Protein 5ZI9 (pdb70)

Secondary structure (DSSP, 8-state):
-GGGSHHHHHHHHHHHHHHHHHHHTTPPSEEEEE--S---TTSHHHHHHHHHHHHHHHTT-EEEE-S-STHHHHHHHHHHHTT--EEEEEE--SS-----TT-SEEEEES-HHHHHHHHHHS-S-EEE-S--HHHHHHHHHHHHHHHTTSS-S--EEEE-HHHHHHHHHHIIIIIITTTSS-TGGGGGSEEES-HHHHHHHHHHHS---/---SEEEETTEEEEGGGS-SS-HHHHHHH-----GGGGSHHHHHHHHHHHHHHHHHHTTT--SEEEEE--S---TTSHHHHHHHHHHHHHHHTT-EEEE-S-STHHHHHHHHHHHTT--EEEEEE--SS--PPPTT-SEEEEES-HHHHHHHHHHTEEEEEE-S--HHHHHHHHHHHHHHHTTSS-S--EEEE-HHHHHHHHHHIIIIIITTTSS-GGGGGGSEEES-HHHHHHHHHHH-/-GGGSHHHHHHHHHHHHHHHHHHHTTPPSEEEEE--TT--TTSHHHHHHHHHHHHHHHTT-EEEE-S-STHHHHHHHHHHHTT--EEEEEE--SS-----TT-SEEEEES-HHHHHHHHHHS-S-EEE-S--HHHHHHHHHHHHHHHTTSS-S--EEEE-HHHHHHHHHHIIIIIITTTSS-TTGGGGSEEES-HHHHHHHHHHHS---/---SEEEETTEEEEGGGS-SS-HHHHHHH-----GGGGSHHHHHHHHHHHHHHHHHHTTTPPSEEEEE--S---TTSHHHHHHHHHHHHHHHTT-EEEE---STHHHHHHHHHHHTT--EEEEEE--SS--PPPTT-SEEEEES-HHHHHHHHHHTEEEEEE-S--HHHHHHHHHHHHHHHTTSS-S--EEEE-HHHHHHHHHHIIIIIITTTSS-GGGGGGSEEES-HHHHHHHHHHH-

Radius of gyration: 35.07 Å; Cα contacts (8 Å, |Δi|>4): 1822; chains: 4; bounding box: 99×86×86 Å

Structure (mmCIF, N/CA/C/O backbone):
data_5ZI9
#
_entry.id   5ZI9
#
_cell.length_a   206.768
_cell.length_b   206.768
_cell.length_c   206.768
_cell.angle_alpha   90.000
_cell.angle_beta   90.000
_cell.angle_gamma   90.000
#
_symmetry.space_group_name_H-M   'I 2 3'
#
loop_
_entity.id
_entity.type
_entity.pdbx_description
1 polymer "Cytokinin riboside 5'-monophosphate phosphoribohydrolase"
2 non-polymer 1,2-ETHANEDIOL
3 non-polymer 'CITRATE ANION'
4 non-polymer GLYCEROL
5 water water
#
loop_
_atom_site.group_PDB
_atom_site.id
_atom_site.type_symbol
_atom_site.label_atom_id
_atom_site.label_alt_id
_atom_site.label_comp_id
_atom_site.label_asym_id
_atom_site.label_entity_id
_atom_site.label_seq_id
_atom_site.pdbx_PDB_ins_code
_atom_site.Cartn_x
_atom_site.Cartn_y
_atom_site.Cartn_z
_atom_site.occupancy
_atom_site.B_iso_or_equiv
_atom_site.auth_seq_id
_atom_site.auth_comp_id
_atom_site.auth_asym_id
_atom_site.auth_atom_id
_atom_site.pdbx_PDB_model_num
ATOM 1 N N . ASP A 1 45 ? -30.496 19.193 28.339 1.00 55.54 45 ASP A N 1
ATOM 2 C CA . ASP A 1 45 ? -29.413 20.067 27.807 1.00 54.90 45 ASP A CA 1
ATOM 3 C C . ASP A 1 45 ? -29.503 21.357 28.580 1.00 55.03 45 ASP A C 1
ATOM 4 O O . ASP A 1 45 ? -28.933 21.436 29.649 1.00 61.90 45 ASP A O 1
ATOM 9 N N . TRP A 1 46 ? -30.294 22.323 28.096 1.00 53.67 46 TRP A N 1
ATOM 10 C CA . TRP A 1 46 ? -30.580 23.583 28.823 1.00 48.42 46 TRP A CA 1
ATOM 11 C C . TRP A 1 46 ? -31.229 23.361 30.200 1.00 42.24 46 TRP A C 1
ATOM 12 O O . TRP A 1 46 ? -31.036 24.177 31.073 1.00 37.64 46 TRP A O 1
ATOM 23 N N . VAL A 1 47 ? -31.952 22.253 30.402 1.00 41.17 47 VAL A N 1
ATOM 24 C CA . VAL A 1 47 ? -32.701 22.047 31.657 1.00 42.71 47 VAL A CA 1
ATOM 25 C C . VA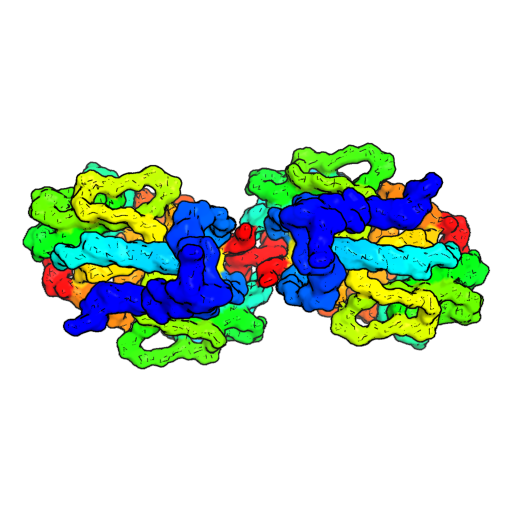L A 1 47 ? -31.790 21.684 32.835 1.00 41.87 47 VAL A C 1
ATOM 26 O O . VAL A 1 47 ? -32.235 21.730 33.977 1.00 41.94 47 VAL A O 1
ATOM 30 N N . HIS A 1 48 ? -30.544 21.289 32.550 1.00 44.39 48 HIS A N 1
ATOM 31 C CA . HIS A 1 48 ? -29.545 20.984 33.599 1.00 44.91 48 HIS A CA 1
ATOM 32 C C . HIS A 1 48 ? -28.496 22.092 33.745 1.00 41.34 48 HIS A C 1
ATOM 33 O O . HIS A 1 48 ? -27.338 21.836 34.002 1.00 47.74 48 HIS A O 1
ATOM 40 N N . THR A 1 49 ? -28.921 23.329 33.606 1.00 35.44 49 THR A N 1
ATOM 41 C CA . THR A 1 49 ? -28.036 24.440 33.718 1.00 32.72 49 THR A CA 1
ATOM 42 C C . THR A 1 49 ? -28.565 25.347 34.803 1.00 29.51 49 THR A C 1
ATOM 43 O O . THR A 1 49 ? -29.750 25.334 35.124 1.00 27.36 49 THR A O 1
ATOM 47 N N . ASP A 1 50 ? -27.665 26.128 35.369 1.00 28.99 50 ASP A N 1
ATOM 48 C CA . ASP A 1 50 ? -28.016 27.025 36.474 1.00 28.80 50 ASP A CA 1
ATOM 49 C C . ASP A 1 50 ? -29.007 28.161 36.078 1.00 26.85 50 ASP A C 1
ATOM 50 O O . ASP A 1 50 ? -29.801 28.590 36.903 1.00 27.57 50 ASP A O 1
ATOM 55 N N . PRO A 1 51 ? -28.995 28.609 34.819 1.00 23.93 51 PRO A N 1
ATOM 56 C CA . PRO A 1 51 ? -29.995 29.619 34.527 1.00 24.56 51 PRO A CA 1
ATOM 57 C C . PRO A 1 51 ? -31.399 29.040 34.592 1.00 23.68 51 PRO A C 1
ATOM 58 O O . PRO A 1 51 ? -32.291 29.716 35.058 1.00 22.47 51 PRO A O 1
ATOM 62 N N . TRP A 1 52 ? -31.595 27.803 34.148 1.00 23.13 52 TRP A N 1
ATOM 63 C CA . TRP A 1 52 ? -32.922 27.224 34.196 1.00 22.86 52 TRP A CA 1
ATOM 64 C C . TRP A 1 52 ? -33.296 26.841 35.624 1.00 24.02 52 TRP A C 1
ATOM 65 O O . TRP A 1 52 ? -34.455 26.940 36.033 1.00 22.14 52 TRP A O 1
ATOM 76 N N . ARG A 1 53 ? -32.285 26.430 36.373 1.00 26.08 53 ARG A N 1
ATOM 77 C CA . ARG A 1 53 ? -32.435 26.025 37.779 1.00 28.07 53 ARG A CA 1
ATOM 78 C C . ARG A 1 53 ? -33.006 27.176 38.614 1.00 26.91 53 ARG A C 1
ATOM 79 O O . ARG A 1 53 ? -33.923 26.975 39.406 1.00 27.88 53 ARG A O 1
ATOM 87 N N . VAL A 1 54 ? -32.461 28.371 38.419 1.00 25.93 54 VAL A N 1
ATOM 88 C CA . VAL A 1 54 ? -32.852 29.560 39.168 1.00 26.14 54 VAL A CA 1
ATOM 89 C C . VAL A 1 54 ? -34.324 29.872 38.888 1.00 29.43 54 VAL A C 1
ATOM 90 O O . VAL A 1 54 ? -35.078 30.249 39.794 1.00 31.33 54 VAL A O 1
ATOM 94 N N . LEU A 1 55 ? -34.719 29.743 37.618 1.00 27.55 55 LEU A N 1
ATOM 95 C CA . LEU A 1 55 ? -36.063 30.019 37.227 1.00 26.41 55 LEU A CA 1
ATOM 96 C C . LEU A 1 55 ? -37.022 29.009 37.823 1.00 27.33 55 LEU A C 1
ATOM 97 O O . LEU A 1 55 ? -38.135 29.381 38.152 1.00 29.38 55 LEU A O 1
ATOM 102 N N . ARG A 1 56 ? -36.626 27.736 37.935 1.00 28.50 56 ARG A N 1
ATOM 103 C CA . ARG A 1 56 ? -37.540 26.716 38.487 1.00 29.31 56 ARG A CA 1
ATOM 104 C C . ARG A 1 56 ? -37.630 26.876 39.960 1.00 27.02 56 ARG A C 1
ATOM 105 O O . ARG A 1 56 ? -38.725 26.792 40.528 1.00 26.26 56 ARG A O 1
ATOM 113 N N . ILE A 1 57 ? -36.489 27.144 40.578 1.00 25.19 57 ILE A N 1
ATOM 114 C CA . ILE A 1 57 ? -36.464 27.320 42.031 1.00 24.32 57 ILE A CA 1
ATOM 115 C C . ILE A 1 57 ? -37.332 28.484 42.450 1.00 24.20 57 ILE A C 1
ATOM 116 O O . ILE A 1 57 ? -38.105 28.385 43.384 1.00 25.60 57 ILE A O 1
ATOM 121 N N . GLN A 1 58 ? -37.184 29.582 41.747 1.00 25.18 58 GLN A N 1
ATOM 122 C CA . GLN A 1 58 ? -37.845 30.793 42.093 1.00 27.44 58 GLN A CA 1
ATOM 123 C C . GLN A 1 58 ? -39.347 30.635 41.906 1.00 26.53 58 GLN A C 1
ATOM 124 O O . GLN A 1 58 ? -40.134 31.159 42.700 1.00 26.21 58 GLN A O 1
ATOM 130 N N . SER A 1 59 ? -39.746 29.890 40.887 1.00 24.42 59 SER A N 1
ATOM 131 C CA . SER A 1 59 ? -41.140 29.684 40.650 1.00 24.83 59 SER A CA 1
ATOM 132 C C . SER A 1 59 ? -41.785 28.847 41.755 1.00 25.91 59 SER A C 1
ATOM 133 O O . SER A 1 59 ? -42.992 28.977 41.988 1.00 30.93 59 SER A O 1
ATOM 136 N N . GLU A 1 60 ? -41.012 28.004 42.431 1.00 23.37 60 GLU A N 1
ATOM 137 C CA . GLU A 1 60 ? -41.532 27.251 43.549 1.00 23.06 60 GLU A CA 1
ATOM 138 C C . GLU A 1 60 ? -41.711 28.104 44.740 1.00 21.35 60 GLU A C 1
ATOM 139 O O . GLU A 1 60 ? -42.551 27.850 45.509 1.00 23.02 60 GLU A O 1
ATOM 145 N N . PHE A 1 61 ? -40.867 29.083 44.931 1.00 20.70 61 PHE A N 1
ATOM 146 C CA . PHE A 1 61 ? -41.066 30.001 46.026 1.00 20.82 61 PHE A CA 1
ATOM 147 C C . PHE A 1 61 ? -42.331 30.847 45.797 1.00 20.52 61 PHE A C 1
ATOM 148 O O . PHE A 1 61 ? -43.043 31.175 46.717 1.00 21.52 61 PHE A O 1
ATOM 156 N N . ILE A 1 62 ? -42.592 31.190 44.556 1.00 19.96 62 ILE A N 1
ATOM 157 C CA . ILE A 1 62 ? -43.709 32.041 44.201 1.00 21.71 62 ILE A CA 1
ATOM 158 C C . ILE A 1 62 ? -45.014 31.275 44.402 1.00 21.99 62 ILE A C 1
ATOM 159 O O . ILE A 1 62 ? -46.033 31.785 44.855 1.00 20.91 62 ILE A O 1
ATOM 164 N N . GLU A 1 63 ? -44.934 30.012 44.088 1.00 23.77 63 GLU A N 1
ATOM 165 C CA . GLU A 1 63 ? -46.040 29.119 44.243 1.00 24.96 63 GLU A CA 1
ATOM 166 C C . GLU A 1 63 ? -46.334 28.919 45.764 1.00 24.53 63 GLU A C 1
ATOM 167 O O . GLU A 1 63 ? -47.506 28.949 46.200 1.00 23.99 63 GLU A O 1
ATOM 173 N N . GLY A 1 64 ? -45.274 28.801 46.565 1.00 24.29 64 GLY A N 1
ATOM 174 C CA . GLY A 1 64 ? -45.404 28.644 48.023 1.00 23.56 64 GLY A CA 1
ATOM 175 C C . GLY A 1 64 ? -45.858 29.919 48.724 1.00 22.71 64 GLY A C 1
ATOM 176 O O . GLY A 1 64 ? -46.745 29.915 49.556 1.00 19.73 64 GLY A O 1
ATOM 177 N N . PHE A 1 65 ? -45.234 31.031 48.385 1.00 24.22 65 PHE A N 1
ATOM 178 C CA . PHE A 1 65 ? -45.608 32.298 49.019 1.00 24.00 65 PHE A CA 1
ATOM 179 C C . PHE A 1 65 ? -47.060 32.638 48.666 1.00 23.64 65 PHE A C 1
ATOM 180 O O . PHE A 1 65 ? -47.848 33.039 49.558 1.00 21.29 65 PHE A O 1
ATOM 188 N N . GLY A 1 66 ? -47.393 32.451 47.386 1.00 21.33 66 GLY A N 1
ATOM 189 C CA . GLY A 1 66 ? -48.715 32.760 46.897 1.00 20.96 66 GLY A CA 1
ATOM 190 C C . GLY A 1 66 ? -49.812 31.945 47.548 1.00 20.48 66 GLY A C 1
ATOM 191 O O . GLY A 1 66 ? -50.785 32.492 48.001 1.00 20.68 66 GLY A O 1
ATOM 192 N N . THR A 1 67 ? -49.637 30.635 47.573 1.00 19.76 67 THR A N 1
ATOM 193 C CA . THR A 1 67 ? -50.581 29.734 48.126 1.00 18.89 67 THR A CA 1
ATOM 194 C C . THR A 1 67 ? -50.677 29.874 49.630 1.00 20.01 67 THR A C 1
ATOM 195 O O . THR A 1 67 ? -51.756 29.744 50.188 1.00 19.59 67 THR A O 1
ATOM 199 N N . LEU A 1 68 ? -49.577 30.157 50.319 1.00 21.76 68 LEU A N 1
ATOM 200 C CA . LEU A 1 68 ? -49.630 30.166 51.793 1.00 20.93 68 LEU A CA 1
ATOM 201 C C . LEU A 1 68 ? -49.721 31.533 52.425 1.00 19.30 68 LEU A C 1
ATOM 202 O O . LEU A 1 68 ? -49.806 31.608 53.641 1.00 19.19 68 LEU A O 1
ATOM 207 N N . ALA A 1 69 ? -49.721 32.609 51.643 1.00 19.48 69 ALA A N 1
ATOM 208 C CA . ALA A 1 69 ? -49.650 33.972 52.223 1.00 19.99 69 ALA A CA 1
ATOM 209 C C . ALA A 1 69 ? -50.708 34.233 53.274 1.00 20.86 69 ALA A C 1
ATOM 210 O O . ALA A 1 69 ? -50.388 34.724 54.341 1.00 21.48 69 ALA A O 1
ATOM 212 N N . GLU A 1 70 ? -51.943 33.829 52.997 1.00 22.08 70 GLU A N 1
ATOM 213 C CA . GLU A 1 70 ? -53.070 34.139 53.857 1.00 23.07 70 GLU A CA 1
ATOM 214 C C . GLU A 1 70 ? -53.473 33.031 54.798 1.00 24.62 70 GLU A C 1
ATOM 215 O O . GLU A 1 70 ? -54.609 32.950 55.234 1.00 25.41 70 GLU A O 1
ATOM 221 N N . LEU A 1 71 ? -52.516 32.194 55.170 1.00 25.92 71 LEU A N 1
ATOM 222 C CA . LEU A 1 71 ? -52.784 31.097 56.081 1.00 24.48 71 LEU A CA 1
ATOM 223 C C . LEU A 1 71 ? -52.952 31.692 57.454 1.00 25.61 71 LEU A C 1
ATOM 224 O O . LEU A 1 71 ? -52.240 32.668 57.801 1.00 26.56 71 LEU A O 1
ATOM 229 N N . PRO A 1 72 ? -53.840 31.090 58.270 1.00 24.53 72 PRO A N 1
ATOM 230 C CA . PRO A 1 72 ? -53.874 31.495 59.658 1.00 23.53 72 PRO A CA 1
ATOM 231 C C . PRO A 1 72 ? -52.667 30.961 60.398 1.00 24.29 72 PRO A C 1
ATOM 232 O O . PRO A 1 72 ? -51.892 30.187 59.835 1.00 27.41 72 PRO A O 1
ATOM 236 N N . PRO A 1 73 ? -52.504 31.365 61.652 1.00 22.91 73 PRO A N 1
ATOM 237 C CA . PRO A 1 73 ? -51.480 30.837 62.508 1.00 22.07 73 PRO A CA 1
ATOM 238 C C . PRO A 1 73 ? -51.487 29.330 62.429 1.00 20.29 73 PRO A C 1
ATOM 239 O O . PRO A 1 73 ? -52.563 28.744 62.449 1.00 22.03 73 PRO A O 1
ATOM 243 N N . ALA A 1 74 ? -50.303 28.742 62.308 1.00 18.86 74 ALA A N 1
ATOM 244 C CA . ALA A 1 74 ? -50.146 27.326 62.114 1.00 18.04 74 ALA A CA 1
ATOM 245 C C . ALA A 1 74 ? -49.013 26.729 62.948 1.00 18.92 74 ALA A C 1
ATOM 246 O O . ALA A 1 74 ? -48.165 27.440 63.551 1.00 19.20 74 ALA A O 1
ATOM 248 N N . ILE A 1 75 ? -49.071 25.406 62.984 1.00 18.21 75 ILE A N 1
ATOM 249 C CA . ILE A 1 75 ? -48.126 24.563 63.620 1.00 18.31 75 ILE A CA 1
ATOM 250 C C . ILE A 1 75 ? -47.912 23.428 62.642 1.00 19.02 75 ILE A C 1
ATOM 251 O O . ILE A 1 75 ? -48.866 22.909 62.030 1.00 16.45 75 ILE A O 1
ATOM 256 N N . SER A 1 76 ? -46.640 23.063 62.483 1.00 20.14 76 SER A N 1
ATOM 257 C CA . SER A 1 76 ? -46.235 22.036 61.557 1.00 19.87 76 SER A CA 1
ATOM 258 C C . SER A 1 76 ? -46.114 20.782 62.400 1.00 21.02 76 SER A C 1
ATOM 259 O O . SER A 1 76 ? -45.653 20.856 63.547 1.00 22.63 76 SER A O 1
ATOM 262 N N . VAL A 1 77 ? -46.600 19.667 61.859 1.00 19.86 77 VAL A N 1
ATOM 263 C CA . VAL A 1 77 ? -46.618 18.396 62.554 1.00 20.26 77 VAL A CA 1
ATOM 264 C C . VAL A 1 77 ? -45.833 17.390 61.745 1.00 20.38 77 VAL A C 1
ATOM 265 O O . VAL A 1 77 ? -45.946 17.318 60.526 1.00 22.69 77 VAL A O 1
ATOM 269 N N . PHE A 1 78 ? -45.025 16.623 62.441 1.00 21.45 78 PHE A N 1
ATOM 270 C CA . PHE A 1 78 ? -44.123 15.647 61.827 1.00 23.04 78 PHE A CA 1
ATOM 271 C C . PHE A 1 78 ? -44.232 14.309 62.542 1.00 23.23 78 PHE A C 1
ATOM 272 O O . PHE A 1 78 ? -44.671 14.221 63.718 1.00 21.63 78 PHE A O 1
ATOM 280 N N . GLY A 1 79 ? -43.839 13.266 61.825 1.00 22.47 79 GLY A N 1
ATOM 281 C CA . GLY A 1 79 ? -43.946 11.930 62.380 1.00 22.93 79 GLY A CA 1
ATOM 282 C C . GLY A 1 79 ? -43.825 10.887 61.296 1.00 23.93 79 GLY A C 1
ATOM 283 O O . GLY A 1 79 ? -43.630 11.188 60.123 1.00 23.68 79 GLY A O 1
ATOM 284 N N . SER A 1 80 ? -43.915 9.648 61.726 1.00 24.41 80 SER A N 1
ATOM 285 C CA . SER A 1 80 ? -43.677 8.518 60.896 1.00 24.70 80 SER A CA 1
ATOM 286 C C . SER A 1 80 ? -44.685 8.435 59.807 1.00 27.04 80 SER A C 1
ATOM 287 O O . SER A 1 80 ? -45.894 8.513 60.057 1.00 31.57 80 SER A O 1
ATOM 290 N N . ALA A 1 81 ? -44.199 8.223 58.588 1.00 27.62 81 ALA A N 1
ATOM 291 C CA . ALA A 1 81 ? -45.078 7.949 57.457 1.00 27.88 81 ALA A CA 1
ATOM 292 C C . ALA A 1 81 ? -45.666 6.549 57.514 1.00 29.65 81 ALA A C 1
ATOM 293 O O . ALA A 1 81 ? -46.582 6.251 56.766 1.00 30.15 81 ALA A O 1
ATOM 295 N N . ARG A 1 82 ? -45.108 5.693 58.376 1.00 32.33 82 ARG A N 1
ATOM 296 C CA . ARG A 1 82 ? -45.406 4.268 58.420 1.00 31.47 82 ARG A CA 1
ATOM 297 C C . ARG A 1 82 ? -46.425 3.895 59.483 1.00 29.96 82 ARG A C 1
ATOM 298 O O . ARG A 1 82 ? -46.921 2.762 59.480 1.00 29.34 82 ARG A O 1
ATOM 306 N N . THR A 1 83 ? -46.717 4.821 60.392 1.00 28.94 83 THR A N 1
ATOM 307 C CA . THR A 1 83 ? -47.656 4.581 61.480 1.00 30.74 83 THR A CA 1
ATOM 308 C C . THR A 1 83 ? -48.972 3.996 60.928 1.00 30.73 83 THR A C 1
ATOM 309 O O . THR A 1 83 ? -49.554 4.548 60.035 1.00 29.67 83 THR A O 1
ATOM 313 N N . PRO A 1 84 ? -49.410 2.832 61.437 1.00 34.30 84 PRO A N 1
ATOM 314 C CA . PRO A 1 84 ? -50.687 2.255 60.963 1.00 32.84 84 PRO A CA 1
ATOM 315 C C . PRO A 1 84 ? -51.877 2.907 61.634 1.00 31.93 84 PRO A C 1
ATOM 316 O O . PRO A 1 84 ? -51.766 3.326 62.783 1.00 30.46 84 PRO A O 1
ATOM 320 N N . ALA A 1 85 ? -53.000 2.948 60.919 1.00 32.55 85 ALA A N 1
ATOM 321 C CA . ALA A 1 85 ? -54.253 3.566 61.403 1.00 33.72 85 ALA A CA 1
ATOM 322 C C . ALA A 1 85 ? -54.867 2.939 62.651 1.00 36.22 85 ALA A C 1
ATOM 323 O O . ALA A 1 85 ? -55.489 3.649 63.444 1.00 36.74 85 ALA A O 1
ATOM 325 N N . ASP A 1 86 ? -54.690 1.626 62.833 1.00 43.19 86 ASP A N 1
ATOM 326 C CA . ASP A 1 86 ? -55.077 0.923 64.092 1.00 45.00 86 ASP A CA 1
ATOM 327 C C . ASP A 1 86 ? -54.336 1.429 65.352 1.00 41.32 86 ASP A C 1
ATOM 328 O O . ASP A 1 86 ? -54.847 1.292 66.446 1.00 42.10 86 ASP A O 1
ATOM 333 N N . SER A 1 87 ? -53.153 2.022 65.181 1.00 40.60 87 SER A N 1
ATOM 334 C CA . SER A 1 87 ? -52.258 2.386 66.281 1.00 39.47 87 SER A CA 1
ATOM 335 C C . SER A 1 87 ? -52.743 3.469 67.262 1.00 37.71 87 SER A C 1
ATOM 336 O O . SER A 1 87 ? -53.456 4.380 66.876 1.00 40.84 87 SER A O 1
ATOM 339 N N . PRO A 1 88 ? -52.353 3.366 68.548 1.00 37.94 88 PRO A N 1
ATOM 340 C CA . PRO A 1 88 ? -52.375 4.468 69.560 1.00 38.45 88 PRO A CA 1
ATOM 341 C C . PRO A 1 88 ? -51.640 5.781 69.146 1.00 34.94 88 PRO A C 1
ATOM 342 O O . PRO A 1 88 ? -52.105 6.880 69.445 1.00 31.46 88 PRO A O 1
ATOM 346 N N . GLU A 1 89 ? -50.472 5.625 68.534 1.00 34.39 89 GLU A N 1
ATOM 347 C CA . GLU A 1 89 ? -49.717 6.727 67.926 1.00 33.42 89 GLU A CA 1
ATOM 348 C C . GLU A 1 89 ? -50.532 7.483 66.861 1.00 30.23 89 GLU A C 1
ATOM 349 O O . GLU A 1 89 ? -50.457 8.709 66.736 1.00 27.01 89 GLU A O 1
ATOM 355 N N . TYR A 1 90 ? -51.285 6.730 66.086 1.00 27.20 90 TYR A N 1
ATOM 356 C CA . TYR A 1 90 ? -52.149 7.309 65.077 1.00 25.82 90 TYR A CA 1
ATOM 357 C C . TYR A 1 90 ? -53.294 8.087 65.743 1.00 27.05 90 TYR A C 1
ATOM 358 O O . TYR A 1 90 ? -53.625 9.224 65.365 1.00 29.58 90 TYR A O 1
ATOM 367 N N . ASP A 1 91 ? -53.891 7.476 66.748 1.00 28.14 91 ASP A N 1
ATOM 368 C CA . ASP A 1 91 ? -54.944 8.117 67.491 1.00 28.67 91 ASP A CA 1
ATOM 369 C C . ASP A 1 91 ? -54.460 9.448 68.135 1.00 27.46 91 ASP A C 1
ATOM 370 O O . ASP A 1 91 ? -55.146 10.449 68.095 1.00 25.22 91 ASP A O 1
ATOM 375 N N . ALA A 1 92 ? -53.251 9.434 68.692 1.00 29.40 92 ALA A N 1
ATOM 376 C CA . ALA A 1 92 ? -52.588 10.613 69.259 1.00 27.11 92 ALA A CA 1
ATOM 377 C C . ALA A 1 92 ? -52.459 11.721 68.242 1.00 27.12 92 ALA A C 1
ATOM 378 O O . ALA A 1 92 ? -52.696 12.866 68.557 1.00 27.50 92 ALA A O 1
ATOM 380 N N . GLY A 1 93 ? -52.104 11.389 67.013 1.00 28.69 93 GLY A N 1
ATOM 381 C CA . GLY A 1 93 ? -52.015 12.397 65.947 1.00 28.69 93 GLY A CA 1
ATOM 382 C C . GLY A 1 93 ? -53.380 12.947 65.580 1.00 27.53 93 GLY A C 1
ATOM 383 O O . GLY A 1 93 ? -53.526 14.139 65.361 1.00 27.26 93 GLY A O 1
ATOM 384 N N . VAL A 1 94 ? -54.389 12.084 65.527 1.00 26.24 94 VAL A N 1
ATOM 385 C CA . VAL A 1 94 ? -55.746 12.584 65.318 1.00 25.46 94 VAL A CA 1
ATOM 386 C C . VAL A 1 94 ? -56.148 13.522 66.464 1.00 25.75 94 VAL A C 1
ATOM 387 O O . VAL A 1 94 ? -56.728 14.590 66.245 1.00 23.53 94 VAL A O 1
ATOM 391 N N . ARG A 1 95 ? -55.824 13.130 67.681 1.00 26.48 95 ARG A N 1
ATOM 392 C CA . ARG A 1 95 ? -56.141 13.913 68.849 1.00 26.59 95 ARG A CA 1
ATOM 393 C C . ARG A 1 95 ? -55.371 15.190 68.865 1.00 27.54 95 ARG A C 1
ATOM 394 O O . ARG A 1 95 ? -55.881 16.198 69.229 1.00 25.33 95 ARG A O 1
ATOM 402 N N . LEU A 1 96 ? -54.117 15.119 68.484 1.00 28.44 96 LEU A N 1
ATOM 403 C CA . LEU A 1 96 ? -53.263 16.300 68.376 1.00 26.21 96 LEU A CA 1
ATOM 404 C C . LEU A 1 96 ? -53.782 17.300 67.339 1.00 26.48 96 LEU A C 1
ATOM 405 O O . LEU A 1 96 ? -53.830 18.492 67.612 1.00 26.01 96 LEU A O 1
ATOM 410 N N . GLY A 1 97 ? -54.139 16.834 66.151 1.00 25.46 97 GLY A N 1
ATOM 411 C CA . GLY A 1 97 ? -54.674 17.732 65.145 1.00 27.74 97 GLY A CA 1
ATOM 412 C C . GLY A 1 97 ? -55.926 18.478 65.571 1.00 28.94 97 GLY A C 1
ATOM 413 O O . GLY A 1 97 ? -56.074 19.671 65.299 1.00 29.73 97 GLY A O 1
ATOM 414 N N . ARG A 1 98 ? -56.811 17.752 66.233 1.00 30.06 98 ARG A N 1
ATOM 415 C CA . ARG A 1 98 ? -58.065 18.253 66.734 1.00 30.75 98 ARG A CA 1
ATOM 416 C C . ARG A 1 98 ? -57.770 19.326 67.760 1.00 28.73 98 ARG A C 1
ATOM 417 O O . ARG A 1 98 ? -58.298 20.398 67.677 1.00 32.51 98 ARG A O 1
ATOM 425 N N . GLY A 1 99 ? -56.881 19.065 68.707 1.00 27.03 99 GLY A N 1
ATOM 426 C CA . GLY A 1 99 ? -56.549 20.038 69.743 1.00 25.27 99 GLY A CA 1
ATOM 427 C C . GLY A 1 99 ? -55.802 21.314 69.326 1.00 26.31 99 GLY A C 1
ATOM 428 O O . GLY A 1 99 ? -55.911 22.367 69.983 1.00 24.14 99 GLY A O 1
ATOM 429 N N . LEU A 1 100 ? -55.024 21.217 68.250 1.00 26.71 100 LEU A N 1
ATOM 430 C CA . LEU A 1 100 ? -54.347 22.377 67.640 1.00 25.67 100 LEU A CA 1
ATOM 431 C C . LEU A 1 100 ? -55.350 23.300 66.956 1.00 25.40 100 LEU A C 1
ATOM 432 O O . LEU A 1 100 ? -55.203 24.528 66.975 1.00 24.82 100 LEU A O 1
ATOM 437 N N . VAL A 1 101 ? -56.380 22.710 66.370 1.00 24.67 101 VAL A N 1
ATOM 438 C CA . VAL A 1 101 ? -57.405 23.507 65.726 1.00 25.05 101 VAL A CA 1
ATOM 439 C C . VAL A 1 101 ? -58.228 24.225 66.759 1.00 26.73 101 VAL A C 1
ATOM 440 O O . VAL A 1 101 ? -58.578 25.387 66.591 1.00 26.14 101 VAL A O 1
ATOM 444 N N . GLU A 1 102 ? -58.519 23.525 67.845 1.00 28.75 102 GLU A N 1
ATOM 445 C CA . GLU A 1 102 ? -59.201 24.131 68.964 1.00 27.18 102 GLU A CA 1
ATOM 446 C C . GLU A 1 102 ? -58.392 25.231 69.565 1.00 24.97 102 GLU A C 1
ATOM 447 O O . GLU A 1 102 ? -58.961 26.122 70.117 1.00 24.69 102 GLU A O 1
ATOM 453 N N . ALA A 1 103 ? -57.066 25.178 69.448 1.00 26.13 103 ALA A N 1
ATOM 454 C CA . ALA A 1 103 ? -56.183 26.232 69.993 1.00 25.79 103 ALA A CA 1
ATOM 455 C C . ALA A 1 103 ? -55.948 27.382 69.030 1.00 24.18 103 ALA A C 1
ATOM 456 O O . ALA A 1 103 ? -55.118 28.240 69.283 1.00 25.06 103 ALA A O 1
ATOM 458 N N . GLY A 1 104 ? -56.682 27.384 67.928 1.00 24.75 104 GLY A N 1
ATOM 459 C CA . GLY A 1 104 ? -56.621 28.429 66.923 1.00 25.43 104 GLY A CA 1
ATOM 460 C C . GLY A 1 104 ? -55.729 28.210 65.734 1.00 25.62 104 GLY A C 1
ATOM 461 O O . GLY A 1 104 ? -55.573 29.134 64.938 1.00 31.00 104 GLY A O 1
ATOM 462 N N . PHE A 1 105 ? -55.117 27.034 65.603 1.00 23.29 105 PHE A N 1
ATOM 463 C CA . PHE A 1 105 ? -54.073 26.883 64.608 1.00 22.05 105 PHE A CA 1
ATOM 464 C C . PHE A 1 105 ? -54.535 26.098 63.435 1.00 21.79 105 PHE A C 1
ATOM 465 O O . PHE A 1 105 ? -55.355 25.190 63.562 1.00 21.87 105 PHE A O 1
ATOM 473 N N . ALA A 1 106 ? -53.915 26.386 62.303 1.00 19.96 106 ALA A N 1
ATOM 474 C CA . ALA A 1 106 ? -53.981 25.497 61.182 1.00 18.90 106 ALA A CA 1
ATOM 475 C C . ALA A 1 106 ? -52.912 24.432 61.409 1.00 18.88 106 ALA A C 1
ATOM 476 O O . ALA A 1 106 ? -51.965 24.636 62.163 1.00 19.78 106 ALA A O 1
ATOM 478 N N . VAL A 1 107 ? -53.091 23.283 60.792 1.00 18.07 107 VAL A N 1
ATOM 479 C CA . VAL A 1 107 ? -52.175 22.224 60.941 1.00 18.54 107 VAL A CA 1
ATOM 480 C C . VAL A 1 107 ? -51.546 21.916 59.573 1.00 19.08 107 VAL A C 1
ATOM 481 O O . VAL A 1 107 ? -52.248 21.685 58.595 1.00 20.82 107 VAL A O 1
ATOM 485 N N . ILE A 1 108 ? -50.220 21.888 59.536 1.00 19.03 108 ILE A N 1
ATOM 486 C CA . ILE A 1 108 ? -49.453 21.641 58.329 1.00 19.84 108 ILE A CA 1
ATOM 487 C C . ILE A 1 108 ? -48.674 20.347 58.458 1.00 20.50 108 ILE A C 1
ATOM 488 O O . ILE A 1 108 ? -47.917 20.180 59.429 1.00 20.00 108 ILE A O 1
ATOM 493 N N . THR A 1 109 ? -48.809 19.469 57.456 1.00 20.06 109 THR A N 1
ATOM 494 C CA . THR A 1 109 ? -47.992 18.279 57.382 1.00 20.06 109 THR A CA 1
ATOM 495 C C . THR A 1 109 ? -47.278 18.161 56.038 1.00 20.46 109 THR A C 1
ATOM 496 O O . THR A 1 109 ? -47.381 19.040 55.146 1.00 20.37 109 THR A O 1
ATOM 500 N N . GLY A 1 110 ? -46.535 17.068 55.923 1.00 20.29 110 GLY A N 1
ATOM 501 C CA . GLY A 1 110 ? -45.941 16.650 54.661 1.00 21.37 110 GLY A CA 1
ATOM 502 C C . GLY A 1 110 ? -46.900 15.980 53.675 1.00 21.31 110 GLY A C 1
ATOM 503 O O . GLY A 1 110 ? -46.506 15.642 52.572 1.00 21.26 110 GLY A O 1
ATOM 504 N N . GLY A 1 111 ? -48.141 15.734 54.083 1.00 21.47 111 GLY A N 1
ATOM 505 C CA . GLY A 1 111 ? -49.152 15.276 53.168 1.00 21.48 111 GLY A CA 1
ATOM 506 C C . GLY A 1 111 ? -49.136 13.778 52.969 1.00 22.99 111 GLY A C 1
ATOM 507 O O . GLY A 1 111 ? -49.992 13.246 52.245 1.00 25.30 111 GLY A O 1
ATOM 508 N N . GLY A 1 112 ? -48.223 13.084 53.639 1.00 22.08 112 GLY A N 1
ATOM 509 C CA . GLY A 1 112 ? -48.100 11.658 53.507 1.00 22.40 112 GLY A CA 1
ATOM 510 C C . GLY A 1 112 ? -49.019 10.897 54.437 1.00 23.45 112 GLY A C 1
ATOM 511 O O . GLY A 1 112 ? -49.916 11.471 55.078 1.00 22.99 112 GLY A O 1
ATOM 512 N N . PRO A 1 113 ? -48.820 9.583 54.511 1.00 23.60 113 PRO A N 1
ATOM 513 C CA . PRO A 1 113 ? -49.611 8.689 55.355 1.00 25.18 113 PRO A CA 1
ATOM 514 C C . PRO A 1 113 ? -49.076 8.610 56.777 1.00 25.50 113 PRO A C 1
ATOM 515 O O . PRO A 1 113 ? -48.139 9.328 57.122 1.00 27.88 113 PRO A O 1
ATOM 519 N N . GLY A 1 114 ? -49.696 7.775 57.596 1.00 25.13 114 GLY A N 1
ATOM 520 C CA . GLY A 1 114 ? -49.275 7.599 58.979 1.00 26.35 114 GLY A CA 1
ATOM 521 C C . GLY A 1 114 ? -49.609 8.780 59.883 1.00 26.72 114 GLY A C 1
ATOM 522 O O . GLY A 1 114 ? -50.690 9.347 59.801 1.00 27.28 114 GLY A O 1
ATOM 523 N N . ALA A 1 115 ? -48.659 9.161 60.732 1.00 26.67 115 ALA A N 1
ATOM 524 C CA . ALA A 1 115 ? -48.793 10.342 61.578 1.00 25.71 115 ALA A CA 1
ATOM 525 C C . ALA A 1 115 ? -49.174 11.645 60.848 1.00 25.11 115 ALA A C 1
ATOM 526 O O . ALA A 1 115 ? -49.907 12.437 61.414 1.00 24.62 115 ALA A O 1
ATOM 528 N N . MET A 1 116 ? -48.689 11.864 59.623 1.00 23.54 116 MET A N 1
ATOM 529 C CA . MET A 1 116 ? -49.086 13.034 58.832 1.00 24.42 116 MET A CA 1
ATOM 530 C C . MET A 1 116 ? -50.598 13.041 58.588 1.00 25.43 116 MET A C 1
ATOM 531 O O . MET A 1 116 ? -51.311 13.993 58.950 1.00 24.17 116 MET A O 1
ATOM 536 N N . GLU A 1 117 ? -51.070 11.955 57.986 1.00 25.64 117 GLU A N 1
ATOM 537 C CA . GLU A 1 117 ? -52.481 11.754 57.755 1.00 25.43 117 GLU A CA 1
ATOM 538 C C . GLU A 1 117 ? -53.292 11.879 59.044 1.00 24.64 117 GLU A C 1
ATOM 539 O O . GLU A 1 117 ? -54.329 12.539 59.062 1.00 23.85 117 GLU A O 1
ATOM 545 N N . ALA A 1 118 ? -52.810 11.281 60.125 1.00 22.52 118 ALA A N 1
ATOM 546 C CA . ALA A 1 118 ? -53.536 11.356 61.371 1.00 23.55 118 ALA A CA 1
ATOM 547 C C . ALA A 1 118 ? -53.815 12.807 61.810 1.00 24.47 118 ALA A C 1
ATOM 548 O O . ALA A 1 118 ? -54.914 13.134 62.229 1.00 25.14 118 ALA A O 1
ATOM 550 N N . ALA A 1 119 ? -52.786 13.646 61.737 1.00 24.20 119 ALA A N 1
ATOM 551 C CA . ALA A 1 119 ? -52.860 15.026 62.170 1.00 22.22 119 ALA A CA 1
ATOM 552 C C . ALA A 1 119 ? -53.757 15.868 61.247 1.00 21.60 119 ALA A C 1
ATOM 553 O O . ALA A 1 119 ? -54.572 16.662 61.717 1.00 19.99 119 ALA A O 1
ATOM 555 N N . ASN A 1 120 ? -53.620 15.657 59.941 1.00 20.80 120 ASN A N 1
ATOM 556 C CA . ASN A 1 120 ? -54.499 16.274 58.975 1.00 21.21 120 ASN A CA 1
ATOM 557 C C . ASN A 1 120 ? -55.943 15.858 59.212 1.00 22.48 120 ASN A C 1
ATOM 558 O O . ASN A 1 120 ? -56.880 16.645 59.067 1.00 22.27 120 ASN A O 1
ATOM 563 N N . LYS A 1 121 ? -56.123 14.592 59.533 1.00 26.77 121 LYS A N 1
ATOM 564 C CA . LYS A 1 121 ? -57.449 14.053 59.747 1.00 28.46 121 LYS A CA 1
ATOM 565 C C . LYS A 1 121 ? -58.084 14.671 60.976 1.00 28.26 121 LYS A C 1
ATOM 566 O O . LYS A 1 121 ? -59.253 15.021 60.956 1.00 29.01 121 LYS A O 1
ATOM 572 N N . GLY A 1 122 ? -57.325 14.780 62.048 1.00 27.07 122 GLY A N 1
ATOM 573 C CA . GLY A 1 122 ? -57.808 15.461 63.243 1.00 29.06 122 GLY A CA 1
ATOM 574 C C . GLY A 1 122 ? -58.167 16.930 63.033 1.00 29.66 122 GLY A C 1
ATOM 575 O O . GLY A 1 122 ? -59.145 17.434 63.576 1.00 31.15 122 GLY A O 1
ATOM 576 N N . ALA A 1 123 ? -57.373 17.626 62.236 1.00 30.02 123 ALA A N 1
ATOM 577 C CA . ALA A 1 123 ? -57.663 19.018 61.925 1.00 27.88 123 ALA A CA 1
ATOM 578 C C . ALA A 1 123 ? -58.992 19.159 61.165 1.00 27.80 123 ALA A C 1
ATOM 579 O O . ALA A 1 123 ? -59.741 20.130 61.365 1.00 29.18 123 ALA A O 1
ATOM 581 N N . LEU A 1 124 ? -59.277 18.210 60.284 1.00 27.06 124 LEU A N 1
ATOM 582 C CA . LEU A 1 124 ? -60.559 18.178 59.588 1.00 27.44 124 LEU A CA 1
ATOM 583 C C . LEU A 1 124 ? -61.744 17.895 60.522 1.00 27.20 124 LEU A C 1
ATOM 584 O O . LEU A 1 124 ? -62.752 18.579 60.482 1.00 26.76 124 LEU A O 1
ATOM 589 N N . GLU A 1 125 ? -61.603 16.895 61.372 1.00 28.73 125 GLU A N 1
ATOM 590 C CA . GLU A 1 125 ? -62.642 16.518 62.310 1.00 30.23 125 GLU A CA 1
ATOM 591 C C . GLU A 1 125 ? -63.073 17.668 63.142 1.00 27.79 125 GLU A C 1
ATOM 592 O O . GLU A 1 125 ? -64.256 17.831 63.390 1.00 28.83 125 GLU A O 1
ATOM 598 N N . ALA A 1 126 ? -62.096 18.455 63.558 1.00 26.42 126 ALA A N 1
ATOM 599 C CA . ALA A 1 126 ? -62.281 19.713 64.317 1.00 24.40 126 ALA A CA 1
ATOM 600 C C . ALA A 1 126 ? -62.756 20.911 63.485 1.00 22.56 126 ALA A C 1
ATOM 601 O O . ALA A 1 126 ? -62.875 21.983 64.008 1.00 21.01 126 ALA A O 1
ATOM 603 N N . LYS A 1 127 ? -62.936 20.736 62.185 1.00 24.94 127 LYS A N 1
ATOM 604 C CA . LYS A 1 127 ? -63.244 21.805 61.225 1.00 26.84 127 LYS A CA 1
ATOM 605 C C . LYS A 1 127 ? -62.210 22.887 61.035 1.00 23.80 127 LYS A C 1
ATOM 606 O O . LYS A 1 127 ? -62.579 24.020 60.837 1.00 20.71 127 LYS A O 1
ATOM 612 N N . GLY A 1 128 ? -60.926 22.527 61.074 1.00 23.21 128 GLY A N 1
ATOM 613 C CA . GLY A 1 128 ? -59.826 23.482 60.940 1.00 21.86 128 GLY A CA 1
ATOM 614 C C . GLY A 1 128 ? -59.233 23.511 59.554 1.00 22.15 128 GLY A C 1
ATOM 615 O O . GLY A 1 128 ? -59.708 22.834 58.648 1.00 23.74 128 GLY A O 1
ATOM 616 N N . THR A 1 129 ? -58.154 24.262 59.366 1.00 22.50 129 THR A N 1
ATOM 617 C CA . THR A 1 129 ? -57.603 24.304 58.034 1.00 22.95 129 THR A CA 1
ATOM 618 C C . THR A 1 129 ? -56.427 23.335 58.015 1.00 25.14 129 THR A C 1
ATOM 619 O O . THR A 1 129 ? -55.526 23.428 58.848 1.00 26.42 129 THR A O 1
ATOM 623 N N . SER A 1 130 ? -56.505 22.374 57.085 1.00 26.97 130 SER A N 1
ATOM 624 C CA . SER A 1 130 ? -55.636 21.212 57.013 1.00 25.78 130 SER A CA 1
ATOM 625 C C . SER A 1 130 ? -54.752 21.343 55.772 1.00 24.78 130 SER A C 1
ATOM 626 O O . SER A 1 130 ? -55.248 21.366 54.653 1.00 22.84 130 SER A O 1
ATOM 629 N N . VAL A 1 131 ? -53.441 21.446 55.994 1.00 23.71 131 VAL A N 1
ATOM 630 C CA . VAL A 1 131 ? -52.478 21.781 54.950 1.00 22.61 131 VAL A CA 1
ATOM 631 C C . VAL A 1 131 ? -51.548 20.604 54.775 1.00 23.57 131 VAL A C 1
ATOM 632 O O . VAL A 1 131 ? -51.206 19.944 55.758 1.00 25.99 131 VAL A O 1
ATOM 636 N N . GLY A 1 132 ? -51.125 20.360 53.537 1.00 22.21 132 GLY A N 1
ATOM 637 C CA . GLY A 1 132 ? -50.159 19.342 53.271 1.00 21.91 132 GLY A CA 1
ATOM 638 C C . GLY A 1 132 ? -49.198 19.833 52.223 1.00 22.07 132 GLY A C 1
ATOM 639 O O . GLY A 1 132 ? -49.634 20.308 51.176 1.00 20.19 132 GLY A O 1
ATOM 640 N N . LEU A 1 133 ? -47.894 19.710 52.521 1.00 22.35 133 LEU A N 1
ATOM 641 C CA . LEU A 1 133 ? -46.801 20.148 51.646 1.00 21.26 133 LEU A CA 1
ATOM 642 C C . LEU A 1 133 ? -45.926 18.945 51.318 1.00 22.57 133 LEU A C 1
ATOM 643 O O . LEU A 1 133 ? -45.146 18.455 52.146 1.00 20.60 133 LEU A O 1
ATOM 648 N N . GLY A 1 134 ? -46.069 18.460 50.089 1.00 26.35 134 GLY A N 1
ATOM 649 C CA . GLY A 1 134 ? -45.391 17.244 49.636 1.00 27.41 134 GLY A CA 1
ATOM 650 C C . GLY A 1 134 ? -44.092 17.524 48.912 1.00 29.44 134 GLY A C 1
ATOM 651 O O . GLY A 1 134 ? -43.814 18.629 48.414 1.00 28.13 134 GLY A O 1
ATOM 652 N N . ILE A 1 135 ? -43.283 16.496 48.859 1.00 32.27 135 ILE A N 1
ATOM 653 C CA . ILE A 1 135 ? -42.055 16.554 48.088 1.00 36.28 135 ILE A CA 1
ATOM 654 C C . ILE A 1 135 ? -42.204 15.508 46.995 1.00 36.36 135 ILE A C 1
ATOM 655 O O . ILE A 1 135 ? -42.648 14.401 47.280 1.00 36.63 135 ILE A O 1
ATOM 660 N N . GLU A 1 136 ? -41.910 15.868 45.749 1.00 36.53 136 GLU A N 1
ATOM 661 C CA . GLU A 1 136 ? -42.077 14.931 44.645 1.00 41.43 136 GLU A CA 1
ATOM 662 C C . GLU A 1 136 ? -40.916 13.932 44.767 1.00 42.27 136 GLU A C 1
ATOM 663 O O . GLU A 1 136 ? -39.762 14.312 44.976 1.00 40.82 136 GLU A O 1
ATOM 669 N N . LEU A 1 137 ? -41.258 12.648 44.727 1.00 43.84 137 LEU A N 1
ATOM 670 C CA . LEU A 1 137 ? -40.298 11.553 44.810 1.00 43.76 137 LEU A CA 1
ATOM 671 C C . LEU A 1 137 ? -40.366 10.591 43.607 1.00 46.12 137 LEU A C 1
ATOM 672 O O . LEU A 1 137 ? -41.338 10.572 42.843 1.00 46.60 137 LEU A O 1
ATOM 677 N N . PRO A 1 138 ? -39.291 9.830 43.399 1.00 50.63 138 PRO A N 1
ATOM 678 C CA . PRO A 1 138 ? -39.228 8.874 42.318 1.00 55.73 138 PRO A CA 1
ATOM 679 C C . PRO A 1 138 ? -40.430 7.928 42.236 1.00 59.16 138 PRO A C 1
ATOM 680 O O . PRO A 1 138 ? -40.849 7.583 41.130 1.00 61.72 138 PRO A O 1
ATOM 684 N N . PHE A 1 139 ? -40.993 7.550 43.382 1.00 60.97 139 PHE A N 1
ATOM 685 C CA . PHE A 1 139 ? -42.177 6.667 43.416 1.00 66.59 139 PHE A CA 1
ATOM 686 C C . PHE A 1 139 ? -43.438 7.421 42.999 1.00 69.37 139 PHE A C 1
ATOM 687 O O . PHE A 1 139 ? -43.439 8.647 42.869 1.00 69.98 139 PHE A O 1
ATOM 695 N N . GLU A 1 140 ? -44.522 6.690 42.793 1.00 74.54 140 GLU A N 1
ATOM 696 C CA . GLU A 1 140 ? -45.816 7.345 42.642 1.00 80.03 140 GLU A CA 1
ATOM 697 C C . GLU A 1 140 ? -46.359 7.680 44.049 1.00 78.15 140 GLU A C 1
ATOM 698 O O . GLU A 1 140 ? -46.173 6.913 45.003 1.00 73.49 140 GLU A O 1
ATOM 704 N N . GLN A 1 141 ? -46.985 8.845 44.187 1.00 69.90 141 GLN A N 1
ATOM 705 C CA . GLN A 1 141 ? -47.484 9.277 45.484 1.00 64.13 141 GLN A CA 1
ATOM 706 C C . GLN A 1 141 ? -48.710 10.182 45.311 1.00 56.80 141 GLN A C 1
ATOM 707 O O . GLN A 1 141 ? -49.271 10.282 44.225 1.00 63.14 141 GLN A O 1
ATOM 713 N N . GLY A 1 142 ? -49.152 10.800 46.388 1.00 47.49 142 GLY A N 1
ATOM 714 C CA . GLY A 1 142 ? -50.342 11.628 46.358 1.00 41.68 142 GLY A CA 1
ATOM 715 C C . GLY A 1 142 ? -50.566 12.157 47.755 1.00 37.83 142 GLY A C 1
ATOM 716 O O . GLY A 1 142 ? -50.187 11.526 48.729 1.00 36.58 142 GLY A O 1
ATOM 717 N N . LEU A 1 143 ? -51.154 13.331 47.856 1.00 32.09 143 LEU A N 1
ATOM 718 C CA . LEU A 1 143 ? -51.408 13.908 49.148 1.00 30.43 143 LEU A CA 1
ATOM 719 C C . LEU A 1 143 ? -52.553 13.154 49.792 1.00 29.90 143 LEU A C 1
ATOM 720 O O . LEU A 1 143 ? -53.540 12.819 49.139 1.00 27.23 143 LEU A O 1
ATOM 725 N N . ASN A 1 144 ? -52.421 12.934 51.098 1.00 28.96 144 ASN A N 1
ATOM 726 C CA . ASN A 1 144 ? -53.411 12.191 51.855 1.00 27.63 144 ASN A CA 1
ATOM 727 C C . ASN A 1 144 ? -54.842 12.801 51.738 1.00 28.95 144 ASN A C 1
ATOM 728 O O . ASN A 1 144 ? -55.034 13.992 51.473 1.00 27.62 144 ASN A O 1
ATOM 733 N N . PRO A 1 145 ? -55.854 11.957 51.896 1.00 28.59 145 PRO A N 1
ATOM 734 C CA . PRO A 1 145 ? -57.229 12.383 51.643 1.00 26.90 145 PRO A CA 1
ATOM 735 C C . PRO A 1 145 ? -57.728 13.463 52.573 1.00 27.24 145 PRO A C 1
ATOM 736 O O . PRO A 1 145 ? -58.703 14.073 52.232 1.00 27.73 145 PRO A O 1
ATOM 740 N N . TYR A 1 146 ? -57.067 13.713 53.714 1.00 26.78 146 TYR A N 1
ATOM 741 C CA . TYR A 1 146 ? -57.524 14.718 54.678 1.00 25.05 146 TYR A CA 1
ATOM 742 C C . TYR A 1 146 ? -56.855 16.093 54.554 1.00 25.39 146 TYR A C 1
ATOM 743 O O . TYR A 1 146 ? -57.029 16.969 55.427 1.00 24.83 146 TYR A O 1
ATOM 752 N N . VAL A 1 147 ? -56.107 16.280 53.469 1.00 23.86 147 VAL A N 1
ATOM 753 C CA . VAL A 1 147 ? -55.445 17.520 53.183 1.00 23.48 147 VAL A CA 1
ATOM 754 C C . VAL A 1 147 ? -56.398 18.372 52.368 1.00 25.22 147 VAL A C 1
ATOM 755 O O . VAL A 1 147 ? -56.933 17.907 51.372 1.00 27.71 147 VAL A O 1
ATOM 759 N N . ASP A 1 148 ? -56.609 19.612 52.800 1.00 24.94 148 ASP A N 1
ATOM 760 C CA . ASP A 1 148 ? -57.544 20.524 52.140 1.00 24.95 148 ASP A CA 1
ATOM 761 C C . ASP A 1 148 ? -56.863 21.465 51.201 1.00 23.31 148 ASP A C 1
ATOM 762 O O . ASP A 1 148 ? -57.420 21.848 50.191 1.00 22.15 148 ASP A O 1
ATOM 767 N N . ILE A 1 149 ? -55.666 21.887 51.569 1.00 24.61 149 ILE A N 1
ATOM 768 C CA . ILE A 1 149 ? -54.893 22.793 50.751 1.00 24.85 149 ILE A CA 1
ATOM 769 C C . ILE A 1 149 ? -53.494 22.215 50.703 1.00 23.99 149 ILE A C 1
ATOM 770 O O . ILE A 1 149 ? -52.876 21.993 51.740 1.00 24.11 149 ILE A O 1
ATOM 775 N N . GLY A 1 150 ? -53.042 21.897 49.494 1.00 23.96 150 GLY A N 1
ATOM 776 C CA . GLY A 1 150 ? -51.763 21.250 49.289 1.00 25.13 150 GLY A CA 1
ATOM 777 C C . GLY A 1 150 ? -50.928 21.829 48.175 1.00 27.24 150 GLY A C 1
ATOM 778 O O . GLY A 1 150 ? -51.456 22.433 47.232 1.00 27.00 150 GLY A O 1
ATOM 779 N N . LEU A 1 151 ? -49.613 21.674 48.310 1.00 28.78 151 LEU A N 1
ATOM 780 C CA . LEU A 1 151 ? -48.668 21.847 47.216 1.00 29.87 151 LEU A CA 1
ATOM 781 C C . LEU A 1 151 ? -47.652 20.713 47.160 1.00 29.51 151 LEU A C 1
ATOM 782 O O . LEU A 1 151 ? -47.280 20.147 48.186 1.00 28.46 151 LEU A O 1
ATOM 787 N N . ASN A 1 152 ? -47.100 20.502 45.973 1.00 31.68 152 ASN A N 1
ATOM 788 C CA . ASN A 1 152 ? -45.929 19.632 45.774 1.00 34.91 152 ASN A CA 1
ATOM 789 C C . ASN A 1 152 ? -44.731 20.408 45.335 1.00 31.10 152 ASN A C 1
ATOM 790 O O . ASN A 1 152 ? -44.829 21.239 44.430 1.00 30.46 152 ASN A O 1
ATOM 795 N N . PHE A 1 153 ? -43.615 20.167 46.003 1.00 28.07 153 PHE A N 1
ATOM 796 C CA . PHE A 1 153 ? -42.380 20.836 45.676 1.00 27.21 153 PHE A CA 1
ATOM 797 C C . PHE A 1 153 ? -41.452 19.795 45.100 1.00 27.96 153 PHE A C 1
ATOM 798 O O . PHE A 1 153 ? -41.422 18.648 45.563 1.00 27.45 153 PHE A O 1
ATOM 806 N N . ARG A 1 154 ? -40.687 20.205 44.103 1.00 28.04 154 ARG A N 1
ATOM 807 C CA . ARG A 1 154 ? -39.587 19.410 43.587 1.00 29.39 154 ARG A CA 1
ATOM 808 C C . ARG A 1 154 ? -38.289 19.632 44.382 1.00 26.78 154 ARG A C 1
ATOM 809 O O . ARG A 1 154 ? -37.497 18.712 44.528 1.00 25.72 154 ARG A O 1
ATOM 817 N N . TYR A 1 155 ? -38.101 20.833 44.919 1.00 24.77 155 TYR A N 1
ATOM 818 C CA . TYR A 1 155 ? -36.902 21.183 45.661 1.00 24.30 155 TYR A CA 1
ATOM 819 C C . TYR A 1 155 ? -37.057 21.037 47.171 1.00 23.92 155 TYR A C 1
ATOM 820 O O . TYR A 1 155 ? -37.883 21.684 47.748 1.00 24.54 155 TYR A O 1
ATOM 829 N N A PHE A 1 156 ? -36.227 20.184 47.775 0.50 24.43 156 PHE A N 1
ATOM 830 N N B PHE A 1 156 ? -36.244 20.177 47.788 0.50 26.55 156 PHE A N 1
ATOM 831 C CA A PHE A 1 156 ? -36.300 19.822 49.199 0.50 23.58 156 PHE A CA 1
ATOM 832 C CA B PHE A 1 156 ? -36.347 19.830 49.221 0.50 27.07 156 PHE A CA 1
ATOM 833 C C A PHE A 1 156 ? -36.188 21.022 50.134 0.50 25.43 156 PHE A C 1
ATOM 834 C C B PHE A 1 156 ? -36.228 21.050 50.127 0.50 27.41 156 PHE A C 1
ATOM 835 O O A PHE A 1 156 ? -36.872 21.092 51.158 0.50 26.96 156 PHE A O 1
ATOM 836 O O B PHE A 1 156 ? -36.932 21.153 51.134 0.50 28.59 156 PHE A O 1
ATOM 851 N N . PHE A 1 157 ? -35.352 21.970 49.749 1.00 27.06 157 PHE A N 1
ATOM 852 C CA . PHE A 1 157 ? -34.979 23.089 50.599 1.00 28.98 157 PHE A CA 1
ATOM 853 C C . PHE A 1 157 ? -36.011 24.203 50.563 1.00 27.61 157 PHE A C 1
ATOM 854 O O . PHE A 1 157 ? -36.111 24.975 51.522 1.00 28.34 157 PHE A O 1
ATOM 862 N N . VAL A 1 158 ? -36.780 24.286 49.469 1.00 26.55 158 VAL A N 1
ATOM 863 C CA . VAL A 1 158 ? -37.896 25.247 49.364 1.00 25.38 158 VAL A CA 1
ATOM 864 C C . VAL A 1 158 ? -39.024 24.781 50.264 1.00 24.58 158 VAL A C 1
ATOM 865 O O . VAL A 1 158 ? -39.576 25.549 51.024 1.00 26.67 158 VAL A O 1
ATOM 869 N N . ARG A 1 159 ? -39.355 23.509 50.193 1.00 24.75 159 ARG A N 1
ATOM 870 C CA . ARG A 1 159 ? -40.401 22.966 51.037 1.00 24.49 159 ARG A CA 1
ATOM 871 C C . ARG A 1 159 ? -40.039 23.106 52.512 1.00 23.77 159 ARG A C 1
ATOM 872 O O . ARG A 1 159 ? -40.851 23.504 53.318 1.00 23.16 159 ARG A O 1
ATOM 880 N N . LYS A 1 160 ? -38.813 22.800 52.855 1.00 26.08 160 LYS A N 1
ATOM 881 C CA . LYS A 1 160 ? -38.367 22.867 54.261 1.00 28.49 160 LYS A CA 1
ATOM 882 C C . LYS A 1 160 ? -38.633 24.206 54.854 1.00 28.08 160 LYS A C 1
ATOM 883 O O . LYS A 1 160 ? -39.038 24.342 56.016 1.00 26.98 160 LYS A O 1
ATOM 889 N N . MET A 1 161 ? -38.358 25.203 54.029 1.00 28.92 161 MET A N 1
ATOM 890 C CA . MET A 1 161 ? -38.446 26.585 54.433 1.00 28.83 161 MET A CA 1
ATOM 891 C C . MET A 1 161 ? -39.875 27.037 54.670 1.00 25.98 161 MET A C 1
ATOM 892 O O . MET A 1 161 ? -40.124 27.787 55.608 1.00 21.71 161 MET A O 1
ATOM 897 N N . MET A 1 162 ? -40.784 26.529 53.827 1.00 23.46 162 MET A N 1
ATOM 898 C CA . MET A 1 162 ? -42.213 26.767 53.960 1.00 23.43 162 MET A CA 1
ATOM 899 C C . MET A 1 162 ? -42.709 26.290 55.328 1.00 23.22 162 MET A C 1
ATOM 900 O O . MET A 1 162 ? -43.420 27.014 55.987 1.00 22.28 162 MET A O 1
ATOM 905 N N . PHE A 1 163 ? -42.290 25.107 55.775 1.00 23.86 163 PHE A N 1
ATOM 906 C CA . PHE A 1 163 ? -42.725 24.560 57.067 1.00 24.24 163 PHE A CA 1
ATOM 907 C C . PHE A 1 163 ? -42.461 25.497 58.224 1.00 23.33 163 PHE A C 1
ATOM 908 O O . PHE A 1 163 ? -43.210 25.468 59.176 1.00 23.29 163 PHE A O 1
ATOM 916 N N . VAL A 1 164 ? -41.370 26.249 58.155 1.00 22.29 164 VAL A N 1
ATOM 917 C CA . VAL A 1 164 ? -40.967 27.121 59.229 1.00 22.55 164 VAL A CA 1
ATOM 918 C C . VAL A 1 164 ? -41.541 28.528 59.076 1.00 22.16 164 VAL A C 1
ATOM 919 O O . VAL A 1 164 ? -41.860 29.200 60.071 1.00 21.47 164 VAL A O 1
ATOM 923 N N . LYS A 1 165 ? -41.652 29.003 57.842 1.00 21.09 165 LYS A N 1
ATOM 924 C CA . LYS A 1 165 ? -42.102 30.364 57.638 1.00 19.42 165 LYS A CA 1
ATOM 925 C C . LYS A 1 165 ? -43.564 30.500 57.952 1.00 18.80 165 LYS A C 1
ATOM 926 O O . LYS A 1 165 ? -43.950 31.390 58.657 1.00 19.36 165 LYS A O 1
ATOM 932 N N . TYR A 1 166 ? -44.355 29.572 57.450 1.00 18.48 166 TYR A N 1
ATOM 933 C CA . TYR A 1 166 ? -45.780 29.575 57.650 1.00 18.77 166 TYR A CA 1
ATOM 934 C C . TYR A 1 166 ? -46.282 28.870 58.892 1.00 19.40 166 TYR A C 1
ATOM 935 O O . TYR A 1 166 ? -47.484 28.774 59.078 1.00 22.21 166 TYR A O 1
ATOM 944 N N . ALA A 1 167 ? -45.392 28.446 59.773 1.00 19.56 167 ALA A N 1
ATOM 945 C CA . ALA A 1 167 ? -45.782 27.985 61.101 1.00 20.24 167 ALA A CA 1
ATOM 946 C C . ALA A 1 167 ? -45.066 28.807 62.145 1.00 20.31 167 ALA A C 1
ATOM 947 O O . ALA A 1 167 ? -44.126 29.575 61.830 1.00 19.22 167 ALA A O 1
ATOM 949 N N . GLN A 1 168 ? -45.554 28.647 63.375 1.00 20.42 168 GLN A N 1
ATOM 950 C CA . GLN A 1 168 ? -44.987 29.297 64.541 1.00 22.09 168 GLN A CA 1
ATOM 951 C C . GLN A 1 168 ? -44.506 28.297 65.617 1.00 22.51 168 GLN A C 1
ATOM 952 O O . GLN A 1 168 ? -44.094 28.717 66.700 1.00 22.41 168 GLN A O 1
ATOM 958 N N . GLY A 1 169 ? -44.460 27.007 65.275 1.00 20.75 169 GLY A N 1
ATOM 959 C CA . GLY A 1 169 ? -44.011 25.970 66.191 1.00 19.86 169 GLY A CA 1
ATOM 960 C C . GLY A 1 169 ? -44.074 24.620 65.538 1.00 19.55 169 GLY A C 1
ATOM 961 O O . GLY A 1 169 ? -44.634 24.483 64.461 1.00 20.78 169 GLY A O 1
ATOM 962 N N . PHE A 1 170 ? -43.438 23.637 66.149 1.00 19.74 170 PHE A N 1
ATOM 963 C CA . PHE A 1 170 ? -43.344 22.291 65.595 1.00 19.91 170 PHE A CA 1
ATOM 964 C C . PHE A 1 170 ? -43.822 21.320 66.656 1.00 20.33 170 PHE A C 1
ATOM 965 O O . PHE A 1 170 ? -43.448 21.420 67.831 1.00 18.08 170 PHE A O 1
ATOM 973 N N . VAL A 1 171 ? -44.604 20.343 66.248 1.00 22.21 171 VAL A N 1
ATOM 974 C CA . VAL A 1 171 ? -44.847 19.190 67.118 1.00 23.64 171 VAL A CA 1
ATOM 975 C C . VAL A 1 171 ? -44.305 17.969 66.388 1.00 23.81 171 VAL A C 1
ATOM 976 O O . VAL A 1 171 ? -44.484 17.826 65.174 1.00 21.41 171 VAL A O 1
ATOM 980 N N . VAL A 1 172 ? -43.621 17.116 67.147 1.00 23.79 172 VAL A N 1
ATOM 981 C CA . VAL A 1 172 ? -42.926 15.955 66.601 1.00 24.68 172 VAL A CA 1
ATOM 982 C C . VAL A 1 172 ? -43.421 14.631 67.237 1.00 24.44 172 VAL A C 1
ATOM 983 O O . VAL A 1 172 ? -43.048 14.283 68.375 1.00 21.98 172 VAL A O 1
ATOM 987 N N . LEU A 1 173 ? -44.240 13.906 66.476 1.00 26.10 173 LEU A N 1
ATOM 988 C CA . LEU A 1 173 ? -44.696 12.555 66.842 1.00 27.09 173 LEU A CA 1
ATOM 989 C C . LEU A 1 173 ? -43.605 11.564 66.523 1.00 27.34 173 LEU A C 1
ATOM 990 O O . LEU A 1 173 ? -42.785 11.826 65.634 1.00 26.94 173 LEU A O 1
ATOM 995 N N . PRO A 1 174 ? -43.594 10.415 67.231 1.00 28.89 174 PRO A N 1
ATOM 996 C CA . PRO A 1 174 ? -42.574 9.391 66.979 1.00 27.91 174 PRO A CA 1
ATOM 997 C C . PRO A 1 174 ? -42.428 9.159 65.499 1.00 26.50 174 PRO A C 1
ATOM 998 O O . PRO A 1 174 ? -43.444 8.994 64.813 1.00 25.66 174 PRO A O 1
ATOM 1002 N N . GLY A 1 175 ? -41.185 9.251 65.013 1.00 26.74 175 GLY A N 1
ATOM 1003 C CA . GLY A 1 175 ? -40.922 9.192 63.586 1.00 27.92 175 GLY A CA 1
ATOM 1004 C C . GLY A 1 175 ? -39.540 8.758 63.220 1.00 27.89 175 GLY A C 1
ATOM 1005 O O . GLY A 1 175 ? -38.697 8.459 64.078 1.00 28.43 175 GLY A O 1
ATOM 1006 N N . GLY A 1 176 ? -39.334 8.745 61.915 1.00 27.71 176 GLY A N 1
ATOM 1007 C CA . GLY A 1 176 ? -38.098 8.266 61.325 1.00 28.48 176 GLY A CA 1
ATOM 1008 C C . GLY A 1 176 ? -37.042 9.298 61.000 1.00 27.24 176 GLY A C 1
ATOM 1009 O O . GLY A 1 176 ? -36.933 10.323 61.653 1.00 26.21 176 GLY A O 1
ATOM 1010 N N . LEU A 1 177 ? -36.281 9.008 59.948 1.00 27.47 177 LEU A N 1
ATOM 1011 C CA . LEU A 1 177 ? -35.160 9.841 59.543 1.00 26.95 177 LEU A CA 1
ATOM 1012 C C . LEU A 1 177 ? -35.622 11.244 59.152 1.00 27.94 177 LEU A C 1
ATOM 1013 O O . LEU A 1 177 ? -34.999 12.219 59.555 1.00 27.22 177 LEU A O 1
ATOM 1018 N N . GLY A 1 178 ? -36.704 11.333 58.368 1.00 26.31 178 GLY A N 1
ATOM 1019 C CA . GLY A 1 178 ? -37.268 12.607 57.912 1.00 24.49 178 GLY A CA 1
ATOM 1020 C C . GLY A 1 178 ? -37.831 13.443 59.022 1.00 24.60 178 GLY A C 1
ATOM 1021 O O . GLY A 1 178 ? -37.858 14.664 58.922 1.00 26.03 178 GLY A O 1
ATOM 1022 N N . THR A 1 179 ? -38.296 12.777 60.071 1.00 23.72 179 THR A N 1
ATOM 1023 C CA . THR A 1 179 ? -38.784 13.428 61.250 1.00 22.62 179 THR A CA 1
ATOM 1024 C C . THR A 1 179 ? -37.614 13.995 62.034 1.00 22.20 179 THR A C 1
ATOM 1025 O O . THR A 1 179 ? -37.652 15.135 62.465 1.00 22.47 179 THR A O 1
ATOM 1029 N N . LEU A 1 180 ? -36.554 13.228 62.182 1.00 23.06 180 LEU A N 1
ATOM 1030 C CA . LEU A 1 180 ? -35.329 13.738 62.848 1.00 24.49 180 LEU A CA 1
ATOM 1031 C C . LEU A 1 180 ? -34.689 14.930 62.143 1.00 24.59 180 LEU A C 1
ATOM 1032 O O . LEU A 1 180 ? -34.191 15.859 62.780 1.00 25.63 180 LEU A O 1
ATOM 1037 N N . ASP A 1 181 ? -34.733 14.890 60.824 1.00 24.23 181 ASP A N 1
ATOM 1038 C CA . ASP A 1 181 ? -34.310 15.968 59.979 1.00 25.44 181 ASP A CA 1
ATOM 1039 C C . ASP A 1 181 ? -34.951 17.326 60.352 1.00 26.36 181 ASP A C 1
ATOM 1040 O O . ASP A 1 181 ? -34.250 18.295 60.659 1.00 25.60 181 ASP A O 1
ATOM 1045 N N . GLU A 1 182 ? -36.272 17.372 60.351 1.00 26.45 182 GLU A N 1
ATOM 1046 C CA . GLU A 1 182 ? -36.998 18.595 60.663 1.00 25.66 182 GLU A CA 1
ATOM 1047 C C . GLU A 1 182 ? -36.844 18.976 62.106 1.00 23.36 182 GLU A C 1
ATOM 1048 O O . GLU A 1 182 ? -36.690 20.135 62.416 1.00 21.43 182 GLU A O 1
ATOM 1054 N N . LEU A 1 183 ? -36.881 17.999 62.996 1.00 23.68 183 LEU A N 1
ATOM 1055 C CA . LEU A 1 183 ? -36.586 18.241 64.412 1.00 24.83 183 LEU A CA 1
ATOM 1056 C C . LEU A 1 183 ? -35.259 19.005 64.645 1.00 24.73 183 LEU A C 1
ATOM 1057 O O . LEU A 1 183 ? -35.233 20.028 65.330 1.00 23.01 183 LEU A O 1
ATOM 1062 N N . PHE A 1 184 ? -34.165 18.505 64.083 1.00 24.51 184 PHE A N 1
ATOM 1063 C CA . PHE A 1 184 ? -32.876 19.152 64.314 1.00 24.89 184 PHE A CA 1
ATOM 1064 C C . PHE A 1 184 ? -32.674 20.466 63.574 1.00 24.07 184 PHE A C 1
ATOM 1065 O O . PHE A 1 184 ? -31.893 21.268 64.018 1.00 22.47 184 PHE A O 1
ATOM 1073 N N . GLU A 1 185 ? -33.377 20.657 62.465 1.00 24.36 185 GLU A N 1
ATOM 1074 C CA . GLU A 1 185 ? -33.344 21.884 61.698 1.00 25.94 185 GLU A CA 1
ATOM 1075 C C . GLU A 1 185 ? -33.968 22.972 62.536 1.00 26.07 185 GLU A C 1
ATOM 1076 O O . GLU A 1 185 ? -33.401 24.016 62.689 1.00 28.62 185 GLU A O 1
ATOM 1082 N N . ALA A 1 186 ? -35.130 22.705 63.105 1.00 25.03 186 ALA A N 1
ATOM 1083 C CA . ALA A 1 186 ? -35.811 23.635 63.989 1.00 25.73 186 ALA A CA 1
ATOM 1084 C C . ALA A 1 186 ? -34.978 23.983 65.199 1.00 25.69 186 ALA A C 1
ATOM 1085 O O . ALA A 1 186 ? -34.985 25.095 65.681 1.00 26.70 186 ALA A O 1
ATOM 1087 N N . LEU A 1 187 ? -34.301 22.995 65.733 1.00 26.50 187 LEU A N 1
ATOM 1088 C CA . LEU A 1 187 ? -33.500 23.232 66.898 1.00 25.73 187 LEU A CA 1
ATOM 1089 C C . LEU A 1 187 ? -32.338 24.153 66.544 1.00 22.91 187 LEU A C 1
ATOM 1090 O O . LEU A 1 187 ? -32.008 24.971 67.362 1.00 23.39 187 LEU A O 1
ATOM 1095 N N . THR A 1 188 ? -31.745 24.063 65.358 1.00 21.13 188 THR A N 1
ATOM 1096 C CA . THR A 1 188 ? -30.582 24.923 65.094 1.00 22.89 188 THR A CA 1
ATOM 1097 C C . THR A 1 188 ? -31.059 26.291 64.673 1.00 22.67 188 THR A C 1
ATOM 1098 O O . THR A 1 188 ? -30.336 27.265 64.871 1.00 24.86 188 THR A O 1
ATOM 1102 N N . LEU A 1 189 ? -32.281 26.365 64.156 1.00 22.35 189 LEU A N 1
ATOM 1103 C CA . LEU A 1 189 ? -32.877 27.640 63.804 1.00 23.22 189 LEU A CA 1
ATOM 1104 C C . LEU A 1 189 ? -33.136 28.470 65.048 1.00 22.00 189 LEU A C 1
ATOM 1105 O O . LEU A 1 189 ? -32.890 29.661 65.058 1.00 20.91 189 LEU A O 1
ATOM 1110 N N . VAL A 1 190 ? -33.607 27.816 66.090 1.00 21.74 190 VAL A N 1
ATOM 1111 C CA . VAL A 1 190 ? -33.922 28.473 67.337 1.00 22.90 190 VAL A CA 1
ATOM 1112 C C . VAL A 1 190 ? -32.637 28.814 68.070 1.00 23.95 190 VAL A C 1
ATOM 1113 O O . VAL A 1 190 ? -32.452 29.942 68.519 1.00 24.93 190 VAL A O 1
ATOM 1117 N N . GLN A 1 191 ? -31.740 27.855 68.181 1.00 24.48 191 GLN A N 1
ATOM 1118 C CA . GLN A 1 191 ? -30.433 28.116 68.774 1.00 26.90 191 GLN A CA 1
ATOM 1119 C C . GLN A 1 191 ? -29.649 29.274 68.098 1.00 26.01 191 GLN A C 1
ATOM 1120 O O . GLN A 1 191 ? -28.953 29.994 68.772 1.00 24.24 191 GLN A O 1
ATOM 1126 N N . THR A 1 192 ? -29.722 29.410 66.774 1.00 25.63 192 THR A N 1
ATOM 1127 C CA . THR A 1 192 ? -29.034 30.496 66.074 1.00 25.80 192 THR A CA 1
ATOM 1128 C C . THR A 1 192 ? -29.903 31.768 65.829 1.00 25.17 192 THR A C 1
ATOM 1129 O O . THR A 1 192 ? -29.553 32.610 65.011 1.00 23.39 192 THR A O 1
ATOM 1133 N N . GLN A 1 193 ? -31.034 31.877 66.524 1.00 27.55 193 GLN A N 1
ATOM 1134 C CA . GLN A 1 193 ? -31.956 33.016 66.416 1.00 30.24 193 GLN A CA 1
ATOM 1135 C C . GLN A 1 193 ? -32.429 33.347 64.994 1.00 30.26 193 GLN A C 1
ATOM 1136 O O . GLN A 1 193 ? -32.438 34.497 64.586 1.00 32.35 193 GLN A O 1
ATOM 1142 N N . LYS A 1 194 ? -32.817 32.341 64.234 1.00 29.51 194 LYS A N 1
ATOM 1143 C CA . LYS A 1 194 ? -33.425 32.549 62.924 1.00 29.70 194 LYS A CA 1
ATOM 1144 C C . LYS A 1 194 ? -34.971 32.395 62.967 1.00 28.80 194 LYS A C 1
ATOM 1145 O O . LYS A 1 194 ? -35.633 32.599 61.956 1.00 24.73 194 LYS A O 1
ATOM 1151 N N . VAL A 1 195 ? -35.510 31.951 64.110 1.00 28.15 195 VAL A N 1
ATOM 1152 C CA . VAL A 1 195 ? -36.939 31.992 64.421 1.00 26.55 195 VAL A CA 1
ATOM 1153 C C . VAL A 1 195 ? -37.003 32.293 65.884 1.00 26.19 195 VAL A C 1
ATOM 1154 O O . VAL A 1 195 ? -36.064 32.011 66.601 1.00 30.60 195 VAL A O 1
ATOM 1158 N N . THR A 1 196 ? -38.098 32.873 66.325 1.00 24.97 196 THR A N 1
ATOM 1159 C CA . THR A 1 196 ? -38.299 33.205 67.732 1.00 23.79 196 THR A CA 1
ATOM 1160 C C . THR A 1 196 ? -39.713 32.814 68.106 1.00 22.03 196 THR A C 1
ATOM 1161 O O . THR A 1 196 ? -40.575 32.664 67.270 1.00 22.50 196 THR A O 1
ATOM 1165 N N . ARG A 1 197 ? -39.924 32.655 69.387 1.00 22.06 197 ARG A N 1
ATOM 1166 C CA . ARG A 1 197 ? -41.177 32.172 69.938 1.00 22.72 197 ARG A CA 1
ATOM 1167 C C . ARG A 1 197 ? -41.671 30.947 69.164 1.00 20.87 197 ARG A C 1
ATOM 1168 O O . ARG A 1 197 ? -42.806 30.893 68.662 1.00 20.32 197 ARG A O 1
ATOM 1176 N N . PHE A 1 198 ? -40.779 29.964 69.097 1.00 19.46 198 PHE A N 1
ATOM 1177 C CA . PHE A 1 198 ? -40.965 28.759 68.302 1.00 19.53 198 PHE A CA 1
ATOM 1178 C C . PHE A 1 198 ? -40.875 27.503 69.165 1.00 18.45 198 PHE A C 1
ATOM 1179 O O . PHE A 1 198 ? -39.821 26.905 69.329 1.00 19.90 198 PHE A O 1
ATOM 1187 N N . PRO A 1 199 ? -41.982 27.109 69.754 1.00 19.02 199 PRO A N 1
ATOM 1188 C CA . PRO A 1 199 ? -41.970 25.892 70.590 1.00 21.01 199 PRO A CA 1
ATOM 1189 C C . PRO A 1 199 ? -41.675 24.623 69.809 1.00 21.27 199 PRO A C 1
ATOM 1190 O O . PRO A 1 199 ? -42.019 24.528 68.644 1.00 23.19 199 PRO A O 1
ATOM 1194 N N . ILE A 1 200 ? -40.983 23.677 70.420 1.00 21.63 200 ILE A N 1
ATOM 1195 C CA . ILE A 1 200 ? -40.720 22.406 69.756 1.00 21.27 200 ILE A CA 1
ATOM 1196 C C . ILE A 1 200 ? -41.109 21.325 70.750 1.00 22.14 200 ILE A C 1
ATOM 1197 O O . ILE A 1 200 ? -40.445 21.146 71.795 1.00 21.81 200 ILE A O 1
ATOM 1202 N N . VAL A 1 201 ? -42.197 20.626 70.457 1.00 21.19 201 VAL A N 1
ATOM 1203 C CA . VAL A 1 201 ? -42.680 19.626 71.368 1.00 22.41 201 VAL A CA 1
ATOM 1204 C C . VAL A 1 201 ? -42.503 18.217 70.804 1.00 24.04 201 VAL A C 1
ATOM 1205 O O . VAL A 1 201 ? -43.013 17.881 69.742 1.00 24.96 201 VAL A O 1
ATOM 1209 N N . LEU A 1 202 ? -41.769 17.387 71.533 1.00 26.78 202 LEU A N 1
ATOM 1210 C CA . LEU A 1 202 ? -41.639 15.963 71.212 1.00 27.28 202 LEU A CA 1
ATOM 1211 C C . LEU A 1 202 ? -42.717 15.170 71.929 1.00 28.08 202 LEU A C 1
ATOM 1212 O O . LEU A 1 202 ? -42.854 15.282 73.160 1.00 27.12 202 LEU A O 1
ATOM 1217 N N . PHE A 1 203 ? -43.456 14.356 71.172 1.00 28.28 203 PHE A N 1
ATOM 1218 C CA . PHE A 1 203 ? -44.462 13.485 71.772 1.00 30.75 203 PHE A CA 1
ATOM 1219 C C . PHE A 1 203 ? -44.013 12.020 71.917 1.00 30.37 203 PHE A C 1
ATOM 1220 O O . PHE A 1 203 ? -43.668 11.375 70.920 1.00 27.80 203 PHE A O 1
ATOM 1228 N N . GLY A 1 204 ? -44.052 11.525 73.165 1.00 30.31 204 GLY A N 1
ATOM 1229 C CA . GLY A 1 204 ? -43.686 10.153 73.520 1.00 29.56 204 GLY A CA 1
ATOM 1230 C C . GLY A 1 204 ? -42.373 10.093 74.272 1.00 30.45 204 GLY A C 1
ATOM 1231 O O . GLY A 1 204 ? -41.303 10.030 73.661 1.00 29.01 204 GLY A O 1
ATOM 1232 N N . SER A 1 205 ? -42.430 10.086 75.598 1.00 32.14 205 SER A N 1
ATOM 1233 C CA . SER A 1 205 ? -41.201 10.192 76.404 1.00 32.21 205 SER A CA 1
ATOM 1234 C C . SER A 1 205 ? -40.343 8.926 76.372 1.00 31.91 205 SER A C 1
ATOM 1235 O O . SER A 1 205 ? -39.144 9.028 76.536 1.00 31.72 205 SER A O 1
ATOM 1238 N N . GLU A 1 206 ? -40.946 7.748 76.180 1.00 34.31 206 GLU A N 1
ATOM 1239 C CA . GLU A 1 206 ? -40.163 6.503 76.019 1.00 35.05 206 GLU A CA 1
ATOM 1240 C C . GLU A 1 206 ? -39.504 6.410 74.633 1.00 32.68 206 GLU A C 1
ATOM 1241 O O . GLU A 1 206 ? -38.364 5.941 74.487 1.00 30.98 206 GLU A O 1
ATOM 1247 N N . TYR A 1 207 ? -40.222 6.858 73.615 1.00 30.54 207 TYR A N 1
ATOM 1248 C CA . TYR A 1 207 ? -39.680 6.898 72.272 1.00 29.21 207 TYR A CA 1
ATOM 1249 C C . TYR A 1 207 ? -38.446 7.795 72.158 1.00 29.04 207 TYR A C 1
ATOM 1250 O O . TYR A 1 207 ? -37.383 7.349 71.662 1.00 29.02 207 TYR A O 1
ATOM 1259 N N . TRP A 1 208 ? -38.617 9.048 72.604 1.00 27.26 208 TRP A N 1
ATOM 1260 C CA . TRP A 1 208 ? -37.598 10.108 72.479 1.00 26.16 208 TRP A CA 1
ATOM 1261 C C . TRP A 1 208 ? -36.554 10.102 73.605 1.00 25.82 208 TRP A C 1
ATOM 1262 O O . TRP A 1 208 ? -35.489 10.747 73.459 1.00 23.54 208 TRP A O 1
ATOM 1273 N N . GLY A 1 209 ? -36.843 9.407 74.714 1.00 25.32 209 GLY A N 1
ATOM 1274 C CA . GLY A 1 209 ? -35.938 9.434 75.858 1.00 26.90 209 GLY A CA 1
ATOM 1275 C C . GLY A 1 209 ? -34.498 9.012 75.532 1.00 28.98 209 GLY A C 1
ATOM 1276 O O . GLY A 1 209 ? -33.532 9.606 76.026 1.00 30.26 209 GLY A O 1
ATOM 1277 N N . GLY A 1 210 ? -34.346 7.990 74.694 1.00 27.87 210 GLY A N 1
ATOM 1278 C CA . GLY A 1 210 ? -33.039 7.526 74.357 1.00 29.27 210 GLY A CA 1
ATOM 1279 C C . GLY A 1 210 ? -32.210 8.575 73.674 1.00 31.48 210 GLY A C 1
ATOM 1280 O O . GLY A 1 210 ? -31.055 8.774 74.023 1.00 32.39 210 GLY A O 1
ATOM 1281 N N . LEU A 1 211 ? -32.814 9.257 72.704 1.00 32.92 211 LEU A N 1
ATOM 1282 C CA . LEU A 1 211 ? -32.154 10.367 72.027 1.00 32.22 211 LEU A CA 1
ATOM 1283 C C . LEU A 1 211 ? -31.796 11.472 73.020 1.00 30.03 211 LEU A C 1
ATOM 1284 O O . LEU A 1 211 ? -30.667 11.951 73.037 1.00 27.61 211 LEU A O 1
ATOM 1289 N N . VAL A 1 212 ? -32.748 11.824 73.880 1.00 29.49 212 VAL A N 1
ATOM 1290 C CA . VAL A 1 212 ? -32.531 12.852 74.912 1.00 29.09 212 VAL A CA 1
ATOM 1291 C C . VAL A 1 212 ? -31.357 12.544 75.860 1.00 30.66 212 VAL A C 1
ATOM 1292 O O . VAL A 1 212 ? -30.515 13.431 76.119 1.00 31.41 212 VAL A O 1
ATOM 1296 N N . ASP A 1 213 ? -31.283 11.301 76.348 1.00 31.10 213 ASP A N 1
ATOM 1297 C CA . ASP A 1 213 ? -30.107 10.848 77.105 1.00 30.01 213 ASP A CA 1
ATOM 1298 C C . ASP A 1 213 ? -28.826 10.970 76.318 1.00 30.33 213 ASP A C 1
ATOM 1299 O O . ASP A 1 213 ? -27.810 11.347 76.894 1.00 33.66 213 ASP A O 1
ATOM 1304 N N . TRP A 1 214 ? -28.825 10.649 75.026 1.00 29.56 214 TRP A N 1
ATOM 1305 C CA . TRP A 1 214 ? -27.596 10.818 74.257 1.00 32.33 214 TRP A CA 1
ATOM 1306 C C . TRP A 1 214 ? -27.214 12.285 74.008 1.00 34.38 214 TRP A C 1
ATOM 1307 O O . TRP A 1 214 ? -26.038 12.608 73.893 1.00 33.81 214 TRP A O 1
ATOM 1318 N N . LEU A 1 215 ? -28.211 13.154 73.887 1.00 34.84 215 LEU A N 1
ATOM 1319 C CA . LEU A 1 215 ? -27.955 14.592 73.722 1.00 36.55 215 LEU A CA 1
ATOM 1320 C C . LEU A 1 215 ? -27.310 15.173 74.985 1.00 35.28 215 LEU A C 1
ATOM 1321 O O . LEU A 1 215 ? -26.345 15.944 74.918 1.00 31.68 215 LEU A O 1
ATOM 1326 N N . ARG A 1 216 ? -27.851 14.785 76.130 1.00 35.97 216 ARG A N 1
ATOM 1327 C CA . ARG A 1 216 ? -27.288 15.185 77.407 1.00 37.84 216 ARG A CA 1
ATOM 1328 C C . ARG A 1 216 ? -25.957 14.473 77.699 1.00 35.61 216 ARG A C 1
ATOM 1329 O O . ARG A 1 216 ? -24.923 15.104 77.920 1.00 33.19 216 ARG A O 1
ATOM 1337 N N . GLY A 1 217 ? -26.024 13.149 77.674 1.00 37.11 217 GLY A N 1
ATOM 1338 C CA . GLY A 1 217 ? -24.928 12.269 78.044 1.00 36.49 217 GLY A CA 1
ATOM 1339 C C . GLY A 1 217 ? -23.665 12.408 77.236 1.00 34.62 217 GLY A C 1
ATOM 1340 O O . GLY A 1 217 ? -22.592 12.230 77.769 1.00 34.64 217 GLY A O 1
ATOM 1341 N N . THR A 1 218 ? -23.786 12.721 75.959 1.00 33.08 218 THR A N 1
ATOM 1342 C CA . THR A 1 218 ? -22.628 12.760 75.066 1.00 34.74 218 THR A CA 1
ATOM 1343 C C . THR A 1 218 ? -22.358 14.174 74.559 1.00 37.24 218 THR A C 1
ATOM 1344 O O . THR A 1 218 ? -21.272 14.687 74.757 1.00 36.27 218 THR A O 1
ATOM 1348 N N . LEU A 1 219 ? -23.351 14.776 73.889 1.00 41.14 219 LEU A N 1
ATOM 1349 C CA . LEU A 1 219 ? -23.246 16.134 73.321 1.00 38.52 219 LEU A CA 1
ATOM 1350 C C . LEU A 1 219 ? -22.990 17.209 74.366 1.00 36.88 219 LEU A C 1
ATOM 1351 O O . LEU A 1 219 ? -22.031 17.969 74.258 1.00 35.90 219 LEU A O 1
ATOM 1356 N N . VAL A 1 220 ? -23.879 17.317 75.336 1.00 36.93 220 VAL A N 1
ATOM 1357 C CA . VAL A 1 220 ? -23.771 18.398 76.328 1.00 39.26 220 VAL A CA 1
ATOM 1358 C C . VAL A 1 220 ? -22.512 18.178 77.157 1.00 40.85 220 VAL A C 1
ATOM 1359 O O . VAL A 1 220 ? -21.718 19.110 77.371 1.00 41.72 220 VAL A O 1
ATOM 1363 N N . ALA A 1 221 ? -22.317 16.927 77.566 1.00 38.86 221 ALA A N 1
ATOM 1364 C CA . ALA A 1 221 ? -21.184 16.558 78.391 1.00 38.71 221 ALA A CA 1
ATOM 1365 C C . ALA A 1 221 ? -19.821 16.790 77.731 1.00 37.00 221 ALA A C 1
ATOM 1366 O O . ALA A 1 221 ? -18.863 17.018 78.413 1.00 39.73 221 ALA A O 1
ATOM 1368 N N . GLN A 1 222 ? -19.749 16.730 76.412 1.00 37.47 222 GLN A N 1
ATOM 1369 C CA . GLN A 1 222 ? -18.537 17.048 75.659 1.00 35.36 222 GLN A CA 1
ATOM 1370 C C . GLN A 1 222 ? -18.502 18.473 75.108 1.00 36.74 222 GLN A C 1
ATOM 1371 O O . GLN A 1 222 ? -17.625 18.801 74.286 1.00 39.07 222 GLN A O 1
ATOM 1377 N N . GLY A 1 223 ? -19.440 19.317 75.559 1.00 35.17 223 GLY A N 1
ATOM 1378 C CA . GLY A 1 223 ? -19.512 20.693 75.139 1.00 33.99 223 GLY A CA 1
ATOM 1379 C C . GLY A 1 223 ? -19.829 20.961 73.688 1.00 34.77 223 GLY A C 1
ATOM 1380 O O . GLY A 1 223 ? -19.565 22.057 73.210 1.00 35.68 223 GLY A O 1
ATOM 1381 N N . LYS A 1 224 ? -20.397 19.982 72.985 1.00 38.71 224 LYS A N 1
ATOM 1382 C CA . LYS A 1 224 ? -20.948 20.192 71.636 1.00 38.73 224 LYS A CA 1
ATOM 1383 C C . LYS A 1 224 ? -22.247 21.006 71.669 1.00 37.33 224 LYS A C 1
ATOM 1384 O O . LYS A 1 224 ? -22.650 21.602 70.674 1.00 36.40 224 LYS A O 1
ATOM 1390 N N . ALA A 1 225 ? -22.894 21.017 72.821 1.00 37.11 225 ALA A N 1
ATOM 1391 C CA . ALA A 1 225 ? -24.058 21.825 73.041 1.00 39.31 225 ALA A CA 1
ATOM 1392 C C . ALA A 1 225 ? -24.052 22.219 74.481 1.00 38.88 225 ALA A C 1
ATOM 1393 O O . ALA A 1 225 ? -23.379 21.589 75.268 1.00 39.82 225 ALA A O 1
ATOM 1395 N N . ALA A 1 226 ? -24.816 23.251 74.823 1.00 41.30 226 ALA A N 1
ATOM 1396 C CA . ALA A 1 226 ? -24.962 23.706 76.213 1.00 39.66 226 ALA A CA 1
ATOM 1397 C C . ALA A 1 226 ? -26.202 23.117 76.836 1.00 38.15 226 ALA A C 1
ATOM 1398 O O . ALA A 1 226 ? -27.064 22.607 76.145 1.00 40.98 226 ALA A O 1
ATOM 1400 N N . GLU A 1 227 ? -26.306 23.180 78.152 1.00 41.16 227 GLU A N 1
ATOM 1401 C CA . GLU A 1 227 ? -27.489 22.631 78.836 1.00 45.85 227 GLU A CA 1
ATOM 1402 C C . GLU A 1 227 ? -28.742 23.485 78.568 1.00 44.64 227 GLU A C 1
ATOM 1403 O O . GLU A 1 227 ? -29.868 22.966 78.618 1.00 42.05 227 GLU A O 1
ATOM 1409 N N . LYS A 1 228 ? -28.560 24.772 78.265 1.00 44.71 228 LYS A N 1
ATOM 1410 C CA . LYS A 1 228 ? -29.699 25.627 77.888 1.00 46.77 228 LYS A CA 1
ATOM 1411 C C . LYS A 1 228 ? -30.317 25.195 76.522 1.00 43.00 228 LYS A C 1
ATOM 1412 O O . LYS A 1 228 ? -31.521 25.348 76.308 1.00 41.07 228 LYS A O 1
ATOM 1418 N N . ASP A 1 229 ? -29.504 24.639 75.619 1.00 39.85 229 ASP A N 1
ATOM 1419 C CA . ASP A 1 229 ? -30.008 24.111 74.352 1.00 39.21 229 ASP A CA 1
ATOM 1420 C C . ASP A 1 229 ? -31.011 22.961 74.546 1.00 38.74 229 ASP A C 1
ATOM 1421 O O . ASP A 1 229 ? -31.887 22.791 73.721 1.00 36.45 229 ASP A O 1
ATOM 1426 N N . LEU A 1 230 ? -30.887 22.165 75.611 1.00 38.27 230 LEU A N 1
ATOM 1427 C CA . LEU A 1 230 ? -31.876 21.101 75.881 1.00 39.09 230 LEU A CA 1
ATOM 1428 C C . LEU A 1 230 ? -33.251 21.645 76.294 1.00 39.04 230 LEU A C 1
ATOM 1429 O O . LEU A 1 230 ? -34.257 20.968 76.166 1.00 37.25 230 LEU A O 1
ATOM 1434 N N . MET A 1 231 ? -33.279 22.872 76.780 1.00 40.96 231 MET A N 1
ATOM 1435 C CA . MET A 1 231 ? -34.521 23.518 77.142 1.00 43.31 231 MET A CA 1
ATOM 1436 C C . MET A 1 231 ? -35.225 24.135 75.922 1.00 36.31 231 MET A C 1
ATOM 1437 O O . MET A 1 231 ? -36.306 24.636 76.051 1.00 34.38 231 MET A O 1
ATOM 1442 N N . LEU A 1 232 ? -34.622 24.096 74.746 1.00 33.23 232 LEU A N 1
ATOM 1443 C CA . LEU A 1 232 ? -35.325 24.510 73.535 1.00 32.44 232 LEU A CA 1
ATOM 1444 C C . LEU A 1 232 ? -36.495 23.633 73.100 1.00 32.73 232 LEU A C 1
ATOM 1445 O O . LEU A 1 232 ? -37.319 24.076 72.308 1.00 34.50 232 LEU A O 1
ATOM 1450 N N . PHE A 1 233 ? -36.536 22.384 73.567 1.00 31.70 233 PHE A N 1
ATOM 1451 C CA . PHE A 1 233 ? -37.662 21.491 73.296 1.00 29.53 233 PHE A CA 1
ATOM 1452 C C . PHE A 1 233 ? -38.287 21.002 74.602 1.00 28.70 233 PHE A C 1
ATOM 1453 O O . PHE A 1 233 ? -37.743 21.237 75.656 1.00 28.60 233 PHE A O 1
ATOM 1461 N N . HIS A 1 234 ? -39.465 20.392 74.498 1.00 29.01 234 HIS A N 1
ATOM 1462 C CA . HIS A 1 234 ? -40.227 19.808 75.608 1.00 29.64 234 HIS A CA 1
ATOM 1463 C C . HIS A 1 234 ? -40.579 18.361 75.228 1.00 30.88 234 HIS A C 1
ATOM 1464 O O . HIS A 1 234 ? -40.694 18.046 74.049 1.00 36.38 234 HIS A O 1
ATOM 1471 N N . VAL A 1 235 ? -40.779 17.483 76.201 1.00 29.34 235 VAL A N 1
ATOM 1472 C CA . VAL A 1 235 ? -41.206 16.119 75.901 1.00 27.48 235 VAL A CA 1
ATOM 1473 C C . VAL A 1 235 ? -42.453 15.837 76.727 1.00 26.50 235 VAL A C 1
ATOM 1474 O O . VAL A 1 235 ? -42.543 16.274 77.829 1.00 26.89 235 VAL A O 1
ATOM 1478 N N . THR A 1 236 ? -43.438 15.149 76.190 1.00 25.60 236 THR A N 1
ATOM 1479 C CA . THR A 1 236 ? -44.659 14.906 76.940 1.00 24.99 236 THR A CA 1
ATOM 1480 C C . THR A 1 236 ? -45.363 13.694 76.358 1.00 26.23 236 THR A C 1
ATOM 1481 O O . THR A 1 236 ? -45.105 13.311 75.200 1.00 26.14 236 THR A O 1
ATOM 1485 N N . ASP A 1 237 ? -46.274 13.123 77.146 1.00 26.70 237 ASP A N 1
ATOM 1486 C CA . ASP A 1 237 ? -47.118 12.013 76.693 1.00 29.03 237 ASP A CA 1
ATOM 1487 C C . ASP A 1 237 ? -48.588 12.358 76.667 1.00 31.19 237 ASP A C 1
ATOM 1488 O O . ASP A 1 237 ? -49.410 11.515 76.250 1.00 29.14 237 ASP A O 1
ATOM 1493 N N . ASP A 1 238 ? -48.919 13.584 77.076 1.00 30.89 238 ASP A N 1
ATOM 1494 C CA . ASP A 1 238 ? -50.297 14.021 77.144 1.00 34.52 238 ASP A CA 1
ATOM 1495 C C . ASP A 1 238 ? -50.559 14.993 75.954 1.00 34.86 238 ASP A C 1
ATOM 1496 O O . ASP A 1 238 ? -49.805 15.962 75.737 1.00 38.72 238 ASP A O 1
ATOM 1501 N N . VAL A 1 239 ? -51.601 14.722 75.165 1.00 32.63 239 VAL A N 1
ATOM 1502 C CA . VAL A 1 239 ? -51.916 15.582 74.008 1.00 31.98 239 VAL A CA 1
ATOM 1503 C C . VAL A 1 239 ? -52.328 16.970 74.461 1.00 32.19 239 VAL A C 1
ATOM 1504 O O . VAL A 1 239 ? -51.959 17.931 73.837 1.00 35.11 239 VAL A O 1
ATOM 1508 N N . ASP A 1 240 ? -53.015 17.101 75.584 1.00 33.58 240 ASP A N 1
ATOM 1509 C CA . ASP A 1 240 ? -53.353 18.447 76.057 1.00 32.68 240 ASP A CA 1
ATOM 1510 C C . ASP A 1 240 ? -52.152 19.274 76.499 1.00 31.50 240 ASP A C 1
ATOM 1511 O O . ASP A 1 240 ? -52.134 20.494 76.314 1.00 29.29 240 ASP A O 1
ATOM 1516 N N . GLU A 1 241 ? -51.135 18.630 77.058 1.00 32.87 241 GLU A N 1
ATOM 1517 C CA . GLU A 1 241 ? -49.951 19.389 77.416 1.00 31.95 241 GLU A CA 1
ATOM 1518 C C . GLU A 1 241 ? -49.163 19.770 76.192 1.00 26.41 241 GLU A C 1
ATOM 1519 O O . GLU A 1 241 ? -48.651 20.871 76.119 1.00 26.24 241 GLU A O 1
ATOM 1525 N N . ALA A 1 242 ? -49.067 18.877 75.227 1.00 23.19 242 ALA A N 1
ATOM 1526 C CA . ALA A 1 242 ? -48.420 19.244 73.966 1.00 22.62 242 ALA A CA 1
ATOM 1527 C C . ALA A 1 242 ? -49.010 20.527 73.378 1.00 22.15 242 ALA A C 1
ATOM 1528 O O . ALA A 1 242 ? -48.289 21.471 73.066 1.00 22.74 242 ALA A O 1
ATOM 1530 N N . VAL A 1 243 ? -50.325 20.558 73.287 1.00 21.65 243 VAL A N 1
ATOM 1531 C CA . VAL A 1 243 ? -51.045 21.725 72.815 1.00 22.15 243 VAL A CA 1
ATOM 1532 C C . VAL A 1 243 ? -50.873 22.940 73.736 1.00 21.48 243 VAL A C 1
ATOM 1533 O O . VAL A 1 243 ? -50.778 24.047 73.270 1.00 21.85 243 VAL A O 1
ATOM 1537 N N . ALA A 1 244 ? -50.864 22.745 75.029 1.00 21.28 244 ALA A N 1
ATOM 1538 C CA . ALA A 1 244 ? -50.745 23.893 75.911 1.00 22.51 244 ALA A CA 1
ATOM 1539 C C . ALA A 1 244 ? -49.374 24.538 75.825 1.00 22.63 244 ALA A C 1
ATOM 1540 O O . ALA A 1 244 ? -49.258 25.751 75.841 1.00 22.25 244 ALA A O 1
ATOM 1542 N N . LEU A 1 245 ? -48.339 23.721 75.751 1.00 23.18 245 LEU A N 1
ATOM 1543 C CA . LEU A 1 245 ? -47.016 24.239 75.631 1.00 23.49 245 LEU A CA 1
ATOM 1544 C C . LEU A 1 245 ? -46.894 25.053 74.335 1.00 24.34 245 LEU A C 1
ATOM 1545 O O . LEU A 1 245 ? -46.360 26.170 74.324 1.00 24.58 245 LEU A O 1
ATOM 1550 N N . VAL A 1 246 ? -47.399 24.500 73.248 1.00 24.37 246 VAL A N 1
ATOM 1551 C CA . VAL A 1 246 ? -47.323 25.147 71.940 1.00 25.14 246 VAL A CA 1
ATOM 1552 C C . VAL A 1 246 ? -48.106 26.473 71.941 1.00 25.09 246 VAL A C 1
ATOM 1553 O O . VAL A 1 246 ? -47.652 27.451 71.383 1.00 23.24 246 VAL A O 1
ATOM 1557 N N . SER A 1 247 ? -49.287 26.481 72.576 1.00 25.60 247 SER A N 1
ATOM 1558 C CA . SER A 1 247 ? -50.159 27.672 72.673 1.00 25.01 247 SER A CA 1
ATOM 1559 C C . SER A 1 247 ? -49.569 28.807 73.505 1.00 25.29 247 SER A C 1
ATOM 1560 O O . SER A 1 247 ? -49.872 29.974 73.325 1.00 25.53 247 SER A O 1
ATOM 1563 N N . LYS A 1 248 ? -48.769 28.424 74.461 1.00 26.12 248 LYS A N 1
ATOM 1564 C CA . LYS A 1 248 ? -48.174 29.333 75.377 1.00 27.23 248 LYS A CA 1
ATOM 1565 C C . LYS A 1 248 ? -46.966 29.952 74.732 1.00 25.19 248 LYS A C 1
ATOM 1566 O O . LYS A 1 248 ? -46.669 31.097 74.931 1.00 24.05 248 LYS A O 1
ATOM 1572 N N . GLU A 1 249 ? -46.251 29.180 73.946 1.00 26.82 249 GLU A N 1
ATOM 1573 C CA . GLU A 1 249 ? -44.944 29.597 73.489 1.00 27.58 249 GLU A CA 1
ATOM 1574 C C . GLU A 1 249 ? -44.915 30.185 72.089 1.00 25.53 249 GLU A C 1
ATOM 1575 O O . GLU A 1 249 ? -44.017 30.987 71.809 1.00 30.18 249 GLU A O 1
ATOM 1581 N N . ALA A 1 250 ? -45.831 29.790 71.212 1.00 22.09 250 ALA A N 1
ATOM 1582 C CA . ALA A 1 250 ? -45.810 30.233 69.814 1.00 23.38 250 ALA A CA 1
ATOM 1583 C C . ALA A 1 250 ? -46.433 31.605 69.545 1.00 26.90 250 ALA A C 1
ATOM 1584 O O . ALA A 1 250 ? -47.445 31.984 70.142 1.00 29.08 250 ALA A O 1
ATOM 1586 N N . GLY A 1 251 ? -45.856 32.326 68.602 1.00 29.07 251 GLY A N 1
ATOM 1587 C CA . GLY A 1 251 ? -46.601 33.382 67.910 1.00 32.23 251 GLY A CA 1
ATOM 1588 C C . GLY A 1 251 ? -46.831 34.540 68.814 1.00 35.72 251 GLY A C 1
ATOM 1589 O O . GLY A 1 251 ? -46.034 34.734 69.760 1.00 39.78 251 GLY A O 1
ATOM 1590 N N . ARG A 1 252 ? -47.921 35.278 68.549 1.00 39.12 252 ARG A N 1
ATOM 1591 C CA . ARG A 1 252 ? -48.206 36.561 69.233 1.00 45.06 252 ARG A CA 1
ATOM 1592 C C . ARG A 1 252 ? -47.030 37.588 69.166 1.00 53.52 252 ARG A C 1
ATOM 1593 O O . ARG A 1 252 ? -46.602 38.117 70.202 1.00 56.66 252 ARG A O 1
ATOM 1601 N N . LEU A 1 253 ? -46.510 37.832 67.948 1.00 65.04 253 LEU A N 1
ATOM 1602 C CA . LEU A 1 253 ? -45.266 38.620 67.685 1.00 65.41 253 LEU A CA 1
ATOM 1603 C C . LEU A 1 253 ? -45.632 39.922 66.947 1.00 65.77 253 LEU A C 1
ATOM 1604 O O . LEU A 1 253 ? -46.122 40.882 67.545 1.00 65.81 253 LEU A O 1
ATOM 1609 N N . ARG B 1 11 ? -41.445 72.181 21.644 1.00 63.69 11 ARG B N 1
ATOM 1610 C CA . ARG B 1 11 ? -40.432 71.183 21.329 1.00 64.93 11 ARG B CA 1
ATOM 1611 C C . ARG B 1 11 ? -40.613 69.913 22.111 1.00 65.08 11 ARG B C 1
ATOM 1612 O O . ARG B 1 11 ? -39.931 68.957 21.834 1.00 58.98 11 ARG B O 1
ATOM 1620 N N . PRO B 1 12 ? -41.493 69.895 23.111 1.00 64.03 12 PRO B N 1
ATOM 1621 C CA . PRO B 1 12 ? -41.793 68.629 23.778 1.00 60.39 12 PRO B CA 1
ATOM 1622 C C . PRO B 1 12 ? -42.446 67.824 22.682 1.00 56.33 12 PRO B C 1
ATOM 1623 O O . PRO B 1 12 ? -43.371 68.286 22.041 1.00 60.82 12 PRO B O 1
ATOM 1627 N N . PRO B 1 13 ? -41.937 66.638 22.465 1.00 48.87 13 PRO B N 1
ATOM 1628 C CA . PRO B 1 13 ? -42.347 65.743 21.394 1.00 44.02 13 PRO B CA 1
ATOM 1629 C C . PRO B 1 13 ? -43.807 65.531 21.059 1.00 42.91 13 PRO B C 1
ATOM 1630 O O . PRO B 1 13 ? -44.697 65.580 21.866 1.00 43.92 13 PRO B O 1
ATOM 1634 N N . GLU B 1 14 ? -44.027 65.251 19.796 1.00 42.86 14 GLU B N 1
ATOM 1635 C CA . GLU B 1 14 ? -45.337 64.934 19.332 1.00 42.41 14 GLU B CA 1
ATOM 1636 C C . GLU B 1 14 ? -45.437 63.444 19.195 1.00 39.67 14 GLU B C 1
ATOM 1637 O O . GLU B 1 14 ? -46.500 62.917 19.154 1.00 38.25 14 GLU B O 1
ATOM 1643 N N . GLU B 1 15 ? -44.303 62.781 19.124 1.00 35.60 15 GLU B N 1
ATOM 1644 C CA . GLU B 1 15 ? -44.237 61.332 19.041 1.00 36.84 15 GLU B CA 1
ATOM 1645 C C . GLU B 1 15 ? -43.049 60.826 19.846 1.00 37.24 15 GLU B C 1
ATOM 1646 O O . GLU B 1 15 ? -41.968 61.362 19.697 1.00 45.14 15 GLU B O 1
ATOM 1652 N N . GLN B 1 16 ? -43.237 59.838 20.715 1.00 36.41 16 GLN B N 1
ATOM 1653 C CA . GLN B 1 16 ? -42.136 59.259 21.501 1.00 35.78 16 GLN B CA 1
ATOM 1654 C C . GLN B 1 16 ? -42.089 57.782 21.186 1.00 36.11 16 GLN B C 1
ATOM 1655 O O . GLN B 1 16 ? -43.125 57.107 21.228 1.00 36.18 16 GLN B O 1
ATOM 1661 N N . ARG B 1 17 ? -40.896 57.276 20.884 1.00 37.73 17 ARG B N 1
ATOM 1662 C CA . ARG B 1 17 ? -40.665 55.839 20.744 1.00 38.41 17 ARG B CA 1
ATOM 1663 C C . ARG B 1 17 ? -39.695 55.369 21.806 1.00 38.07 17 ARG B C 1
ATOM 1664 O O . ARG B 1 17 ? -38.527 55.669 21.756 1.00 39.65 17 ARG B O 1
ATOM 1672 N N . LEU B 1 18 ? -40.209 54.663 22.796 1.00 37.85 18 LEU B N 1
ATOM 1673 C CA . LEU B 1 18 ? -39.443 54.265 23.941 1.00 34.87 18 LEU B CA 1
ATOM 1674 C C . LEU B 1 18 ? -39.596 52.767 23.927 1.00 30.94 18 LEU B C 1
ATOM 1675 O O . LEU B 1 18 ? -40.576 52.228 24.435 1.00 31.76 18 LEU B O 1
ATOM 1680 N N . GLY B 1 19 ? -38.646 52.106 23.299 1.00 26.84 19 GLY B N 1
ATOM 1681 C CA . GLY B 1 19 ? -38.655 50.679 23.220 1.00 25.92 19 GLY B CA 1
ATOM 1682 C C . GLY B 1 19 ? -39.806 50.208 22.379 1.00 25.39 19 GLY B C 1
ATOM 1683 O O . GLY B 1 19 ? -39.983 50.679 21.260 1.00 27.31 19 GLY B O 1
ATOM 1684 N N . PRO B 1 20 ? -40.611 49.285 22.906 1.00 24.32 20 PRO B N 1
ATOM 1685 C CA . PRO B 1 20 ? -41.752 48.806 22.140 1.00 24.59 20 PRO B CA 1
ATOM 1686 C C . PRO B 1 20 ? -42.964 49.710 22.238 1.00 24.89 20 PRO B C 1
ATOM 1687 O O . PRO B 1 20 ? -43.927 49.451 21.534 1.00 25.85 20 PRO B O 1
ATOM 1691 N N . VAL B 1 21 ? -42.884 50.775 23.040 1.00 24.84 21 VAL B N 1
ATOM 1692 C CA . VAL B 1 21 ? -43.997 51.660 23.339 1.00 24.62 21 VAL B CA 1
ATOM 1693 C C . VAL B 1 21 ? -44.059 52.871 22.377 1.00 24.33 21 VAL B C 1
ATOM 1694 O O . VAL B 1 21 ? -43.043 53.462 22.069 1.00 25.44 21 VAL B O 1
ATOM 1698 N N . LEU B 1 22 ? -45.259 53.228 21.916 1.00 24.49 22 LEU B N 1
ATOM 1699 C CA . LEU B 1 22 ? -45.499 54.422 21.081 1.00 24.08 22 LEU B CA 1
ATOM 1700 C C . LEU B 1 22 ? -46.374 55.409 21.847 1.00 23.38 22 LEU B C 1
ATOM 1701 O O . LEU B 1 22 ? -47.425 55.061 22.331 1.00 22.15 22 LEU B O 1
ATOM 1706 N N . ARG B 1 23 ? -45.939 56.655 21.970 1.00 24.57 23 ARG B N 1
ATOM 1707 C CA . ARG B 1 23 ? -46.795 57.690 22.554 1.00 23.42 23 ARG B CA 1
ATOM 1708 C C . ARG B 1 23 ? -46.896 58.849 21.604 1.00 23.54 23 ARG B C 1
ATOM 1709 O O . ARG B 1 23 ? -45.870 59.358 21.097 1.00 21.82 23 ARG B O 1
ATOM 1717 N N . ARG B 1 24 ? -48.135 59.240 21.321 1.00 23.51 24 ARG B N 1
ATOM 1718 C CA . ARG B 1 24 ? -48.398 60.388 20.457 1.00 24.08 24 ARG B CA 1
ATOM 1719 C C . ARG B 1 24 ? -49.282 61.401 21.134 1.00 26.04 24 ARG B C 1
ATOM 1720 O O . ARG B 1 24 ? -50.133 61.059 21.990 1.00 27.54 24 ARG B O 1
ATOM 1728 N N . ARG B 1 25 ? -49.106 62.651 20.722 1.00 26.91 25 ARG B N 1
ATOM 1729 C CA . ARG B 1 25 ? -49.969 63.765 21.174 1.00 26.37 25 ARG B CA 1
ATOM 1730 C C . ARG B 1 25 ? -50.198 63.822 22.672 1.00 24.36 25 ARG B C 1
ATOM 1731 O O . ARG B 1 25 ? -49.259 63.912 23.406 1.00 24.04 25 ARG B O 1
ATOM 1739 N N . GLY B 1 26 ? -51.431 63.754 23.132 1.00 25.67 26 GLY B N 1
ATOM 1740 C CA . GLY B 1 26 ? -51.711 63.856 24.545 1.00 26.63 26 GLY B CA 1
ATOM 1741 C C . GLY B 1 26 ? -51.153 62.737 25.393 1.00 28.71 26 GLY B C 1
ATOM 1742 O O . GLY B 1 26 ? -50.995 62.900 26.585 1.00 29.83 26 GLY B O 1
ATOM 1743 N N . GLN B 1 27 ? -50.857 61.600 24.785 1.00 29.72 27 GLN B N 1
ATOM 1744 C CA . GLN B 1 27 ? -50.348 60.483 25.513 1.00 29.59 27 GLN B CA 1
ATOM 1745 C C . GLN B 1 27 ? -48.803 60.520 25.712 1.00 28.49 27 GLN B C 1
ATOM 1746 O O . GLN B 1 27 ? -48.238 59.730 26.468 1.00 30.35 27 GLN B O 1
ATOM 1752 N N . VAL B 1 28 ? -48.114 61.443 25.063 1.00 28.96 28 VAL B N 1
ATOM 1753 C CA . VAL B 1 28 ? -46.699 61.743 25.387 1.00 29.71 28 VAL B CA 1
ATOM 1754 C C . VAL B 1 28 ? -46.536 62.222 26.837 1.00 31.45 28 VAL B C 1
ATOM 1755 O O . VAL B 1 28 ? -47.343 62.974 27.348 1.00 33.24 28 VAL B O 1
ATOM 1759 N N . GLN B 1 29 ? -45.494 61.796 27.526 1.00 34.09 29 GLN B N 1
ATOM 1760 C CA . GLN B 1 29 ? -45.345 62.217 28.913 1.00 34.67 29 GLN B CA 1
ATOM 1761 C C . GLN B 1 29 ? -44.553 63.489 29.029 1.00 33.89 29 GLN B C 1
ATOM 1762 O O . GLN B 1 29 ? -43.731 63.786 28.178 1.00 31.20 29 GLN B O 1
ATOM 1768 N N . GLU B 1 30 ? -44.767 64.200 30.130 1.00 36.24 30 GLU B N 1
ATOM 1769 C CA . GLU B 1 30 ? -44.119 65.509 30.368 1.00 38.99 30 GLU B CA 1
ATOM 1770 C C . GLU B 1 30 ? -42.755 65.387 31.034 1.00 35.23 30 GLU B C 1
ATOM 1771 O O . GLU B 1 30 ? -41.949 66.296 30.960 1.00 32.49 30 GLU B O 1
ATOM 1777 N N . SER B 1 31 ? -42.493 64.259 31.680 1.00 33.67 31 SER B N 1
ATOM 1778 C CA . SER B 1 31 ? -41.187 63.977 32.263 1.00 31.20 31 SER B CA 1
ATOM 1779 C C . SER B 1 31 ? -40.591 62.803 31.551 1.00 31.15 31 SER B C 1
ATOM 1780 O O . SER B 1 31 ? -41.322 61.998 30.942 1.00 32.97 31 SER B O 1
ATOM 1783 N N . THR B 1 32 ? -39.268 62.683 31.668 1.00 29.88 32 THR B N 1
ATOM 1784 C CA . THR B 1 32 ? -38.535 61.536 31.131 1.00 29.60 32 THR B CA 1
ATOM 1785 C C . THR B 1 32 ? -38.614 60.326 32.090 1.00 26.47 32 THR B C 1
ATOM 1786 O O . THR B 1 32 ? -38.793 60.484 33.308 1.00 26.76 32 THR B O 1
ATOM 1790 N N . THR B 1 33 ? -38.507 59.123 31.527 1.00 24.00 33 THR B N 1
ATOM 1791 C CA . THR B 1 33 ? -38.549 57.875 32.295 1.00 22.49 33 THR B CA 1
ATOM 1792 C C . THR B 1 33 ? -37.433 57.910 33.333 1.00 22.06 33 THR B C 1
ATOM 1793 O O . THR B 1 33 ? -37.697 57.704 34.529 1.00 20.26 33 THR B O 1
ATOM 1797 N N . ASP B 1 34 ? -36.219 58.240 32.873 1.00 22.70 34 ASP B N 1
ATOM 1798 C CA . ASP B 1 34 ? -35.053 58.313 33.738 1.00 24.50 34 ASP B CA 1
ATOM 1799 C C . ASP B 1 34 ? -35.215 59.274 34.901 1.00 24.31 34 ASP B C 1
ATOM 1800 O O . ASP B 1 34 ? -34.768 58.974 35.999 1.00 22.27 34 ASP B O 1
ATOM 1805 N N . GLN B 1 35 ? -35.805 60.443 34.659 1.00 22.90 35 GLN B N 1
ATOM 1806 C CA . GLN B 1 35 ? -35.867 61.427 35.724 1.00 22.91 35 GLN B CA 1
ATOM 1807 C C . GLN B 1 35 ? -36.757 60.956 36.819 1.00 21.57 35 GLN B C 1
ATOM 1808 O O . GLN B 1 35 ? -36.429 61.145 37.972 1.00 20.60 35 GLN B O 1
ATOM 1814 N N . ARG B 1 36 ? -37.851 60.289 36.473 1.00 22.39 36 ARG B N 1
ATOM 1815 C CA . ARG B 1 36 ? -38.705 59.709 37.496 1.00 24.25 36 ARG B CA 1
ATOM 1816 C C . ARG B 1 36 ? -37.961 58.650 38.307 1.00 23.57 36 ARG B C 1
ATOM 1817 O O . ARG B 1 36 ? -38.121 58.565 39.506 1.00 26.89 36 ARG B O 1
ATOM 1825 N N . LEU B 1 37 ? -37.125 57.871 37.644 1.00 22.71 37 LEU B N 1
ATOM 1826 C CA . LEU B 1 37 ? -36.311 56.845 38.283 1.00 21.65 37 LEU B CA 1
ATOM 1827 C C . LEU B 1 37 ? -35.199 57.377 39.159 1.00 21.31 37 LEU B C 1
ATOM 1828 O O . LEU B 1 37 ? -34.941 56.825 40.208 1.00 20.43 37 LEU B O 1
ATOM 1833 N N . LEU B 1 38 ? -34.550 58.454 38.737 1.00 22.72 38 LEU B N 1
ATOM 1834 C CA . LEU B 1 38 ? -33.313 58.932 39.392 1.00 23.64 38 LEU B CA 1
ATOM 1835 C C . LEU B 1 38 ? -33.506 60.043 40.439 1.00 24.85 38 LEU B C 1
ATOM 1836 O O . LEU B 1 38 ? -32.591 60.307 41.221 1.00 25.48 38 LEU B O 1
ATOM 1841 N N . ASP B 1 39 ? -34.669 60.702 40.419 1.00 28.48 39 ASP B N 1
ATOM 1842 C CA . ASP B 1 39 ? -35.038 61.784 41.364 1.00 29.89 39 ASP B CA 1
ATOM 1843 C C . ASP B 1 39 ? -35.933 61.293 42.476 1.00 32.05 39 ASP B C 1
ATOM 1844 O O . ASP B 1 39 ? -35.744 61.653 43.617 1.00 30.11 39 ASP B O 1
ATOM 1849 N N . GLU B 1 40 ? -36.895 60.445 42.131 1.00 41.13 40 GLU B N 1
ATOM 1850 C CA . GLU B 1 40 ? -38.010 60.106 43.017 1.00 46.41 40 GLU B CA 1
ATOM 1851 C C . GLU B 1 40 ? -37.609 59.183 44.126 1.00 44.59 40 GLU B C 1
ATOM 1852 O O . GLU B 1 40 ? -37.381 58.036 43.867 1.00 40.66 40 GLU B O 1
ATOM 1858 N N . ARG B 1 41 ? -37.612 59.657 45.363 1.00 48.89 41 ARG B N 1
ATOM 1859 C CA . ARG B 1 41 ? -37.701 58.718 46.504 1.00 54.62 41 ARG B CA 1
ATOM 1860 C C . ARG B 1 41 ? -39.157 58.818 47.046 1.00 53.96 41 ARG B C 1
ATOM 1861 O O . ARG B 1 41 ? -39.733 59.904 47.208 1.00 50.22 41 ARG B O 1
ATOM 1869 N N . ALA B 1 42 ? -39.771 57.656 47.189 1.00 51.09 42 ALA B N 1
ATOM 1870 C CA . ALA B 1 42 ? -41.176 57.537 47.498 1.00 48.39 42 ALA B CA 1
ATOM 1871 C C . ALA B 1 42 ? -41.177 56.794 48.798 1.00 51.31 42 ALA B C 1
ATOM 1872 O O . ALA B 1 42 ? -40.100 56.541 49.356 1.00 56.83 42 ALA B O 1
ATOM 1874 N N . PRO B 1 43 ? -42.375 56.470 49.315 1.00 51.45 43 PRO B N 1
ATOM 1875 C CA . PRO B 1 43 ? -42.465 55.515 50.401 1.00 48.97 43 PRO B CA 1
ATOM 1876 C C . PRO B 1 43 ? -41.801 54.186 50.037 1.00 40.59 43 PRO B C 1
ATOM 1877 O O . PRO B 1 43 ? -41.823 53.766 48.884 1.00 35.50 43 PRO B O 1
ATOM 1881 N N . THR B 1 44 ? -41.205 53.567 51.050 1.00 37.24 44 THR B N 1
ATOM 1882 C CA . THR B 1 44 ? -40.403 52.365 50.895 1.00 35.25 44 THR B CA 1
ATOM 1883 C C . THR B 1 44 ? -40.922 51.223 51.776 1.00 35.22 44 THR B C 1
ATOM 1884 O O . THR B 1 44 ? -40.153 50.483 52.352 1.00 35.04 44 THR B O 1
ATOM 1888 N N . ASP B 1 45 ? -42.231 51.083 51.874 1.00 35.90 45 ASP B N 1
ATOM 1889 C CA . ASP B 1 45 ? -42.819 49.939 52.536 1.00 37.28 45 ASP B CA 1
ATOM 1890 C C . ASP B 1 45 ? -42.400 48.628 51.909 1.00 33.72 45 ASP B C 1
ATOM 1891 O O . ASP B 1 45 ? -42.162 47.660 52.624 1.00 33.42 45 ASP B O 1
ATOM 1896 N N . TRP B 1 46 ? -42.413 48.606 50.569 1.00 28.53 46 TRP B N 1
ATOM 1897 C CA . TRP B 1 46 ? -42.152 47.426 49.760 1.00 23.87 46 TRP B CA 1
ATOM 1898 C C . TRP B 1 46 ? -40.890 46.659 50.163 1.00 24.08 46 TRP B C 1
ATOM 1899 O O . TRP B 1 46 ? -40.898 45.430 50.050 1.00 21.05 46 TRP B O 1
ATOM 1910 N N . VAL B 1 47 ? -39.824 47.340 50.650 1.00 25.52 47 VAL B N 1
ATOM 1911 C CA . VAL B 1 47 ? -38.595 46.577 51.033 1.00 27.72 47 VAL B CA 1
ATOM 1912 C C . VAL B 1 47 ? -38.842 45.602 52.162 1.00 28.35 47 VAL B C 1
ATOM 1913 O O . VAL B 1 47 ? -38.006 44.705 52.389 1.00 29.11 47 VAL B O 1
ATOM 1917 N N . HIS B 1 48 ? -39.923 45.799 52.913 1.00 27.39 48 HIS B N 1
ATOM 1918 C CA . HIS B 1 48 ? -40.168 44.915 54.049 1.00 29.01 48 HIS B CA 1
ATOM 1919 C C . HIS B 1 48 ? -41.290 43.962 53.771 1.00 26.49 48 HIS B C 1
ATOM 1920 O O . HIS B 1 48 ? -41.931 43.521 54.691 1.00 28.60 48 HIS B O 1
ATOM 1927 N N . THR B 1 49 ? -41.496 43.598 52.513 1.00 23.23 49 THR B N 1
ATOM 1928 C CA . THR B 1 49 ? -42.575 42.708 52.194 1.00 22.32 49 THR B CA 1
ATOM 1929 C C . THR B 1 49 ? -42.059 41.441 51.589 1.00 22.12 49 THR B C 1
ATOM 1930 O O . THR B 1 49 ? -40.976 41.422 50.986 1.00 22.89 49 THR B O 1
ATOM 1934 N N . ASP B 1 50 ? -42.851 40.380 51.714 1.00 21.70 50 ASP B N 1
ATOM 1935 C CA . ASP B 1 50 ? -42.468 39.102 51.103 1.00 22.45 50 ASP B CA 1
ATOM 1936 C C . ASP B 1 50 ? -42.180 39.028 49.570 1.00 21.86 50 ASP B C 1
ATOM 1937 O O . ASP B 1 50 ? -41.280 38.282 49.173 1.00 20.78 50 ASP B O 1
ATOM 1942 N N . PRO B 1 51 ? -42.951 39.757 48.730 1.00 21.73 51 PRO B N 1
ATOM 1943 C CA . PRO B 1 51 ? -42.668 39.754 47.298 1.00 21.72 51 PRO B CA 1
ATOM 1944 C C . PRO B 1 51 ? -41.272 40.268 47.030 1.00 21.08 51 PRO B C 1
ATOM 1945 O O . PRO B 1 51 ? -40.628 39.743 46.179 1.00 21.48 51 PRO B O 1
ATOM 1949 N N . TRP B 1 52 ? -40.812 41.278 47.770 1.00 20.46 52 TRP B N 1
ATOM 1950 C CA . TRP B 1 52 ? -39.449 41.760 47.629 1.00 19.39 52 TRP B CA 1
ATOM 1951 C C . TRP B 1 52 ? -38.437 40.785 48.217 1.00 18.54 52 TRP B C 1
ATOM 1952 O O . TRP B 1 52 ? -37.332 40.691 47.758 1.00 17.70 52 TRP B O 1
ATOM 1963 N N . ARG B 1 53 ? -38.802 40.110 49.282 1.00 19.19 53 ARG B N 1
ATOM 1964 C CA . ARG B 1 53 ? -37.922 39.123 49.865 1.00 20.98 53 ARG B CA 1
ATOM 1965 C C . ARG B 1 53 ? -37.645 37.997 48.918 1.00 20.66 53 ARG B C 1
ATOM 1966 O O . ARG B 1 53 ? -36.576 37.482 48.880 1.00 20.88 53 ARG B O 1
ATOM 1974 N N . VAL B 1 54 ? -38.634 37.647 48.138 1.00 22.08 54 VAL B N 1
ATOM 1975 C CA . VAL B 1 54 ? -38.506 36.624 47.128 1.00 22.46 54 VAL B CA 1
ATOM 1976 C C . VAL B 1 54 ? -37.451 37.000 46.073 1.00 21.35 54 VAL B C 1
ATOM 1977 O O . VAL B 1 54 ? -36.743 36.150 45.569 1.00 21.21 54 VAL B O 1
ATOM 1981 N N . LEU B 1 55 ? -37.369 38.275 45.731 1.00 20.63 55 LEU B N 1
ATOM 1982 C CA . LEU B 1 55 ? -36.354 38.760 44.803 1.00 20.59 55 LEU B CA 1
ATOM 1983 C C . LEU B 1 55 ? -34.968 38.736 45.417 1.00 21.08 55 LEU B C 1
ATOM 1984 O O . LEU B 1 55 ? -33.994 38.530 44.727 1.00 19.44 55 LEU B O 1
ATOM 1989 N N . ARG B 1 56 ? -34.904 38.970 46.726 1.00 23.52 56 ARG B N 1
ATOM 1990 C CA . ARG B 1 56 ? -33.666 38.904 47.487 1.00 25.06 56 ARG B CA 1
ATOM 1991 C C . ARG B 1 56 ? -33.118 37.506 47.614 1.00 24.68 56 ARG B C 1
ATOM 1992 O O . ARG B 1 56 ? -31.928 37.316 47.513 1.00 26.55 56 ARG B O 1
ATOM 2000 N N . ILE B 1 57 ? -34.001 36.554 47.885 1.00 23.14 57 ILE B N 1
ATOM 2001 C CA . ILE B 1 57 ? -33.667 35.161 47.959 1.00 22.96 57 ILE B CA 1
ATOM 2002 C C . ILE B 1 57 ? -33.144 34.658 46.624 1.00 23.20 57 ILE B C 1
ATOM 2003 O O . ILE B 1 57 ? -32.154 33.952 46.586 1.00 22.04 57 ILE B O 1
ATOM 2008 N N . GLN B 1 58 ? -33.845 35.007 45.548 1.00 23.85 58 GLN B N 1
ATOM 2009 C CA . GLN B 1 58 ? -33.431 34.640 44.212 1.00 24.59 58 GLN B CA 1
ATOM 2010 C C . GLN B 1 58 ? -32.053 35.210 43.891 1.00 23.10 58 GLN B C 1
ATOM 2011 O O . GLN B 1 58 ? -31.207 34.529 43.330 1.00 21.32 58 GLN B O 1
ATOM 2017 N N . SER B 1 59 ? -31.818 36.462 44.260 1.00 23.45 59 SER B N 1
ATOM 2018 C CA . SER B 1 59 ? -30.492 37.065 44.082 1.00 24.07 59 SER B CA 1
ATOM 2019 C C . SER B 1 59 ? -29.362 36.275 44.769 1.00 24.08 59 SER B C 1
ATOM 2020 O O . SER B 1 59 ? -28.270 36.091 44.219 1.00 22.64 59 SER B O 1
ATOM 2023 N N . GLU B 1 60 ? -29.640 35.821 45.982 1.00 24.54 60 GLU B N 1
ATOM 2024 C CA . GLU B 1 60 ? -28.666 35.053 46.731 1.00 24.93 60 GLU B CA 1
ATOM 2025 C C . GLU B 1 60 ? -28.375 33.705 46.098 1.00 22.35 60 GLU B C 1
ATOM 2026 O O . GLU B 1 60 ? -27.239 33.288 46.084 1.00 23.09 60 GLU B O 1
ATOM 2032 N N . PHE B 1 61 ? -29.383 33.043 45.557 1.00 22.46 61 PHE B N 1
ATOM 2033 C CA . PHE B 1 61 ? -29.149 31.845 44.747 1.00 22.94 61 PHE B CA 1
ATOM 2034 C C . PHE B 1 61 ? -28.278 32.157 43.558 1.00 22.50 61 PHE B C 1
ATOM 2035 O O . PHE B 1 61 ? -27.361 31.400 43.261 1.00 21.28 61 PHE B O 1
ATOM 2043 N N . ILE B 1 62 ? -28.615 33.244 42.855 1.00 21.52 62 ILE B N 1
ATOM 2044 C CA . ILE B 1 62 ? -27.843 33.631 41.702 1.00 23.40 62 ILE B CA 1
ATOM 2045 C C . ILE B 1 62 ? -26.404 33.855 42.060 1.00 24.85 62 ILE B C 1
ATOM 2046 O O . ILE B 1 62 ? -25.549 33.435 41.301 1.00 25.35 62 ILE B O 1
ATOM 2051 N N . GLU B 1 63 ? -26.151 34.511 43.198 1.00 26.92 63 GLU B N 1
ATOM 2052 C CA . GLU B 1 63 ? -24.793 34.849 43.636 1.00 26.84 63 GLU B CA 1
ATOM 2053 C C . GLU B 1 63 ? -24.032 33.596 43.988 1.00 28.78 63 GLU B C 1
ATOM 2054 O O . GLU B 1 63 ? -22.871 33.444 43.619 1.00 30.04 63 GLU B O 1
ATOM 2060 N N . GLY B 1 64 ? -24.697 32.686 44.688 1.00 29.40 64 GLY B N 1
ATOM 2061 C CA . GLY B 1 64 ? -24.121 31.387 44.997 1.00 29.45 64 GLY B CA 1
ATOM 2062 C C . GLY B 1 64 ? -23.662 30.627 43.763 1.00 28.69 64 GLY B C 1
ATOM 2063 O O . GLY B 1 64 ? -22.513 30.262 43.678 1.00 36.06 64 GLY B O 1
ATOM 2064 N N . PHE B 1 65 ? -24.536 30.417 42.793 1.00 25.47 65 PHE B N 1
ATOM 2065 C CA . PHE B 1 65 ? -24.187 29.628 41.631 1.00 24.39 65 PHE B CA 1
ATOM 2066 C C . PHE B 1 65 ? -23.088 30.262 40.797 1.00 24.78 65 PHE B C 1
ATOM 2067 O O . PHE B 1 65 ? -22.362 29.586 40.077 1.00 24.57 65 PHE B O 1
ATOM 2075 N N . GLY B 1 66 ? -23.030 31.578 40.855 1.00 26.20 66 GLY B N 1
ATOM 2076 C CA . GLY B 1 66 ? -22.076 32.346 40.122 1.00 27.19 66 GLY B CA 1
ATOM 2077 C C . GLY B 1 66 ? -20.735 32.148 40.764 1.00 29.21 66 GLY B C 1
ATOM 2078 O O . GLY B 1 66 ? -19.776 31.908 40.037 1.00 31.84 66 GLY B O 1
ATOM 2079 N N . THR B 1 67 ? -20.646 32.224 42.097 1.00 27.71 67 THR B N 1
ATOM 2080 C CA . THR B 1 67 ? -19.344 32.141 42.699 1.00 28.20 67 THR B CA 1
ATOM 2081 C C . THR B 1 67 ? -18.873 30.700 42.819 1.00 28.80 67 THR B C 1
ATOM 2082 O O . THR B 1 67 ? -17.700 30.488 42.974 1.00 29.72 67 THR B O 1
ATOM 2086 N N . LEU B 1 68 ? -19.764 29.719 42.741 1.00 28.26 68 LEU B N 1
ATOM 2087 C CA . LEU B 1 68 ? -19.373 28.318 42.813 1.00 28.25 68 LEU B CA 1
ATOM 2088 C C . LEU B 1 68 ? -19.423 27.653 41.435 1.00 28.28 68 LEU B C 1
ATOM 2089 O O . LEU B 1 68 ? -19.429 26.445 41.339 1.00 26.88 68 LEU B O 1
ATOM 2094 N N . ALA B 1 69 ? -19.374 28.444 40.369 1.00 29.14 69 ALA B N 1
ATOM 2095 C CA . ALA B 1 69 ? -19.574 27.919 39.018 1.00 32.72 69 ALA B CA 1
ATOM 2096 C C . ALA B 1 69 ? -18.509 26.964 38.529 1.00 35.77 69 ALA B C 1
ATOM 2097 O O . ALA B 1 69 ? -18.814 26.106 37.727 1.00 35.49 69 ALA B O 1
ATOM 2099 N N . GLU B 1 70 ? -17.274 27.130 38.989 1.00 41.54 70 GLU B N 1
ATOM 2100 C CA . GLU B 1 70 ? -16.161 26.333 38.498 1.00 45.21 70 GLU B CA 1
ATOM 2101 C C . GLU B 1 70 ? -15.578 25.512 39.627 1.00 42.82 70 GLU B C 1
ATOM 2102 O O . GLU B 1 70 ? -14.413 25.164 39.624 1.00 44.92 70 GLU B O 1
ATOM 2108 N N . LEU B 1 71 ? -16.400 25.176 40.603 1.00 42.91 71 LEU B N 1
ATOM 2109 C CA . LEU B 1 71 ? -15.958 24.274 41.655 1.00 41.11 71 LEU B CA 1
ATOM 2110 C C . LEU B 1 71 ? -15.728 22.925 41.048 1.00 42.10 71 LEU B C 1
ATOM 2111 O O . LEU B 1 71 ? -16.547 22.495 40.255 1.00 50.52 71 LEU B O 1
ATOM 2116 N N . PRO B 1 72 ? -14.627 22.245 41.410 1.00 42.25 72 PRO B N 1
ATOM 2117 C CA . PRO B 1 72 ? -14.476 20.828 41.035 1.00 41.31 72 PRO B CA 1
ATOM 2118 C C . PRO B 1 72 ? -15.273 19.943 41.980 1.00 38.93 72 PRO B C 1
ATOM 2119 O O . PRO B 1 72 ? -15.885 20.455 42.896 1.00 45.75 72 PRO B O 1
ATOM 2123 N N . PRO B 1 73 ? -15.278 18.626 41.766 1.00 37.73 73 PRO B N 1
ATOM 2124 C CA . PRO B 1 73 ? -15.914 17.671 42.657 1.00 35.61 73 PRO B CA 1
ATOM 2125 C C . PRO B 1 73 ? -15.556 17.896 44.113 1.00 35.59 73 PRO B C 1
ATOM 2126 O O . PRO B 1 73 ? -14.369 18.078 44.410 1.00 36.96 73 PRO B O 1
ATOM 2130 N N . ALA B 1 74 ? -16.552 17.903 45.009 1.00 32.96 74 ALA B N 1
ATOM 2131 C CA . ALA B 1 74 ? -16.290 18.236 46.412 1.00 30.99 74 ALA B CA 1
ATOM 2132 C C . ALA B 1 74 ? -16.955 17.315 47.371 1.00 29.07 74 ALA B C 1
ATOM 2133 O O . ALA B 1 74 ? -17.844 16.573 46.995 1.00 30.37 74 ALA B O 1
ATOM 2135 N N . ILE B 1 75 ? -16.494 17.374 48.614 1.00 26.20 75 ILE B N 1
ATOM 2136 C CA . ILE B 1 75 ? -17.132 16.713 49.747 1.00 25.79 75 ILE B CA 1
ATOM 2137 C C . ILE B 1 75 ? -17.443 17.784 50.793 1.00 23.66 75 ILE B C 1
ATOM 2138 O O . ILE B 1 75 ? -16.633 18.650 51.034 1.00 23.43 75 ILE B O 1
ATOM 2143 N N . SER B 1 76 ? -18.613 17.716 51.402 1.00 22.78 76 SER B N 1
ATOM 2144 C CA . SER B 1 76 ? -19.006 18.706 52.398 1.00 23.12 76 SER B CA 1
ATOM 2145 C C . SER B 1 76 ? -18.764 18.129 53.774 1.00 22.57 76 SER B C 1
ATOM 2146 O O . SER B 1 76 ? -19.265 17.047 54.073 1.00 21.35 76 SER B O 1
ATOM 2149 N N . VAL B 1 77 ? -18.007 18.866 54.597 1.00 23.39 77 VAL B N 1
ATOM 2150 C CA . VAL B 1 77 ? -17.596 18.408 55.929 1.00 24.60 77 VAL B CA 1
ATOM 2151 C C . VAL B 1 77 ? -18.242 19.232 57.022 1.00 23.28 77 VAL B C 1
ATOM 2152 O O . VAL B 1 77 ? -18.303 20.442 56.932 1.00 23.88 77 VAL B O 1
ATOM 2156 N N . PHE B 1 78 ? -18.733 18.547 58.038 1.00 24.26 78 PHE B N 1
ATOM 2157 C CA . PHE B 1 78 ? -19.496 19.154 59.130 1.00 23.91 78 PHE B CA 1
ATOM 2158 C C . PHE B 1 78 ? -18.931 18.653 60.420 1.00 23.84 78 PHE B C 1
ATOM 2159 O O . PHE B 1 78 ? -18.306 17.592 60.495 1.00 24.24 78 PHE B O 1
ATOM 2167 N N . GLY B 1 79 ? -19.204 19.411 61.449 1.00 24.35 79 GLY B N 1
ATOM 2168 C CA . GLY B 1 79 ? -18.728 19.091 62.756 1.00 25.86 79 GLY B CA 1
ATOM 2169 C C . GLY B 1 79 ? -18.833 20.322 63.606 1.00 27.06 79 GLY B C 1
ATOM 2170 O O . GLY B 1 79 ? -19.024 21.429 63.088 1.00 28.58 79 GLY B O 1
ATOM 2171 N N . SER B 1 80 ? -18.686 20.109 64.908 1.00 29.01 80 SER B N 1
ATOM 2172 C CA . SER B 1 80 ? -18.798 21.155 65.928 1.00 30.54 80 SER B CA 1
ATOM 2173 C C . SER B 1 80 ? -17.991 22.407 65.661 1.00 32.48 80 SER B C 1
ATOM 2174 O O . SER B 1 80 ? -16.838 22.345 65.219 1.00 33.60 80 SER B O 1
ATOM 2177 N N . ALA B 1 81 ? -18.639 23.534 65.945 1.00 35.59 81 ALA B N 1
ATOM 2178 C CA . ALA B 1 81 ? -18.018 24.863 65.916 1.00 39.07 81 ALA B CA 1
ATOM 2179 C C . ALA B 1 81 ? -17.063 25.095 67.099 1.00 38.58 81 ALA B C 1
ATOM 2180 O O . ALA B 1 81 ? -16.163 25.933 67.009 1.00 37.73 81 ALA B O 1
ATOM 2182 N N . ARG B 1 82 ? -17.252 24.324 68.166 1.00 37.08 82 ARG B N 1
ATOM 2183 C CA . ARG B 1 82 ? -16.626 24.569 69.442 1.00 37.33 82 ARG B CA 1
ATOM 2184 C C . ARG B 1 82 ? -15.401 23.713 69.668 1.00 36.54 82 ARG B C 1
ATOM 2185 O O . ARG B 1 82 ? -14.719 23.879 70.653 1.00 37.27 82 ARG B O 1
ATOM 2193 N N . THR B 1 83 ? -15.103 22.794 68.768 1.00 38.65 83 THR B N 1
ATOM 2194 C CA . THR B 1 83 ? -13.957 21.914 68.941 1.00 38.66 83 THR B CA 1
ATOM 2195 C C . THR B 1 83 ? -12.657 22.735 69.138 1.00 38.75 83 THR B C 1
ATOM 2196 O O . THR B 1 83 ? -12.330 23.565 68.289 1.00 35.97 83 THR B O 1
ATOM 2200 N N . PRO B 1 84 ? -11.941 22.520 70.276 1.00 39.55 84 PRO B N 1
ATOM 2201 C CA . PRO B 1 84 ? -10.636 23.168 70.542 1.00 38.54 84 PRO B CA 1
ATOM 2202 C C . PRO B 1 84 ? -9.552 22.715 69.582 1.00 37.10 84 PRO B C 1
ATOM 2203 O O . PRO B 1 84 ? -9.576 21.567 69.146 1.00 36.80 84 PRO B O 1
ATOM 2207 N N . ALA B 1 85 ? -8.616 23.609 69.274 1.00 36.66 85 ALA B N 1
ATOM 2208 C CA . ALA B 1 85 ? -7.572 23.335 68.280 1.00 38.46 85 ALA B CA 1
ATOM 2209 C C . ALA B 1 85 ? -6.472 22.355 68.732 1.00 40.67 85 ALA B C 1
ATOM 2210 O O . ALA B 1 85 ? -5.789 21.776 67.878 1.00 36.85 85 ALA B O 1
ATOM 2212 N N . ASP B 1 86 ? -6.340 22.154 70.055 1.00 43.44 86 ASP B N 1
ATOM 2213 C CA . ASP B 1 86 ? -5.424 21.139 70.653 1.00 46.39 86 ASP B CA 1
ATOM 2214 C C . ASP B 1 86 ? -5.999 19.713 70.707 1.00 47.33 86 ASP B C 1
ATOM 2215 O O . ASP B 1 86 ? -5.379 18.810 71.293 1.00 46.71 86 ASP B O 1
ATOM 2220 N N . SER B 1 87 ? -7.203 19.543 70.151 1.00 47.90 87 SER B N 1
ATOM 2221 C CA . SER B 1 87 ? -8.026 18.361 70.317 1.00 45.46 87 SER B CA 1
ATOM 2222 C C . SER B 1 87 ? -7.658 17.263 69.304 1.00 43.74 87 SER B C 1
ATOM 2223 O O . SER B 1 87 ? -7.135 17.563 68.213 1.00 42.27 87 SER B O 1
ATOM 2226 N N . PRO B 1 88 ? -7.899 15.978 69.675 1.00 40.99 88 PRO B N 1
ATOM 2227 C CA . PRO B 1 88 ? -7.784 14.850 68.742 1.00 38.57 88 PRO B CA 1
ATOM 2228 C C . PRO B 1 88 ? -8.849 14.900 67.667 1.00 39.15 88 PRO B C 1
ATOM 2229 O O . PRO B 1 88 ? -8.580 14.517 66.529 1.00 40.69 88 PRO B O 1
ATOM 2233 N N . GLU B 1 89 ? -10.052 15.367 68.010 1.00 38.87 89 GLU B N 1
ATOM 2234 C CA . GLU B 1 89 ? -11.089 15.628 66.975 1.00 38.69 89 GLU B CA 1
ATOM 2235 C C . GLU B 1 89 ? -10.614 16.638 65.913 1.00 37.16 89 GLU B C 1
ATOM 2236 O O . GLU B 1 89 ? -10.807 16.443 64.710 1.00 36.68 89 GLU B O 1
ATOM 2242 N N . TYR B 1 90 ? -9.961 17.698 66.386 1.00 35.39 90 TYR B N 1
ATOM 2243 C CA . TYR B 1 90 ? -9.468 18.737 65.527 1.00 34.40 90 TYR B CA 1
ATOM 2244 C C . TYR B 1 90 ? -8.390 18.197 64.629 1.00 35.40 90 TYR B C 1
ATOM 2245 O O . TYR B 1 90 ? -8.398 18.484 63.426 1.00 31.93 90 TYR B O 1
ATOM 2254 N N . ASP B 1 91 ? -7.469 17.403 65.205 1.00 38.26 91 ASP B N 1
ATOM 2255 C CA . ASP B 1 91 ? -6.384 16.826 64.410 1.00 37.51 91 ASP B CA 1
ATOM 2256 C C . ASP B 1 91 ? -6.970 15.910 63.337 1.00 33.99 91 ASP B C 1
ATOM 2257 O O . ASP B 1 91 ? -6.533 15.946 62.182 1.00 34.90 91 ASP B O 1
ATOM 2262 N N . ALA B 1 92 ? -7.986 15.136 63.702 1.00 30.67 92 ALA B N 1
ATOM 2263 C CA . ALA B 1 92 ? -8.694 14.299 62.730 1.00 29.73 92 ALA B CA 1
ATOM 2264 C C . ALA B 1 92 ? -9.285 15.106 61.547 1.00 27.93 92 ALA B C 1
ATOM 2265 O O . ALA B 1 92 ? -9.152 14.687 60.383 1.00 25.32 92 ALA B O 1
ATOM 2267 N N . GLY B 1 93 ? -9.891 16.266 61.852 1.00 25.27 93 GLY B N 1
ATOM 2268 C CA . GLY B 1 93 ? -10.402 17.165 60.821 1.00 24.88 93 GLY B CA 1
ATOM 2269 C C . GLY B 1 93 ? -9.367 17.691 59.859 1.00 24.96 93 GLY B C 1
ATOM 2270 O O . GLY B 1 93 ? -9.625 17.809 58.650 1.00 25.31 93 GLY B O 1
ATOM 2271 N N . VAL B 1 94 ? -8.179 18.009 60.360 1.00 26.19 94 VAL B N 1
ATOM 2272 C CA . VAL B 1 94 ? -7.090 18.447 59.443 1.00 29.17 94 VAL B CA 1
ATOM 2273 C C . VAL B 1 94 ? -6.663 17.284 58.534 1.00 30.98 94 VAL B C 1
ATOM 2274 O O . VAL B 1 94 ? -6.491 17.422 57.314 1.00 26.51 94 VAL B O 1
ATOM 2278 N N A ARG B 1 95 ? -6.507 16.127 59.167 0.50 33.85 95 ARG B N 1
ATOM 2279 N N B ARG B 1 95 ? -6.506 16.126 59.168 0.50 33.83 95 ARG B N 1
ATOM 2280 C CA A ARG B 1 95 ? -6.107 14.892 58.504 0.50 36.96 95 ARG B CA 1
ATOM 2281 C CA B ARG B 1 95 ? -6.092 14.890 58.513 0.50 36.93 95 ARG B CA 1
ATOM 2282 C C A ARG B 1 95 ? -7.058 14.546 57.352 0.50 35.36 95 ARG B C 1
ATOM 2283 C C B ARG B 1 95 ? -7.056 14.525 57.366 0.50 35.38 95 ARG B C 1
ATOM 2284 O O A ARG B 1 95 ? -6.656 14.119 56.267 0.50 36.80 95 ARG B O 1
ATOM 2285 O O B ARG B 1 95 ? -6.656 14.072 56.290 0.50 36.83 95 ARG B O 1
ATOM 2300 N N . LEU B 1 96 ? -8.334 14.751 57.625 1.00 35.40 96 LEU B N 1
ATOM 2301 C CA . LEU B 1 96 ? -9.406 14.482 56.693 1.00 35.76 96 LEU B CA 1
ATOM 2302 C C . LEU B 1 96 ? -9.509 15.490 55.532 1.00 31.34 96 LEU B C 1
ATOM 2303 O O . LEU B 1 96 ? -9.655 15.125 54.371 1.00 27.33 96 LEU B O 1
ATOM 2308 N N . GLY B 1 97 ? -9.415 16.768 55.857 1.00 30.75 97 GLY B N 1
ATOM 2309 C CA . GLY B 1 97 ? -9.292 17.794 54.843 1.00 31.62 97 GLY B CA 1
ATOM 2310 C C . GLY B 1 97 ? -8.210 17.472 53.852 1.00 33.28 97 GLY B C 1
ATOM 2311 O O . GLY B 1 97 ? -8.387 17.596 52.651 1.00 32.40 97 GLY B O 1
ATOM 2312 N N . ARG B 1 98 ? -7.082 17.022 54.377 1.00 38.59 98 ARG B N 1
ATOM 2313 C CA . ARG B 1 98 ? -5.914 16.665 53.563 1.00 38.48 98 ARG B CA 1
ATOM 2314 C C . ARG B 1 98 ? -6.186 15.433 52.759 1.00 33.92 98 ARG B C 1
ATOM 2315 O O . ARG B 1 98 ? -5.874 15.383 51.543 1.00 30.26 98 ARG B O 1
ATOM 2323 N N . GLY B 1 99 ? -6.738 14.435 53.459 1.00 30.14 99 GLY B N 1
ATOM 2324 C CA . GLY B 1 99 ? -7.148 13.195 52.840 1.00 29.65 99 GLY B CA 1
ATOM 2325 C C . GLY B 1 99 ? -8.000 13.433 51.599 1.00 30.39 99 GLY B C 1
ATOM 2326 O O . GLY B 1 99 ? -7.717 12.887 50.515 1.00 30.30 99 GLY B O 1
ATOM 2327 N N . LEU B 1 100 ? -9.010 14.298 51.736 1.00 31.51 100 LEU B N 1
ATOM 2328 C CA . LEU B 1 100 ? -9.983 14.536 50.636 1.00 31.31 100 LEU B CA 1
ATOM 2329 C C . LEU B 1 100 ? -9.366 15.231 49.449 1.00 30.75 100 LEU B C 1
ATOM 2330 O O . LEU B 1 100 ? -9.672 14.896 48.305 1.00 29.56 100 LEU B O 1
ATOM 2335 N N . VAL B 1 101 ? -8.477 16.181 49.719 1.00 33.24 101 VAL B N 1
ATOM 2336 C CA . VAL B 1 101 ? -7.760 16.896 48.645 1.00 36.46 101 VAL B CA 1
ATOM 2337 C C . VAL B 1 101 ? -6.960 15.897 47.803 1.00 35.87 101 VAL B C 1
ATOM 2338 O O . VAL B 1 101 ? -7.076 15.868 46.575 1.00 34.72 101 VAL B O 1
ATOM 2342 N N . GLU B 1 102 ? -6.169 15.085 48.505 1.00 37.23 102 GLU B N 1
ATOM 2343 C CA . GLU B 1 102 ? -5.345 14.050 47.903 1.00 38.92 102 GLU B CA 1
ATOM 2344 C C . GLU B 1 102 ? -6.161 13.071 47.086 1.00 37.73 102 GLU B C 1
ATOM 2345 O O . GLU B 1 102 ? -5.654 12.546 46.103 1.00 38.30 102 GLU B O 1
ATOM 2351 N N . ALA B 1 103 ? -7.410 12.827 47.490 1.00 36.80 103 ALA B N 1
ATOM 2352 C CA . ALA B 1 103 ? -8.340 11.996 46.700 1.00 35.56 103 ALA B CA 1
ATOM 2353 C C . ALA B 1 103 ? -8.986 12.687 45.492 1.00 35.66 103 ALA B C 1
ATOM 2354 O O . ALA B 1 103 ? -9.762 12.056 44.785 1.00 37.13 103 ALA B O 1
ATOM 2356 N N . GLY B 1 104 ? -8.689 13.967 45.264 1.00 35.09 104 GLY B N 1
ATOM 2357 C CA . GLY B 1 104 ? -9.250 14.714 44.148 1.00 36.59 104 GLY B CA 1
ATOM 2358 C C . GLY B 1 104 ? -10.475 15.575 44.445 1.00 37.31 104 GLY B C 1
ATOM 2359 O O . GLY B 1 104 ? -11.052 16.157 43.524 1.00 37.92 104 GLY B O 1
ATOM 2360 N N . PHE B 1 105 ? -10.862 15.694 45.712 1.00 35.41 105 PHE B N 1
ATOM 2361 C CA . PHE B 1 105 ? -12.038 16.488 46.072 1.00 34.62 105 PHE B CA 1
ATOM 2362 C C . PHE B 1 105 ? -11.718 17.884 46.565 1.00 34.08 105 PHE B C 1
ATOM 2363 O O . PHE B 1 105 ? -10.693 18.109 47.218 1.00 33.27 105 PHE B O 1
ATOM 2371 N N . ALA B 1 106 ? -12.631 18.819 46.311 1.00 32.43 106 ALA B N 1
ATOM 2372 C CA . ALA B 1 106 ? -12.617 20.087 47.049 1.00 30.71 106 ALA B CA 1
ATOM 2373 C C . ALA B 1 106 ? -13.221 19.902 48.446 1.00 27.86 106 ALA B C 1
ATOM 2374 O O . ALA B 1 106 ? -13.999 18.985 48.679 1.00 26.99 106 ALA B O 1
ATOM 2376 N N . VAL B 1 107 ? -12.874 20.758 49.382 1.00 26.22 107 VAL B N 1
ATOM 2377 C CA . VAL B 1 107 ? -13.497 20.626 50.678 1.00 27.16 107 VAL B CA 1
ATOM 2378 C C . VAL B 1 107 ? -14.426 21.789 50.963 1.00 27.72 107 VAL B C 1
ATOM 2379 O O . VAL B 1 107 ? -13.992 22.930 50.951 1.00 26.12 107 VAL B O 1
ATOM 2383 N N . ILE B 1 108 ? -15.697 21.475 51.232 1.00 28.19 108 ILE B N 1
ATOM 2384 C CA . ILE B 1 108 ? -16.714 22.483 51.550 1.00 28.86 108 ILE B CA 1
ATOM 2385 C C . ILE B 1 108 ? -17.076 22.417 53.016 1.00 26.15 108 ILE B C 1
ATOM 2386 O O . ILE B 1 108 ? -17.360 21.361 53.514 1.00 25.51 108 ILE B O 1
ATOM 2391 N N . THR B 1 109 ? -17.053 23.546 53.708 1.00 25.54 109 THR B N 1
ATOM 2392 C CA . THR B 1 109 ? -17.555 23.574 55.087 1.00 26.97 109 THR B CA 1
ATOM 2393 C C . THR B 1 109 ? -18.467 24.759 55.397 1.00 26.38 109 THR B C 1
ATOM 2394 O O . THR B 1 109 ? -18.726 25.624 54.573 1.00 26.33 109 THR B O 1
ATOM 2398 N N . GLY B 1 110 ? -18.945 24.805 56.626 1.00 26.12 110 GLY B N 1
ATOM 2399 C CA . GLY B 1 110 ? -19.662 25.986 57.085 1.00 25.08 110 GLY B CA 1
ATOM 2400 C C . GLY B 1 110 ? -18.850 27.256 57.212 1.00 24.19 110 GLY B C 1
ATOM 2401 O O . GLY B 1 110 ? -19.441 28.301 57.459 1.00 23.84 110 GLY B O 1
ATOM 2402 N N . GLY B 1 111 ? -17.515 27.179 57.077 1.00 23.70 111 GLY B N 1
ATOM 2403 C CA . GLY B 1 111 ? -16.650 28.350 57.187 1.00 23.20 111 GLY B CA 1
ATOM 2404 C C . GLY B 1 111 ? -16.460 28.804 58.630 1.00 23.14 111 GLY B C 1
ATOM 2405 O O . GLY B 1 111 ? -15.854 29.832 58.875 1.00 23.11 111 GLY B O 1
ATOM 2406 N N . GLY B 1 112 ? -16.951 28.035 59.596 1.00 23.13 112 GLY B N 1
ATOM 2407 C CA . GLY B 1 112 ? -16.806 28.412 60.979 1.00 25.13 112 GLY B CA 1
ATOM 2408 C C . GLY B 1 112 ? -15.467 28.052 61.596 1.00 25.37 112 GLY B C 1
ATOM 2409 O O . GLY B 1 112 ? -14.525 27.677 60.906 1.00 27.30 112 GLY B O 1
ATOM 2410 N N . PRO B 1 113 ? -15.382 28.161 62.914 1.00 25.60 113 PRO B N 1
ATOM 2411 C CA . PRO B 1 113 ? -14.299 27.656 63.731 1.00 26.19 113 PRO B CA 1
ATOM 2412 C C . PRO B 1 113 ? -14.442 26.152 64.021 1.00 27.21 113 PRO B C 1
ATOM 2413 O O . PRO B 1 113 ? -15.278 25.476 63.393 1.00 25.87 113 PRO B O 1
ATOM 2417 N N . GLY B 1 114 ? -13.608 25.650 64.943 1.00 27.86 114 GLY B N 1
ATOM 2418 C CA . GLY B 1 114 ? -13.611 24.249 65.371 1.00 28.80 114 GLY B CA 1
ATOM 2419 C C . GLY B 1 114 ? -13.301 23.243 64.249 1.00 28.24 114 GLY B C 1
ATOM 2420 O O . GLY B 1 114 ? -12.391 23.440 63.429 1.00 27.69 114 GLY B O 1
ATOM 2421 N N . ALA B 1 115 ? -14.090 22.176 64.213 1.00 27.85 115 ALA B N 1
ATOM 2422 C CA . ALA B 1 115 ? -13.968 21.150 63.194 1.00 28.07 115 ALA B CA 1
ATOM 2423 C C . ALA B 1 115 ? -14.095 21.670 61.750 1.00 27.65 115 ALA B C 1
ATOM 2424 O O . ALA B 1 115 ? -13.497 21.127 60.830 1.00 28.87 115 ALA B O 1
ATOM 2426 N N . MET B 1 116 ? -14.888 22.711 61.536 1.00 30.45 116 MET B N 1
ATOM 2427 C CA . MET B 1 116 ? -14.978 23.312 60.184 1.00 31.10 116 MET B CA 1
ATOM 2428 C C . MET B 1 116 ? -13.628 23.866 59.769 1.00 30.07 116 MET B C 1
ATOM 2429 O O . MET B 1 116 ? -13.141 23.594 58.676 1.00 29.16 116 MET B O 1
ATOM 2434 N N . GLU B 1 117 ? -13.051 24.647 60.673 1.00 31.24 117 GLU B N 1
ATOM 2435 C CA . GLU B 1 117 ? -11.740 25.248 60.482 1.00 33.60 117 GLU B CA 1
ATOM 2436 C C . GLU B 1 117 ? -10.672 24.178 60.279 1.00 29.80 117 GLU B C 1
ATOM 2437 O O . GLU B 1 117 ? -9.857 24.271 59.343 1.00 28.34 117 GLU B O 1
ATOM 2443 N N . ALA B 1 118 ? -10.732 23.141 61.116 1.00 28.09 118 ALA B N 1
ATOM 2444 C CA . ALA B 1 118 ? -9.858 21.955 60.972 1.00 27.98 118 ALA B CA 1
ATOM 2445 C C . ALA B 1 118 ? -9.857 21.428 59.554 1.00 27.25 118 ALA B C 1
ATOM 2446 O O . ALA B 1 118 ? -8.803 21.302 58.923 1.00 26.03 118 ALA B O 1
ATOM 2448 N N . ALA B 1 119 ? -11.032 21.155 59.020 1.00 28.71 119 ALA B N 1
ATOM 2449 C CA . ALA B 1 119 ? -11.085 20.622 57.648 1.00 32.61 119 ALA B CA 1
ATOM 2450 C C . ALA B 1 119 ? -10.565 21.629 56.593 1.00 32.25 119 ALA B C 1
ATOM 2451 O O . ALA B 1 119 ? -9.785 21.261 55.703 1.00 29.69 119 ALA B O 1
ATOM 2453 N N . ASN B 1 120 ? -10.945 22.899 56.709 1.00 32.81 120 ASN B N 1
ATOM 2454 C CA . ASN B 1 120 ? -10.461 23.888 55.740 1.00 33.93 120 ASN B CA 1
ATOM 2455 C C . ASN B 1 120 ? -8.931 23.991 55.822 1.00 35.69 120 ASN B C 1
ATOM 2456 O O . ASN B 1 120 ? -8.252 24.118 54.791 1.00 34.32 120 ASN B O 1
ATOM 2461 N N . LYS B 1 121 ? -8.415 23.957 57.053 1.00 33.78 121 LYS B N 1
ATOM 2462 C CA . LYS B 1 121 ? -6.990 23.991 57.283 1.00 34.67 121 LYS B CA 1
ATOM 2463 C C . LYS B 1 121 ? -6.268 22.863 56.575 1.00 33.90 121 LYS B C 1
ATOM 2464 O O . LYS B 1 121 ? -5.283 23.092 55.827 1.00 32.96 121 LYS B O 1
ATOM 2470 N N . GLY B 1 122 ? -6.755 21.649 56.821 1.00 32.17 122 GLY B N 1
ATOM 2471 C CA . GLY B 1 122 ? -6.228 20.459 56.175 1.00 31.22 122 GLY B CA 1
ATOM 2472 C C . GLY B 1 122 ? -6.238 20.585 54.666 1.00 31.81 122 GLY B C 1
ATOM 2473 O O . GLY B 1 122 ? -5.296 20.183 54.025 1.00 35.12 122 GLY B O 1
ATOM 2474 N N . ALA B 1 123 ? -7.290 21.158 54.088 1.00 31.53 123 ALA B N 1
ATOM 2475 C CA . ALA B 1 123 ? -7.404 21.219 52.637 1.00 31.63 123 ALA B CA 1
ATOM 2476 C C . ALA B 1 123 ? -6.371 22.139 52.010 1.00 34.21 123 ALA B C 1
ATOM 2477 O O . ALA B 1 123 ? -5.970 21.946 50.846 1.00 31.33 123 ALA B O 1
ATOM 2479 N N . LEU B 1 124 ? -5.957 23.144 52.791 1.00 37.55 124 LEU B N 1
ATOM 2480 C CA . LEU B 1 124 ? -4.931 24.108 52.374 1.00 37.98 124 LEU B CA 1
ATOM 2481 C C . LEU B 1 124 ? -3.531 23.524 52.476 1.00 38.60 124 LEU B C 1
ATOM 2482 O O . LEU B 1 124 ? -2.718 23.683 51.555 1.00 36.78 124 LEU B O 1
ATOM 2487 N N . GLU B 1 125 ? -3.257 22.843 53.590 1.00 38.88 125 GLU B N 1
ATOM 2488 C CA . GLU B 1 125 ? -2.000 22.096 53.748 1.00 38.53 125 GLU B CA 1
ATOM 2489 C C . GLU B 1 125 ? -1.668 21.239 52.530 1.00 39.37 125 GLU B C 1
ATOM 2490 O O . GLU B 1 125 ? -0.490 21.160 52.144 1.00 41.09 125 GLU B O 1
ATOM 2496 N N . ALA B 1 126 ? -2.704 20.624 51.938 1.00 37.60 126 ALA B N 1
ATOM 2497 C CA . ALA B 1 126 ? -2.559 19.769 50.756 1.00 37.31 126 ALA B CA 1
ATOM 2498 C C . ALA B 1 126 ? -2.703 20.551 49.456 1.00 34.92 126 ALA B C 1
ATOM 2499 O O . ALA B 1 126 ? -2.824 19.961 48.396 1.00 29.80 126 ALA B O 1
ATOM 2501 N N . LYS B 1 127 ? -2.655 21.880 49.541 1.00 38.71 127 LYS B N 1
ATOM 2502 C CA . LYS B 1 127 ? -2.747 22.757 48.377 1.00 44.05 127 LYS B CA 1
ATOM 2503 C C . LYS B 1 127 ? -3.986 22.490 47.505 1.00 41.86 127 LYS B C 1
ATOM 2504 O O . LYS B 1 127 ? -3.909 22.515 46.288 1.00 43.43 127 LYS B O 1
ATOM 2510 N N . GLY B 1 128 ? -5.131 22.236 48.130 1.00 42.09 128 GLY B N 1
ATOM 2511 C CA . GLY B 1 128 ? -6.377 21.990 47.390 1.00 41.24 128 GLY B CA 1
ATOM 2512 C C . GLY B 1 128 ? -7.278 23.202 47.461 1.00 41.38 128 GLY B C 1
ATOM 2513 O O . GLY B 1 128 ? -6.885 24.251 47.978 1.00 43.70 128 GLY B O 1
ATOM 2514 N N . THR B 1 129 ? -8.506 23.041 46.984 1.00 40.34 129 THR B N 1
ATOM 2515 C CA . THR B 1 129 ? -9.493 24.120 47.043 1.00 38.12 129 THR B CA 1
ATOM 2516 C C . THR B 1 129 ? -10.357 24.001 48.318 1.00 35.87 129 THR B C 1
ATOM 2517 O O . THR B 1 129 ? -11.008 22.979 48.557 1.00 37.57 129 THR B O 1
ATOM 2521 N N . SER B 1 130 ? -10.322 25.061 49.132 1.00 35.03 130 SER B N 1
ATOM 2522 C CA . SER B 1 130 ? -10.936 25.106 50.475 1.00 31.77 130 SER B CA 1
ATOM 2523 C C . SER B 1 130 ? -12.124 26.079 50.493 1.00 32.54 130 SER B C 1
ATOM 2524 O O . SER B 1 130 ? -11.936 27.268 50.364 1.00 30.81 130 SER B O 1
ATOM 2527 N N . VAL B 1 131 ? -13.346 25.551 50.615 1.00 33.83 131 VAL B N 1
ATOM 2528 C CA . VAL B 1 131 ? -14.590 26.352 50.535 1.00 32.28 131 VAL B CA 1
ATOM 2529 C C . VAL B 1 131 ? -15.238 26.534 51.922 1.00 29.75 131 VAL B C 1
ATOM 2530 O O . VAL B 1 131 ? -15.328 25.611 52.757 1.00 28.57 131 VAL B O 1
ATOM 2534 N N . GLY B 1 132 ? -15.645 27.772 52.159 1.00 28.73 132 GLY B N 1
ATOM 2535 C CA . GLY B 1 132 ? -16.360 28.144 53.394 1.00 28.67 132 GLY B CA 1
ATOM 2536 C C . GLY B 1 132 ? -17.652 28.874 53.073 1.00 25.47 132 GLY B C 1
ATOM 2537 O O . GLY B 1 132 ? -17.611 30.006 52.626 1.00 22.85 132 GLY B O 1
ATOM 2538 N N . LEU B 1 133 ? -18.779 28.194 53.277 1.00 24.62 133 LEU B N 1
ATOM 2539 C CA . LEU B 1 133 ? -20.112 28.758 53.048 1.00 23.54 133 LEU B CA 1
ATOM 2540 C C . LEU B 1 133 ? -20.636 29.206 54.383 1.00 23.26 133 LEU B C 1
ATOM 2541 O O . LEU B 1 133 ? -21.141 28.399 55.138 1.00 24.10 133 LEU B O 1
ATOM 2546 N N . GLY B 1 134 ? -20.481 30.486 54.689 1.00 23.20 134 GLY B N 1
ATOM 2547 C CA . GLY B 1 134 ? -20.905 31.035 55.978 1.00 24.50 134 GLY B CA 1
ATOM 2548 C C . GLY B 1 134 ? -22.390 31.323 56.092 1.00 24.78 134 GLY B C 1
ATOM 2549 O O . GLY B 1 134 ? -23.135 31.273 55.112 1.00 26.80 134 GLY B O 1
ATOM 2550 N N . ILE B 1 135 ? -22.815 31.637 57.295 1.00 23.52 135 ILE B N 1
ATOM 2551 C CA . ILE B 1 135 ? -24.173 32.010 57.519 1.00 25.94 135 ILE B CA 1
ATOM 2552 C C . ILE B 1 135 ? -24.181 33.138 58.538 1.00 26.38 135 ILE B C 1
ATOM 2553 O O . ILE B 1 135 ? -23.437 33.111 59.531 1.00 27.55 135 ILE B O 1
ATOM 2558 N N . GLU B 1 136 ? -25.044 34.116 58.310 1.00 26.26 136 GLU B N 1
ATOM 2559 C CA . GLU B 1 136 ? -25.261 35.197 59.267 1.00 26.60 136 GLU B CA 1
ATOM 2560 C C . GLU B 1 136 ? -25.645 34.639 60.637 1.00 26.50 136 GLU B C 1
ATOM 2561 O O . GLU B 1 136 ? -26.472 33.771 60.730 1.00 29.26 136 GLU B O 1
ATOM 2567 N N . LEU B 1 137 ? -25.038 35.164 61.690 1.00 27.90 137 LEU B N 1
ATOM 2568 C CA . LEU B 1 137 ? -25.331 34.810 63.071 1.00 25.42 137 LEU B CA 1
ATOM 2569 C C . LEU B 1 137 ? -25.552 36.095 63.869 1.00 27.14 137 LEU B C 1
ATOM 2570 O O . LEU B 1 137 ? -25.160 37.195 63.432 1.00 28.45 137 LEU B O 1
ATOM 2575 N N . PRO B 1 138 ? -26.170 35.977 65.053 1.00 26.66 138 PRO B N 1
ATOM 2576 C CA . PRO B 1 138 ? -26.491 37.163 65.831 1.00 26.81 138 PRO B CA 1
ATOM 2577 C C . PRO B 1 138 ? -25.275 37.749 66.566 1.00 28.60 138 PRO B C 1
ATOM 2578 O O . PRO B 1 138 ? -25.355 38.845 67.099 1.00 26.25 138 PRO B O 1
ATOM 2582 N N . PHE B 1 139 ? -24.156 37.040 66.552 1.00 32.37 139 PHE B N 1
ATOM 2583 C CA . PHE B 1 139 ? -22.917 37.537 67.164 1.00 36.41 139 PHE B CA 1
ATOM 2584 C C . PHE B 1 139 ? -21.787 37.644 66.130 1.00 39.64 139 PHE B C 1
ATOM 2585 O O . PHE B 1 139 ? -21.881 37.150 64.999 1.00 36.51 139 PHE B O 1
ATOM 2593 N N . GLU B 1 140 ? -20.719 38.314 66.527 1.00 47.50 140 GLU B N 1
ATOM 2594 C CA . GLU B 1 140 ? -19.594 38.544 65.622 1.00 52.47 140 GLU B CA 1
ATOM 2595 C C . GLU B 1 140 ? -18.872 37.232 65.370 1.00 48.68 140 GLU B C 1
ATOM 2596 O O . GLU B 1 140 ? -18.479 36.570 66.310 1.00 49.64 140 GLU B O 1
ATOM 2602 N N . GLN B 1 141 ? -18.707 36.856 64.112 1.00 44.93 141 GLN B N 1
ATOM 2603 C CA . GLN B 1 141 ? -17.946 35.664 63.769 1.00 45.78 141 GLN B CA 1
ATOM 2604 C C . GLN B 1 141 ? -17.710 35.695 62.262 1.00 45.49 141 GLN B C 1
ATOM 2605 O O . GLN B 1 141 ? -18.667 35.645 61.505 1.00 52.01 141 GLN B O 1
ATOM 2611 N N . GLY B 1 142 ? -16.447 35.837 61.846 1.00 41.60 142 GLY B N 1
ATOM 2612 C CA . GLY B 1 142 ? -16.042 35.839 60.430 1.00 36.47 142 GLY B CA 1
ATOM 2613 C C . GLY B 1 142 ? -15.682 34.443 59.963 1.00 33.36 142 GLY B C 1
ATOM 2614 O O . GLY B 1 142 ? -15.585 33.501 60.753 1.00 33.60 142 GLY B O 1
ATOM 2615 N N . LEU B 1 143 ? -15.514 34.302 58.663 1.00 31.85 143 LEU B N 1
ATOM 2616 C CA . LEU B 1 143 ? -15.065 33.053 58.068 1.00 32.38 143 LEU B CA 1
ATOM 2617 C C . LEU B 1 143 ? -13.676 32.745 58.606 1.00 33.15 143 LEU B C 1
ATOM 2618 O O . LEU B 1 143 ? -12.936 33.666 58.933 1.00 36.17 143 LEU B O 1
ATOM 2623 N N . ASN B 1 144 ? -13.325 31.460 58.676 1.00 31.20 144 ASN B N 1
ATOM 2624 C CA . ASN B 1 144 ? -12.098 31.028 59.305 1.00 29.34 144 ASN B CA 1
ATOM 2625 C C . ASN B 1 144 ? -10.929 31.302 58.352 1.00 30.98 144 ASN B C 1
ATOM 2626 O O . ASN B 1 144 ? -11.128 31.461 57.127 1.00 31.21 144 ASN B O 1
ATOM 2631 N N . PRO B 1 145 ? -9.707 31.387 58.912 1.00 31.23 145 PRO B N 1
ATOM 2632 C CA . PRO B 1 145 ? -8.525 31.866 58.167 1.00 29.72 145 PRO B CA 1
ATOM 2633 C C . PRO B 1 145 ? -8.065 30.952 57.068 1.00 31.98 145 PRO B C 1
ATOM 2634 O O . PRO B 1 145 ? -7.347 31.404 56.171 1.00 32.82 145 PRO B O 1
ATOM 2638 N N . TYR B 1 146 ? -8.508 29.696 57.083 1.00 33.71 146 TYR B N 1
ATOM 2639 C CA . TYR B 1 146 ? -8.157 28.770 55.993 1.00 34.05 146 TYR B CA 1
ATOM 2640 C C . TYR B 1 146 ? -9.227 28.634 54.951 1.00 30.60 146 TYR B C 1
ATOM 2641 O O . TYR B 1 146 ? -9.148 27.719 54.123 1.00 29.15 146 TYR B O 1
ATOM 2650 N N . VAL B 1 147 ? -10.212 29.526 54.961 1.00 30.18 147 VAL B N 1
ATOM 2651 C CA . VAL B 1 147 ? -11.198 29.524 53.870 1.00 32.81 147 VAL B CA 1
ATOM 2652 C C . VAL B 1 147 ? -10.635 30.224 52.656 1.00 33.81 147 VAL B C 1
ATOM 2653 O O . VAL B 1 147 ? -10.170 31.336 52.764 1.00 34.13 147 VAL B O 1
ATOM 2657 N N . ASP B 1 148 ? -10.718 29.598 51.496 1.00 35.72 148 ASP B N 1
ATOM 2658 C CA . ASP B 1 148 ? -10.257 30.242 50.267 1.00 38.68 148 ASP B CA 1
ATOM 2659 C C . ASP B 1 148 ? -11.389 30.796 49.361 1.00 35.22 148 ASP B C 1
ATOM 2660 O O . ASP B 1 148 ? -11.393 31.970 49.033 1.00 34.35 148 ASP B O 1
ATOM 2665 N N . ILE B 1 149 ? -12.323 29.956 48.946 1.00 33.76 149 ILE B N 1
ATOM 2666 C CA . ILE B 1 149 ? -13.544 30.438 48.307 1.00 34.08 149 ILE B CA 1
ATOM 2667 C C . ILE B 1 149 ? -14.578 30.651 49.415 1.00 37.26 149 ILE B C 1
ATOM 2668 O O . ILE B 1 149 ? -15.072 29.671 50.004 1.00 40.27 149 ILE B O 1
ATOM 2673 N N . GLY B 1 150 ? -14.877 31.920 49.714 1.00 36.98 150 GLY B N 1
ATOM 2674 C CA . GLY B 1 150 ? -15.780 32.295 50.817 1.00 38.21 150 GLY B CA 1
ATOM 2675 C C . GLY B 1 150 ? -17.057 33.022 50.394 1.00 37.59 150 GLY B C 1
ATOM 2676 O O . GLY B 1 150 ? -17.014 33.940 49.561 1.00 34.65 150 GLY B O 1
ATOM 2677 N N . LEU B 1 151 ? -18.195 32.609 50.966 1.00 37.35 151 LEU B N 1
ATOM 2678 C CA . LEU B 1 151 ? -19.434 33.397 50.932 1.00 36.31 151 LEU B CA 1
ATOM 2679 C C . LEU B 1 151 ? -20.060 33.366 52.257 1.00 33.91 151 LEU B C 1
ATOM 2680 O O . LEU B 1 151 ? -20.011 32.351 52.912 1.00 34.66 151 LEU B O 1
ATOM 2685 N N . ASN B 1 152 ? -20.745 34.451 52.590 1.00 35.03 152 ASN B N 1
ATOM 2686 C CA . ASN B 1 152 ? -21.610 34.538 53.754 1.00 33.28 152 ASN B CA 1
ATOM 2687 C C . ASN B 1 152 ? -23.034 34.664 53.285 1.00 30.99 152 ASN B C 1
ATOM 2688 O O . ASN B 1 152 ? -23.441 35.721 52.758 1.00 30.04 152 ASN B O 1
ATOM 2693 N N . PHE B 1 153 ? -23.783 33.589 53.462 1.00 27.50 153 PHE B N 1
ATOM 2694 C CA . PHE B 1 153 ? -25.195 33.570 53.084 1.00 26.35 153 PHE B CA 1
ATOM 2695 C C . PHE B 1 153 ? -26.006 34.206 54.167 1.00 25.26 153 PHE B C 1
ATOM 2696 O O . PHE B 1 153 ? -25.669 34.084 55.355 1.00 23.12 153 PHE B O 1
ATOM 2704 N N . ARG B 1 154 ? -27.107 34.835 53.767 1.00 25.04 154 ARG B N 1
ATOM 2705 C CA . ARG B 1 154 ? -28.060 35.284 54.763 1.00 25.76 154 ARG B CA 1
ATOM 2706 C C . ARG B 1 154 ? -29.336 34.469 54.864 1.00 25.15 154 ARG B C 1
ATOM 2707 O O . ARG B 1 154 ? -30.001 34.482 55.917 1.00 26.07 154 ARG B O 1
ATOM 2715 N N . TYR B 1 155 ? -29.612 33.656 53.857 1.00 24.11 155 TYR B N 1
ATOM 2716 C CA . TYR B 1 155 ? -30.707 32.708 53.945 1.00 24.70 155 TYR B CA 1
ATOM 2717 C C . TYR B 1 155 ? -30.234 31.266 54.142 1.00 25.40 155 TYR B C 1
ATOM 2718 O O . TYR B 1 155 ? -29.695 30.646 53.244 1.00 25.65 155 TYR B O 1
ATOM 2727 N N . PHE B 1 156 ? -30.477 30.763 55.342 1.00 27.75 156 PHE B N 1
ATOM 2728 C CA . PHE B 1 156 ? -30.245 29.385 55.768 1.00 30.01 156 PHE B CA 1
ATOM 2729 C C . PHE B 1 156 ? -30.527 28.315 54.715 1.00 29.01 156 PHE B C 1
ATOM 2730 O O . PHE B 1 156 ? -29.731 27.405 54.475 1.00 28.04 156 PHE B O 1
ATOM 2738 N N . PHE B 1 157 ? -31.680 28.458 54.082 1.00 30.44 157 PHE B N 1
ATOM 2739 C CA . PHE B 1 157 ? -32.238 27.465 53.186 1.00 28.62 157 PHE B CA 1
ATOM 2740 C C . PHE B 1 157 ? -31.658 27.545 51.817 1.00 26.20 157 PHE B C 1
ATOM 2741 O O . PHE B 1 157 ? -31.689 26.600 51.073 1.00 26.10 157 PHE B O 1
ATOM 2749 N N . VAL B 1 158 ? -31.085 28.680 51.496 1.00 25.87 158 VAL B N 1
ATOM 2750 C CA . VAL B 1 158 ? -30.270 28.781 50.310 1.00 26.15 158 VAL B CA 1
ATOM 2751 C C . VAL B 1 158 ? -28.974 28.035 50.574 1.00 25.37 158 VAL B C 1
ATOM 2752 O O . VAL B 1 158 ? -28.581 27.198 49.783 1.00 22.88 158 VAL B O 1
ATOM 2756 N N . ARG B 1 159 ? -28.333 28.307 51.700 1.00 26.00 159 ARG B N 1
ATOM 2757 C CA . ARG B 1 159 ? -27.080 27.622 51.992 1.00 27.40 159 ARG B CA 1
ATOM 2758 C C . ARG B 1 159 ? -27.221 26.107 52.039 1.00 27.77 159 ARG B C 1
ATOM 2759 O O . ARG B 1 159 ? -26.348 25.401 51.557 1.00 28.61 159 ARG B O 1
ATOM 2767 N N . LYS B 1 160 ? -28.311 25.609 52.601 1.00 30.79 160 LYS B N 1
ATOM 2768 C CA . LYS B 1 160 ? -28.552 24.140 52.689 1.00 31.02 160 LYS B CA 1
ATOM 2769 C C . LYS B 1 160 ? -28.473 23.422 51.366 1.00 27.96 160 LYS B C 1
ATOM 2770 O O . LYS B 1 160 ? -28.010 22.301 51.281 1.00 26.64 160 LYS B O 1
ATOM 2776 N N . MET B 1 161 ? -28.984 24.069 50.350 1.00 27.44 161 MET B N 1
ATOM 2777 C CA . MET B 1 161 ? -28.991 23.467 49.063 1.00 30.68 161 MET B CA 1
ATOM 2778 C C . MET B 1 161 ? -27.607 23.496 48.420 1.00 30.34 161 MET B C 1
ATOM 2779 O O . MET B 1 161 ? -27.300 22.619 47.635 1.00 34.82 161 MET B O 1
ATOM 2784 N N . MET B 1 162 ? -26.757 24.455 48.766 1.00 28.52 162 MET B N 1
ATOM 2785 C CA . MET B 1 162 ? -25.394 24.514 48.203 1.00 28.62 162 MET B CA 1
ATOM 2786 C C . MET B 1 162 ? -24.466 23.350 48.699 1.00 29.36 162 MET B C 1
ATOM 2787 O O . MET B 1 162 ? -23.581 22.839 47.964 1.00 26.09 162 MET B O 1
ATOM 2792 N N . PHE B 1 163 ? -24.698 22.936 49.947 1.00 30.36 163 PHE B N 1
ATOM 2793 C CA . PHE B 1 163 ? -23.971 21.844 50.578 1.00 28.31 163 PHE B CA 1
ATOM 2794 C C . PHE B 1 163 ? -24.197 20.559 49.840 1.00 26.74 163 PHE B C 1
ATOM 2795 O O . PHE B 1 163 ? -23.301 19.762 49.782 1.00 29.11 163 PHE B O 1
ATOM 2803 N N . VAL B 1 164 ? -25.387 20.344 49.293 1.00 26.00 164 VAL B N 1
ATOM 2804 C CA . VAL B 1 164 ? -25.685 19.105 48.536 1.00 24.75 164 VAL B CA 1
ATOM 2805 C C . VAL B 1 164 ? -25.357 19.177 47.060 1.00 24.11 164 VAL B C 1
ATOM 2806 O O . VAL B 1 164 ? -24.787 18.272 46.504 1.00 25.82 164 VAL B O 1
ATOM 2810 N N . LYS B 1 165 ? -25.719 20.279 46.443 1.00 26.47 165 LYS B N 1
ATOM 2811 C CA . LYS B 1 165 ? -25.567 20.484 45.012 1.00 27.54 165 LYS B CA 1
ATOM 2812 C C . LYS B 1 165 ? -24.126 20.389 44.540 1.00 27.25 165 LYS B C 1
ATOM 2813 O O . LYS B 1 165 ? -23.874 19.919 43.436 1.00 28.50 165 LYS B O 1
ATOM 2819 N N . TYR B 1 166 ? -23.195 20.900 45.339 1.00 27.62 166 TYR B N 1
ATOM 2820 C CA . TYR B 1 166 ? -21.783 20.983 44.918 1.00 26.91 166 TYR B CA 1
ATOM 2821 C C . TYR B 1 166 ? -20.946 19.866 45.507 1.00 27.94 166 TYR B C 1
ATOM 2822 O O . TYR B 1 166 ? -19.740 19.810 45.247 1.00 32.43 166 TYR B O 1
ATOM 2831 N N . ALA B 1 167 ? -21.561 18.992 46.302 1.00 28.30 167 ALA B N 1
ATOM 2832 C CA . ALA B 1 167 ? -20.852 17.883 46.915 1.00 29.24 167 ALA B CA 1
ATOM 2833 C C . ALA B 1 167 ? -21.341 16.536 46.367 1.00 30.73 167 ALA B C 1
ATOM 2834 O O . ALA B 1 167 ? -22.425 16.450 45.782 1.00 32.14 167 ALA B O 1
ATOM 2836 N N . GLN B 1 168 ? -20.503 15.508 46.521 1.00 33.35 168 GLN B N 1
ATOM 2837 C CA . GLN B 1 168 ? -20.888 14.123 46.273 1.00 33.74 168 GLN B CA 1
ATOM 2838 C C . GLN B 1 168 ? -20.907 13.269 47.509 1.00 31.12 168 GLN B C 1
ATOM 2839 O O . GLN B 1 168 ? -21.142 12.077 47.392 1.00 32.98 168 GLN B O 1
ATOM 2845 N N . GLY B 1 169 ? -20.708 13.849 48.687 1.00 27.70 169 GLY B N 1
ATOM 2846 C CA . GLY B 1 169 ? -20.877 13.087 49.907 1.00 25.15 169 GLY B CA 1
ATOM 2847 C C . GLY B 1 169 ? -20.621 13.955 51.108 1.00 25.18 169 GLY B C 1
ATOM 2848 O O . GLY B 1 169 ? -20.103 15.084 50.980 1.00 22.63 169 GLY B O 1
ATOM 2849 N N . PHE B 1 170 ? -21.008 13.434 52.277 1.00 25.58 170 PHE B N 1
ATOM 2850 C CA . PHE B 1 170 ? -20.762 14.120 53.549 1.00 26.76 170 PHE B CA 1
ATOM 2851 C C . PHE B 1 170 ? -19.794 13.326 54.407 1.00 28.30 170 PHE B C 1
ATOM 2852 O O . PHE B 1 170 ? -19.830 12.096 54.446 1.00 28.63 170 PHE B O 1
ATOM 2860 N N . VAL B 1 171 ? -18.952 14.062 55.117 1.00 27.45 171 VAL B N 1
ATOM 2861 C CA . VAL B 1 171 ? -18.219 13.506 56.216 1.00 27.53 171 VAL B CA 1
ATOM 2862 C C . VAL B 1 171 ? -18.576 14.331 57.450 1.00 27.02 171 VAL B C 1
ATOM 2863 O O . VAL B 1 171 ? -18.535 15.551 57.436 1.00 25.22 171 VAL B O 1
ATOM 2867 N N . VAL B 1 172 ? -18.889 13.650 58.525 1.00 25.98 172 VAL B N 1
ATOM 2868 C CA . VAL B 1 172 ? -19.464 14.304 59.622 1.00 27.56 172 VAL B CA 1
ATOM 2869 C C . VAL B 1 172 ? -18.602 14.005 60.801 1.00 30.00 172 VAL B C 1
ATOM 2870 O O . VAL B 1 172 ? -18.653 12.923 61.359 1.00 30.47 172 VAL B O 1
ATOM 2874 N N . LEU B 1 173 ? -17.839 15.003 61.206 1.00 31.87 173 LEU B N 1
ATOM 2875 C CA . LEU B 1 173 ? -17.148 14.945 62.477 1.00 34.66 173 LEU B CA 1
ATOM 2876 C C . LEU B 1 173 ? -18.114 15.154 63.638 1.00 33.36 173 LEU B C 1
ATOM 2877 O O . LEU B 1 173 ? -19.208 15.686 63.463 1.00 34.06 173 LEU B O 1
ATOM 2882 N N . PRO B 1 174 ? -17.699 14.754 64.843 1.00 31.77 174 PRO B N 1
ATOM 2883 C CA . PRO B 1 174 ? -18.557 14.912 66.007 1.00 32.90 174 PRO B CA 1
ATOM 2884 C C . PRO B 1 174 ? -19.091 16.337 66.145 1.00 37.40 174 PRO B C 1
ATOM 2885 O O . PRO B 1 174 ? -18.292 17.283 66.208 1.00 44.19 174 PRO B O 1
ATOM 2889 N N . GLY B 1 175 ? -20.414 16.492 66.179 1.00 35.95 175 GLY B N 1
ATOM 2890 C CA . GLY B 1 175 ? -21.020 17.815 66.205 1.00 34.43 175 GLY B CA 1
ATOM 2891 C C . GLY B 1 175 ? -22.217 18.017 67.107 1.00 32.14 175 GLY B C 1
ATOM 2892 O O . GLY B 1 175 ? -22.708 17.084 67.744 1.00 30.43 175 GLY B O 1
ATOM 2893 N N . GLY B 1 176 ? -22.663 19.276 67.138 1.00 31.01 176 GLY B N 1
ATOM 2894 C CA . GLY B 1 176 ? -23.878 19.689 67.821 1.00 29.44 176 GLY B CA 1
ATOM 2895 C C . GLY B 1 176 ? -25.124 19.633 66.958 1.00 28.77 176 GLY B C 1
ATOM 2896 O O . GLY B 1 176 ? -25.188 18.995 65.880 1.00 27.88 176 GLY B O 1
ATOM 2897 N N . LEU B 1 177 ? -26.129 20.332 67.440 1.00 27.25 177 LEU B N 1
ATOM 2898 C CA . LEU B 1 177 ? -27.423 20.434 66.766 1.00 24.77 177 LEU B CA 1
ATOM 2899 C C . LEU B 1 177 ? -27.310 20.746 65.257 1.00 25.43 177 LEU B C 1
ATOM 2900 O O . LEU B 1 177 ? -27.987 20.116 64.418 1.00 24.30 177 LEU B O 1
ATOM 2905 N N . GLY B 1 178 ? -26.457 21.702 64.907 1.00 24.12 178 GLY B N 1
ATOM 2906 C CA . GLY B 1 178 ? -26.265 22.082 63.495 1.00 24.54 178 GLY B CA 1
ATOM 2907 C C . GLY B 1 178 ? -25.783 20.971 62.596 1.00 24.24 178 GLY B C 1
ATOM 2908 O O . GLY B 1 178 ? -26.161 20.887 61.428 1.00 23.45 178 GLY B O 1
ATOM 2909 N N . THR B 1 179 ? -24.927 20.135 63.171 1.00 25.59 179 THR B N 1
ATOM 2910 C CA . THR B 1 179 ? -24.318 19.038 62.477 1.00 25.55 179 THR B CA 1
ATOM 2911 C C . THR B 1 179 ? -25.349 17.934 62.289 1.00 25.33 179 THR B C 1
ATOM 2912 O O . THR B 1 179 ? -25.418 17.379 61.236 1.00 26.11 179 THR B O 1
ATOM 2916 N N . LEU B 1 180 ? -26.144 17.638 63.307 1.00 26.31 180 LEU B N 1
ATOM 2917 C CA . LEU B 1 180 ? -27.218 16.647 63.198 1.00 28.38 180 LEU B CA 1
ATOM 2918 C C . LEU B 1 180 ? -28.282 17.037 62.184 1.00 30.48 180 LEU B C 1
ATOM 2919 O O . LEU B 1 180 ? -28.829 16.179 61.503 1.00 32.37 180 LEU B O 1
ATOM 2924 N N . ASP B 1 181 ? -28.562 18.328 62.081 1.00 31.54 181 ASP B N 1
ATOM 2925 C CA . ASP B 1 181 ? -29.518 18.868 61.123 1.00 31.01 181 ASP B CA 1
ATOM 2926 C C . ASP B 1 181 ? -29.146 18.502 59.684 1.00 31.51 181 ASP B C 1
ATOM 2927 O O . ASP B 1 181 ? -30.007 18.004 58.924 1.00 31.14 181 ASP B O 1
ATOM 2932 N N . GLU B 1 182 ? -27.870 18.717 59.335 1.00 32.40 182 GLU B N 1
ATOM 2933 C CA . GLU B 1 182 ? -27.299 18.288 58.037 1.00 30.72 182 GLU B CA 1
ATOM 2934 C C . GLU B 1 182 ? -27.222 16.785 57.904 1.00 26.94 182 GLU B C 1
ATOM 2935 O O . GLU B 1 182 ? -27.589 16.231 56.886 1.00 26.85 182 GLU B O 1
ATOM 2941 N N . LEU B 1 183 ? -26.788 16.112 58.943 1.00 24.25 183 LEU B N 1
ATOM 2942 C CA . LEU B 1 183 ? -26.718 14.680 58.917 1.00 24.28 183 LEU B CA 1
ATOM 2943 C C . LEU B 1 183 ? -28.041 14.078 58.504 1.00 22.67 183 LEU B C 1
ATOM 2944 O O . LEU B 1 183 ? -28.129 13.351 57.531 1.00 20.71 183 LEU B O 1
ATOM 2949 N N . PHE B 1 184 ? -29.074 14.390 59.257 1.00 23.49 184 PHE B N 1
ATOM 2950 C CA . PHE B 1 184 ? -30.376 13.800 58.989 1.00 23.64 184 PHE B CA 1
ATOM 2951 C C . PHE B 1 184 ? -31.048 14.277 57.705 1.00 25.36 184 PHE B C 1
ATOM 2952 O O . PHE B 1 184 ? -31.877 13.590 57.173 1.00 26.21 184 PHE B O 1
ATOM 2960 N N . GLU B 1 185 ? -30.617 15.401 57.169 1.00 28.11 185 GLU B N 1
ATOM 2961 C CA . GLU B 1 185 ? -31.075 15.896 55.886 1.00 30.95 185 GLU B CA 1
ATOM 2962 C C . GLU B 1 185 ? -30.565 15.014 54.739 1.00 30.39 185 GLU B C 1
ATOM 2963 O O . GLU B 1 185 ? -31.315 14.654 53.834 1.00 27.40 185 GLU B O 1
ATOM 2969 N N . ALA B 1 186 ? -29.262 14.725 54.774 1.00 27.70 186 ALA B N 1
ATOM 2970 C CA . ALA B 1 186 ? -28.623 13.866 53.793 1.00 25.61 186 ALA B CA 1
ATOM 2971 C C . ALA B 1 186 ? -29.174 12.452 53.856 1.00 23.59 186 ALA B C 1
ATOM 2972 O O . ALA B 1 186 ? -29.428 11.805 52.834 1.00 22.54 186 ALA B O 1
ATOM 2974 N N . LEU B 1 187 ? -29.384 11.988 55.071 1.00 23.43 187 LEU B N 1
ATOM 2975 C CA . LEU B 1 187 ? -29.963 10.715 55.258 1.00 24.50 187 LEU B CA 1
ATOM 2976 C C . LEU B 1 187 ? -31.335 10.597 54.615 1.00 24.79 187 LEU B C 1
ATOM 2977 O O . LEU B 1 187 ? -31.561 9.620 53.906 1.00 25.64 187 LEU B O 1
ATOM 2982 N N . THR B 1 188 ? -32.225 11.576 54.791 1.00 24.93 188 THR B N 1
ATOM 2983 C CA . THR B 1 188 ? -33.581 11.381 54.260 1.00 25.81 188 THR B CA 1
ATOM 2984 C C . THR B 1 188 ? -33.572 11.592 52.757 1.00 25.78 188 THR B C 1
ATOM 2985 O O . THR B 1 188 ? -34.296 10.915 52.018 1.00 27.44 188 THR B O 1
ATOM 2989 N N . LEU B 1 189 ? -32.682 12.452 52.303 1.00 26.09 189 LEU B N 1
ATOM 2990 C CA . LEU B 1 189 ? -32.501 12.660 50.901 1.00 28.00 189 LEU B CA 1
ATOM 2991 C C . LEU B 1 189 ? -32.073 11.365 50.250 1.00 30.23 189 LEU B C 1
ATOM 2992 O O . LEU B 1 189 ? -32.533 11.050 49.160 1.00 32.43 189 LEU B O 1
ATOM 2997 N N . VAL B 1 190 ? -31.207 10.603 50.920 1.00 31.60 190 VAL B N 1
ATOM 2998 C CA . VAL B 1 190 ? -30.732 9.333 50.361 1.00 30.15 190 VAL B CA 1
ATOM 2999 C C . VAL B 1 190 ? -31.784 8.238 50.543 1.00 29.76 190 VAL B C 1
ATOM 3000 O O . VAL B 1 190 ? -32.056 7.480 49.594 1.00 28.91 190 VAL B O 1
ATOM 3004 N N . GLN B 1 191 ? -32.376 8.163 51.734 1.00 27.85 191 GLN B N 1
ATOM 3005 C CA . GLN B 1 191 ? -33.474 7.232 51.988 1.00 27.93 191 GLN B CA 1
ATOM 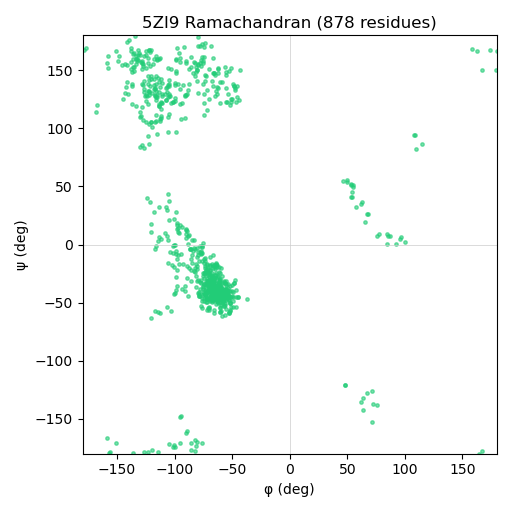3006 C C . GLN B 1 191 ? -34.636 7.379 51.016 1.00 28.75 191 GLN B C 1
ATOM 3007 O O . GLN B 1 191 ? -35.218 6.411 50.605 1.00 29.50 191 GLN B O 1
ATOM 3013 N N . THR B 1 192 ? -35.000 8.591 50.663 1.00 30.57 192 THR B N 1
ATOM 3014 C CA . THR B 1 192 ? -36.134 8.781 49.765 1.00 31.66 192 THR B CA 1
ATOM 3015 C C . THR B 1 192 ? -35.755 8.714 48.300 1.00 33.65 192 THR B C 1
ATOM 3016 O O . THR B 1 192 ? -36.617 8.831 47.427 1.00 35.22 192 THR B O 1
ATOM 3020 N N . GLN B 1 193 ? -34.456 8.573 48.042 1.00 37.19 193 GLN B N 1
ATOM 3021 C CA . GLN B 1 193 ? -33.869 8.434 46.709 1.00 36.72 193 GLN B CA 1
ATOM 3022 C C . GLN B 1 193 ? -33.987 9.687 45.890 1.00 36.42 193 GLN B C 1
ATOM 3023 O O . GLN B 1 193 ? -33.957 9.613 44.693 1.00 38.90 193 GLN B O 1
ATOM 3029 N N . LYS B 1 194 ? -34.064 10.842 46.556 1.00 37.98 194 LYS B N 1
ATOM 3030 C CA . LYS B 1 194 ? -33.912 12.149 45.908 1.00 37.36 194 LYS B CA 1
ATOM 3031 C C . LYS B 1 194 ? -32.484 12.396 45.560 1.00 36.63 194 LYS B C 1
ATOM 3032 O O . LYS B 1 194 ? -32.187 13.221 44.708 1.00 38.39 194 LYS B O 1
ATOM 3038 N N . VAL B 1 195 ? -31.593 11.750 46.284 1.00 38.59 195 VAL B N 1
ATOM 3039 C CA . VAL B 1 195 ? -30.189 11.786 45.950 1.00 40.71 195 VAL B CA 1
ATOM 3040 C C . VAL B 1 195 ? -29.697 10.317 45.884 1.00 43.79 195 VAL B C 1
ATOM 3041 O O . VAL B 1 195 ? -30.247 9.390 46.507 1.00 40.42 195 VAL B O 1
ATOM 3045 N N . THR B 1 196 ? -28.693 10.110 45.060 1.00 46.41 196 THR B N 1
ATOM 3046 C CA . THR B 1 196 ? -28.174 8.792 44.830 1.00 48.70 196 THR B CA 1
ATOM 3047 C C . THR B 1 196 ? -26.631 8.855 44.840 1.00 51.72 196 THR B C 1
ATOM 3048 O O . THR B 1 196 ? -26.047 9.913 44.550 1.00 56.31 196 THR B O 1
ATOM 3052 N N . ARG B 1 197 ? -25.981 7.742 45.200 1.00 52.00 197 ARG B N 1
ATOM 3053 C CA . ARG B 1 197 ? -24.507 7.624 45.193 1.00 49.39 197 ARG B CA 1
ATOM 3054 C C . ARG B 1 197 ? -23.843 8.719 46.008 1.00 41.35 197 ARG B C 1
ATOM 3055 O O . ARG B 1 197 ? -22.937 9.424 45.542 1.00 42.44 197 ARG B O 1
ATOM 3063 N N . PHE B 1 198 ? -24.327 8.841 47.235 1.00 34.89 198 PHE B N 1
ATOM 3064 C CA . PHE B 1 198 ? -24.009 9.950 48.109 1.00 30.32 198 PHE B CA 1
ATOM 3065 C C . PHE B 1 198 ? -23.591 9.390 49.450 1.00 29.21 198 PHE B C 1
ATOM 3066 O O . PHE B 1 198 ? -24.398 9.260 50.370 1.00 28.27 198 PHE B O 1
ATOM 3074 N N . PRO B 1 199 ? -22.303 9.023 49.552 1.00 28.52 199 PRO B N 1
ATOM 3075 C CA . PRO B 1 199 ? -21.744 8.476 50.753 1.00 26.93 199 PRO B CA 1
ATOM 3076 C C . PRO B 1 199 ? -21.801 9.432 51.896 1.00 28.67 199 PRO B C 1
ATOM 3077 O O . PRO B 1 199 ? -21.442 10.617 51.742 1.00 32.44 199 PRO B O 1
ATOM 3081 N N . ILE B 1 200 ? -22.219 8.906 53.038 1.00 28.86 200 ILE B N 1
ATOM 3082 C CA . ILE B 1 200 ? -22.287 9.656 54.279 1.00 28.26 200 ILE B CA 1
ATOM 3083 C C . ILE B 1 200 ? -21.441 8.906 55.295 1.00 27.72 200 ILE B C 1
ATOM 3084 O O . ILE B 1 200 ? -21.733 7.775 55.594 1.00 28.65 200 ILE B O 1
ATOM 3089 N N . VAL B 1 201 ? -20.427 9.550 55.853 1.00 27.16 201 VAL B N 1
ATOM 3090 C CA . VAL B 1 201 ? -19.519 8.911 56.788 1.00 27.49 201 VAL B CA 1
ATOM 3091 C C . VAL B 1 201 ? -19.485 9.678 58.098 1.00 27.58 201 VAL B C 1
ATOM 3092 O O . VAL B 1 201 ? -19.196 10.854 58.105 1.00 30.60 201 VAL B O 1
ATOM 3096 N N . LEU B 1 202 ? -19.694 9.015 59.224 1.00 29.78 202 LEU B N 1
ATOM 3097 C CA . LEU B 1 202 ? -19.536 9.672 60.532 1.00 30.36 202 LEU B CA 1
ATOM 3098 C C . LEU B 1 202 ? -18.182 9.326 61.128 1.00 33.12 202 LEU B C 1
ATOM 3099 O O . LEU B 1 202 ? -17.783 8.205 61.090 1.00 37.36 202 LEU B O 1
ATOM 3104 N N . PHE B 1 203 ? -17.486 10.285 61.713 1.00 36.08 203 PHE B N 1
ATOM 3105 C CA . PHE B 1 203 ? -16.210 10.033 62.320 1.00 34.46 203 PHE B CA 1
ATOM 3106 C C . PHE B 1 203 ? -16.365 10.077 63.827 1.00 34.50 203 PHE B C 1
ATOM 3107 O O . PHE B 1 203 ? -16.829 11.077 64.349 1.00 35.86 203 PHE B O 1
ATOM 3115 N N . GLY B 1 204 ? -15.965 9.007 64.522 1.00 33.98 204 GLY B N 1
ATOM 3116 C CA . GLY B 1 204 ? -15.933 8.963 65.987 1.00 31.97 204 GLY B CA 1
ATOM 3117 C C . GLY B 1 204 ? -16.914 7.957 66.526 1.00 32.20 204 GLY B C 1
ATOM 3118 O O . GLY B 1 204 ? -18.024 8.301 66.864 1.00 33.36 204 GLY B O 1
ATOM 3119 N N . SER B 1 205 ? -16.520 6.702 66.637 1.00 34.89 205 SER B N 1
ATOM 3120 C CA . SER B 1 205 ? -17.474 5.647 67.061 1.00 35.57 205 SER B CA 1
ATOM 3121 C C . SER B 1 205 ? -17.987 5.772 68.527 1.00 38.18 205 SER B C 1
ATOM 3122 O O . SER B 1 205 ? -19.151 5.412 68.802 1.00 36.44 205 SER B O 1
ATOM 3125 N N . GLU B 1 206 ? -17.152 6.288 69.437 1.00 39.36 206 GLU B N 1
ATOM 3126 C CA . GLU B 1 206 ? -17.574 6.511 70.831 1.00 44.34 206 GLU B CA 1
ATOM 3127 C C . GLU B 1 206 ? -18.514 7.684 70.919 1.00 44.60 206 GLU B C 1
ATOM 3128 O O . GLU B 1 206 ? -19.418 7.707 71.781 1.00 42.35 206 GLU B O 1
ATOM 3134 N N . TYR B 1 207 ? -18.315 8.659 70.029 1.00 42.78 207 TYR B N 1
ATOM 3135 C CA . TYR B 1 207 ? -19.236 9.795 69.963 1.00 42.52 207 TYR B CA 1
ATOM 3136 C C . TYR B 1 207 ? -20.620 9.428 69.394 1.00 39.60 207 TYR B C 1
ATOM 3137 O O . TYR B 1 207 ? -21.651 9.672 70.042 1.00 37.72 207 TYR B O 1
ATOM 3146 N N . TRP B 1 208 ? -20.613 8.836 68.193 1.00 34.75 208 TRP B N 1
ATOM 3147 C CA . TRP B 1 208 ? -21.838 8.490 67.465 1.00 34.95 208 TRP B CA 1
ATOM 3148 C C . TRP B 1 208 ? -22.545 7.209 67.892 1.00 34.19 208 TRP B C 1
ATOM 3149 O O . TRP B 1 208 ? -23.674 6.957 67.456 1.00 32.58 208 TRP B O 1
ATOM 3160 N N . GLY B 1 209 ? -21.892 6.404 68.730 1.00 33.79 209 GLY B N 1
ATOM 3161 C CA . GLY B 1 209 ? -22.410 5.105 69.109 1.00 33.89 209 GLY B CA 1
ATOM 3162 C C . GLY B 1 209 ? -23.733 5.116 69.869 1.00 37.17 209 GLY B C 1
ATOM 3163 O O . GLY B 1 209 ? -24.581 4.233 69.666 1.00 39.30 209 GLY B O 1
ATOM 3164 N N . GLY B 1 210 ? -23.920 6.083 70.763 1.00 34.82 210 GLY B N 1
ATOM 3165 C CA . GLY B 1 210 ? -25.185 6.187 71.489 1.00 33.42 210 GLY B CA 1
ATOM 3166 C C . GLY B 1 210 ? -26.352 6.582 70.594 1.00 33.14 210 GLY B C 1
ATOM 3167 O O . GLY B 1 210 ? -27.494 6.190 70.838 1.00 30.67 210 GLY B O 1
ATOM 3168 N N . LEU B 1 211 ? -26.060 7.359 69.557 1.00 32.44 211 LEU B N 1
ATOM 3169 C CA . LEU B 1 211 ? -27.074 7.746 68.590 1.00 33.49 211 LEU B CA 1
ATOM 3170 C C . LEU B 1 211 ? -27.483 6.535 67.747 1.00 31.20 211 LEU B C 1
ATOM 3171 O O . LEU B 1 211 ? -28.651 6.199 67.677 1.00 31.01 211 LEU B O 1
ATOM 3176 N N . VAL B 1 212 ? -26.504 5.884 67.131 1.00 29.71 212 VAL B N 1
ATOM 3177 C CA . VAL B 1 212 ? -26.743 4.653 66.366 1.00 27.87 212 VAL B CA 1
ATOM 3178 C C . VAL B 1 212 ? -27.480 3.570 67.185 1.00 26.24 212 VAL B C 1
ATOM 3179 O O . VAL B 1 212 ? -28.327 2.869 66.658 1.00 22.89 212 VAL B O 1
ATOM 3183 N N . ASP B 1 213 ? -27.175 3.448 68.472 1.00 28.37 213 ASP B N 1
ATOM 3184 C CA . ASP B 1 213 ? -27.886 2.486 69.344 1.00 31.33 213 ASP B CA 1
ATOM 3185 C C . ASP B 1 213 ? -29.334 2.778 69.530 1.00 33.08 213 ASP B C 1
ATOM 3186 O O . ASP B 1 213 ? -30.125 1.835 69.686 1.00 33.87 213 ASP B O 1
ATOM 3191 N N . TRP B 1 214 ? -29.670 4.072 69.591 1.00 33.89 214 TRP B N 1
ATOM 3192 C CA . TRP B 1 214 ? -31.065 4.509 69.698 1.00 30.83 214 TRP B CA 1
ATOM 3193 C C . TRP B 1 214 ? -31.779 4.313 68.361 1.00 30.55 214 TRP B C 1
ATOM 3194 O O . TRP B 1 214 ? -32.908 3.849 68.329 1.00 30.28 214 TRP B O 1
ATOM 3205 N N . LEU B 1 215 ? -31.126 4.653 67.256 1.00 31.68 215 LEU B N 1
ATOM 3206 C CA . LEU B 1 215 ? -31.699 4.424 65.923 1.00 32.70 215 LEU B CA 1
ATOM 3207 C C . LEU B 1 215 ? -32.090 2.969 65.715 1.00 32.48 215 LEU B C 1
ATOM 3208 O O . LEU B 1 215 ? -33.137 2.701 65.187 1.00 29.52 215 LEU B O 1
ATOM 3213 N N . ARG B 1 216 ? -31.240 2.045 66.154 1.00 36.58 216 ARG B N 1
ATOM 3214 C CA . ARG B 1 216 ? -31.493 0.587 66.065 1.00 37.08 216 ARG B CA 1
ATOM 3215 C C . ARG B 1 216 ? -32.498 0.113 67.117 1.00 35.56 216 ARG B C 1
ATOM 3216 O O . ARG B 1 216 ? -33.518 -0.483 66.777 1.00 36.76 216 ARG B O 1
ATOM 3224 N N . GLY B 1 217 ? -32.203 0.408 68.383 1.00 32.97 217 GLY B N 1
ATOM 3225 C CA . GLY B 1 217 ? -33.004 -0.032 69.535 1.00 34.28 217 GLY B CA 1
ATOM 3226 C C . GLY B 1 217 ? -34.379 0.596 69.719 1.00 37.14 217 GLY B C 1
ATOM 3227 O O . GLY B 1 217 ? -35.255 0.000 70.355 1.00 38.05 217 GLY B O 1
ATOM 3228 N N . THR B 1 218 ? -34.583 1.800 69.176 1.00 37.68 218 THR B N 1
ATOM 3229 C CA . THR B 1 218 ? -35.919 2.431 69.138 1.00 34.03 218 THR B CA 1
ATOM 3230 C C . THR B 1 218 ? -36.505 2.568 67.735 1.00 30.93 218 THR B C 1
ATOM 3231 O O . THR B 1 218 ? -37.563 2.005 67.520 1.00 31.20 218 THR B O 1
ATOM 3235 N N . LEU B 1 219 ? -35.860 3.260 66.789 1.00 29.34 219 LEU B N 1
ATOM 3236 C CA . LEU B 1 219 ? -36.506 3.495 65.469 1.00 32.02 219 LEU B CA 1
ATOM 3237 C C . LEU B 1 219 ? -36.732 2.216 64.636 1.00 32.84 219 LEU B C 1
ATOM 3238 O O . LEU B 1 219 ? -37.857 1.941 64.172 1.00 34.11 219 LEU B O 1
ATOM 3243 N N . VAL B 1 220 ? -35.651 1.483 64.391 1.00 31.69 220 VAL B N 1
ATOM 3244 C CA . VAL B 1 220 ? -35.721 0.279 63.573 1.00 32.69 220 VAL B CA 1
ATOM 3245 C C . VAL B 1 220 ? -36.583 -0.789 64.282 1.00 31.44 220 VAL B C 1
ATOM 3246 O O . VAL B 1 220 ? -37.420 -1.460 63.662 1.00 30.78 220 VAL B O 1
ATOM 3250 N N . ALA B 1 221 ? -36.386 -0.892 65.588 1.00 27.67 221 ALA B N 1
ATOM 3251 C CA . ALA B 1 221 ? -37.063 -1.864 66.382 1.00 27.03 221 ALA B CA 1
ATOM 3252 C C . ALA B 1 221 ? -38.578 -1.642 66.409 1.00 29.00 221 ALA B C 1
ATOM 3253 O O . ALA B 1 221 ? -39.311 -2.580 66.675 1.00 26.65 221 ALA B O 1
ATOM 3255 N N . GLN B 1 222 ? -39.050 -0.411 66.167 1.00 29.91 222 GLN B N 1
ATOM 3256 C CA . GLN B 1 222 ? -40.498 -0.118 66.171 1.00 29.04 222 GLN B CA 1
ATOM 3257 C C . GLN B 1 222 ? -41.066 0.107 64.787 1.00 30.44 222 GLN B C 1
ATOM 3258 O O . GLN B 1 222 ? -42.237 0.482 64.676 1.00 34.36 222 GLN B O 1
ATOM 3264 N N . GLY B 1 223 ? -40.272 -0.117 63.736 1.00 28.82 223 GLY B N 1
ATOM 3265 C CA . GLY B 1 223 ? -40.768 0.024 62.362 1.00 29.17 223 GLY B CA 1
ATOM 3266 C C . GLY B 1 223 ? -40.708 1.392 61.704 1.00 30.97 223 GLY B C 1
ATOM 3267 O O . GLY B 1 223 ? -41.207 1.521 60.604 1.00 30.40 223 GLY B O 1
ATOM 3268 N N . LYS B 1 224 ? -40.065 2.388 62.336 1.00 33.53 224 LYS B N 1
ATOM 3269 C CA . LYS B 1 224 ? -39.979 3.759 61.792 1.00 34.37 224 LYS B CA 1
ATOM 3270 C C . LYS B 1 224 ? -38.899 3.846 60.732 1.00 36.02 224 LYS B C 1
ATOM 3271 O O . LYS B 1 224 ? -38.976 4.649 59.810 1.00 40.88 224 LYS B O 1
ATOM 3277 N N . ALA B 1 225 ? -37.873 3.025 60.878 1.00 38.73 225 ALA B N 1
ATOM 3278 C CA . ALA B 1 225 ? -36.864 2.827 59.834 1.00 37.37 225 ALA B CA 1
ATOM 3279 C C . ALA B 1 225 ? -36.669 1.323 59.618 1.00 38.65 225 ALA B C 1
ATOM 3280 O O . ALA B 1 225 ? -37.096 0.483 60.443 1.00 39.31 225 ALA B O 1
ATOM 3282 N N . ALA B 1 226 ? -36.023 0.994 58.504 1.00 36.48 226 ALA B N 1
ATOM 3283 C CA . ALA B 1 226 ? -35.628 -0.381 58.202 1.00 35.24 226 ALA B CA 1
ATOM 3284 C C . ALA B 1 226 ? -34.186 -0.574 58.655 1.00 36.97 226 ALA B C 1
ATOM 3285 O O . ALA B 1 226 ? -33.427 0.401 58.753 1.00 34.89 226 ALA B O 1
ATOM 3287 N N . GLU B 1 227 ? -33.779 -1.814 58.912 1.00 41.33 227 GLU B N 1
ATOM 3288 C CA . GLU B 1 227 ? -32.359 -2.062 59.237 1.00 45.26 227 GLU B CA 1
ATOM 3289 C C . GLU B 1 227 ? -31.408 -1.627 58.097 1.00 45.19 227 GLU B C 1
ATOM 3290 O O . GLU B 1 227 ? -30.357 -1.060 58.358 1.00 43.57 227 GLU B O 1
ATOM 3296 N N . LYS B 1 228 ? -31.805 -1.862 56.848 1.00 45.77 228 LYS B N 1
ATOM 3297 C CA . LYS B 1 228 ? -31.012 -1.429 55.698 1.00 46.12 228 LYS B CA 1
ATOM 3298 C C . LYS B 1 228 ? -30.849 0.098 55.593 1.00 42.14 228 LYS B C 1
ATOM 3299 O O . LYS B 1 228 ? -29.998 0.564 54.842 1.00 40.14 228 LYS B O 1
ATOM 3305 N N . ASP B 1 229 ? -31.692 0.863 56.292 1.00 42.48 229 ASP B N 1
ATOM 3306 C CA . ASP B 1 229 ? -31.585 2.339 56.343 1.00 41.87 229 ASP B CA 1
ATOM 3307 C C . ASP B 1 229 ? -30.371 2.810 57.166 1.00 42.95 229 ASP B C 1
ATOM 3308 O O . ASP B 1 229 ? -29.873 3.927 56.962 1.00 44.15 229 ASP B O 1
ATOM 3313 N N . LEU B 1 230 ? -29.906 1.961 58.089 1.00 42.58 230 LEU B N 1
ATOM 3314 C CA . LEU B 1 230 ? -28.667 2.199 58.858 1.00 40.49 230 LEU B CA 1
ATOM 3315 C C . LEU B 1 230 ? -27.364 1.895 58.094 1.00 39.43 230 LEU B C 1
ATOM 3316 O O . LEU B 1 230 ? -26.291 2.220 58.578 1.00 40.12 230 LEU B O 1
ATOM 3321 N N . MET B 1 231 ? -27.483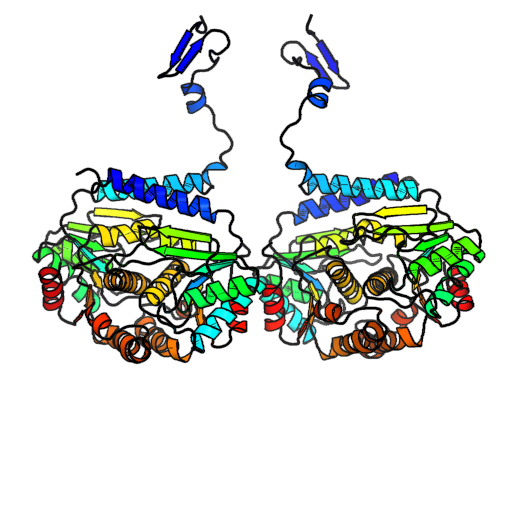 1.339 56.889 1.00 37.28 231 MET B N 1
ATOM 3322 C CA . MET B 1 231 ? -26.377 1.138 55.972 1.00 38.42 231 MET B CA 1
ATOM 3323 C C . MET B 1 231 ? -26.095 2.368 55.110 1.00 37.61 231 MET B C 1
ATOM 3324 O O . MET B 1 231 ? -25.159 2.368 54.300 1.00 36.10 231 MET B O 1
ATOM 3329 N N . LEU B 1 232 ? -26.921 3.404 55.251 1.00 38.25 232 LEU B N 1
ATOM 3330 C CA . LEU B 1 232 ? -26.777 4.626 54.449 1.00 37.92 232 LEU B CA 1
ATOM 3331 C C . LEU B 1 232 ? -25.654 5.522 54.941 1.00 35.24 232 LEU B C 1
ATOM 3332 O O . LEU B 1 232 ? -25.336 6.521 54.297 1.00 33.53 232 LEU B O 1
ATOM 3337 N N . PHE B 1 233 ? -25.079 5.165 56.080 1.00 32.59 233 PHE B N 1
ATOM 3338 C CA . PHE B 1 233 ? -23.889 5.803 56.564 1.00 33.67 233 PHE B CA 1
ATOM 3339 C C . PHE B 1 233 ? -22.924 4.749 57.078 1.00 33.92 233 PHE B C 1
ATOM 3340 O O . PHE B 1 233 ? -23.332 3.627 57.267 1.00 36.32 233 PHE B O 1
ATOM 3348 N N . HIS B 1 234 ? -21.651 5.104 57.255 1.00 33.94 234 HIS B N 1
ATOM 3349 C CA . HIS B 1 234 ? -20.662 4.225 57.908 1.00 36.74 234 HIS B CA 1
ATOM 3350 C C . HIS B 1 234 ? -20.095 5.005 59.084 1.00 33.01 234 HIS B C 1
ATOM 3351 O O . HIS B 1 234 ? -19.977 6.201 59.023 1.00 35.51 234 HIS B O 1
ATOM 3358 N N . VAL B 1 235 ? -19.789 4.326 60.168 1.00 30.26 235 VAL B N 1
ATOM 3359 C CA . VAL B 1 235 ? -19.117 4.917 61.286 1.00 28.51 235 VAL B CA 1
ATOM 3360 C C . VAL B 1 235 ? -17.678 4.396 61.316 1.00 31.34 235 VAL B C 1
ATOM 3361 O O . VAL B 1 235 ? -17.439 3.210 61.211 1.00 33.22 235 VAL B O 1
ATOM 3365 N N . THR B 1 236 ? -16.725 5.290 61.519 1.00 34.54 236 THR B N 1
ATOM 3366 C CA . THR B 1 236 ? -15.320 4.939 61.515 1.00 35.13 236 THR B CA 1
ATOM 3367 C C . THR B 1 236 ? -14.513 5.828 62.457 1.00 37.05 236 THR B C 1
ATOM 3368 O O . THR B 1 236 ? -14.941 6.923 62.831 1.00 39.39 236 THR B O 1
ATOM 3372 N N . ASP B 1 237 ? -13.359 5.327 62.874 1.00 35.64 237 ASP B N 1
ATOM 3373 C CA . ASP B 1 237 ? -12.410 6.140 63.607 1.00 33.78 237 ASP B CA 1
ATOM 3374 C C . ASP B 1 237 ? -11.173 6.376 62.775 1.00 33.82 237 ASP B C 1
ATOM 3375 O O . ASP B 1 237 ? -10.265 7.010 63.254 1.00 37.39 237 ASP B O 1
ATOM 3380 N N . ASP B 1 238 ? -11.153 5.921 61.523 1.00 33.84 238 ASP B N 1
ATOM 3381 C CA . ASP B 1 238 ? -9.956 5.951 60.728 1.00 36.17 238 ASP B CA 1
ATOM 3382 C C . ASP B 1 238 ? -10.145 6.926 59.562 1.00 39.30 238 ASP B C 1
ATOM 3383 O O . ASP B 1 238 ? -11.023 6.765 58.692 1.00 38.12 238 ASP B O 1
ATOM 3388 N N . VAL B 1 239 ? -9.290 7.934 59.547 1.00 38.76 239 VAL B N 1
ATOM 3389 C CA . VAL B 1 239 ? -9.385 8.982 58.577 1.00 36.08 239 VAL B CA 1
ATOM 3390 C C . VAL B 1 239 ? -9.136 8.386 57.214 1.00 37.06 239 VAL B C 1
ATOM 3391 O O . VAL B 1 239 ? -9.859 8.693 56.269 1.00 34.68 239 VAL B O 1
ATOM 3395 N N . ASP B 1 240 ? -8.119 7.535 57.089 1.00 41.97 240 ASP B N 1
ATOM 3396 C CA . ASP B 1 240 ? -7.854 6.923 55.767 1.00 44.90 240 ASP B CA 1
ATOM 3397 C C . ASP B 1 240 ? -8.975 5.971 55.270 1.00 43.91 240 ASP B C 1
ATOM 3398 O O . ASP B 1 240 ? -9.186 5.855 54.046 1.00 41.00 240 ASP B O 1
ATOM 3403 N N . GLU B 1 241 ? -9.711 5.336 56.197 1.00 40.06 241 GLU B N 1
ATOM 3404 C CA . GLU B 1 241 ? -10.931 4.575 55.820 1.00 39.75 241 GLU B CA 1
ATOM 3405 C C . GLU B 1 241 ? -12.050 5.527 55.314 1.00 36.94 241 GLU B C 1
ATOM 3406 O O . GLU B 1 241 ? -12.604 5.329 54.222 1.00 34.48 241 GLU B O 1
ATOM 3412 N N . ALA B 1 242 ? -12.331 6.581 56.087 1.00 32.91 242 ALA B N 1
ATOM 3413 C CA . ALA B 1 242 ? -13.341 7.575 55.705 1.00 30.61 242 ALA B CA 1
ATOM 3414 C C . ALA B 1 242 ? -13.107 8.106 54.339 1.00 28.88 242 ALA B C 1
ATOM 3415 O O . ALA B 1 242 ? -14.046 8.162 53.548 1.00 29.93 242 ALA B O 1
ATOM 3417 N N . VAL B 1 243 ? -11.861 8.455 54.035 1.00 27.31 243 VAL B N 1
ATOM 3418 C CA . VAL B 1 243 ? -11.559 8.992 52.707 1.00 29.33 243 VAL B CA 1
ATOM 3419 C C . VAL B 1 243 ? -11.756 7.967 51.630 1.00 31.93 243 VAL B C 1
ATOM 3420 O O . VAL B 1 243 ? -12.183 8.292 50.540 1.00 34.82 243 VAL B O 1
ATOM 3424 N N . ALA B 1 244 ? -11.421 6.719 51.925 1.00 35.35 244 ALA B N 1
ATOM 3425 C CA . ALA B 1 244 ? -11.537 5.665 50.928 1.00 36.50 244 ALA B CA 1
ATOM 3426 C C . ALA B 1 244 ? -13.007 5.381 50.592 1.00 36.68 244 ALA B C 1
ATOM 3427 O O . ALA B 1 244 ? -13.384 5.209 49.403 1.00 33.23 244 ALA B O 1
ATOM 3429 N N . LEU B 1 245 ? -13.817 5.316 51.657 1.00 35.14 245 LEU B N 1
ATOM 3430 C CA . LEU B 1 245 ? -15.258 5.103 51.526 1.00 38.06 245 LEU B CA 1
ATOM 3431 C C . LEU B 1 245 ? -15.901 6.113 50.609 1.00 39.98 245 LEU B C 1
ATOM 3432 O O . LEU B 1 245 ? -16.678 5.734 49.734 1.00 42.99 245 LEU B O 1
ATOM 3437 N N . VAL B 1 246 ? -15.549 7.381 50.810 1.00 37.03 246 VAL B N 1
ATOM 3438 C CA . VAL B 1 246 ? -16.125 8.461 50.051 1.00 36.74 246 VAL B CA 1
ATOM 3439 C C . VAL B 1 246 ? -15.693 8.393 48.586 1.00 38.26 246 VAL B C 1
ATOM 3440 O O . VAL B 1 246 ? -16.536 8.586 47.715 1.00 39.47 246 VAL B O 1
ATOM 3444 N N . SER B 1 247 ? -14.412 8.115 48.306 1.00 41.65 247 SER B N 1
ATOM 3445 C CA . SER B 1 247 ? -13.910 8.075 46.909 1.00 44.08 247 SER B CA 1
ATOM 3446 C C . SER B 1 247 ? -14.454 6.864 46.165 1.00 46.18 247 SER B C 1
ATOM 3447 O O . SER B 1 247 ? -14.739 6.953 44.959 1.00 47.76 247 SER B O 1
ATOM 3450 N N . LYS B 1 248 ? -14.602 5.747 46.878 1.00 45.98 248 LYS B N 1
ATOM 3451 C CA . LYS B 1 248 ? -15.246 4.568 46.305 1.00 53.77 248 LYS B CA 1
ATOM 3452 C C . LYS B 1 248 ? -16.687 4.904 45.849 1.00 54.12 248 LYS B C 1
ATOM 3453 O O . LYS B 1 248 ? -16.983 4.877 44.653 1.00 56.25 248 LYS B O 1
ATOM 3459 N N . GLU B 1 249 ? -17.530 5.309 46.797 1.00 55.01 249 GLU B N 1
ATOM 3460 C CA . GLU B 1 249 ? -18.966 5.596 46.552 1.00 56.62 249 GLU B CA 1
ATOM 3461 C C . GLU B 1 249 ? -19.354 6.888 45.741 1.00 55.04 249 GLU B C 1
ATOM 3462 O O . GLU B 1 249 ? -20.372 6.855 45.040 1.00 55.91 249 GLU B O 1
ATOM 3468 N N . ALA B 1 250 ? -18.601 8.000 45.834 1.00 55.39 250 ALA B N 1
ATOM 3469 C CA . ALA B 1 250 ? -18.971 9.282 45.142 1.00 57.45 250 ALA B CA 1
ATOM 3470 C C . ALA B 1 250 ? -18.675 9.280 43.648 1.00 56.15 250 ALA B C 1
ATOM 3471 O O . ALA B 1 250 ? -19.426 9.860 42.830 1.00 55.99 250 ALA B O 1
ATOM 3473 N N . ASP C 1 45 ? -75.608 76.550 82.587 1.00 55.87 45 ASP C N 1
ATOM 3474 C CA . ASP C 1 45 ? -74.220 76.084 82.777 1.00 55.21 45 ASP C CA 1
ATOM 3475 C C . ASP C 1 45 ? -73.859 75.026 81.753 1.00 51.45 45 ASP C C 1
ATOM 3476 O O . ASP C 1 45 ? -74.199 73.848 81.894 1.00 48.57 45 ASP C O 1
ATOM 3481 N N . TRP C 1 46 ? -73.122 75.464 80.746 1.00 51.55 46 TRP C N 1
ATOM 3482 C CA . TRP C 1 46 ? -72.738 74.632 79.594 1.00 47.86 46 TRP C CA 1
ATOM 3483 C C . TRP C 1 46 ? -72.155 73.243 79.905 1.00 41.53 46 TRP C C 1
ATOM 3484 O O . TRP C 1 46 ? -72.435 72.320 79.172 1.00 36.30 46 TRP C O 1
ATOM 3495 N N . VAL C 1 47 ? -71.423 73.085 81.011 1.00 40.69 47 VAL C N 1
ATOM 3496 C CA . VAL C 1 47 ? -70.667 71.833 81.273 1.00 40.43 47 VAL C CA 1
ATOM 3497 C C . VAL C 1 47 ? -71.556 70.643 81.641 1.00 38.34 47 VAL C C 1
ATOM 3498 O O . VAL C 1 47 ? -71.094 69.493 81.569 1.00 36.52 47 VAL C O 1
ATOM 3502 N N . HIS C 1 48 ? -72.799 70.919 82.037 1.00 38.48 48 HIS C N 1
ATOM 3503 C CA . HIS C 1 48 ? -73.781 69.857 82.345 1.00 40.96 48 HIS C CA 1
ATOM 3504 C C . HIS C 1 48 ? -74.834 69.739 81.244 1.00 37.75 48 HIS C C 1
ATOM 350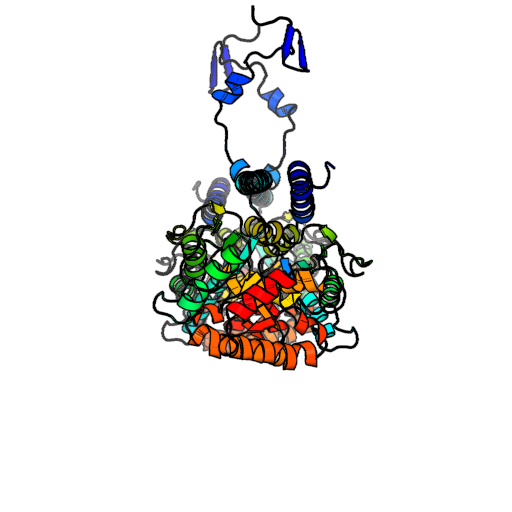5 O O . HIS C 1 48 ? -76.016 69.626 81.501 1.00 42.98 48 HIS C O 1
ATOM 3512 N N . THR C 1 49 ? -74.402 69.779 80.005 1.00 34.86 49 THR C N 1
ATOM 3513 C CA . THR C 1 49 ? -75.323 69.658 78.903 1.00 32.66 49 THR C CA 1
ATOM 3514 C C . THR C 1 49 ? -74.788 68.599 77.994 1.00 29.80 49 THR C C 1
ATOM 3515 O O . THR C 1 49 ? -73.586 68.299 78.006 1.00 27.93 49 THR C O 1
ATOM 3519 N N . ASP C 1 50 ? -75.691 68.030 77.211 1.00 29.30 50 ASP C N 1
ATOM 3520 C CA . ASP C 1 50 ? -75.349 66.892 76.362 1.00 29.21 50 ASP C CA 1
ATOM 3521 C C . ASP C 1 50 ? -74.358 67.263 75.227 1.00 27.14 50 ASP C C 1
ATOM 3522 O O . ASP C 1 50 ? -73.537 66.438 74.838 1.00 26.15 50 ASP C O 1
ATOM 3527 N N . PRO C 1 51 ? -74.401 68.506 74.741 1.00 23.89 51 PRO C N 1
ATOM 3528 C CA . PRO C 1 51 ? -73.393 68.813 73.743 1.00 24.79 51 PRO C CA 1
ATOM 3529 C C . PRO C 1 51 ? -71.986 68.757 74.339 1.00 24.23 51 PRO C C 1
ATOM 3530 O O . PRO C 1 51 ? -71.075 68.305 73.672 1.00 24.23 51 PRO C O 1
ATOM 3534 N N . TRP C 1 52 ? -71.803 69.197 75.577 1.00 23.58 52 TRP C N 1
ATOM 3535 C CA . TRP C 1 52 ? -70.463 69.198 76.152 1.00 23.36 52 TRP C CA 1
ATOM 3536 C C . TRP C 1 52 ? -70.067 67.777 76.527 1.00 24.48 52 TRP C C 1
ATOM 3537 O O . TRP C 1 52 ? -68.923 67.369 76.378 1.00 24.09 52 TRP C O 1
ATOM 3548 N N . ARG C 1 53 ? -71.054 67.036 76.996 1.00 26.76 53 ARG C N 1
ATOM 3549 C CA . ARG C 1 53 ? -70.925 65.603 77.342 1.00 27.42 53 ARG C CA 1
ATOM 3550 C C . ARG C 1 53 ? -70.386 64.789 76.171 1.00 25.42 53 ARG C C 1
ATOM 3551 O O . ARG C 1 53 ? -69.517 63.953 76.334 1.00 25.96 53 ARG C O 1
ATOM 3559 N N . VAL C 1 54 ? -70.917 65.035 74.984 1.00 25.41 54 VAL C N 1
ATOM 3560 C CA . VAL C 1 54 ? -70.532 64.286 73.801 1.00 26.22 54 VAL C CA 1
ATOM 3561 C C . VAL C 1 54 ? -69.070 64.536 73.469 1.00 28.48 54 VAL C C 1
ATOM 3562 O O . VAL C 1 54 ? -68.355 63.606 73.090 1.00 30.71 54 VAL C O 1
ATOM 3566 N N . LEU C 1 55 ? -68.631 65.787 73.605 1.00 27.33 55 LEU C N 1
ATOM 3567 C CA . LEU C 1 55 ? -67.258 66.122 73.321 1.00 26.38 55 LEU C CA 1
ATOM 3568 C C . LEU C 1 55 ? -66.305 65.540 74.359 1.00 27.38 55 LEU C C 1
ATOM 3569 O O . LEU C 1 55 ? -65.159 65.254 74.031 1.00 28.57 55 LEU C O 1
ATOM 3574 N N . ARG C 1 56 ? -66.751 65.388 75.609 1.00 28.28 56 ARG C N 1
ATOM 3575 C CA . ARG C 1 56 ? -65.863 64.885 76.672 1.00 29.05 56 ARG C CA 1
ATOM 3576 C C . ARG C 1 56 ? -65.742 63.406 76.561 1.00 27.87 56 ARG C C 1
ATOM 3577 O O . ARG C 1 56 ? -64.625 62.850 76.675 1.00 27.55 56 ARG C O 1
ATOM 3585 N N . ILE C 1 57 ? -66.881 62.770 76.311 1.00 25.13 57 ILE C N 1
ATOM 3586 C CA . ILE C 1 57 ? -66.902 61.331 76.117 1.00 24.74 57 ILE C CA 1
ATOM 3587 C C . ILE C 1 57 ? -66.069 60.929 74.915 1.00 24.72 57 ILE C C 1
ATOM 3588 O O . ILE C 1 57 ? -65.341 59.973 74.974 1.00 24.45 57 ILE C O 1
ATOM 3593 N N . GLN C 1 58 ? -66.207 61.666 73.829 1.00 26.33 58 GLN C N 1
ATOM 3594 C CA . GLN C 1 58 ? -65.558 61.334 72.595 1.00 27.97 58 GLN C CA 1
ATOM 3595 C C . GLN C 1 58 ? -64.058 61.468 72.779 1.00 26.33 58 GLN C C 1
ATOM 3596 O O . GLN C 1 58 ? -63.278 60.631 72.309 1.00 26.53 58 GLN C O 1
ATOM 3602 N N . SER C 1 59 ? -63.653 62.485 73.509 1.00 23.75 59 SER C N 1
ATOM 3603 C CA . SER C 1 59 ? -62.258 62.699 73.687 1.00 24.11 59 SER C CA 1
ATOM 3604 C C . SER C 1 59 ? -61.619 61.573 74.529 1.00 24.32 59 SER C C 1
ATOM 3605 O O . SER C 1 59 ? -60.431 61.300 74.389 1.00 28.04 59 SER C O 1
ATOM 3608 N N . GLU C 1 60 ? -62.387 60.926 75.392 1.00 22.75 60 GLU C N 1
ATOM 3609 C CA . GLU C 1 60 ? -61.874 59.788 76.123 1.00 22.08 60 GLU C CA 1
ATOM 3610 C C . GLU C 1 60 ? -61.695 58.580 75.254 1.00 20.14 60 GLU C C 1
ATOM 3611 O O . GLU C 1 60 ? -60.851 57.789 75.508 1.00 19.19 60 GLU C O 1
ATOM 3617 N N . PHE C 1 61 ? -62.518 58.434 74.245 1.00 19.12 61 PHE C N 1
ATOM 3618 C CA . PHE C 1 61 ? -62.348 57.357 73.341 1.00 20.62 61 PHE C CA 1
ATOM 3619 C C . PHE C 1 61 ? -61.063 57.551 72.545 1.00 21.20 61 PHE C C 1
ATOM 3620 O O . PHE C 1 61 ? -60.317 56.615 72.309 1.00 21.73 61 PHE C O 1
ATOM 3628 N N . ILE C 1 62 ? -60.821 58.784 72.165 1.00 20.74 62 ILE C N 1
ATOM 3629 C CA . ILE C 1 62 ? -59.700 59.136 71.351 1.00 23.38 62 ILE C CA 1
ATOM 3630 C C . ILE C 1 62 ? -58.409 58.935 72.104 1.00 23.78 62 ILE C C 1
ATOM 3631 O O . ILE C 1 62 ? -57.383 58.555 71.554 1.00 23.22 62 ILE C O 1
ATOM 3636 N N . GLU C 1 63 ? -58.484 59.202 73.383 1.00 24.68 63 GLU C N 1
ATOM 3637 C CA . GLU C 1 63 ? -57.351 59.099 74.240 1.00 24.32 63 GLU C CA 1
ATOM 3638 C C . GLU C 1 63 ? -57.022 57.585 74.471 1.00 24.22 63 GLU C C 1
ATOM 3639 O O . GLU C 1 63 ? -55.838 57.163 74.476 1.00 22.68 63 GLU C O 1
ATOM 3645 N N . GLY C 1 64 ? -58.073 56.775 74.592 1.00 23.68 64 GLY C N 1
ATOM 3646 C CA . GLY C 1 64 ? -57.934 55.337 74.793 1.00 22.25 64 GLY C CA 1
ATOM 3647 C C . GLY C 1 64 ? -57.532 54.638 73.515 1.00 22.00 64 GLY C C 1
ATOM 3648 O O . GLY C 1 64 ? -56.702 53.767 73.523 1.00 21.09 64 GLY C O 1
ATOM 3649 N N . PHE C 1 65 ? -58.130 55.014 72.399 1.00 22.98 65 PHE C N 1
ATOM 3650 C CA . PHE C 1 65 ? -57.785 54.389 71.132 1.00 22.69 65 PHE C CA 1
ATOM 3651 C C . PHE C 1 65 ? -56.345 54.763 70.768 1.00 23.15 65 PHE C C 1
ATOM 3652 O O . PHE C 1 65 ? -55.559 53.890 70.353 1.00 22.60 65 PHE C O 1
ATOM 3660 N N . GLY C 1 66 ? -56.014 56.046 70.921 1.00 21.71 66 GLY C N 1
ATOM 3661 C CA . GLY C 1 66 ? -54.677 56.535 70.618 1.00 21.33 66 GLY C CA 1
ATOM 3662 C C . GLY C 1 66 ? -53.575 55.915 71.475 1.00 21.76 66 GLY C C 1
ATOM 3663 O O . GLY C 1 66 ? -52.553 55.520 70.964 1.00 22.47 66 GLY C O 1
ATOM 3664 N N . THR C 1 67 ? -53.790 55.825 72.777 1.00 20.29 67 THR C N 1
ATOM 3665 C CA . THR C 1 67 ? -52.821 55.292 73.666 1.00 19.77 67 THR C CA 1
ATOM 3666 C C . THR C 1 67 ? -52.724 53.805 73.517 1.00 20.90 67 THR C C 1
ATOM 3667 O O . THR C 1 67 ? -51.650 53.298 73.636 1.00 21.27 67 THR C O 1
ATOM 3671 N N . LEU C 1 68 ? -53.818 53.085 73.246 1.00 23.67 68 LEU C N 1
ATOM 3672 C CA . LEU C 1 68 ? -53.763 51.596 73.236 1.00 23.18 68 LEU C CA 1
ATOM 3673 C C . LEU C 1 68 ? -53.638 50.947 71.881 1.00 21.50 68 LEU C C 1
ATOM 3674 O O . LEU C 1 68 ? -53.439 49.740 71.837 1.00 20.85 68 LEU C O 1
ATOM 3679 N N . ALA C 1 69 ? -53.748 51.710 70.793 1.00 21.34 69 ALA C N 1
ATOM 3680 C CA . ALA C 1 69 ? -53.791 51.125 69.428 1.00 21.04 69 ALA C CA 1
ATOM 3681 C C . ALA C 1 69 ? -52.700 50.115 69.134 1.00 21.29 69 ALA C C 1
ATOM 3682 O O . ALA C 1 69 ? -52.995 49.075 68.569 1.00 20.99 69 ALA C O 1
ATOM 3684 N N . GLU C 1 70 ? -51.473 50.394 69.584 1.00 22.38 70 GLU C N 1
ATOM 3685 C CA . GLU C 1 70 ? -50.314 49.557 69.281 1.00 23.98 70 GLU C CA 1
ATOM 3686 C C . GLU C 1 70 ? -49.885 48.602 70.377 1.00 24.96 70 GLU C C 1
ATOM 3687 O O . GLU C 1 70 ? -48.754 48.113 70.400 1.00 25.31 70 GLU C O 1
ATOM 3693 N N . LEU C 1 71 ? -50.808 48.292 71.271 1.00 25.31 71 LEU C N 1
ATOM 3694 C CA . LEU C 1 71 ? -50.559 47.322 72.323 1.00 25.20 71 LEU C CA 1
ATOM 3695 C C . LEU C 1 71 ? -50.393 45.931 71.716 1.00 26.16 71 LEU C C 1
ATOM 3696 O O . LEU C 1 71 ? -51.172 45.556 70.811 1.00 25.75 71 LEU C O 1
ATOM 3701 N N . PRO C 1 72 ? -49.445 45.132 72.253 1.00 24.96 72 PRO C N 1
ATOM 3702 C CA . PRO C 1 72 ? -49.438 43.719 71.871 1.00 23.80 72 PRO C CA 1
ATOM 3703 C C . PRO C 1 72 ? -50.643 42.988 72.415 1.00 23.58 72 PRO C C 1
ATOM 3704 O O . PRO C 1 72 ? -51.369 43.526 73.233 1.00 26.49 72 PRO C O 1
ATOM 3708 N N . PRO C 1 73 ? -50.852 41.756 71.986 1.00 23.11 73 PRO C N 1
ATOM 3709 C CA . PRO C 1 73 ? -51.915 40.915 72.509 1.00 22.35 73 PRO C CA 1
ATOM 3710 C C . PRO C 1 73 ? -51.931 40.982 74.006 1.00 20.43 73 PRO C C 1
ATOM 3711 O O . PRO C 1 73 ? -50.862 40.951 74.597 1.00 21.28 73 PRO C O 1
ATOM 3715 N N . ALA C 1 74 ? -53.117 41.094 74.592 1.00 19.46 74 ALA C N 1
ATOM 3716 C CA . ALA C 1 74 ? -53.247 41.248 76.022 1.00 19.27 74 ALA C CA 1
ATOM 3717 C C . ALA C 1 74 ? -54.359 40.417 76.627 1.00 19.99 74 ALA C C 1
ATOM 3718 O O . ALA C 1 74 ? -55.210 39.787 75.942 1.00 19.86 74 ALA C O 1
ATOM 3720 N N . ILE C 1 75 ? -54.295 40.405 77.948 1.00 19.56 75 ILE C N 1
ATOM 3721 C CA . ILE C 1 75 ? -55.236 39.756 78.793 1.00 18.81 75 ILE C CA 1
ATOM 3722 C C . ILE C 1 75 ? -55.494 40.721 79.925 1.00 18.89 75 ILE C C 1
ATOM 3723 O O . ILE C 1 75 ? -54.567 41.349 80.455 1.00 17.80 75 ILE C O 1
ATOM 3728 N N . SER C 1 76 ? -56.770 40.833 80.303 1.00 19.39 76 SER C N 1
ATOM 3729 C CA . SER C 1 76 ? -57.174 41.764 81.333 1.00 18.45 76 SER C CA 1
ATOM 3730 C C . SER C 1 76 ? -57.308 40.953 82.603 1.00 19.03 76 SER C C 1
ATOM 3731 O O . SER C 1 76 ? -57.756 39.791 82.564 1.00 19.43 76 SER C O 1
ATOM 3734 N N . VAL C 1 77 ? -56.846 41.528 83.709 1.00 18.64 77 VAL C N 1
ATOM 3735 C CA . VAL C 1 77 ? -56.788 40.809 84.982 1.00 19.45 77 VAL C CA 1
ATOM 3736 C C . VAL C 1 77 ? -57.561 41.585 86.009 1.00 20.38 77 VAL C C 1
ATOM 3737 O O . VAL C 1 77 ? -57.398 42.792 86.142 1.00 22.82 77 VAL C O 1
ATOM 3741 N N . PHE C 1 78 ? -58.413 40.890 86.738 1.00 21.54 78 PHE C N 1
ATOM 3742 C CA . PHE C 1 78 ? -59.277 41.541 87.735 1.00 23.92 78 PHE C CA 1
ATOM 3743 C C . PHE C 1 78 ? -59.150 40.846 89.054 1.00 23.76 78 PHE C C 1
ATOM 3744 O O . PHE C 1 78 ? -58.729 39.674 89.113 1.00 22.98 78 PHE C O 1
ATOM 3752 N N . GLY C 1 79 ? -59.504 41.582 90.108 1.00 23.02 79 GLY C N 1
ATOM 3753 C CA . GLY C 1 79 ? -59.442 41.030 91.438 1.00 23.17 79 GLY C CA 1
ATOM 3754 C C . GLY C 1 79 ? -59.567 42.097 92.489 1.00 23.90 79 GLY C C 1
ATOM 3755 O O . GLY C 1 79 ? -59.762 43.262 92.182 1.00 22.22 79 GLY C O 1
ATOM 3756 N N . SER C 1 80 ? -59.475 41.656 93.737 1.00 24.86 80 SER C N 1
ATOM 3757 C CA . SER C 1 80 ? -59.671 42.494 94.892 1.00 26.05 80 SER C CA 1
ATOM 3758 C C . SER C 1 80 ? -58.650 43.591 94.992 1.00 27.94 80 SER C C 1
ATOM 3759 O O . SER C 1 80 ? -57.436 43.345 94.955 1.00 31.47 80 SER C O 1
ATOM 3762 N N . ALA C 1 81 ? -59.142 44.808 95.179 1.00 28.03 81 ALA C N 1
ATOM 3763 C CA . ALA C 1 81 ? -58.285 45.945 95.451 1.00 27.62 81 ALA C CA 1
ATOM 3764 C C . ALA C 1 81 ? -57.689 45.885 96.848 1.00 30.00 81 ALA C C 1
ATOM 3765 O O . ALA C 1 81 ? -56.714 46.579 97.116 1.00 31.63 81 ALA C O 1
ATOM 3767 N N . ARG C 1 82 ? -58.277 45.050 97.717 1.00 31.75 82 ARG C N 1
ATOM 3768 C CA . ARG C 1 82 ? -57.931 44.929 99.129 1.00 31.56 82 ARG C CA 1
ATOM 3769 C C . ARG C 1 82 ? -56.928 43.827 99.481 1.00 30.49 82 ARG C C 1
ATOM 3770 O O . ARG C 1 82 ? -56.506 43.722 100.627 1.00 30.34 82 ARG C O 1
ATOM 3778 N N . THR C 1 83 ? -56.588 42.981 98.529 1.00 31.28 83 THR C N 1
ATOM 3779 C CA . THR C 1 83 ? -55.666 41.879 98.767 1.00 32.85 83 THR C CA 1
ATOM 3780 C C . THR C 1 83 ? -54.355 42.439 99.355 1.00 34.27 83 THR C C 1
ATOM 3781 O O . THR C 1 83 ? -53.732 43.301 98.754 1.00 34.24 83 THR C O 1
ATOM 3785 N N . PRO C 1 84 ? -53.950 41.969 100.552 1.00 36.43 84 PRO C N 1
ATOM 3786 C CA . PRO C 1 84 ? -52.670 42.437 101.143 1.00 34.17 84 PRO C CA 1
ATOM 3787 C C . PRO C 1 84 ? -51.474 41.773 100.482 1.00 34.17 84 PRO C C 1
ATOM 3788 O O . PRO C 1 84 ? -51.576 40.650 99.973 1.00 34.08 84 PRO C O 1
ATOM 3792 N N . ALA C 1 85 ? -50.345 42.459 100.516 1.00 35.04 85 ALA C N 1
ATOM 3793 C CA . ALA C 1 85 ? -49.135 41.997 99.846 1.00 34.34 85 ALA C CA 1
ATOM 3794 C C . ALA C 1 85 ? -48.490 40.768 100.493 1.00 36.06 85 ALA C C 1
ATOM 3795 O O . ALA C 1 85 ? -47.873 39.982 99.802 1.00 36.65 85 ALA C O 1
ATOM 3797 N N . ASP C 1 86 ? -48.664 40.578 101.805 1.00 42.29 86 ASP C N 1
ATOM 3798 C CA . ASP C 1 86 ? -48.245 39.323 102.510 1.00 42.14 86 ASP C CA 1
ATOM 3799 C C . ASP C 1 86 ? -48.954 38.041 102.017 1.00 38.66 86 ASP C C 1
ATOM 3800 O O . ASP C 1 86 ? -48.458 36.955 102.240 1.00 39.28 86 ASP C O 1
ATOM 3805 N N . SER C 1 87 ? -50.098 38.192 101.346 1.00 37.45 87 SER C N 1
ATOM 3806 C CA . SER C 1 87 ? -50.995 37.106 100.993 1.00 36.81 87 SER C CA 1
ATOM 3807 C C . SER C 1 87 ? -50.511 36.107 99.917 1.00 36.33 87 SER C C 1
ATOM 3808 O O . SER C 1 87 ? -49.735 36.468 99.030 1.00 36.77 87 SER C O 1
ATOM 3811 N N . PRO C 1 88 ? -50.983 34.842 100.001 1.00 35.65 88 PRO C N 1
ATOM 3812 C CA . PRO C 1 88 ? -50.993 33.814 98.920 1.00 36.49 88 PRO C CA 1
ATOM 3813 C C . PRO C 1 88 ? -51.736 34.222 97.607 1.00 32.48 88 PRO C C 1
ATOM 3814 O O . PRO C 1 88 ? -51.302 33.900 96.502 1.00 30.08 88 PRO C O 1
ATOM 3818 N N . GLU C 1 89 ? -52.880 34.862 97.782 1.00 32.36 89 GLU C N 1
ATOM 3819 C CA . GLU C 1 89 ? -53.680 35.418 96.708 1.00 32.04 89 GLU C CA 1
ATOM 3820 C C . GLU C 1 89 ? -52.906 36.486 95.933 1.00 29.36 89 GLU C C 1
ATOM 3821 O O . GLU C 1 89 ? -53.045 36.612 94.710 1.00 25.92 89 GLU C O 1
ATOM 3827 N N . TYR C 1 90 ? -52.122 37.262 96.667 1.00 26.96 90 TYR C N 1
ATOM 3828 C CA . TYR C 1 90 ? -51.309 38.304 96.077 1.00 25.14 90 TYR C CA 1
ATOM 3829 C C . TYR C 1 90 ? -50.186 37.656 95.280 1.00 26.52 90 TYR C C 1
ATOM 3830 O O . TYR C 1 90 ? -49.867 38.045 94.142 1.00 27.42 90 TYR C O 1
ATOM 3839 N N . ASP C 1 91 ? -49.571 36.667 95.904 1.00 27.57 91 ASP C N 1
ATOM 3840 C CA . ASP C 1 91 ? -48.473 35.954 95.302 1.00 27.68 91 ASP C CA 1
ATOM 3841 C C . ASP C 1 91 ? -48.952 35.274 93.996 1.00 25.69 91 ASP C C 1
ATOM 3842 O O . ASP C 1 91 ? -48.267 35.316 93.000 1.00 22.73 91 ASP C O 1
ATOM 3847 N N . ALA C 1 92 ? -50.153 34.693 94.013 1.00 27.23 92 ALA C N 1
ATOM 3848 C CA . ALA C 1 92 ? -50.798 34.136 92.801 1.00 27.38 92 ALA C CA 1
ATOM 3849 C C . ALA C 1 92 ? -50.938 35.165 91.692 1.00 28.03 92 ALA C C 1
ATOM 3850 O O . ALA C 1 92 ? -50.738 34.832 90.548 1.00 30.30 92 ALA C O 1
ATOM 3852 N N . GLY C 1 93 ? -51.272 36.410 92.027 1.00 28.64 93 GLY C N 1
ATOM 3853 C CA . GLY C 1 93 ? -51.347 37.492 91.031 1.00 28.49 93 GLY C CA 1
ATOM 3854 C C . GLY C 1 93 ? -50.013 37.798 90.383 1.00 28.44 93 GLY C C 1
ATOM 3855 O O . GLY C 1 93 ? -49.912 37.939 89.156 1.00 31.40 93 GLY C O 1
ATOM 3856 N N . VAL C 1 94 ? -48.983 37.874 91.209 1.00 26.98 94 VAL C N 1
ATOM 3857 C CA . VAL C 1 94 ? -47.622 38.068 90.727 1.00 25.52 94 VAL C CA 1
ATOM 3858 C C . VAL C 1 94 ? -47.220 36.923 89.805 1.00 24.73 94 VAL C C 1
ATOM 3859 O O . VAL C 1 94 ? -46.662 37.133 88.735 1.00 22.93 94 VAL C O 1
ATOM 3863 N N . ARG C 1 95 ? -47.527 35.714 90.236 1.00 25.67 95 ARG C N 1
ATOM 3864 C CA . ARG C 1 95 ? -47.197 34.523 89.478 1.00 25.62 95 ARG C CA 1
ATOM 3865 C C . ARG C 1 95 ? -47.995 34.502 88.177 1.00 24.75 95 ARG C C 1
ATOM 3866 O O . ARG C 1 95 ? -47.462 34.113 87.146 1.00 23.10 95 ARG C O 1
ATOM 3874 N N . LEU C 1 96 ? -49.269 34.907 88.244 1.00 25.53 96 LEU C N 1
ATOM 3875 C CA . LEU C 1 96 ? -50.141 35.021 87.079 1.00 25.22 96 LEU C CA 1
ATOM 3876 C C . LEU C 1 96 ? -49.608 36.078 86.088 1.00 25.89 96 LEU C C 1
ATOM 3877 O O . LEU C 1 96 ? -49.583 35.843 84.885 1.00 23.04 96 LEU C O 1
ATOM 3882 N N . GLY C 1 97 ? -49.203 37.235 86.596 1.00 25.04 97 GLY C N 1
ATOM 3883 C CA . GLY C 1 97 ? -48.609 38.228 85.743 1.00 27.55 97 GLY C CA 1
ATOM 3884 C C . GLY C 1 97 ? -47.385 37.758 84.986 1.00 29.25 97 GLY C C 1
ATOM 3885 O O . GLY C 1 97 ? -47.263 38.022 83.773 1.00 29.45 97 GLY C O 1
ATOM 3886 N N . ARG C 1 98 ? -46.485 37.088 85.713 1.00 30.44 98 ARG C N 1
ATOM 3887 C CA . ARG C 1 98 ? -45.246 36.559 85.167 1.00 30.95 98 ARG C CA 1
ATOM 3888 C C . ARG C 1 98 ? -45.583 35.599 84.038 1.00 29.19 98 ARG C C 1
ATOM 3889 O O . ARG C 1 98 ? -45.050 35.712 82.948 1.00 30.59 98 ARG C O 1
ATOM 3897 N N . GLY C 1 99 ? -46.485 34.662 84.295 1.00 26.77 99 GLY C N 1
ATOM 3898 C CA . GLY C 1 99 ? -46.831 33.632 83.320 1.00 26.56 99 GLY C CA 1
ATOM 3899 C C . GLY C 1 99 ? -47.563 34.075 82.044 1.00 27.23 99 GLY C C 1
ATOM 3900 O O . GLY C 1 99 ? -47.439 33.450 80.965 1.00 25.58 99 GLY C O 1
ATOM 3901 N N . LEU C 1 100 ? -48.341 35.143 82.170 1.00 27.61 100 LEU C N 1
ATOM 3902 C CA . LEU C 1 100 ? -49.035 35.746 81.029 1.00 27.47 100 LEU C CA 1
ATOM 3903 C C . LEU C 1 100 ? -48.026 36.418 80.071 1.00 26.59 100 LEU C C 1
ATOM 3904 O O . LEU C 1 100 ? -48.166 36.353 78.843 1.00 23.99 100 LEU C O 1
ATOM 3909 N N . VAL C 1 101 ? -47.006 37.039 80.652 1.00 25.57 101 VAL C N 1
ATOM 3910 C CA . VAL C 1 101 ? -45.956 37.667 79.862 1.00 24.95 101 VAL C CA 1
ATOM 3911 C C . VAL C 1 101 ? -45.129 36.626 79.151 1.00 25.85 101 VAL C C 1
ATOM 3912 O O . VAL C 1 101 ? -44.773 36.785 78.010 1.00 28.05 101 VAL C O 1
ATOM 3916 N N . GLU C 1 102 ? -44.855 35.537 79.832 1.00 27.09 102 GLU C N 1
ATOM 3917 C CA . GLU C 1 102 ? -44.134 34.437 79.247 1.00 25.79 102 GLU C CA 1
ATOM 3918 C C . GLU C 1 102 ? -44.923 33.818 78.133 1.00 24.57 102 GLU C C 1
ATOM 3919 O O . GLU C 1 102 ? -44.350 33.232 77.250 1.00 26.02 102 GLU C O 1
ATOM 3925 N N . ALA C 1 103 ? -46.243 33.941 78.186 1.00 25.09 103 ALA C N 1
ATOM 3926 C CA . ALA C 1 103 ? -47.134 33.418 77.147 1.00 23.55 103 ALA C CA 1
ATOM 3927 C C . ALA C 1 103 ? -47.392 34.417 76.066 1.00 21.82 103 ALA C C 1
ATOM 3928 O O . ALA C 1 103 ? -48.267 34.218 75.259 1.00 23.95 103 ALA C O 1
ATOM 3930 N N . GLY C 1 104 ? -46.623 35.490 76.028 1.00 22.21 104 GLY C N 1
ATOM 3931 C CA . GLY C 1 104 ? -46.745 36.485 74.969 1.00 22.76 104 GLY C CA 1
ATOM 3932 C C . GLY C 1 104 ? -47.654 37.668 75.195 1.00 22.90 104 GLY C C 1
ATOM 3933 O O . GLY C 1 104 ? -47.763 38.507 74.300 1.00 26.48 104 GLY C O 1
ATOM 3934 N N . PHE C 1 105 ? -48.310 37.763 76.353 1.00 20.98 105 PHE C N 1
ATOM 3935 C CA . PHE C 1 105 ? -49.345 38.776 76.515 1.00 20.56 105 PHE C CA 1
ATOM 3936 C C . PHE C 1 105 ? -48.877 39.938 77.317 1.00 20.74 105 PHE C C 1
ATOM 3937 O O . PHE C 1 105 ? -48.057 39.802 78.230 1.00 21.13 105 PHE C O 1
ATOM 3945 N N . ALA C 1 106 ? -49.467 41.083 77.010 1.00 19.49 106 ALA C N 1
ATOM 3946 C CA . ALA C 1 106 ? -49.406 42.212 77.892 1.00 18.94 106 ALA C CA 1
ATOM 3947 C C . ALA C 1 106 ? -50.481 42.011 78.953 1.00 18.58 106 ALA C C 1
ATOM 3948 O O . ALA C 1 106 ? -51.459 41.294 78.749 1.00 18.17 106 ALA C O 1
ATOM 3950 N N . VAL C 1 107 ? -50.283 42.640 80.089 1.00 18.60 107 VAL C N 1
ATOM 3951 C CA . VAL C 1 107 ? -51.203 42.487 81.162 1.00 19.82 107 VAL C CA 1
ATOM 3952 C C . VAL C 1 107 ? -51.834 43.836 81.474 1.00 19.95 107 VAL C C 1
ATOM 3953 O O . VAL C 1 107 ? -51.136 44.823 81.703 1.00 21.46 107 VAL C O 1
ATOM 3957 N N . ILE C 1 108 ? -53.157 43.845 81.516 1.00 19.98 108 ILE C N 1
ATOM 3958 C CA . ILE C 1 108 ? -53.937 45.041 81.789 1.00 20.74 108 ILE C CA 1
ATOM 3959 C C . ILE C 1 108 ? -54.728 44.908 83.101 1.00 20.51 108 ILE C C 1
ATOM 3960 O O . ILE C 1 108 ? -55.515 43.969 83.263 1.00 19.66 108 ILE C O 1
ATOM 3965 N N . THR C 1 109 ? -54.568 45.890 83.993 1.00 19.70 109 THR C N 1
ATOM 3966 C CA . THR C 1 109 ? -55.420 45.987 85.159 1.00 19.08 109 THR C CA 1
ATOM 3967 C C . THR C 1 109 ? -56.126 47.328 85.244 1.00 19.15 109 THR C C 1
ATOM 3968 O O . THR C 1 109 ? -56.001 48.208 84.358 1.00 18.36 109 THR C O 1
ATOM 3972 N N . GLY C 1 110 ? -56.887 47.451 86.328 1.00 19.51 110 GLY C N 1
ATOM 3973 C CA . GLY C 1 110 ? -57.486 48.717 86.750 1.00 20.41 110 GLY C CA 1
ATOM 3974 C C . GLY C 1 110 ? -56.524 49.703 87.404 1.00 21.05 110 GLY C C 1
ATOM 3975 O O . GLY C 1 110 ? -56.911 50.815 87.717 1.00 20.91 110 GLY C O 1
ATOM 3976 N N . GLY C 1 111 ? -55.285 49.277 87.664 1.00 21.61 111 GLY C N 1
ATOM 3977 C CA . GLY C 1 111 ? -54.247 50.178 88.078 1.00 21.25 111 GLY C CA 1
ATOM 3978 C C . GLY C 1 111 ? -54.253 50.456 89.557 1.00 21.68 111 GLY C C 1
ATOM 3979 O O . GLY C 1 111 ? -53.485 51.304 90.024 1.00 22.52 111 GLY C O 1
ATOM 3980 N N . GLY C 1 112 ? -55.070 49.718 90.292 1.00 21.64 112 GLY C N 1
ATOM 3981 C CA . GLY C 1 112 ? -55.212 49.908 91.716 1.00 22.57 112 GLY C CA 1
ATOM 3982 C C . GLY C 1 112 ? -54.316 48.962 92.467 1.00 24.29 112 GLY C C 1
ATOM 3983 O O . GLY C 1 112 ? -53.476 48.254 91.877 1.00 24.80 112 GLY C O 1
ATOM 3984 N N . PRO C 1 113 ? -54.493 48.917 93.787 1.00 24.62 113 PRO C N 1
ATOM 3985 C CA . PRO C 1 113 ? -53.693 48.056 94.669 1.00 24.57 113 PRO C CA 1
ATOM 3986 C C . PRO C 1 113 ? -54.213 46.625 94.709 1.00 24.68 113 PRO C C 1
ATOM 3987 O O . PRO C 1 113 ? -55.167 46.295 94.023 1.00 26.46 113 PRO C O 1
ATOM 3991 N N . GLY C 1 114 ? -53.591 45.796 95.517 1.00 23.76 114 GLY C N 1
ATOM 3992 C CA . GLY C 1 114 ? -54.070 44.445 95.706 1.00 24.92 114 GLY C CA 1
ATOM 3993 C C . GLY C 1 114 ? -53.753 43.502 94.547 1.00 24.28 114 GLY C C 1
ATOM 3994 O O . GLY C 1 114 ? -52.663 43.506 93.997 1.00 25.90 114 GLY C O 1
ATOM 3995 N N . ALA C 1 115 ? -54.724 42.686 94.198 1.00 23.19 115 ALA C N 1
ATOM 3996 C CA . ALA C 1 115 ? -54.609 41.792 93.084 1.00 23.46 115 ALA C CA 1
ATOM 3997 C C . ALA C 1 115 ? -54.266 42.492 91.748 1.00 22.52 115 ALA C C 1
ATOM 3998 O O . ALA C 1 115 ? -53.564 41.888 90.944 1.00 20.65 115 ALA C O 1
ATOM 4000 N N . MET C 1 116 ? -54.735 43.726 91.527 1.00 21.72 116 MET C N 1
ATOM 4001 C CA . MET C 1 116 ? -54.339 44.496 90.348 1.00 23.49 116 MET C CA 1
ATOM 4002 C C . MET C 1 116 ? -52.831 44.723 90.328 1.00 25.86 116 MET C C 1
ATOM 4003 O O . MET C 1 116 ? -52.140 44.389 89.347 1.00 26.59 116 MET C O 1
ATOM 4008 N N . GLU C 1 117 ? -52.339 45.294 91.422 1.00 26.67 117 GLU C N 1
ATOM 4009 C CA . GLU C 1 117 ? -50.928 45.580 91.588 1.00 26.44 117 GLU C CA 1
ATOM 4010 C C . GLU C 1 117 ? -50.106 44.314 91.461 1.00 25.49 117 GLU C C 1
ATOM 4011 O O . GLU C 1 117 ? -49.056 44.316 90.839 1.00 24.83 117 GLU C O 1
ATOM 4017 N N . ALA C 1 118 ? -50.592 43.234 92.042 1.00 23.85 118 ALA C N 1
ATOM 4018 C CA . ALA C 1 118 ? -49.869 41.997 91.988 1.00 24.95 118 ALA C CA 1
ATOM 4019 C C . ALA C 1 118 ? -49.608 41.523 90.548 1.00 26.61 118 ALA C C 1
ATOM 4020 O O . ALA C 1 118 ? -48.530 41.022 90.221 1.00 30.69 118 ALA C O 1
ATOM 4022 N N . ALA C 1 119 ? -50.617 41.655 89.703 1.00 24.68 119 ALA C N 1
ATOM 4023 C CA . ALA C 1 119 ? -50.536 41.205 88.337 1.00 22.32 119 ALA C CA 1
ATOM 4024 C C . ALA C 1 119 ? -49.631 42.126 87.509 1.00 21.40 119 ALA C C 1
ATOM 4025 O O . ALA C 1 119 ? -48.820 41.656 86.730 1.00 19.69 119 ALA C O 1
ATOM 4027 N N . ASN C 1 120 ? -49.777 43.430 87.712 1.00 20.92 120 ASN C N 1
ATOM 4028 C CA . ASN C 1 120 ? -48.911 44.427 87.119 1.00 21.90 120 ASN C CA 1
ATOM 4029 C C . ASN C 1 120 ? -47.457 44.202 87.506 1.00 23.94 120 ASN C C 1
ATOM 4030 O O . ASN C 1 120 ? -46.526 44.359 86.708 1.00 25.63 120 ASN C O 1
ATOM 4035 N N . LYS C 1 121 ? -47.266 43.849 88.760 1.00 27.33 121 LYS C N 1
ATOM 4036 C CA . LYS C 1 121 ? -45.949 43.606 89.286 1.00 29.30 121 LYS C CA 1
ATOM 4037 C C . LYS C 1 121 ? -45.325 42.375 88.661 1.00 29.25 121 LYS C C 1
ATOM 4038 O O . LYS C 1 121 ? -44.162 42.392 88.296 1.00 29.07 121 LYS C O 1
ATOM 4044 N N . GLY C 1 122 ? -46.086 41.292 88.600 1.00 29.62 122 GLY C N 1
ATOM 4045 C CA . GLY C 1 122 ? -45.642 40.070 87.936 1.00 30.19 122 GLY C CA 1
ATOM 4046 C C . GLY C 1 122 ? -45.222 40.301 86.489 1.00 30.58 122 GLY C C 1
ATOM 4047 O O . GLY C 1 122 ? -44.215 39.762 86.023 1.00 30.88 122 GLY C O 1
ATOM 4048 N N . ALA C 1 123 ? -45.987 41.136 85.792 1.00 28.41 123 ALA C N 1
ATOM 4049 C CA . ALA C 1 123 ? -45.701 41.472 84.410 1.00 26.26 123 ALA C CA 1
ATOM 4050 C C . ALA C 1 123 ? -44.372 42.217 84.242 1.00 26.28 123 ALA C C 1
ATOM 4051 O O . ALA C 1 123 ? -43.655 42.043 83.241 1.00 24.93 123 ALA C O 1
ATOM 4053 N N . LEU C 1 124 ? -44.085 43.097 85.191 1.00 26.09 124 LEU C N 1
ATOM 4054 C CA . LEU C 1 124 ? -42.857 43.867 85.174 1.00 26.51 124 LEU C CA 1
ATOM 4055 C C . LEU C 1 124 ? -41.644 42.975 85.470 1.00 27.31 124 LEU C C 1
ATOM 4056 O O . LEU C 1 124 ? -40.600 43.116 84.863 1.00 25.75 124 LEU C O 1
ATOM 4061 N N . GLU C 1 125 ? -41.802 42.061 86.413 1.00 28.83 125 GLU C N 1
ATOM 4062 C CA . GLU C 1 125 ? -40.735 41.153 86.826 1.00 29.03 125 GLU C CA 1
ATOM 4063 C C . GLU C 1 125 ? -40.302 40.283 85.711 1.00 26.87 125 GLU C C 1
ATOM 4064 O O . GLU C 1 125 ? -39.120 39.986 85.598 1.00 26.88 125 GLU C O 1
ATOM 4070 N N . ALA C 1 126 ? -41.286 39.866 84.915 1.00 25.91 126 ALA C N 1
ATOM 4071 C CA . ALA C 1 126 ? -41.112 39.096 83.669 1.00 23.61 126 ALA C CA 1
ATOM 4072 C C . ALA C 1 126 ? -40.613 39.919 82.484 1.00 22.39 126 ALA C C 1
ATOM 4073 O O . ALA C 1 126 ? -40.536 39.411 81.415 1.00 20.73 126 ALA C O 1
ATOM 4075 N N . LYS C 1 127 ? -40.359 41.205 82.668 1.00 24.58 127 LYS C N 1
ATOM 4076 C CA . LYS C 1 127 ? -40.054 42.134 81.577 1.00 27.05 127 LYS C CA 1
ATOM 4077 C C . LYS C 1 127 ? -41.124 42.352 80.508 1.00 23.04 127 LYS C C 1
ATOM 4078 O O . LYS C 1 127 ? -40.799 42.562 79.373 1.00 20.87 127 LYS C O 1
ATOM 4084 N N . GLY C 1 128 ? -42.388 42.324 80.889 1.00 22.13 128 GLY C N 1
ATOM 4085 C CA . GLY C 1 128 ? -43.502 42.431 79.930 1.00 22.05 128 GLY C CA 1
ATOM 4086 C C . GLY C 1 128 ? -44.078 43.814 79.888 1.00 21.82 128 GLY C C 1
ATOM 4087 O O . GLY C 1 128 ? -43.544 44.728 80.502 1.00 24.27 128 GLY C O 1
ATOM 4088 N N . THR C 1 129 ? -45.174 43.993 79.172 1.00 22.44 129 THR C N 1
ATOM 4089 C CA . THR C 1 129 ? -45.748 45.326 79.100 1.00 22.54 129 THR C CA 1
ATOM 4090 C C . THR C 1 129 ? -46.913 45.323 80.064 1.00 24.00 129 THR C C 1
ATOM 4091 O O . THR C 1 129 ? -47.778 44.463 79.992 1.00 26.38 129 THR C O 1
ATOM 4095 N N . SER C 1 130 ? -46.861 46.256 81.017 1.00 25.70 130 SER C N 1
ATOM 4096 C CA . SER C 1 130 ? -47.757 46.322 82.162 1.00 24.41 130 SER C CA 1
ATOM 4097 C C . SER C 1 130 ? -48.607 47.585 82.002 1.00 23.47 130 SER C C 1
ATOM 4098 O O . SER C 1 130 ? -48.055 48.690 81.920 1.00 20.47 130 SER C O 1
ATOM 4101 N N . VAL C 1 131 ? -49.931 47.396 81.953 1.00 22.54 131 VAL C N 1
ATOM 4102 C CA . VAL C 1 131 ? -50.891 48.459 81.641 1.00 22.42 131 VAL C CA 1
ATOM 4103 C C . VAL C 1 131 ? -51.854 48.639 82.813 1.00 24.14 131 VAL C C 1
ATOM 4104 O O . VAL C 1 131 ? -52.257 47.661 83.478 1.00 25.36 131 VAL C O 1
ATOM 4108 N N . GLY C 1 132 ? -52.257 49.882 83.044 1.00 23.55 132 GLY C N 1
ATOM 4109 C CA . GLY C 1 132 ? -53.198 50.196 84.090 1.00 22.14 132 GLY C CA 1
ATOM 4110 C C . GLY C 1 132 ? -54.192 51.179 83.546 1.00 22.47 132 GLY C C 1
ATOM 4111 O O . GLY C 1 132 ? -53.804 52.253 83.085 1.00 21.81 132 GLY C O 1
ATOM 4112 N N . LEU C 1 133 ? -55.475 50.797 83.576 1.00 22.95 133 LEU C N 1
ATOM 4113 C CA . LEU C 1 133 ? -56.579 51.667 83.145 1.00 22.09 133 LEU C CA 1
ATOM 4114 C C . LEU C 1 133 ? -57.429 52.037 84.337 1.00 23.53 133 LEU C C 1
ATOM 4115 O O . LEU C 1 133 ? -58.172 51.206 84.881 1.00 22.47 133 LEU C O 1
ATOM 4120 N N . GLY C 1 134 ? -57.299 53.285 84.765 1.00 26.37 134 GLY C N 1
ATOM 4121 C CA . GLY C 1 134 ? -57.921 53.742 86.005 1.00 30.43 134 GLY C CA 1
ATOM 4122 C C . GLY C 1 134 ? -59.224 54.481 85.794 1.00 31.87 134 GLY C C 1
ATOM 4123 O O . GLY C 1 134 ? -59.521 55.005 84.713 1.00 31.36 134 GLY C O 1
ATOM 4124 N N . ILE C 1 135 ? -59.993 54.535 86.856 1.00 33.66 135 ILE C N 1
ATOM 4125 C CA . ILE C 1 135 ? -61.225 55.307 86.855 1.00 37.27 135 ILE C CA 1
ATOM 4126 C C . ILE C 1 135 ? -61.097 56.421 87.901 1.00 37.61 135 ILE C C 1
ATOM 4127 O O . ILE C 1 135 ? -60.637 56.197 89.011 1.00 37.87 135 ILE C O 1
ATOM 4132 N N . GLU C 1 136 ? -61.482 57.625 87.529 1.00 38.66 136 GLU C N 1
ATOM 4133 C CA . GLU C 1 136 ? -61.367 58.763 88.426 1.00 42.76 136 GLU C CA 1
ATOM 4134 C C . GLU C 1 136 ? -62.475 58.616 89.473 1.00 43.66 136 GLU C C 1
ATOM 4135 O O . GLU C 1 136 ? -63.671 58.518 89.151 1.00 40.31 136 GLU C O 1
ATOM 4141 N N . LEU C 1 137 ? -62.068 58.557 90.731 1.00 44.36 137 LEU C N 1
ATOM 4142 C CA . LEU C 1 137 ? -63.008 58.534 91.840 1.00 42.94 137 LEU C CA 1
ATOM 4143 C C . LEU C 1 137 ? -62.949 59.756 92.770 1.00 45.20 137 LEU C C 1
ATOM 4144 O O . LEU C 1 137 ? -61.983 60.530 92.780 1.00 42.57 137 LEU C O 1
ATOM 4149 N N . PRO C 1 138 ? -64.043 59.984 93.495 1.00 51.25 138 PRO C N 1
ATOM 4150 C CA . PRO C 1 138 ? -64.107 61.040 94.487 1.00 56.44 138 PRO C CA 1
ATOM 4151 C C . PRO C 1 138 ? -62.875 61.124 95.403 1.00 59.49 138 PRO C C 1
ATOM 4152 O O . PRO C 1 138 ? -62.344 62.211 95.627 1.00 64.42 138 PRO C O 1
ATOM 4156 N N . PHE C 1 139 ? -62.417 59.979 95.888 1.00 60.73 139 PHE C N 1
ATOM 4157 C CA . PHE C 1 139 ? -61.218 59.921 96.742 1.00 66.52 139 PHE C CA 1
ATOM 4158 C C . PHE C 1 139 ? -59.960 60.316 95.973 1.00 69.02 139 PHE C C 1
ATOM 4159 O O . PHE C 1 139 ? -59.924 60.289 94.741 1.00 64.96 139 PHE C O 1
ATOM 4167 N N . GLU C 1 140 ? -58.916 60.688 96.699 1.00 77.45 140 GLU C N 1
ATOM 4168 C CA . GLU C 1 140 ? -57.608 60.820 96.067 1.00 82.32 140 GLU C CA 1
ATOM 4169 C C . GLU C 1 140 ? -57.068 59.401 95.758 1.00 79.08 140 GLU C C 1
ATOM 4170 O O . GLU C 1 140 ? -57.341 58.446 96.489 1.00 76.26 140 GLU C O 1
ATOM 4176 N N . GLN C 1 141 ? -56.345 59.262 94.652 1.00 70.76 141 GLN C N 1
ATOM 4177 C CA . GLN C 1 141 ? -55.907 57.949 94.187 1.00 64.57 141 GLN C CA 1
ATOM 4178 C C . GLN C 1 141 ? -54.698 58.112 93.250 1.00 59.51 141 GLN C C 1
ATOM 4179 O O . GLN C 1 141 ? -54.086 59.179 93.202 1.00 66.48 141 GLN C O 1
ATOM 4185 N N . GLY C 1 142 ? -54.341 57.070 92.516 1.00 49.65 142 GLY C N 1
ATOM 4186 C CA . GLY C 1 142 ? -53.122 57.100 91.713 1.00 42.68 142 GLY C CA 1
ATOM 4187 C C . GLY C 1 142 ? -52.814 55.695 91.267 1.00 37.61 142 GLY C C 1
ATOM 4188 O O . GLY C 1 142 ? -53.154 54.733 91.945 1.00 35.65 142 GLY C O 1
ATOM 4189 N N . LEU C 1 143 ? -52.190 55.577 90.111 1.00 33.12 143 LEU C N 1
ATOM 4190 C CA . LEU C 1 143 ? -51.942 54.281 89.533 1.00 29.78 143 LEU C CA 1
ATOM 4191 C C . LEU C 1 143 ? -50.807 53.596 90.275 1.00 28.73 143 LEU C C 1
ATOM 4192 O O . LEU C 1 143 ? -49.807 54.201 90.547 1.00 26.15 143 LEU C O 1
ATOM 4197 N N . ASN C 1 144 ? -50.963 52.297 90.526 1.00 28.32 144 ASN C N 1
ATOM 4198 C CA . ASN C 1 144 ? -49.951 51.527 91.212 1.00 27.00 144 ASN C CA 1
ATOM 4199 C C . ASN C 1 144 ? -48.522 51.635 90.596 1.00 29.79 144 ASN C C 1
ATOM 4200 O O . ASN C 1 144 ? -48.341 51.858 89.396 1.00 28.31 144 ASN C O 1
ATOM 4205 N N . PRO C 1 145 ? -47.495 51.520 91.459 1.00 31.02 145 PRO C N 1
ATOM 4206 C CA . PRO C 1 145 ? -46.120 51.735 91.034 1.00 28.25 145 PRO C CA 1
ATOM 4207 C C . PRO C 1 145 ? -45.655 50.797 89.936 1.00 27.49 145 PRO C C 1
ATOM 4208 O O . PRO C 1 145 ? -44.689 51.132 89.280 1.00 27.60 145 PRO C O 1
ATOM 4212 N N . TYR C 1 146 ? -46.313 49.648 89.744 1.00 25.83 146 TYR C N 1
ATOM 4213 C CA . TYR C 1 146 ? -45.895 48.675 88.718 1.00 25.90 146 TYR C CA 1
ATOM 4214 C C . TYR C 1 146 ? -46.507 48.837 87.327 1.00 25.75 146 TYR C C 1
ATOM 4215 O O . TYR C 1 146 ? -46.264 48.008 86.454 1.00 27.62 146 TYR C O 1
ATOM 4224 N N . VAL C 1 147 ? -47.278 49.905 87.125 1.00 24.65 147 VAL C N 1
ATOM 4225 C CA . VAL C 1 147 ? -47.922 50.195 85.868 1.00 24.07 147 VAL C CA 1
ATOM 4226 C C . VAL C 1 147 ? -46.987 51.017 85.014 1.00 26.01 147 VAL C C 1
ATOM 4227 O O . VAL C 1 147 ? -46.463 52.003 85.502 1.00 27.09 147 VAL C O 1
ATOM 4231 N N . ASP C 1 148 ? -46.766 50.600 83.760 1.00 25.70 148 ASP C N 1
ATOM 4232 C CA . ASP C 1 148 ? -45.833 51.297 82.850 1.00 25.66 148 ASP C CA 1
ATOM 4233 C C . ASP C 1 148 ? -46.550 52.215 81.920 1.00 23.85 148 ASP C C 1
ATOM 4234 O O . ASP C 1 148 ? -46.068 53.281 81.588 1.00 22.18 148 ASP C O 1
ATOM 4239 N N . ILE C 1 149 ? -47.700 51.772 81.452 1.00 25.65 149 ILE C N 1
ATOM 4240 C CA . ILE C 1 149 ? -48.500 52.565 80.524 1.00 26.08 149 ILE C CA 1
ATOM 4241 C C . ILE C 1 149 ? -49.884 52.626 81.115 1.00 24.36 149 ILE C C 1
ATOM 4242 O O . ILE C 1 149 ? -50.470 51.597 81.374 1.00 25.44 149 ILE C O 1
ATOM 4247 N N . GLY C 1 150 ? -50.346 53.826 81.441 1.00 24.13 150 GLY C N 1
ATOM 4248 C CA . GLY C 1 150 ? -51.648 53.993 82.061 1.00 25.03 150 GLY C CA 1
ATOM 4249 C C . GLY C 1 150 ? -52.471 55.156 81.542 1.00 25.87 150 GLY C C 1
ATOM 4250 O O . GLY C 1 150 ? -51.942 56.079 80.962 1.00 24.39 150 GLY C O 1
ATOM 4251 N N . LEU C 1 151 ? -53.785 55.062 81.719 1.00 28.67 151 LEU C N 1
ATOM 4252 C CA . LEU C 1 151 ? -54.699 56.183 81.551 1.00 29.66 151 LEU C CA 1
ATOM 4253 C C . LEU C 1 151 ? -55.734 56.201 82.646 1.00 29.18 151 LEU C C 1
ATOM 4254 O O . LEU C 1 151 ? -56.170 55.148 83.091 1.00 29.06 151 LEU C O 1
ATOM 4259 N N . ASN C 1 152 ? -56.213 57.397 82.975 1.00 30.43 152 ASN C N 1
ATOM 4260 C CA . ASN C 1 152 ? -57.446 57.566 83.775 1.00 33.52 152 ASN C CA 1
ATOM 4261 C C . ASN C 1 152 ? -58.606 58.001 82.943 1.00 29.60 152 ASN C C 1
ATOM 4262 O O . ASN C 1 152 ? -58.463 58.884 82.094 1.00 29.00 152 ASN C O 1
ATOM 4267 N N . PHE C 1 153 ? -59.742 57.382 83.194 1.00 27.31 153 PHE C N 1
ATOM 4268 C CA . PHE C 1 153 ? -60.975 57.698 82.498 1.00 27.13 153 PHE C CA 1
ATOM 4269 C C . PHE C 1 153 ? -61.905 58.294 83.522 1.00 27.41 153 PHE C C 1
ATOM 4270 O O . PHE C 1 153 ? -61.994 57.804 84.656 1.00 27.47 153 PHE C O 1
ATOM 4278 N N . ARG C 1 154 ? -62.623 59.324 83.120 1.00 27.77 154 ARG C N 1
ATOM 4279 C CA . ARG C 1 154 ? -63.751 59.817 83.917 1.00 30.32 154 ARG C CA 1
ATOM 4280 C C . ARG C 1 154 ? -65.059 59.006 83.739 1.00 27.97 154 ARG C C 1
ATOM 4281 O O . ARG C 1 154 ? -65.819 58.883 84.682 1.00 27.35 154 ARG C O 1
ATOM 4289 N N . TYR C 1 155 ? -65.283 58.435 82.557 1.00 25.94 155 TYR C N 1
ATOM 4290 C CA . TYR C 1 155 ? -66.496 57.702 82.232 1.00 25.82 155 TYR C CA 1
ATOM 4291 C C . TYR C 1 155 ? -66.337 56.190 82.402 1.00 25.62 155 TYR C C 1
ATOM 4292 O O . TYR C 1 155 ? -65.507 55.608 81.774 1.00 25.16 155 TYR C O 1
ATOM 4301 N N A PHE C 1 156 ? -67.166 55.591 83.254 0.50 26.42 156 PHE C N 1
ATOM 4302 N N B PHE C 1 156 ? -67.152 55.578 83.261 0.50 28.63 156 PHE C N 1
ATOM 4303 C CA A PHE C 1 156 ? -67.066 54.173 83.636 0.50 26.36 156 PHE C CA 1
ATOM 4304 C CA B PHE C 1 156 ? -67.022 54.152 83.635 0.50 30.12 156 PHE C CA 1
ATOM 4305 C C A PHE C 1 156 ? -67.138 53.221 82.444 0.50 28.64 156 PHE C C 1
ATOM 4306 C C B PHE C 1 156 ? -67.104 53.227 82.422 0.50 30.81 156 PHE C C 1
ATOM 4307 O O A PHE C 1 156 ? -66.460 52.188 82.395 0.50 31.23 156 PHE C O 1
ATOM 4308 O O B PHE C 1 156 ? -66.405 52.209 82.342 0.50 33.18 156 PHE C O 1
ATOM 4323 N N . PHE C 1 157 ? -67.953 53.613 81.483 1.00 30.04 157 PHE C N 1
ATOM 4324 C CA . PHE C 1 157 ? -68.346 52.787 80.376 1.00 31.31 157 PHE C CA 1
ATOM 4325 C C . PHE C 1 157 ? -67.403 52.879 79.197 1.00 30.39 157 PHE C C 1
ATOM 4326 O O . PHE C 1 157 ? -67.414 52.002 78.329 1.00 32.18 157 PHE C O 1
ATOM 4334 N N . VAL C 1 158 ? -66.589 53.935 79.147 1.00 29.46 158 VAL C N 1
ATOM 4335 C CA . VAL C 1 158 ? -65.490 54.033 78.163 1.00 27.88 158 VAL C CA 1
ATOM 4336 C C . VAL C 1 158 ? -64.373 53.111 78.600 1.00 27.02 158 VAL C C 1
ATOM 4337 O O . VAL C 1 158 ? -63.825 52.360 77.809 1.00 29.08 158 VAL C O 1
ATOM 4341 N N . ARG C 1 159 ? -64.034 53.169 79.873 1.00 26.78 159 ARG C N 1
ATOM 4342 C CA . ARG C 1 159 ? -62.996 52.310 80.419 1.00 26.47 159 ARG C CA 1
ATOM 4343 C C . ARG C 1 159 ? -63.331 50.847 80.253 1.00 25.83 159 ARG C C 1
ATOM 4344 O O . ARG C 1 159 ? -62.486 50.062 79.877 1.00 27.82 159 ARG C O 1
ATOM 4352 N N . LYS C 1 160 ? -64.562 50.490 80.534 1.00 26.75 160 LYS C N 1
ATOM 4353 C CA . LYS C 1 160 ? -64.999 49.104 80.490 1.00 27.85 160 LYS C CA 1
ATOM 4354 C C . LYS C 1 160 ? -64.767 48.494 79.145 1.00 27.81 160 LYS C C 1
ATOM 4355 O O . LYS C 1 160 ? -64.365 47.334 78.997 1.00 27.19 160 LYS C O 1
ATOM 4361 N N . MET C 1 161 ? -65.081 49.298 78.153 1.00 29.09 161 MET C N 1
ATOM 4362 C CA . MET C 1 161 ? -64.933 48.927 76.762 1.00 28.47 161 MET C CA 1
ATOM 4363 C C . MET C 1 161 ? -63.500 48.706 76.336 1.00 26.04 161 MET C C 1
ATOM 4364 O O . MET C 1 161 ? -63.242 47.825 75.521 1.00 23.91 161 MET C O 1
ATOM 4369 N N . MET C 1 162 ? -62.585 49.504 76.897 1.00 23.35 162 MET C N 1
ATOM 4370 C CA . MET C 1 162 ? -61.162 49.374 76.613 1.00 23.12 162 MET C CA 1
ATOM 4371 C C . MET C 1 162 ? -60.669 48.003 77.083 1.00 22.77 162 MET C C 1
ATOM 4372 O O . MET C 1 162 ? -59.926 47.358 76.383 1.00 21.28 162 MET C O 1
ATOM 4377 N N . PHE C 1 163 ? -61.101 47.559 78.265 1.00 23.12 163 PHE C N 1
ATOM 4378 C CA . PHE C 1 163 ? -60.692 46.280 78.819 1.00 22.87 163 PHE C CA 1
ATOM 4379 C C . PHE C 1 163 ? -60.967 45.124 77.909 1.00 21.71 163 PHE C C 1
ATOM 4380 O O . PHE C 1 163 ? -60.237 44.155 77.984 1.00 19.96 163 PHE C O 1
ATOM 4388 N N . VAL C 1 164 ? -62.032 45.226 77.116 1.00 21.05 164 VAL C N 1
ATOM 4389 C CA . VAL C 1 164 ? -62.466 44.154 76.257 1.00 22.18 164 VAL C CA 1
ATOM 4390 C C . VAL C 1 164 ? -61.857 44.308 74.858 1.00 23.12 164 VAL C C 1
ATOM 4391 O O . VAL C 1 164 ? -61.493 43.303 74.215 1.00 24.28 164 VAL C O 1
ATOM 4395 N N . LYS C 1 165 ? -61.759 45.543 74.369 1.00 21.67 165 LYS C N 1
ATOM 4396 C CA . LYS C 1 165 ? -61.261 45.770 73.027 1.00 20.63 165 LYS C CA 1
ATOM 4397 C C . LYS C 1 165 ? -59.796 45.439 72.883 1.00 20.43 165 LYS C C 1
ATOM 4398 O O . LYS C 1 165 ? -59.393 44.758 71.957 1.00 19.87 165 LYS C O 1
ATOM 4404 N N . TYR C 1 166 ? -59.008 45.918 73.826 1.00 20.42 166 TYR C N 1
ATOM 4405 C CA . TYR C 1 166 ? -57.572 45.720 73.797 1.00 20.08 166 TYR C CA 1
ATOM 4406 C C . TYR C 1 166 ? -57.098 44.471 74.513 1.00 20.35 166 TYR C C 1
ATOM 4407 O O . TYR C 1 166 ? -55.914 44.278 74.659 1.00 23.82 166 TYR C O 1
ATOM 4416 N N . ALA C 1 167 ? -57.994 43.593 74.925 1.00 20.91 167 ALA C N 1
ATOM 4417 C CA . ALA C 1 167 ? -57.586 42.268 75.389 1.00 21.30 167 ALA C CA 1
ATOM 4418 C C . ALA C 1 167 ? -58.320 41.217 74.590 1.00 21.67 167 ALA C C 1
ATOM 4419 O O . ALA C 1 167 ? -59.266 41.544 73.870 1.00 21.20 167 ALA C O 1
ATOM 4421 N N . GLN C 1 168 ? -57.841 39.976 74.708 1.00 21.99 168 GLN C N 1
ATOM 4422 C CA . GLN C 1 168 ? -58.444 38.824 74.070 1.00 24.50 168 GLN C CA 1
ATOM 4423 C C . GLN C 1 168 ? -58.881 37.769 75.100 1.00 23.92 168 GLN C C 1
ATOM 4424 O O . GLN C 1 168 ? -59.151 36.648 74.747 1.00 25.26 168 GLN C O 1
ATOM 4430 N N . GLY C 1 169 ? -59.005 38.155 76.363 1.00 22.88 169 GLY C N 1
ATOM 4431 C CA . GLY C 1 169 ? -59.442 37.244 77.398 1.00 21.99 169 GLY C CA 1
ATOM 4432 C C . GLY C 1 169 ? -59.341 37.902 78.741 1.00 21.62 169 GLY C C 1
ATOM 4433 O O . GLY C 1 169 ? -58.726 38.962 78.881 1.00 24.23 169 GLY C O 1
ATOM 4434 N N . PHE C 1 170 ? -59.952 37.274 79.725 1.00 20.52 170 PHE C N 1
ATOM 4435 C CA . PHE C 1 170 ? -60.038 37.798 81.074 1.00 20.25 170 PHE C CA 1
ATOM 4436 C C . PHE C 1 170 ? -59.555 36.725 82.031 1.00 19.02 170 PHE C C 1
ATOM 4437 O O . PHE C 1 170 ? -59.953 35.564 81.928 1.00 17.24 170 PHE C O 1
ATOM 4445 N N . VAL C 1 171 ? -58.778 37.129 83.018 1.00 19.79 171 VAL C N 1
ATOM 4446 C CA . VAL C 1 171 ? -58.542 36.264 84.179 1.00 21.05 171 VAL C CA 1
ATOM 4447 C C . VAL C 1 171 ? -59.069 36.974 85.407 1.00 20.91 171 VAL C C 1
ATOM 4448 O O . VAL C 1 171 ? -58.836 38.156 85.583 1.00 19.84 171 VAL C O 1
ATOM 4452 N N . VAL C 1 172 ? -59.813 36.244 86.231 1.00 21.49 172 VAL C N 1
ATOM 4453 C CA . VAL C 1 172 ? -60.463 36.806 87.411 1.00 22.20 172 VAL C CA 1
ATOM 4454 C C . VAL C 1 172 ? -59.950 36.201 88.736 1.00 22.53 172 VAL C C 1
ATOM 4455 O O . VAL C 1 172 ? -60.286 35.080 89.112 1.00 20.35 172 VAL C O 1
ATOM 4459 N N . LEU C 1 173 ? -59.147 36.974 89.452 1.00 26.24 173 LEU C N 1
ATOM 4460 C CA . LEU C 1 173 ? -58.702 36.596 90.801 1.00 27.57 173 LEU C CA 1
ATOM 4461 C C . LEU C 1 173 ? -59.813 36.911 91.777 1.00 28.24 173 LEU C C 1
ATOM 4462 O O . LEU C 1 173 ? -60.644 37.791 91.493 1.00 27.25 173 LEU C O 1
ATOM 4467 N N . PRO C 1 174 ? -59.829 36.202 92.930 1.00 29.30 174 PRO C N 1
ATOM 4468 C CA . PRO C 1 174 ? -60.778 36.407 93.997 1.00 28.77 174 PRO C CA 1
ATOM 4469 C C . PRO C 1 174 ? -60.949 37.878 94.244 1.00 29.22 174 PRO C C 1
ATOM 4470 O O . PRO C 1 174 ? -59.928 38.581 94.402 1.00 29.41 174 PRO C O 1
ATOM 4474 N N . GLY C 1 175 ? -62.205 38.348 94.174 1.00 27.49 175 GLY C N 1
ATOM 4475 C CA . GLY C 1 175 ? -62.471 39.765 94.234 1.00 27.78 175 GLY C CA 1
ATOM 4476 C C . GLY C 1 175 ? -63.841 40.166 94.677 1.00 28.20 175 GLY C C 1
ATOM 4477 O O . GLY C 1 175 ? -64.685 39.336 94.986 1.00 30.13 175 GLY C O 1
ATOM 4478 N N . GLY C 1 176 ? -64.033 41.478 94.697 1.00 27.91 176 GLY C N 1
ATOM 4479 C CA . GLY C 1 176 ? -65.241 42.095 95.190 1.00 27.80 176 GLY C CA 1
ATOM 4480 C C . GLY C 1 176 ? -66.284 42.409 94.143 1.00 27.31 176 GLY C C 1
ATOM 4481 O O . GLY C 1 176 ? -66.414 41.726 93.140 1.00 28.00 176 GLY C O 1
ATOM 4482 N N . LEU C 1 177 ? -67.019 43.481 94.390 1.00 27.52 177 LEU C N 1
ATOM 4483 C CA . LEU C 1 177 ? -68.146 43.862 93.535 1.00 27.55 177 LEU C CA 1
ATOM 4484 C C . LEU C 1 177 ? -67.717 44.247 92.127 1.00 27.84 177 LEU C C 1
ATOM 4485 O O . LEU C 1 177 ? -68.381 43.869 91.175 1.00 27.22 177 LEU C O 1
ATOM 4490 N N . GLY C 1 178 ? -66.623 45.009 92.005 1.00 26.37 178 GLY C N 1
ATOM 4491 C CA . GLY C 1 178 ? -66.127 45.466 90.717 1.00 23.71 178 GLY C CA 1
ATOM 4492 C C . GLY C 1 178 ? -65.539 44.334 89.922 1.00 23.46 178 GLY C C 1
ATOM 4493 O O . GLY C 1 178 ? -65.502 44.397 88.708 1.00 23.95 178 GLY C O 1
ATOM 4494 N N . THR C 1 179 ? -65.057 43.311 90.612 1.00 22.85 179 THR C N 1
ATOM 4495 C CA . THR C 1 179 ? -64.556 42.121 89.981 1.00 22.04 179 THR C CA 1
ATOM 4496 C C . THR C 1 179 ? -65.720 41.332 89.441 1.00 21.33 179 THR C C 1
ATOM 4497 O O . THR C 1 179 ? -65.688 40.838 88.333 1.00 20.26 179 THR C O 1
ATOM 4501 N N . LEU C 1 180 ? -66.790 41.239 90.208 1.00 23.32 180 LEU C N 1
ATOM 4502 C CA . LEU C 1 180 ? -68.011 40.561 89.722 1.00 23.46 180 LEU C CA 1
ATOM 4503 C C . LEU C 1 180 ? -68.657 41.225 88.519 1.00 22.30 180 LEU C C 1
ATOM 4504 O O . LEU C 1 180 ? -69.139 40.553 87.629 1.00 22.39 180 LEU C O 1
ATOM 4509 N N . ASP C 1 181 ? -68.652 42.545 88.532 1.00 22.20 181 ASP C N 1
ATOM 4510 C CA . ASP C 1 181 ? -69.103 43.388 87.456 1.00 23.70 181 ASP C CA 1
ATOM 4511 C C . ASP C 1 181 ? -68.478 43.046 86.102 1.00 24.84 181 ASP C C 1
ATOM 4512 O O . ASP C 1 181 ? -69.189 42.768 85.126 1.00 23.92 181 ASP C O 1
ATOM 4517 N N . GLU C 1 182 ? -67.157 43.057 86.066 1.00 25.97 182 GLU C N 1
ATOM 4518 C CA . GLU C 1 182 ? -66.422 42.740 84.861 1.00 27.60 182 GLU C CA 1
ATOM 4519 C C . GLU C 1 182 ? -66.574 41.296 84.462 1.00 24.99 182 GLU C C 1
ATOM 4520 O O . GLU C 1 182 ? -66.666 40.992 83.296 1.00 23.64 182 GLU C O 1
ATOM 4526 N N . LEU C 1 183 ? -66.600 40.401 85.431 1.00 25.36 183 LEU C N 1
ATOM 4527 C CA . LEU C 1 183 ? -66.831 38.980 85.158 1.00 25.82 183 LEU C CA 1
ATOM 4528 C C . LEU C 1 183 ? -68.154 38.731 84.394 1.00 25.42 183 LEU C C 1
ATOM 4529 O O . LEU C 1 183 ? -68.186 38.041 83.368 1.00 23.61 183 LEU C O 1
ATOM 4534 N N . PHE C 1 184 ? -69.240 39.299 84.891 1.00 24.71 184 PHE C N 1
ATOM 4535 C CA . PHE C 1 184 ? -70.526 39.057 84.257 1.00 25.88 184 PHE C CA 1
ATOM 4536 C C . PHE C 1 184 ? -70.724 39.816 82.953 1.00 25.23 184 PHE C C 1
ATOM 4537 O O . PHE C 1 184 ? -71.481 39.377 82.130 1.00 22.64 184 PHE C O 1
ATOM 4545 N N . GLU C 1 185 ? -70.023 40.933 82.784 1.00 26.14 185 GLU C N 1
ATOM 4546 C CA . GLU C 1 185 ? -70.030 41.674 81.558 1.00 27.26 185 GLU C CA 1
ATOM 4547 C C . GLU C 1 185 ? -69.420 40.841 80.465 1.00 27.73 185 GLU C C 1
ATOM 4548 O O . GLU C 1 185 ? -69.992 40.721 79.406 1.00 28.66 185 GLU C O 1
ATOM 4554 N N . ALA C 1 186 ? -68.276 40.233 80.740 1.00 26.85 186 ALA C N 1
ATOM 4555 C CA . ALA C 1 186 ? -67.592 39.410 79.747 1.00 27.87 186 ALA C CA 1
ATOM 4556 C C . ALA C 1 186 ? -68.397 38.193 79.407 1.00 26.61 186 ALA C C 1
ATOM 4557 O O . ALA C 1 186 ? -68.405 37.719 78.286 1.00 27.96 186 ALA C O 1
ATOM 4559 N N . LEU C 1 187 ? -69.075 37.672 80.401 1.00 27.38 187 LEU C N 1
ATOM 4560 C CA . LEU C 1 187 ? -69.892 36.503 80.183 1.00 26.94 187 LEU C CA 1
ATOM 4561 C C . LEU C 1 187 ? -71.059 36.828 79.249 1.00 24.20 187 LEU C C 1
ATOM 4562 O O . LEU C 1 187 ? -71.384 36.017 78.421 1.00 25.27 187 LEU C O 1
ATOM 4567 N N . THR C 1 188 ? -71.649 38.004 79.334 1.00 22.31 188 THR C N 1
ATOM 4568 C CA . THR C 1 188 ? -72.799 38.268 78.471 1.00 23.11 188 THR C CA 1
ATOM 4569 C C . THR C 1 188 ? -72.320 38.713 77.090 1.00 22.75 188 THR C C 1
ATOM 4570 O O . THR C 1 188 ? -73.037 38.544 76.093 1.00 22.23 188 THR C O 1
ATOM 4574 N N . LEU C 1 189 ? -71.093 39.227 77.027 1.00 23.36 189 LEU C N 1
ATOM 4575 C CA . LEU C 1 189 ? -70.499 39.598 75.755 1.00 24.06 189 LEU C CA 1
ATOM 4576 C C . LEU C 1 189 ? -70.224 38.375 74.895 1.00 22.19 189 LEU C C 1
ATOM 4577 O O . LEU C 1 189 ? -70.435 38.405 73.718 1.00 21.76 189 LEU C O 1
ATOM 4582 N N . VAL C 1 190 ? -69.778 37.305 75.517 1.00 22.57 190 VAL C N 1
ATOM 4583 C CA . VAL C 1 190 ? -69.482 36.056 74.846 1.00 23.20 190 VAL C CA 1
ATOM 4584 C C . VAL C 1 190 ? -70.779 35.331 74.520 1.00 25.38 190 VAL C C 1
ATOM 4585 O O . VAL C 1 190 ? -70.975 34.873 73.392 1.00 27.78 190 VAL C O 1
ATOM 4589 N N . GLN C 1 191 ? -71.657 35.216 75.500 1.00 25.41 191 GLN C N 1
ATOM 4590 C CA . GLN C 1 191 ? -72.986 34.661 75.281 1.00 28.36 191 GLN C CA 1
ATOM 4591 C C . GLN C 1 191 ? -73.752 35.297 74.101 1.00 28.00 191 GLN C C 1
ATOM 4592 O O . GLN C 1 191 ? -74.355 34.584 73.330 1.00 28.08 191 GLN C O 1
ATOM 4598 N N . THR C 1 192 ? -73.744 36.626 73.990 1.00 27.10 192 THR C N 1
ATOM 4599 C CA . THR C 1 192 ? -74.400 37.331 72.888 1.00 26.69 192 THR C CA 1
ATOM 4600 C C . THR C 1 192 ? -73.500 37.566 71.630 1.00 27.41 192 THR C C 1
ATOM 4601 O O . THR C 1 192 ? -73.860 38.342 70.723 1.00 25.70 192 THR C O 1
ATOM 4605 N N . GLN C 1 193 ? -72.337 36.904 71.591 1.00 29.12 193 GLN C N 1
ATOM 4606 C CA . GLN C 1 193 ? -71.402 36.956 70.466 1.00 31.20 193 GLN C CA 1
ATOM 4607 C C . GLN C 1 193 ? -70.973 38.374 70.081 1.00 29.98 193 GLN C C 1
ATOM 4608 O O . GLN C 1 193 ? -71.045 38.758 68.937 1.00 31.58 193 GLN C O 1
ATOM 4614 N N . LYS C 1 194 ? -70.551 39.153 71.053 1.00 28.60 194 LYS C N 1
ATOM 4615 C CA . LYS C 1 194 ? -69.950 40.458 70.824 1.00 29.00 194 LYS C CA 1
ATOM 4616 C C . LYS C 1 194 ? -68.402 40.408 71.016 1.00 27.49 194 LYS C C 1
ATOM 4617 O O . LYS C 1 194 ? -67.721 41.417 70.833 1.00 22.44 194 LYS C O 1
ATOM 4623 N N . VAL C 1 195 ? -67.894 39.256 71.473 1.00 26.01 195 VAL C N 1
ATOM 4624 C CA . VAL C 1 195 ? -66.476 38.923 71.412 1.00 25.81 195 VAL C CA 1
ATOM 4625 C C . VAL C 1 195 ? -66.422 37.461 71.073 1.00 25.67 195 VAL C C 1
ATOM 4626 O O . VAL C 1 195 ? -67.376 36.719 71.335 1.00 31.19 195 VAL C O 1
ATOM 4630 N N . THR C 1 196 ? -65.334 37.050 70.467 1.00 24.00 196 THR C N 1
ATOM 4631 C CA . THR C 1 196 ? -65.110 35.658 70.140 1.00 23.20 196 THR C CA 1
ATOM 4632 C C . THR C 1 196 ? -63.702 35.308 70.568 1.00 21.73 196 THR C C 1
ATOM 4633 O O . THR C 1 196 ? -62.849 36.164 70.738 1.00 21.35 196 THR C O 1
ATOM 4637 N N . ARG C 1 197 ? -63.478 34.024 70.732 1.00 21.74 197 ARG C N 1
ATOM 4638 C CA . ARG C 1 197 ? -62.198 33.483 71.150 1.00 22.30 197 ARG C CA 1
ATOM 4639 C C . ARG C 1 197 ? -61.674 34.226 72.400 1.00 21.13 197 ARG C C 1
ATOM 4640 O O . ARG C 1 197 ? -60.546 34.734 72.457 1.00 20.46 197 ARG C O 1
ATOM 4648 N N . PHE C 1 198 ? -62.542 34.254 73.402 1.00 20.05 198 PHE C N 1
ATOM 4649 C CA . PHE C 1 198 ? -62.378 35.084 74.578 1.00 20.38 198 PHE C CA 1
ATOM 4650 C C . PHE C 1 198 ? -62.477 34.251 75.857 1.00 19.60 198 PHE C C 1
ATOM 4651 O O . PHE C 1 198 ? -63.523 34.125 76.465 1.00 21.06 198 PHE C O 1
ATOM 4659 N N . PRO C 1 199 ? -61.388 33.621 76.245 1.00 20.24 199 PRO C N 1
ATOM 4660 C CA . PRO C 1 199 ? -61.426 32.819 77.465 1.00 21.22 199 PRO C CA 1
ATOM 4661 C C . PRO C 1 199 ? -61.720 33.621 78.720 1.00 22.51 199 PRO C C 1
ATOM 4662 O O . PRO C 1 199 ? -61.360 34.796 78.811 1.00 23.99 199 PRO C O 1
ATOM 4666 N N . ILE C 1 200 ? -62.408 33.005 79.675 1.00 23.31 200 ILE C N 1
ATOM 4667 C CA . ILE C 1 200 ? -62.642 33.640 80.969 1.00 22.49 200 ILE C CA 1
ATOM 4668 C C . ILE C 1 200 ? -62.231 32.633 82.057 1.00 23.96 200 ILE C C 1
ATOM 4669 O O . ILE C 1 200 ? -62.876 31.594 82.239 1.00 22.44 200 ILE C O 1
ATOM 4674 N N . VAL C 1 201 ? -61.141 32.921 82.760 1.00 24.22 201 VAL C N 1
ATOM 4675 C CA . VAL C 1 201 ? -60.666 32.002 83.768 1.00 24.94 201 VAL C CA 1
ATOM 4676 C C . VAL C 1 201 ? -60.828 32.589 85.169 1.00 26.65 201 VAL C C 1
ATOM 4677 O O . VAL C 1 201 ? -60.292 33.651 85.488 1.00 25.17 201 VAL C O 1
ATOM 4681 N N . LEU C 1 202 ? -61.569 31.861 86.005 1.00 29.94 202 LEU C N 1
ATOM 4682 C CA . LEU C 1 202 ? -61.735 32.172 87.436 1.00 29.34 202 LEU C CA 1
ATOM 4683 C C . LEU C 1 202 ? -60.675 31.445 88.219 1.00 30.09 202 LEU C C 1
ATOM 4684 O O . LEU C 1 202 ? -60.545 30.211 88.084 1.00 28.93 202 LEU C O 1
ATOM 4689 N N . PHE C 1 203 ? -59.961 32.185 89.066 1.00 29.26 203 PHE C N 1
ATOM 4690 C CA . PHE C 1 203 ? -58.947 31.577 89.918 1.00 31.07 203 PHE C CA 1
ATOM 4691 C C . PHE C 1 203 ? -59.387 31.395 91.389 1.00 29.32 203 PHE C C 1
ATOM 4692 O O . PHE C 1 203 ? -59.724 32.352 92.065 1.00 26.45 203 PHE C O 1
ATOM 4700 N N . GLY C 1 204 ? -59.358 30.147 91.855 1.00 29.63 204 GLY C N 1
ATOM 4701 C CA . GLY C 1 204 ? -59.691 29.793 93.232 1.00 29.27 204 GLY C CA 1
ATOM 4702 C C . GLY C 1 204 ? -61.009 29.059 93.293 1.00 29.94 204 GLY C C 1
ATOM 4703 O O . GLY C 1 204 ? -62.086 29.694 93.377 1.00 28.82 204 GLY C O 1
ATOM 4704 N N . SER C 1 205 ? -60.956 27.731 93.285 1.00 30.06 205 SER C N 1
ATOM 4705 C CA . SER C 1 205 ? -62.191 26.935 93.164 1.00 30.51 205 SER C CA 1
ATOM 4706 C C . SER C 1 205 ? -63.030 26.968 94.417 1.00 30.66 205 SER C C 1
ATOM 4707 O O . SER C 1 205 ? -64.215 26.728 94.330 1.00 32.86 205 SER C O 1
ATOM 4710 N N . GLU C 1 206 ? -62.439 27.248 95.578 1.00 32.78 206 GLU C N 1
ATOM 4711 C CA . GLU C 1 206 ? -63.236 27.419 96.793 1.00 33.98 206 GLU C CA 1
ATOM 4712 C C . GLU C 1 206 ? -63.883 28.777 96.893 1.00 31.51 206 GLU C C 1
ATOM 4713 O O . GLU C 1 206 ? -65.051 28.893 97.259 1.00 33.14 206 GLU C O 1
ATOM 4719 N N . TYR C 1 207 ? -63.147 29.809 96.542 1.00 29.56 207 TYR C N 1
ATOM 4720 C CA . TYR C 1 207 ? -63.722 31.134 96.475 1.00 28.15 207 TYR C CA 1
ATOM 4721 C C . TYR C 1 207 ? -64.943 31.222 95.553 1.00 28.51 207 TYR C C 1
ATOM 4722 O O . TYR C 1 207 ? -66.007 31.713 95.964 1.00 29.92 207 TYR C O 1
ATOM 4731 N N . TRP C 1 208 ? -64.780 30.749 94.313 1.00 27.33 208 TRP C N 1
ATOM 4732 C CA . TRP C 1 208 ? -65.820 30.879 93.285 1.00 25.97 208 TRP C CA 1
ATOM 4733 C C . TRP C 1 208 ? -66.877 29.758 93.313 1.00 26.60 208 TRP C C 1
ATOM 4734 O O . TRP C 1 208 ? -67.996 29.960 92.796 1.00 24.66 208 TRP C O 1
ATOM 4745 N N . GLY C 1 209 ? -66.555 28.592 93.888 1.00 26.27 209 GLY C N 1
ATOM 4746 C CA . GLY C 1 209 ? -67.524 27.480 93.875 1.00 27.28 209 GLY C CA 1
ATOM 4747 C C . GLY C 1 209 ? -68.954 27.829 94.356 1.00 27.48 209 GLY C C 1
ATOM 4748 O O . GLY C 1 209 ? -69.956 27.380 93.784 1.00 25.43 209 GLY C O 1
ATOM 4749 N N . GLY C 1 210 ? -69.044 28.642 95.406 1.00 26.65 210 GLY C N 1
ATOM 4750 C CA . GLY C 1 210 ? -70.315 29.034 95.934 1.00 27.64 210 GLY C CA 1
ATOM 4751 C C . GLY C 1 210 ? -71.194 29.706 94.908 1.00 28.81 210 GLY C C 1
ATOM 4752 O O . GLY C 1 210 ? -72.360 29.356 94.769 1.00 27.77 210 GLY C O 1
ATOM 4753 N N . LEU C 1 211 ? -70.608 30.667 94.194 1.00 30.45 211 LEU C N 1
ATOM 4754 C CA . LEU C 1 211 ? -71.262 31.333 93.066 1.00 30.46 211 LEU C CA 1
ATOM 4755 C C . LEU C 1 211 ? -71.600 30.359 91.931 1.00 29.12 211 LEU C C 1
ATOM 4756 O O . LEU C 1 211 ? -72.729 30.337 91.437 1.00 27.31 211 LEU C O 1
ATOM 4761 N N . VAL C 1 212 ? -70.627 29.537 91.548 1.00 30.12 212 VAL C N 1
ATOM 4762 C CA . VAL C 1 212 ? -70.843 28.468 90.531 1.00 30.73 212 VAL C CA 1
ATOM 4763 C C . VAL C 1 212 ? -72.019 27.526 90.856 1.00 32.48 212 VAL C C 1
ATOM 4764 O O . VAL C 1 212 ? -72.845 27.244 89.969 1.00 36.27 212 VAL C O 1
ATOM 4768 N N . ASP C 1 213 ? -72.132 27.085 92.116 1.00 33.75 213 ASP C N 1
ATOM 4769 C CA . ASP C 1 213 ? -73.306 26.312 92.568 1.00 30.85 213 ASP C CA 1
ATOM 4770 C C . ASP C 1 213 ? -74.596 27.070 92.479 1.00 31.06 213 ASP C C 1
ATOM 4771 O O . ASP C 1 213 ? -75.618 26.480 92.126 1.00 32.07 213 ASP C O 1
ATOM 4776 N N . TRP C 1 214 ? -74.596 28.366 92.790 1.00 32.06 214 TRP C N 1
ATOM 4777 C CA . TRP C 1 214 ? -75.821 29.139 92.600 1.00 32.62 214 TRP C CA 1
ATOM 4778 C C . TRP C 1 214 ? -76.165 29.343 91.128 1.00 34.62 214 TRP C C 1
ATOM 4779 O O . TRP C 1 214 ? -77.336 29.391 90.775 1.00 36.22 214 TRP C O 1
ATOM 4790 N N . LEU C 1 215 ? -75.149 29.463 90.277 1.00 36.07 215 LEU C N 1
ATOM 4791 C CA . LEU C 1 215 ? -75.378 29.645 88.834 1.00 37.58 215 LEU C CA 1
ATOM 4792 C C . LEU C 1 215 ? -76.029 28.390 88.223 1.00 35.47 215 LEU C C 1
ATOM 4793 O O . LEU C 1 215 ? -77.000 28.487 87.464 1.00 32.28 215 LEU C O 1
ATOM 4798 N N . ARG C 1 216 ? -75.502 27.231 88.589 1.00 35.57 216 ARG C N 1
ATOM 4799 C CA . ARG C 1 216 ? -76.089 25.953 88.187 1.00 36.84 216 ARG C CA 1
ATOM 4800 C C . ARG C 1 216 ? -77.428 25.699 88.886 1.00 34.75 216 ARG C C 1
ATOM 4801 O O . ARG C 1 216 ? -78.472 25.525 88.238 1.00 34.35 216 ARG C O 1
ATOM 4809 N N . GLY C 1 217 ? -77.371 25.738 90.214 1.00 33.56 217 GLY C N 1
ATOM 4810 C CA . GLY C 1 217 ? -78.461 25.352 91.092 1.00 34.57 217 GLY C CA 1
ATOM 4811 C C . GLY C 1 217 ? -79.735 26.166 91.027 1.00 33.88 217 GLY C C 1
ATOM 4812 O O . GLY C 1 217 ? -80.791 25.666 91.346 1.00 36.36 217 GLY C O 1
ATOM 4813 N N . THR C 1 218 ? -79.644 27.414 90.624 1.00 32.59 218 THR C N 1
ATOM 4814 C CA . THR C 1 218 ? -80.798 28.299 90.602 1.00 33.29 218 THR C CA 1
ATOM 4815 C C . THR C 1 218 ? -81.002 28.771 89.175 1.00 36.52 218 THR C C 1
ATOM 4816 O O . THR C 1 218 ? -82.002 28.434 88.587 1.00 37.86 218 THR C O 1
ATOM 4820 N N . LEU C 1 219 ? -80.030 29.509 88.615 1.00 38.57 219 LEU C N 1
ATOM 4821 C CA . LEU C 1 219 ? -80.137 30.082 87.268 1.00 36.00 219 LEU C CA 1
ATOM 4822 C C . LEU C 1 219 ? -80.411 29.068 86.181 1.00 34.87 219 LEU C C 1
ATOM 4823 O O . LEU C 1 219 ? -81.407 29.172 85.460 1.00 36.54 219 LEU C O 1
ATOM 4828 N N . VAL C 1 220 ? -79.505 28.126 86.028 1.00 33.69 220 VAL C N 1
ATOM 4829 C CA . VAL C 1 220 ? -79.631 27.132 84.962 1.00 36.16 220 VAL C CA 1
ATOM 4830 C C . VAL C 1 220 ? -80.886 26.281 85.183 1.00 38.71 220 VAL C C 1
ATOM 4831 O O . VAL C 1 220 ? -81.656 26.042 84.252 1.00 38.83 220 VAL C O 1
ATOM 4835 N N . ALA C 1 221 ? -81.082 25.861 86.428 1.00 38.57 221 ALA C N 1
ATOM 4836 C CA . ALA C 1 221 ? -82.197 25.009 86.801 1.00 40.29 221 ALA C CA 1
ATOM 4837 C C . ALA C 1 221 ? -83.579 25.614 86.552 1.00 38.31 221 ALA C C 1
ATOM 4838 O O . ALA C 1 221 ? -84.498 24.890 86.285 1.00 41.14 221 ALA C O 1
ATOM 4840 N N . GLN C 1 222 ? -83.704 26.929 86.637 1.00 37.01 222 GLN C N 1
ATOM 4841 C CA . GLN C 1 222 ? -84.944 27.653 86.316 1.00 36.44 222 GLN C CA 1
ATOM 4842 C C . GLN C 1 222 ? -84.949 28.214 84.892 1.00 35.55 222 GLN C C 1
ATOM 4843 O O . GLN C 1 222 ? -85.777 29.088 84.572 1.00 37.15 222 GLN C O 1
ATOM 4849 N N . GLY C 1 223 ? -84.013 27.745 84.059 1.00 32.54 223 GLY C N 1
ATOM 4850 C CA . GLY C 1 223 ? -83.866 28.204 82.694 1.00 33.19 223 GLY C CA 1
ATOM 4851 C C . GLY C 1 223 ? -83.627 29.680 82.476 1.00 33.38 223 GLY C C 1
ATOM 4852 O O . GLY C 1 223 ? -84.043 30.234 81.467 1.00 33.27 223 GLY C O 1
ATOM 4853 N N . LYS C 1 224 ? -82.950 30.327 83.410 1.00 36.95 224 LYS C N 1
ATOM 4854 C CA . LYS C 1 224 ? -82.428 31.686 83.168 1.00 37.23 224 LYS C CA 1
ATOM 4855 C C . LYS C 1 224 ? -81.137 31.667 82.335 1.00 36.84 224 LYS C C 1
ATOM 4856 O O . LYS C 1 224 ? -80.715 32.694 81.812 1.00 38.31 224 LYS C O 1
ATOM 4862 N N . ALA C 1 225 ? -80.525 30.496 82.215 1.00 36.55 225 ALA C N 1
ATOM 4863 C CA . ALA C 1 225 ? -79.353 30.319 81.407 1.00 37.57 225 ALA C CA 1
ATOM 4864 C C . ALA C 1 225 ? -79.273 28.868 81.093 1.00 37.60 225 ALA C C 1
ATOM 4865 O O . ALA C 1 225 ? -79.782 28.064 81.857 1.00 41.06 225 ALA C O 1
ATOM 4867 N N . ALA C 1 226 ? -78.600 28.529 79.999 1.00 38.41 226 ALA C N 1
ATOM 4868 C CA . ALA C 1 226 ? -78.388 27.120 79.603 1.00 37.32 226 ALA C CA 1
ATOM 4869 C C . ALA C 1 226 ? -77.180 26.528 80.268 1.00 35.75 226 ALA C C 1
ATOM 4870 O O . ALA C 1 226 ? -76.311 27.235 80.718 1.00 38.44 226 ALA C O 1
ATOM 4872 N N . GLU C 1 227 ? -77.105 25.213 80.299 1.00 40.07 227 GLU C N 1
ATOM 4873 C CA . GLU C 1 227 ? -75.924 24.525 80.836 1.00 44.13 227 GLU C CA 1
ATOM 4874 C C . GLU C 1 227 ? -74.669 24.739 79.959 1.00 42.96 227 GLU C C 1
ATOM 4875 O O . GLU C 1 227 ? -73.546 24.647 80.460 1.00 39.94 227 GLU C O 1
ATOM 4881 N N . LYS C 1 228 ? -74.851 25.033 78.668 1.00 44.09 228 LYS C N 1
ATOM 4882 C CA . LYS C 1 228 ? -73.719 25.413 77.797 1.00 44.75 228 LYS C CA 1
ATOM 4883 C C . LYS C 1 228 ? -73.119 26.806 78.164 1.00 41.57 228 LYS C C 1
ATOM 4884 O O . LYS C 1 228 ? -71.930 27.025 77.979 1.00 41.98 228 LYS C O 1
ATOM 4890 N N . ASP C 1 229 ? -73.933 27.735 78.673 1.00 37.14 229 ASP C N 1
ATOM 4891 C CA . ASP C 1 229 ? -73.431 29.011 79.185 1.00 36.23 229 ASP C CA 1
ATOM 4892 C C . ASP C 1 229 ? -72.444 28.841 80.351 1.00 36.76 229 ASP C C 1
ATOM 4893 O O . ASP C 1 229 ? -71.576 29.689 80.549 1.00 32.07 229 ASP C O 1
ATOM 4898 N N . LEU C 1 230 ? -72.579 27.773 81.143 1.00 36.43 230 LEU C N 1
ATOM 4899 C CA . LEU C 1 230 ? -71.605 27.520 82.211 1.00 38.02 230 LEU C CA 1
ATOM 4900 C C . LEU C 1 230 ? -70.216 27.123 81.689 1.00 39.15 230 LEU C C 1
ATOM 4901 O O . LEU C 1 230 ? -69.228 27.256 82.389 1.00 40.53 230 LEU C O 1
ATOM 4906 N N . MET C 1 231 ? -70.147 26.621 80.469 1.00 40.75 231 MET C N 1
ATOM 4907 C CA . MET C 1 231 ? -68.880 26.252 79.874 1.00 42.27 231 MET C CA 1
ATOM 4908 C C . MET C 1 231 ? -68.101 27.460 79.311 1.00 38.00 231 MET C C 1
ATOM 4909 O O . MET C 1 231 ? -66.960 27.309 78.897 1.00 38.65 231 MET C O 1
ATOM 4914 N N . LEU C 1 232 ? -68.702 28.646 79.301 1.00 31.50 232 LEU C N 1
ATOM 4915 C CA . LEU C 1 232 ? -67.994 29.851 78.902 1.00 29.98 232 LEU C CA 1
ATOM 4916 C C . LEU C 1 232 ? -66.856 30.305 79.806 1.00 30.79 232 LEU C C 1
ATOM 4917 O O . LEU C 1 232 ? -66.062 31.150 79.404 1.00 33.83 232 LEU C O 1
ATOM 4922 N N . PHE C 1 233 ? -66.806 29.815 81.041 1.00 30.44 233 PHE C N 1
ATOM 4923 C CA . PHE C 1 233 ? -65.683 30.094 81.924 1.00 29.24 233 PHE C CA 1
ATOM 4924 C C . PHE C 1 233 ? -65.072 28.799 82.425 1.00 29.00 233 PHE C C 1
ATOM 4925 O O . PHE C 1 233 ? -65.685 27.754 82.304 1.00 31.49 233 PHE C O 1
ATOM 4933 N N . HIS C 1 234 ? -63.862 28.905 82.936 1.00 27.87 234 HIS C N 1
ATOM 4934 C CA . HIS C 1 234 ? -63.121 27.833 83.563 1.00 28.66 234 HIS C CA 1
ATOM 4935 C C . HIS C 1 234 ? -62.772 28.221 85.001 1.00 28.63 234 HIS C C 1
ATOM 4936 O O . HIS C 1 234 ? -62.696 29.362 85.310 1.00 31.76 234 HIS C O 1
ATOM 4943 N N . VAL C 1 235 ? -62.596 27.263 85.891 1.00 27.72 235 VAL C N 1
ATOM 4944 C CA . VAL C 1 235 ? -62.184 27.545 87.266 1.00 25.15 235 VAL C CA 1
ATOM 4945 C C . VAL C 1 235 ? -60.955 26.702 87.546 1.00 24.84 235 VAL C C 1
ATOM 4946 O O . VAL C 1 235 ? -60.915 25.557 87.198 1.00 24.44 235 VAL C O 1
ATOM 4950 N N . THR C 1 236 ? -59.923 27.259 88.134 1.00 25.36 236 THR C N 1
ATOM 4951 C CA . THR C 1 236 ? -58.762 26.464 88.436 1.00 26.69 236 THR C CA 1
ATOM 4952 C C . THR C 1 236 ? -58.079 27.028 89.650 1.00 28.50 236 THR C C 1
ATOM 4953 O O . THR C 1 236 ? -58.371 28.141 90.054 1.00 29.59 236 THR C O 1
ATOM 4957 N N . ASP C 1 237 ? -57.157 26.243 90.208 1.00 30.14 237 ASP C N 1
ATOM 4958 C CA . ASP C 1 237 ? -56.329 26.667 91.327 1.00 31.17 237 ASP C CA 1
ATOM 4959 C C . ASP C 1 237 ? -54.869 26.704 90.992 1.00 31.65 237 ASP C C 1
ATOM 4960 O O . ASP C 1 237 ? -54.082 27.138 91.837 1.0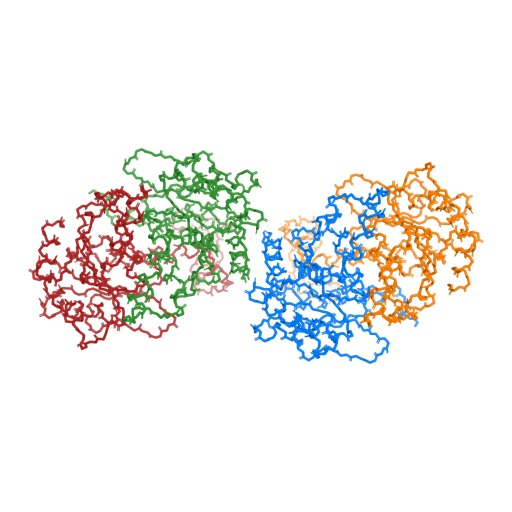0 31.76 237 ASP C O 1
ATOM 4965 N N . ASP C 1 238 ? -54.505 26.279 89.780 1.00 31.05 238 ASP C N 1
ATOM 4966 C CA . ASP C 1 238 ? -53.114 26.220 89.369 1.00 33.91 238 ASP C CA 1
ATOM 4967 C C . ASP C 1 238 ? -52.808 27.406 88.385 1.00 34.25 238 ASP C C 1
ATOM 4968 O O . ASP C 1 238 ? -53.528 27.635 87.395 1.00 36.01 238 ASP C O 1
ATOM 4973 N N . VAL C 1 239 ? -51.763 28.181 88.672 1.00 32.11 239 VAL C N 1
ATOM 4974 C CA . VAL C 1 239 ? -51.464 29.369 87.845 1.00 30.74 239 VAL C CA 1
ATOM 4975 C C . VAL C 1 239 ? -51.052 28.965 86.439 1.00 30.18 239 VAL C C 1
ATOM 4976 O O . VAL C 1 239 ? -51.374 29.648 85.501 1.00 31.32 239 VAL C O 1
ATOM 4980 N N . ASP C 1 240 ? -50.404 27.825 86.278 1.00 31.89 240 ASP C N 1
ATOM 4981 C CA . ASP C 1 240 ? -50.070 27.356 84.940 1.00 30.64 240 ASP C CA 1
ATOM 4982 C C . ASP C 1 240 ? -51.271 26.936 84.120 1.00 30.70 240 ASP C C 1
ATOM 4983 O O . ASP C 1 240 ? -51.271 27.122 82.907 1.00 29.30 240 ASP C O 1
ATOM 4988 N N . GLU C 1 241 ? -52.293 26.362 84.757 1.00 32.12 241 GLU C N 1
ATOM 4989 C CA . GLU C 1 241 ? -53.470 25.965 83.991 1.00 32.02 241 GLU C CA 1
ATOM 4990 C C . GLU C 1 241 ? -54.252 27.164 83.559 1.00 27.41 241 GLU C C 1
ATOM 4991 O O . GLU C 1 241 ? -54.777 27.173 82.446 1.00 27.21 241 GLU C O 1
ATOM 4997 N N . ALA C 1 242 ? -54.357 28.149 84.440 1.00 22.89 242 ALA C N 1
ATOM 4998 C CA . ALA C 1 242 ? -54.963 29.412 84.074 1.00 23.54 242 ALA C CA 1
ATOM 4999 C C . ALA C 1 242 ? -54.341 30.024 82.802 1.00 24.94 242 ALA C C 1
ATOM 5000 O O . ALA C 1 242 ? -55.058 30.423 81.880 1.00 25.40 242 ALA C O 1
ATOM 5002 N N . VAL C 1 243 ? -53.022 30.062 82.757 1.00 23.97 243 VAL C N 1
ATOM 5003 C CA . VAL C 1 243 ? -52.305 30.592 81.613 1.00 25.28 243 VAL C CA 1
ATOM 5004 C C . VAL C 1 243 ? -52.510 29.692 80.397 1.00 23.23 243 VAL C C 1
ATOM 5005 O O . VAL C 1 243 ? -52.696 30.174 79.312 1.00 22.94 243 VAL C O 1
ATOM 5009 N N . ALA C 1 244 ? -52.442 28.392 80.584 1.00 22.54 244 ALA C N 1
ATOM 5010 C CA . ALA C 1 244 ? -52.586 27.462 79.461 1.00 21.74 244 ALA C CA 1
ATOM 5011 C C . ALA C 1 244 ? -53.966 27.507 78.838 1.00 21.70 244 ALA C C 1
ATOM 5012 O O . ALA C 1 244 ? -54.102 27.397 77.630 1.00 21.25 244 ALA C O 1
ATOM 5014 N N . LEU C 1 245 ? -54.992 27.630 79.673 1.00 22.63 245 LEU C N 1
ATOM 5015 C CA . LEU C 1 245 ? -56.341 27.736 79.176 1.00 23.00 245 LEU C CA 1
ATOM 5016 C C . LEU C 1 245 ? -56.452 29.016 78.352 1.00 23.38 245 LEU C C 1
ATOM 5017 O O . LEU C 1 245 ? -56.964 29.000 77.236 1.00 25.45 245 LEU C O 1
ATOM 5022 N N . VAL C 1 246 ? -55.970 30.116 78.904 1.00 22.57 246 VAL C N 1
ATOM 5023 C CA . VAL C 1 246 ? -56.060 31.413 78.247 1.00 22.87 246 VAL C CA 1
ATOM 5024 C C . VAL C 1 246 ? -55.297 31.396 76.908 1.00 22.52 246 VAL C C 1
ATOM 5025 O O . VAL C 1 246 ? -55.792 31.899 75.912 1.00 19.01 246 VAL C O 1
ATOM 5029 N N . SER C 1 247 ? -54.101 30.788 76.922 1.00 23.30 247 SER C N 1
ATOM 5030 C CA . SER C 1 247 ? -53.207 30.687 75.750 1.00 23.52 247 SER C CA 1
ATOM 5031 C C . SER C 1 247 ? -53.799 29.881 74.602 1.00 24.17 247 SER C C 1
ATOM 5032 O O . SER C 1 247 ? -53.552 30.152 73.444 1.00 25.13 247 SER C O 1
ATOM 5035 N N . LYS C 1 248 ? -54.573 28.887 74.962 1.00 24.74 248 LYS C N 1
ATOM 5036 C CA . LYS C 1 248 ? -55.197 27.996 74.036 1.00 26.43 248 LYS C CA 1
ATOM 5037 C C . LYS C 1 248 ? -56.395 28.654 73.409 1.00 25.44 248 LYS C C 1
ATOM 5038 O O . LYS C 1 248 ? -56.685 28.473 72.247 1.00 24.07 248 LYS C O 1
ATOM 5044 N N . GLU C 1 249 ? -57.115 29.419 74.202 1.00 26.85 249 GLU C N 1
ATOM 5045 C CA . GLU C 1 249 ? -58.419 29.910 73.803 1.00 27.90 249 GLU C CA 1
ATOM 5046 C C . GLU C 1 249 ? -58.463 31.325 73.252 1.00 25.74 249 GLU C C 1
ATOM 5047 O O . GLU C 1 249 ? -59.414 31.647 72.536 1.00 30.22 249 GLU C O 1
ATOM 5053 N N . ALA C 1 250 ? -57.480 32.162 73.564 1.00 23.04 250 ALA C N 1
ATOM 5054 C CA . ALA C 1 250 ? -57.508 33.581 73.186 1.00 23.31 250 ALA C CA 1
ATOM 5055 C C . ALA C 1 250 ? -56.929 33.896 71.787 1.00 26.60 250 ALA C C 1
ATOM 5056 O O . ALA C 1 250 ? -55.883 33.361 71.354 1.00 26.69 250 ALA C O 1
ATOM 5058 N N . GLY C 1 251 ? -57.615 34.781 71.087 1.00 28.92 251 GLY C N 1
ATOM 5059 C CA . GLY C 1 251 ? -57.014 35.467 69.961 1.00 32.65 251 GLY C CA 1
ATOM 5060 C C . GLY C 1 251 ? -56.648 34.519 68.857 1.00 35.92 251 GLY C C 1
ATOM 5061 O O . GLY C 1 251 ? -57.396 33.548 68.624 1.00 42.20 251 GLY C O 1
ATOM 5062 N N . ARG C 1 252 ? -55.499 34.784 68.212 1.00 37.15 252 ARG C N 1
ATOM 5063 C CA . ARG C 1 252 ? -55.108 34.109 66.969 1.00 43.14 252 ARG C CA 1
ATOM 5064 C C . ARG C 1 252 ? -56.225 34.103 65.891 1.00 52.65 252 ARG C C 1
ATOM 5065 O O . ARG C 1 252 ? -56.640 33.037 65.408 1.00 52.64 252 ARG C O 1
ATOM 5073 N N . LEU C 1 253 ? -56.704 35.310 65.558 1.00 64.04 253 LEU C N 1
ATOM 5074 C CA . LEU C 1 253 ? -57.877 35.542 64.700 1.00 66.42 253 LEU C CA 1
ATOM 5075 C C . LEU C 1 253 ? -57.331 36.258 63.461 1.00 66.94 253 LEU C C 1
ATOM 5076 O O . LEU C 1 253 ? -57.684 35.899 62.342 1.00 69.85 253 LEU C O 1
ATOM 5081 N N . ARG D 1 11 ? -61.716 82.042 31.305 1.00 55.99 11 ARG D N 1
ATOM 5082 C CA . ARG D 1 11 ? -62.855 82.108 32.290 1.00 59.61 11 ARG D CA 1
ATOM 5083 C C . ARG D 1 11 ? -62.655 81.243 33.539 1.00 61.20 11 ARG D C 1
ATOM 5084 O O . ARG D 1 11 ? -63.214 81.670 34.577 1.00 58.67 11 ARG D O 1
ATOM 5092 N N . PRO D 1 12 ? -61.921 80.044 33.455 1.00 60.31 12 PRO D N 1
ATOM 5093 C CA . PRO D 1 12 ? -61.439 79.413 34.723 1.00 56.94 12 PRO D CA 1
ATOM 5094 C C . PRO D 1 12 ? -60.774 80.461 35.643 1.00 53.24 12 PRO D C 1
ATOM 5095 O O . PRO D 1 12 ? -59.833 81.134 35.224 1.00 54.65 12 PRO D O 1
ATOM 5099 N N . PRO D 1 13 ? -61.279 80.612 36.870 1.00 47.03 13 PRO D N 1
ATOM 5100 C CA . PRO D 1 13 ? -61.080 81.813 37.681 1.00 43.00 13 PRO D CA 1
ATOM 5101 C C . PRO D 1 13 ? -59.627 82.273 37.813 1.00 43.60 13 PRO D C 1
ATOM 5102 O O . PRO D 1 13 ? -58.696 81.473 37.714 1.00 42.45 13 PRO D O 1
ATOM 5106 N N . GLU D 1 14 ? -59.451 83.574 38.004 1.00 45.34 14 GLU D N 1
ATOM 5107 C CA . GLU D 1 14 ? -58.157 84.165 38.317 1.00 44.04 14 GLU D CA 1
ATOM 5108 C C . GLU D 1 14 ? -57.943 84.194 39.808 1.00 40.51 14 GLU D C 1
ATOM 5109 O O . GLU D 1 14 ? -56.806 84.187 40.248 1.00 39.47 14 GLU D O 1
ATOM 5115 N N . GLU D 1 15 ? -59.047 84.281 40.560 1.00 38.68 15 GLU D N 1
ATOM 5116 C CA . GLU D 1 15 ? -59.062 84.328 42.018 1.00 38.04 15 GLU D CA 1
ATOM 5117 C C . GLU D 1 15 ? -60.291 83.596 42.549 1.00 35.96 15 GLU D C 1
ATOM 5118 O O . GLU D 1 15 ? -61.371 83.909 42.132 1.00 41.09 15 GLU D O 1
ATOM 5124 N N . GLN D 1 16 ? -60.133 82.615 43.436 1.00 35.38 16 GLN D N 1
ATOM 5125 C CA . GLN D 1 16 ? -61.271 81.924 44.079 1.00 33.38 16 GLN D CA 1
ATOM 5126 C C . GLN D 1 16 ? -61.284 82.316 45.553 1.00 33.29 16 GLN D C 1
ATOM 5127 O O . GLN D 1 16 ? -60.239 82.361 46.198 1.00 33.89 16 GLN D O 1
ATOM 5133 N N . ARG D 1 17 ? -62.472 82.553 46.093 1.00 34.68 17 ARG D N 1
ATOM 5134 C CA . ARG D 1 17 ? -62.694 82.679 47.533 1.00 35.14 17 ARG D CA 1
ATOM 5135 C C . ARG D 1 17 ? -63.669 81.613 48.020 1.00 35.69 17 ARG D C 1
ATOM 5136 O O . ARG D 1 17 ? -64.869 81.725 47.853 1.00 35.45 17 ARG D O 1
ATOM 5144 N N . LEU D 1 18 ? -63.134 80.562 48.611 1.00 36.72 18 LEU D N 1
ATOM 5145 C CA . LEU D 1 18 ? -63.920 79.437 49.061 1.00 33.94 18 LEU D CA 1
ATOM 5146 C C . LEU D 1 18 ? -63.759 79.453 50.561 1.00 30.29 18 LEU D C 1
ATOM 5147 O O . LEU D 1 18 ? -62.781 78.932 51.088 1.00 31.73 18 LEU D O 1
ATOM 5152 N N . GLY D 1 19 ? -64.708 80.068 51.240 1.00 26.35 19 GLY D N 1
ATOM 5153 C CA . GLY D 1 19 ? -64.696 80.112 52.673 1.00 24.85 19 GLY D CA 1
ATOM 5154 C C . GLY D 1 19 ? -63.605 81.022 53.188 1.00 24.43 19 GLY D C 1
ATOM 5155 O O . GLY D 1 19 ? -63.544 82.185 52.802 1.00 25.20 19 GLY D O 1
ATOM 5156 N N . PRO D 1 20 ? -62.746 80.511 54.074 1.00 23.02 20 PRO D N 1
ATOM 5157 C CA . PRO D 1 20 ? -61.629 81.297 54.553 1.00 23.94 20 PRO D CA 1
ATOM 5158 C C . PRO D 1 20 ? -60.376 81.170 53.680 1.00 24.82 20 PRO D C 1
ATOM 5159 O O . PRO D 1 20 ? -59.394 81.855 53.954 1.00 24.38 20 PRO D O 1
ATOM 5163 N N . VAL D 1 21 ? -60.454 80.383 52.605 1.00 25.15 21 VAL D N 1
ATOM 5164 C CA . VAL D 1 21 ? -59.336 80.075 51.727 1.00 25.18 21 VAL D CA 1
ATOM 5165 C C . VAL D 1 21 ? -59.278 81.000 50.480 1.00 25.80 21 VAL D C 1
ATOM 5166 O O . VAL D 1 21 ? -60.281 81.247 49.836 1.00 27.37 21 VAL D O 1
ATOM 5170 N N . LEU D 1 22 ? -58.093 81.515 50.161 1.00 26.50 22 LEU D N 1
ATOM 5171 C CA . LEU D 1 22 ? -57.852 82.334 48.968 1.00 25.74 22 LEU D CA 1
ATOM 5172 C C . LEU D 1 22 ? -56.990 81.556 47.984 1.00 24.20 22 LEU D C 1
ATOM 5173 O O . LEU D 1 22 ? -55.949 81.044 48.340 1.00 23.41 22 LEU D O 1
ATOM 5178 N N . ARG D 1 23 ? -57.428 81.451 46.743 1.00 24.03 23 ARG D N 1
ATOM 5179 C CA . ARG D 1 23 ? -56.596 80.850 45.708 1.00 23.63 23 ARG D CA 1
ATOM 5180 C C . ARG D 1 23 ? -56.453 81.814 44.589 1.00 23.05 23 ARG D C 1
ATOM 5181 O O . ARG D 1 23 ? -57.471 82.353 44.119 1.00 23.69 23 ARG D O 1
ATOM 5189 N N . ARG D 1 24 ? -55.215 82.067 44.176 1.00 22.31 24 ARG D N 1
ATOM 5190 C CA . ARG D 1 24 ? -54.979 82.917 43.005 1.00 24.29 24 ARG D CA 1
ATOM 5191 C C . ARG D 1 24 ? -54.070 82.252 42.000 1.00 26.10 24 ARG D C 1
ATOM 5192 O O . ARG D 1 24 ? -53.240 81.401 42.360 1.00 27.82 24 ARG D O 1
ATOM 5200 N N . ARG D 1 25 ? -54.200 82.693 40.751 1.00 26.62 25 ARG D N 1
ATOM 5201 C CA . ARG D 1 25 ? -53.351 82.253 39.638 1.00 25.35 25 ARG D CA 1
ATOM 5202 C C . ARG D 1 25 ? -53.187 80.754 39.562 1.00 24.52 25 ARG D C 1
ATOM 5203 O O . ARG D 1 25 ? -54.174 80.075 39.460 1.00 24.32 25 ARG D O 1
ATOM 5211 N N . GLY D 1 26 ? -51.967 80.236 39.644 1.00 24.83 26 GLY D N 1
ATOM 5212 C CA . GLY D 1 26 ? -51.720 78.829 39.510 1.00 24.64 26 GLY D CA 1
ATOM 5213 C C . GLY D 1 26 ? -52.292 77.993 40.618 1.00 26.69 26 GLY D C 1
ATOM 5214 O O . GLY D 1 26 ? -52.436 76.797 40.469 1.00 29.38 26 GLY D O 1
ATOM 5215 N N . GLN D 1 27 ? -52.602 78.607 41.744 1.00 27.61 27 GLN D N 1
ATOM 5216 C CA . GLN D 1 27 ? -53.058 77.879 42.892 1.00 26.96 27 GLN D CA 1
ATOM 5217 C C . GLN D 1 27 ? -54.599 77.640 42.852 1.00 26.42 27 GLN D C 1
ATOM 5218 O O . GLN D 1 27 ? -55.135 76.824 43.600 1.00 28.31 27 GLN D O 1
ATOM 5224 N N . VAL D 1 28 ? -55.304 78.317 41.960 1.00 26.10 28 VAL D N 1
ATOM 5225 C CA . VAL D 1 28 ? -56.705 77.989 41.658 1.00 28.67 28 VAL D CA 1
ATOM 5226 C C . VAL D 1 28 ? -56.866 76.540 41.152 1.00 32.55 28 VAL D C 1
ATOM 5227 O O . VAL D 1 28 ? -56.044 76.044 40.386 1.00 35.91 28 VAL D O 1
ATOM 5231 N N . GLN D 1 29 ? -57.906 75.844 41.581 1.00 31.66 29 GLN D N 1
ATOM 5232 C CA . GLN D 1 29 ? -58.066 74.479 41.157 1.00 32.29 29 GLN D CA 1
ATOM 5233 C C . GLN D 1 29 ? -58.866 74.351 39.880 1.00 32.29 29 GLN D C 1
ATOM 5234 O O . GLN D 1 29 ? -59.671 75.217 39.564 1.00 31.30 29 GLN D O 1
ATOM 5240 N N . GLU D 1 30 ? -58.678 73.228 39.187 1.00 33.77 30 GLU D N 1
ATOM 5241 C CA . GLU D 1 30 ? -59.336 72.984 37.892 1.00 36.61 30 GLU D CA 1
ATOM 5242 C C . GLU D 1 30 ? -60.691 72.309 38.043 1.00 33.83 30 GLU D C 1
ATOM 5243 O O . GLU D 1 30 ? -61.494 72.337 37.146 1.00 32.98 30 GLU D O 1
ATOM 5249 N N . SER D 1 31 ? -60.957 71.700 39.182 1.00 32.40 31 SER D N 1
ATOM 5250 C CA . SER D 1 31 ? -62.266 71.161 39.445 1.00 32.32 31 SER D CA 1
ATOM 5251 C C . SER D 1 31 ? -62.868 71.891 40.612 1.00 32.06 31 SER D C 1
ATOM 5252 O O . SER D 1 31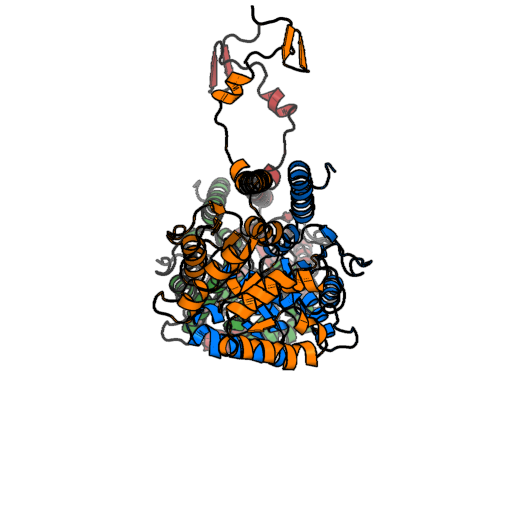 ? -62.161 72.535 41.407 1.00 34.96 31 SER D O 1
ATOM 5255 N N . THR D 1 32 ? -64.184 71.767 40.722 1.00 29.81 32 THR D N 1
ATOM 5256 C CA . THR D 1 32 ? -64.927 72.305 41.863 1.00 29.12 32 THR D CA 1
ATOM 5257 C C . THR D 1 32 ? -64.835 71.357 43.067 1.00 25.88 32 THR D C 1
ATOM 5258 O O . THR D 1 32 ? -64.693 70.144 42.903 1.00 25.92 32 THR D O 1
ATOM 5262 N N . THR D 1 33 ? -64.887 71.911 44.276 1.00 24.90 33 THR D N 1
ATOM 5263 C CA . THR D 1 33 ? -64.805 71.122 45.517 1.00 23.86 33 THR D CA 1
ATOM 5264 C C . THR D 1 33 ? -65.896 70.047 45.504 1.00 23.71 33 THR D C 1
ATOM 5265 O O . THR D 1 33 ? -65.620 68.835 45.750 1.00 22.13 33 THR D O 1
ATOM 5269 N N . ASP D 1 34 ? -67.109 70.505 45.164 1.00 23.48 34 ASP D N 1
ATOM 5270 C CA . ASP D 1 34 ? -68.277 69.652 45.086 1.00 24.80 34 ASP D CA 1
ATOM 5271 C C . ASP D 1 34 ? -68.133 68.478 44.135 1.00 23.91 34 ASP D C 1
ATOM 5272 O O . ASP D 1 34 ? -68.589 67.397 44.452 1.00 22.94 34 ASP D O 1
ATOM 5277 N N . GLN D 1 35 ? -67.555 68.695 42.957 1.00 22.34 35 GLN D N 1
ATOM 5278 C CA . GLN D 1 35 ? -67.538 67.638 41.973 1.00 23.51 35 GLN D CA 1
ATOM 5279 C C . GLN D 1 35 ? -66.634 66.544 42.432 1.00 21.72 35 GLN D C 1
ATOM 5280 O O . GLN D 1 35 ? -66.944 65.387 42.242 1.00 21.68 35 GLN D O 1
ATOM 5286 N N . ARG D 1 36 ? -65.543 66.903 43.077 1.00 21.84 36 ARG D N 1
ATOM 5287 C CA . ARG D 1 36 ? -64.679 65.900 43.656 1.00 24.11 36 ARG D CA 1
ATOM 5288 C C . ARG D 1 36 ? -65.417 65.084 44.729 1.00 23.24 36 ARG D C 1
ATOM 5289 O O . ARG D 1 36 ? -65.252 63.885 44.805 1.00 26.81 36 ARG D O 1
ATOM 5297 N N . LEU D 1 37 ? -66.232 65.744 45.530 1.00 21.99 37 LEU D N 1
ATOM 5298 C CA . LEU D 1 37 ? -67.050 65.108 46.559 1.00 21.21 37 LEU D CA 1
ATOM 5299 C C . LEU D 1 37 ? -68.172 64.241 46.011 1.00 20.75 37 LEU D C 1
ATOM 5300 O O . LEU D 1 37 ? -68.438 63.176 46.529 1.00 18.16 37 LEU D O 1
ATOM 5305 N N . LEU D 1 38 ? -68.831 64.696 44.958 1.00 22.70 38 LEU D N 1
ATOM 5306 C CA . LEU D 1 38 ? -70.020 64.012 44.469 1.00 24.19 38 LEU D CA 1
ATOM 5307 C C . LEU D 1 38 ? -69.793 62.967 43.378 1.00 25.25 38 LEU D C 1
ATOM 5308 O O . LEU D 1 38 ? -70.684 62.190 43.146 1.00 27.00 38 LEU D O 1
ATOM 5313 N N . ASP D 1 39 ? -68.641 62.975 42.708 1.00 28.01 39 ASP D N 1
ATOM 5314 C CA . ASP D 1 39 ? -68.299 61.997 41.660 1.00 29.28 39 ASP D CA 1
ATOM 5315 C C . ASP D 1 39 ? -67.382 60.895 42.171 1.00 31.96 39 ASP D C 1
ATOM 5316 O O . ASP D 1 39 ? -67.578 59.753 41.833 1.00 30.74 39 ASP D O 1
ATOM 5321 N N . GLU D 1 40 ? -66.376 61.250 42.975 1.00 41.14 40 GLU D N 1
ATOM 5322 C CA . GLU D 1 40 ? -65.261 60.333 43.312 1.00 45.46 40 GLU D CA 1
ATOM 5323 C C . GLU D 1 40 ? -65.696 59.246 44.219 1.00 43.12 40 GLU D C 1
ATOM 5324 O O . GLU D 1 40 ? -66.036 59.517 45.342 1.00 41.62 40 GLU D O 1
ATOM 5330 N N . ARG D 1 41 ? -65.634 58.015 43.746 1.00 46.75 41 ARG D N 1
ATOM 5331 C CA . ARG D 1 41 ? -65.606 56.864 44.658 1.00 53.61 41 ARG D CA 1
ATOM 5332 C C . ARG D 1 41 ? -64.144 56.324 44.576 1.00 52.24 41 ARG D C 1
ATOM 5333 O O . ARG D 1 41 ? -63.572 56.104 43.495 1.00 43.53 41 ARG D O 1
ATOM 5341 N N . ALA D 1 42 ? -63.523 56.253 45.741 1.00 50.11 42 ALA D N 1
ATOM 5342 C CA . ALA D 1 42 ? -62.130 55.915 45.874 1.00 47.45 42 ALA D CA 1
ATOM 5343 C C . ALA D 1 42 ? -62.158 54.601 46.597 1.00 51.93 42 ALA D C 1
ATOM 5344 O O . ALA D 1 42 ? -63.248 54.075 46.863 1.00 56.18 42 ALA D O 1
ATOM 5346 N N . PRO D 1 43 ? -60.971 54.042 46.902 1.00 54.04 43 PRO D N 1
ATOM 5347 C CA . PRO D 1 43 ? -60.934 52.940 47.839 1.00 50.23 43 PRO D CA 1
ATOM 5348 C C . PRO D 1 43 ? -61.595 53.330 49.176 1.00 44.45 43 PRO D C 1
ATOM 5349 O O . PRO D 1 43 ? -61.578 54.500 49.608 1.00 41.23 43 PRO D O 1
ATOM 5353 N N . THR D 1 44 ? -62.192 52.320 49.789 1.00 41.27 44 THR D N 1
ATOM 5354 C CA . THR D 1 44 ? -62.973 52.455 51.000 1.00 36.87 44 THR D CA 1
ATOM 5355 C C . THR D 1 44 ? -62.427 51.599 52.159 1.00 36.30 44 THR D C 1
ATOM 5356 O O . THR D 1 44 ? -63.178 51.089 52.960 1.00 36.55 44 THR D O 1
ATOM 5360 N N . ASP D 1 45 ? -61.120 51.464 52.275 1.00 35.85 45 ASP D N 1
ATOM 5361 C CA . ASP D 1 45 ? -60.561 50.814 53.442 1.00 36.50 45 ASP D CA 1
ATOM 5362 C C . ASP D 1 45 ? -60.959 51.500 54.749 1.00 34.58 45 ASP D C 1
ATOM 5363 O O . ASP D 1 45 ? -61.281 50.830 55.732 1.00 34.88 45 ASP D O 1
ATOM 5368 N N . TRP D 1 46 ? -60.898 52.833 54.757 1.00 30.28 46 TRP D N 1
ATOM 5369 C CA . TRP D 1 46 ? -61.185 53.640 55.948 1.00 26.18 46 TRP D CA 1
ATOM 5370 C C . TRP D 1 46 ? -62.485 53.239 56.679 1.00 25.12 46 TRP D C 1
ATOM 5371 O O . TRP D 1 46 ? -62.517 53.374 57.883 1.00 23.99 46 TRP D O 1
ATOM 5382 N N . VAL D 1 47 ? -63.529 52.720 56.001 1.00 26.14 47 VAL D N 1
ATOM 5383 C CA . VAL D 1 47 ? -64.767 52.343 56.750 1.00 28.89 47 VAL D CA 1
ATOM 5384 C C . VAL D 1 47 ? -64.556 51.225 57.724 1.00 29.38 47 VAL D C 1
ATOM 5385 O O . VAL D 1 47 ? -65.400 51.035 58.599 1.00 32.18 47 VAL D O 1
ATOM 5389 N N . HIS D 1 48 ? -63.494 50.450 57.549 1.00 29.45 48 HIS D N 1
ATOM 5390 C CA . HIS D 1 48 ? -63.236 49.347 58.469 1.00 30.32 48 HIS D CA 1
ATOM 5391 C C . HIS D 1 48 ? -62.076 49.629 59.380 1.00 28.07 48 HIS D C 1
ATOM 5392 O O . HIS D 1 48 ? -61.387 48.719 59.769 1.00 30.67 48 HIS D O 1
ATOM 5399 N N . THR D 1 49 ? -61.865 50.881 59.749 1.00 25.25 49 THR D N 1
ATOM 5400 C CA . THR D 1 49 ? -60.771 51.185 60.649 1.00 24.46 49 THR D CA 1
ATOM 5401 C C . THR D 1 49 ? -61.284 51.778 61.943 1.00 23.72 49 THR D C 1
ATOM 5402 O O . THR D 1 49 ? -62.399 52.321 62.000 1.00 23.79 49 THR D O 1
ATOM 5406 N N . ASP D 1 50 ? -60.461 51.714 62.983 1.00 23.19 50 ASP D N 1
ATOM 5407 C CA . ASP D 1 50 ? -60.882 52.285 64.287 1.00 23.52 50 ASP D CA 1
ATOM 5408 C C . ASP D 1 50 ? -61.183 53.808 64.380 1.00 21.59 50 ASP D C 1
ATOM 5409 O O . ASP D 1 50 ? -62.108 54.202 65.119 1.00 19.59 50 ASP D O 1
ATOM 5414 N N . PRO D 1 51 ? -60.403 54.646 63.663 1.00 21.25 51 PRO D N 1
ATOM 5415 C CA . PRO D 1 51 ? -60.697 56.084 63.636 1.00 20.39 51 PRO D CA 1
ATOM 5416 C C . PRO D 1 51 ? -62.117 56.318 63.121 1.00 20.04 51 PRO D C 1
ATOM 5417 O O . PRO D 1 51 ? -62.812 57.132 63.678 1.00 20.70 51 PRO D O 1
ATOM 5421 N N . TRP D 1 52 ? -62.549 55.591 62.093 1.00 19.39 52 TRP D N 1
ATOM 5422 C CA . TRP D 1 52 ? -63.906 55.740 61.591 1.00 19.15 52 TRP D CA 1
ATOM 5423 C C . TRP D 1 52 ? -64.917 55.174 62.556 1.00 19.12 52 TRP D C 1
ATOM 5424 O O . TRP D 1 52 ? -66.017 55.657 62.650 1.00 19.80 52 TRP D O 1
ATOM 5435 N N . ARG D 1 53 ? -64.556 54.106 63.239 1.00 20.04 53 ARG D N 1
ATOM 5436 C CA . ARG D 1 53 ? -65.440 53.525 64.219 1.00 21.01 53 ARG D CA 1
ATOM 5437 C C . ARG D 1 53 ? -65.692 54.464 65.351 1.00 20.15 53 ARG D C 1
ATOM 5438 O O . ARG D 1 53 ? -66.764 54.492 65.891 1.00 19.29 53 ARG D O 1
ATOM 5446 N N . VAL D 1 54 ? -64.678 55.226 65.709 1.00 21.18 54 VAL D N 1
ATOM 5447 C CA . VAL D 1 54 ? -64.804 56.244 66.745 1.00 21.12 54 VAL D CA 1
ATOM 5448 C C . VAL D 1 54 ? -65.878 57.285 66.411 1.00 19.93 54 VAL D C 1
ATOM 5449 O O . VAL D 1 54 ? -66.565 57.728 67.276 1.00 19.48 54 VAL D O 1
ATOM 5453 N N . LEU D 1 55 ? -66.001 57.660 65.148 1.00 20.02 55 LEU D N 1
ATOM 5454 C CA . LEU D 1 55 ? -67.059 58.564 64.690 1.00 19.99 55 LEU D CA 1
ATOM 5455 C C . LEU D 1 55 ? -68.445 57.914 64.696 1.00 21.12 55 LEU D C 1
ATOM 5456 O O . LEU D 1 55 ? -69.456 58.590 64.882 1.00 18.95 55 LEU D O 1
ATOM 5461 N N . ARG D 1 56 ? -68.486 56.600 64.470 1.00 22.73 56 ARG D N 1
ATOM 5462 C CA . ARG D 1 56 ? -69.741 55.841 64.529 1.00 24.03 56 ARG D CA 1
ATOM 5463 C C . ARG D 1 56 ? -70.281 55.720 65.929 1.00 23.05 56 ARG D C 1
ATOM 5464 O O . ARG D 1 56 ? -71.469 55.772 66.130 1.00 23.61 56 ARG D O 1
ATOM 5472 N N . ILE D 1 57 ? -69.387 55.528 66.881 1.00 22.40 57 ILE D N 1
ATOM 5473 C CA . ILE D 1 57 ? -69.731 55.466 68.280 1.00 22.40 57 ILE D CA 1
ATOM 5474 C C . ILE D 1 57 ? -70.262 56.804 68.755 1.00 22.22 57 ILE D C 1
ATOM 5475 O O . ILE D 1 57 ? -71.251 56.868 69.455 1.00 20.70 57 ILE D O 1
ATOM 5480 N N . GLN D 1 58 ? -69.569 57.858 68.368 1.00 23.64 58 GLN D N 1
ATOM 5481 C CA . GLN D 1 58 ? -69.967 59.184 68.714 1.00 24.57 58 GLN D CA 1
ATOM 5482 C C . GLN D 1 58 ? -71.357 59.517 68.160 1.00 23.62 58 GLN D C 1
ATOM 5483 O O . GLN D 1 58 ? -72.176 60.112 68.837 1.00 22.00 58 GLN D O 1
ATOM 5489 N N . SER D 1 59 ? -71.600 59.132 66.918 1.00 24.21 59 SER D N 1
ATOM 5490 C CA . SER D 1 59 ? -72.903 59.275 66.301 1.00 24.17 59 SER D CA 1
ATOM 5491 C C . SER D 1 59 ? -74.022 58.616 67.118 1.00 25.07 59 SER D C 1
ATOM 5492 O O . SER D 1 59 ? -75.121 59.193 67.301 1.00 25.06 59 SER D O 1
ATOM 5495 N N . GLU D 1 60 ? -73.748 57.395 67.575 1.00 24.53 60 GLU D N 1
ATOM 5496 C CA . GLU D 1 60 ? -74.718 56.640 68.361 1.00 23.50 60 GLU D CA 1
ATOM 5497 C C . GLU D 1 60 ? -74.996 57.280 69.704 1.00 22.06 60 GLU D C 1
ATOM 5498 O O . GLU D 1 60 ? -76.146 57.268 70.145 1.00 21.53 60 GLU D O 1
ATOM 5504 N N . PHE D 1 61 ? -73.976 57.854 70.339 1.00 21.80 61 PHE D N 1
ATOM 5505 C CA . PHE D 1 61 ? -74.212 58.677 71.538 1.00 23.51 61 PHE D CA 1
ATOM 5506 C C . PHE D 1 61 ? -75.099 59.859 71.198 1.00 23.44 61 PHE D C 1
ATOM 5507 O O . PHE D 1 61 ? -76.072 60.090 71.898 1.00 21.35 61 PHE D O 1
ATOM 5515 N N . ILE D 1 62 ? -74.756 60.591 70.129 1.00 22.76 62 ILE D N 1
ATOM 5516 C CA . ILE D 1 62 ? -75.547 61.749 69.761 1.00 24.24 62 ILE D CA 1
ATOM 5517 C C . ILE D 1 62 ? -76.986 61.381 69.515 1.00 26.27 62 ILE D C 1
ATOM 5518 O O . ILE D 1 62 ? -77.849 62.120 69.958 1.00 25.62 62 ILE D O 1
ATOM 5523 N N . GLU D 1 63 ? -77.223 60.257 68.817 1.00 28.50 63 GLU D N 1
ATOM 5524 C CA . GLU D 1 63 ? -78.582 59.777 68.490 1.00 27.91 63 GLU D CA 1
ATOM 5525 C C . GLU D 1 63 ? -79.314 59.408 69.752 1.00 28.66 63 GLU D C 1
ATOM 5526 O O . GLU D 1 63 ? -80.482 59.690 69.893 1.00 31.69 63 GLU D O 1
ATOM 5532 N N . GLY D 1 64 ? -78.621 58.767 70.675 1.00 28.91 64 GLY D N 1
ATOM 5533 C CA . GLY D 1 64 ? -79.235 58.385 71.946 1.00 29.50 64 GLY D CA 1
ATOM 5534 C C . GLY D 1 64 ? -79.730 59.595 72.715 1.00 28.36 64 GLY D C 1
ATOM 5535 O O . GLY D 1 64 ? -80.911 59.693 72.979 1.00 31.92 64 GLY D O 1
ATOM 5536 N N . PHE D 1 65 ? -78.839 60.538 73.015 1.00 24.90 65 PHE D N 1
ATOM 5537 C CA . PHE D 1 65 ? -79.196 61.723 73.767 1.00 23.60 65 PHE D CA 1
ATOM 5538 C C . PHE D 1 65 ? -80.287 62.539 73.091 1.00 24.00 65 PHE D C 1
ATOM 5539 O O . PHE D 1 65 ? -81.081 63.175 73.738 1.00 23.11 65 PHE D O 1
ATOM 5547 N N . GLY D 1 66 ? -80.286 62.538 71.775 1.00 26.02 66 GLY D N 1
ATOM 5548 C CA . GLY D 1 66 ? -81.261 63.255 71.004 1.00 27.68 66 GLY D CA 1
ATOM 5549 C C . GLY D 1 66 ? -82.614 62.637 71.221 1.00 29.28 66 GLY D C 1
ATOM 5550 O O . GLY D 1 66 ? -83.548 63.345 71.528 1.00 30.49 66 GLY D O 1
ATOM 5551 N N . THR D 1 67 ? -82.726 61.320 71.127 1.00 29.90 67 THR D N 1
ATOM 5552 C CA . THR D 1 67 ? -84.038 60.735 71.264 1.00 29.82 67 THR D CA 1
ATOM 5553 C C . THR D 1 67 ? -84.479 60.579 72.723 1.00 29.71 67 THR D C 1
ATOM 5554 O O . THR D 1 67 ? -85.654 60.473 72.960 1.00 34.70 67 THR D O 1
ATOM 5558 N N . LEU D 1 68 ? -83.575 60.556 73.693 1.00 27.63 68 LEU D N 1
ATOM 5559 C CA . LEU D 1 68 ? -83.975 60.491 75.098 1.00 26.50 68 LEU D CA 1
ATOM 5560 C C . LEU D 1 68 ? -83.977 61.857 75.800 1.00 26.21 68 LEU D C 1
ATOM 5561 O O . LEU D 1 68 ? -84.060 61.918 77.010 1.00 25.32 68 LEU D O 1
ATOM 5566 N N . ALA D 1 69 ? -83.975 62.943 75.036 1.00 27.41 69 ALA D N 1
ATOM 5567 C CA . ALA D 1 69 ? -83.779 64.291 75.581 1.00 30.40 69 ALA D CA 1
ATOM 5568 C C . ALA D 1 69 ? -84.891 64.794 76.465 1.00 33.96 69 ALA D C 1
ATOM 5569 O O . ALA D 1 69 ? -84.621 65.590 77.343 1.00 34.90 69 ALA D O 1
ATOM 5571 N N . GLU D 1 70 ? -86.126 64.361 76.240 1.00 37.91 70 GLU D N 1
ATOM 5572 C CA . GLU D 1 70 ? -87.227 64.845 77.058 1.00 43.58 70 GLU D CA 1
ATOM 5573 C C . GLU D 1 70 ? -87.825 63.741 77.902 1.00 41.30 70 GLU D C 1
ATOM 5574 O O . GLU D 1 70 ? -89.014 63.736 78.222 1.00 39.06 70 GLU D O 1
ATOM 5580 N N . LEU D 1 71 ? -86.976 62.813 78.304 1.00 41.21 71 LEU D N 1
ATOM 5581 C CA . LEU D 1 71 ? -87.427 61.748 79.180 1.00 40.20 71 LEU D CA 1
ATOM 5582 C C . LEU D 1 71 ? -87.669 62.330 80.536 1.00 40.48 71 LEU D C 1
ATOM 5583 O O . LEU D 1 71 ? -86.820 63.040 81.029 1.00 44.67 71 LEU D O 1
ATOM 5588 N N . PRO D 1 72 ? -88.822 62.018 81.156 1.00 41.22 72 PRO D N 1
ATOM 5589 C CA . PRO D 1 72 ? -88.996 62.382 82.562 1.00 39.79 72 PRO D CA 1
ATOM 5590 C C . PRO D 1 72 ? -88.191 61.411 83.433 1.00 37.20 72 PRO D C 1
ATOM 5591 O O . PRO D 1 72 ? -87.669 60.424 82.918 1.00 43.23 72 PRO D O 1
ATOM 5595 N N . PRO D 1 73 ? -88.098 61.669 84.734 1.00 34.00 73 PRO D N 1
ATOM 5596 C CA . PRO D 1 73 ? -87.394 60.774 85.641 1.00 32.79 73 PRO D CA 1
ATOM 5597 C C . PRO D 1 73 ? -87.804 59.318 85.472 1.00 31.83 73 PRO D C 1
ATOM 5598 O O . PRO D 1 73 ? -88.999 59.053 85.333 1.00 32.85 73 PRO D O 1
ATOM 5602 N N . ALA D 1 74 ? -86.826 58.396 85.461 1.00 30.99 74 ALA D N 1
ATOM 5603 C CA . ALA D 1 74 ? -87.099 56.996 85.122 1.00 30.06 74 ALA D CA 1
ATOM 5604 C C . ALA D 1 74 ? -86.469 56.040 86.060 1.00 28.54 74 ALA D C 1
ATOM 5605 O O . ALA D 1 74 ? -85.570 56.414 86.784 1.00 31.54 74 ALA D O 1
ATOM 5607 N N . ILE D 1 75 ? -86.954 54.802 86.046 1.00 26.65 75 ILE D N 1
ATOM 5608 C CA . ILE D 1 75 ? -86.278 53.689 86.710 1.00 27.53 75 ILE D CA 1
ATOM 5609 C C . ILE D 1 75 ? -85.971 52.645 85.634 1.00 26.46 75 ILE D C 1
ATOM 5610 O O . ILE D 1 75 ? -86.770 52.470 84.735 1.00 27.31 75 ILE D O 1
ATOM 5615 N N . SER D 1 76 ? -84.814 51.983 85.719 1.00 25.05 76 SER D N 1
ATOM 5616 C CA . SER D 1 76 ? -84.420 51.004 84.712 1.00 24.50 76 SER D CA 1
ATOM 5617 C C . SER D 1 76 ? -84.633 49.596 85.285 1.00 25.27 76 SER D C 1
ATOM 5618 O O . SER D 1 76 ? -84.137 49.292 86.381 1.00 24.87 76 SER D O 1
ATOM 5621 N N . VAL D 1 77 ? -85.352 48.744 84.534 1.00 25.47 77 VAL D N 1
ATOM 5622 C CA . VAL D 1 77 ? -85.744 47.425 85.010 1.00 25.50 77 VAL D CA 1
ATOM 5623 C C . VAL D 1 77 ? -85.108 46.356 84.185 1.00 24.62 77 VAL D C 1
ATOM 5624 O O . VAL D 1 77 ? -85.075 46.469 82.959 1.00 26.54 77 VAL D O 1
ATOM 5628 N N . PHE D 1 78 ? -84.640 45.313 84.868 1.00 23.94 78 PHE D N 1
ATOM 5629 C CA . PHE D 1 78 ? -83.857 44.237 84.261 1.00 23.47 78 PHE D CA 1
ATOM 5630 C C . PHE D 1 78 ? -84.423 42.955 84.728 1.00 23.98 78 PHE D C 1
ATOM 5631 O O . PHE D 1 78 ? -85.069 42.885 85.753 1.00 26.58 78 PHE D O 1
ATOM 5639 N N . GLY D 1 79 ? -84.131 41.919 83.985 1.00 25.59 79 GLY D N 1
ATOM 5640 C CA . GLY D 1 79 ? -84.581 40.596 84.314 1.00 25.51 79 GLY D CA 1
ATOM 5641 C C . GLY D 1 79 ? -84.548 39.773 83.061 1.00 25.76 79 GLY D C 1
ATOM 5642 O O . GLY D 1 79 ? -84.408 40.323 81.968 1.00 27.31 79 GLY D O 1
ATOM 5643 N N . SER D 1 80 ? -84.711 38.462 83.246 1.00 26.91 80 SER D N 1
ATOM 5644 C CA . SER D 1 80 ? -84.639 37.439 82.195 1.00 27.58 80 SER D CA 1
ATOM 5645 C C . SER D 1 80 ? -85.435 37.722 80.931 1.00 29.63 80 SER D C 1
ATOM 5646 O O . SER D 1 80 ? -86.585 38.175 80.987 1.00 30.10 80 SER D O 1
ATOM 5649 N N . ALA D 1 81 ? -84.782 37.448 79.801 1.00 32.26 81 ALA D N 1
ATOM 5650 C CA . ALA D 1 81 ? -85.425 37.438 78.474 1.00 35.75 81 ALA D CA 1
ATOM 5651 C C . ALA D 1 81 ? -86.332 36.213 78.259 1.00 34.18 81 ALA D C 1
ATOM 5652 O O . ALA D 1 81 ? -87.235 36.250 77.433 1.00 32.93 81 ALA D O 1
ATOM 5654 N N . ARG D 1 82 ? -86.100 35.171 79.050 1.00 33.21 82 ARG D N 1
ATOM 5655 C CA . ARG D 1 82 ? -86.698 33.884 78.851 1.00 33.55 82 ARG D CA 1
ATOM 5656 C C . ARG D 1 82 ? -87.919 33.678 79.713 1.00 32.50 82 ARG D C 1
ATOM 5657 O O . ARG D 1 82 ? -88.626 32.722 79.519 1.00 32.15 82 ARG D O 1
ATOM 5665 N N . THR D 1 83 ? -88.196 34.573 80.648 1.00 35.34 83 THR D N 1
ATOM 5666 C CA . THR D 1 83 ? -89.377 34.450 81.508 1.00 35.59 83 THR D CA 1
ATOM 5667 C C . THR D 1 83 ? -90.656 34.236 80.677 1.00 36.35 83 THR D C 1
ATOM 5668 O O . THR D 1 83 ? -90.976 35.076 79.827 1.00 33.70 83 THR D O 1
ATOM 5672 N N . PRO D 1 84 ? -91.365 33.095 80.898 1.00 41.20 84 PRO D N 1
ATOM 5673 C CA . PRO D 1 84 ? -92.654 32.790 80.215 1.00 40.80 84 PRO D CA 1
ATOM 5674 C C . PRO D 1 84 ? -93.742 33.751 80.649 1.00 39.65 84 PRO D C 1
ATOM 5675 O O . PRO D 1 84 ? -93.717 34.198 81.789 1.00 40.20 84 PRO D O 1
ATOM 5679 N N . ALA D 1 85 ? -94.677 34.066 79.753 1.00 40.07 85 ALA D N 1
ATOM 5680 C CA . ALA D 1 85 ? -95.706 35.086 80.044 1.00 41.52 85 ALA D CA 1
ATOM 5681 C C . ALA D 1 85 ? -96.844 34.639 80.984 1.00 42.02 85 ALA D C 1
ATOM 5682 O O . ALA D 1 85 ? -97.582 35.483 81.499 1.00 38.66 85 ALA D O 1
ATOM 5684 N N . ASP D 1 86 ? -96.961 33.324 81.207 1.00 44.22 86 ASP D N 1
ATOM 5685 C CA . ASP D 1 86 ? -97.899 32.727 82.189 1.00 47.27 86 ASP D CA 1
ATOM 5686 C C . ASP D 1 86 ? -97.353 32.668 83.625 1.00 46.91 86 ASP D C 1
ATOM 5687 O O . ASP D 1 86 ? -97.994 32.084 84.502 1.00 46.63 86 ASP D O 1
ATOM 5692 N N . SER D 1 87 ? -96.156 33.231 83.832 1.00 47.36 87 SER D N 1
ATOM 5693 C CA . SER D 1 87 ? -95.322 33.026 85.011 1.00 43.12 87 SER D CA 1
ATOM 5694 C C . SER D 1 87 ? -95.660 34.010 86.130 1.00 40.97 87 SER D C 1
ATOM 5695 O O . SER D 1 87 ? -96.089 35.140 85.864 1.00 42.50 87 SER D O 1
ATOM 5698 N N . PRO D 1 88 ? -95.441 33.604 87.398 1.00 40.74 88 PRO D N 1
ATOM 5699 C CA . PRO D 1 88 ? -95.579 34.531 88.537 1.00 38.46 88 PRO D CA 1
ATOM 5700 C C . PRO D 1 88 ? -94.525 35.630 88.537 1.00 40.38 88 PRO D C 1
ATOM 5701 O O . PRO D 1 88 ? -94.808 36.732 89.015 1.00 41.56 88 PRO D O 1
ATOM 5705 N N . GLU D 1 89 ? -93.326 35.347 88.012 1.00 39.69 89 GLU D N 1
ATOM 5706 C CA . GLU D 1 89 ? -92.326 36.418 87.785 1.00 39.43 89 GLU D CA 1
ATOM 5707 C C . GLU D 1 89 ? -92.825 37.450 86.761 1.00 36.55 89 GLU D C 1
ATOM 5708 O O . GLU D 1 89 ? -92.616 38.650 86.915 1.00 36.14 89 GLU D O 1
ATOM 5714 N N . TYR D 1 90 ? -93.487 36.963 85.717 1.00 35.07 90 TYR D N 1
ATOM 5715 C CA . TYR D 1 90 ? -93.981 37.818 84.656 1.00 33.63 90 TYR D CA 1
ATOM 5716 C C . TYR D 1 90 ? -95.067 38.713 85.172 1.00 33.19 90 TYR D C 1
ATOM 5717 O O . TYR D 1 90 ? -95.080 39.906 84.853 1.00 27.98 90 TYR D O 1
ATOM 5726 N N . ASP D 1 91 ? -95.975 38.142 85.984 1.00 36.38 91 ASP D N 1
ATOM 5727 C CA . ASP D 1 91 ? -97.038 38.942 86.586 1.00 35.69 91 ASP D CA 1
ATOM 5728 C C . ASP D 1 91 ? -96.415 40.032 87.440 1.00 32.33 91 ASP D C 1
ATOM 5729 O O . ASP D 1 91 ? -96.778 41.208 87.312 1.00 33.26 91 ASP D O 1
ATOM 5734 N N . ALA D 1 92 ? -95.434 39.651 88.256 1.00 30.48 92 ALA D N 1
ATOM 5735 C CA . ALA D 1 92 ? -94.676 40.610 89.080 1.00 31.10 92 ALA D CA 1
ATOM 5736 C C . ALA D 1 92 ? -94.059 41.791 88.282 1.00 29.43 92 ALA D C 1
ATOM 5737 O O . ALA D 1 92 ? -94.144 42.961 88.710 1.00 25.87 92 ALA D O 1
ATOM 5739 N N . GLY D 1 93 ? -93.471 41.470 87.123 1.00 28.12 93 GLY D N 1
ATOM 5740 C CA . GLY D 1 93 ? -92.969 42.492 86.204 1.00 28.30 93 GLY D CA 1
ATOM 5741 C C . GLY D 1 93 ? -94.009 43.467 85.714 1.00 28.41 93 GLY D C 1
ATOM 5742 O O . GLY D 1 93 ? -93.757 44.676 85.656 1.00 30.57 93 GLY D O 1
ATOM 5743 N N . VAL D 1 94 ? -95.198 42.977 85.369 1.00 29.81 94 VAL D N 1
ATOM 5744 C CA . VAL D 1 94 ? -96.287 43.901 84.926 1.00 31.10 94 VAL D CA 1
ATOM 5745 C C . VAL D 1 94 ? -96.725 44.803 86.090 1.00 32.50 94 VAL D C 1
ATOM 5746 O O . VAL D 1 94 ? -96.892 46.027 85.954 1.00 26.68 94 VAL D O 1
ATOM 5750 N N A ARG D 1 95 ? -96.899 44.155 87.240 0.50 35.01 95 ARG D N 1
ATOM 5751 N N B ARG D 1 95 ? -96.899 44.151 87.239 0.50 35.12 95 ARG D N 1
ATOM 5752 C CA A ARG D 1 95 ? -97.293 44.797 88.488 0.50 37.62 95 ARG D CA 1
ATOM 5753 C CA B ARG D 1 95 ? -97.305 44.780 88.493 0.50 37.85 95 ARG D CA 1
ATOM 5754 C C A ARG D 1 95 ? -96.358 45.976 88.815 0.50 36.15 95 ARG D C 1
ATOM 5755 C C B ARG D 1 95 ? -96.361 45.958 88.838 0.50 36.31 95 ARG D C 1
ATOM 5756 O O A ARG D 1 95 ? -96.793 47.073 89.166 0.50 36.02 95 ARG D O 1
ATOM 5757 O O B ARG D 1 95 ? -96.797 47.044 89.220 0.50 36.24 95 ARG D O 1
ATOM 5772 N N . LEU D 1 96 ? -95.068 45.721 88.645 1.00 36.88 96 LEU D N 1
ATOM 5773 C CA . LEU D 1 96 ? -94.005 46.690 88.886 1.00 36.77 96 LEU D CA 1
ATOM 5774 C C . LEU D 1 96 ? -93.910 47.863 87.885 1.00 32.63 96 LEU D C 1
ATOM 5775 O O . LEU D 1 96 ? -93.769 49.030 88.255 1.00 29.04 96 LEU D O 1
ATOM 5780 N N . GLY D 1 97 ? -93.975 47.553 86.604 1.00 32.31 97 GLY D N 1
ATOM 5781 C CA . GLY D 1 97 ? -94.033 48.599 85.609 1.00 34.27 97 GLY D CA 1
ATOM 5782 C C . GLY D 1 97 ? -95.149 49.576 85.910 1.00 34.90 97 GLY D C 1
ATOM 5783 O O . GLY D 1 97 ? -95.019 50.795 85.754 1.00 29.75 97 GLY D O 1
ATOM 5784 N N . ARG D 1 98 ? -96.261 49.010 86.357 1.00 39.63 98 ARG D N 1
ATOM 5785 C CA . ARG D 1 98 ? -97.448 49.798 86.698 1.00 39.88 98 ARG D CA 1
ATOM 5786 C C . ARG D 1 98 ? -97.196 50.625 87.906 1.00 35.06 98 ARG D C 1
ATOM 5787 O O . ARG D 1 98 ? -97.521 51.825 87.926 1.00 32.31 98 ARG D O 1
ATOM 5795 N N . GLY D 1 99 ? -96.645 49.944 88.916 1.00 31.54 99 GLY D N 1
ATOM 5796 C CA . GLY D 1 99 ? -96.255 50.560 90.146 1.00 29.94 99 GLY D CA 1
ATOM 5797 C C . GLY D 1 99 ? -95.421 51.811 89.911 1.00 31.45 99 GLY D C 1
ATOM 5798 O O . GLY D 1 99 ? -95.671 52.856 90.542 1.00 32.00 99 GLY D O 1
ATOM 5799 N N . LEU D 1 100 ? -94.449 51.733 88.992 1.00 31.16 100 LEU D N 1
ATOM 5800 C CA . LEU D 1 100 ? -93.447 52.821 88.841 1.00 29.57 100 LEU D CA 1
ATOM 5801 C C . LEU D 1 100 ? -94.018 54.007 88.101 1.00 28.28 100 LEU D C 1
ATOM 5802 O O . LEU D 1 100 ? -93.653 55.149 88.351 1.00 26.16 100 LEU D O 1
ATOM 5807 N N . VAL D 1 101 ? -94.908 53.727 87.166 1.00 30.10 101 VAL D N 1
ATOM 5808 C CA . VAL D 1 101 ? -95.644 54.780 86.463 1.00 32.88 101 VAL D CA 1
ATOM 5809 C C . VAL D 1 101 ? -96.482 55.581 87.489 1.00 32.84 101 VAL D C 1
ATOM 5810 O O . VAL D 1 101 ? -96.458 56.823 87.499 1.00 30.61 101 VAL D O 1
ATOM 5814 N N . GLU D 1 102 ? -97.177 54.846 88.365 1.00 33.00 102 GLU D N 1
ATOM 5815 C CA . GLU D 1 102 ? -98.008 55.453 89.400 1.00 36.63 102 GLU D CA 1
ATOM 5816 C C . GLU D 1 102 ? -97.191 56.295 90.354 1.00 36.01 102 GLU D C 1
ATOM 5817 O O . GLU D 1 102 ? -97.671 57.338 90.829 1.00 35.32 102 GLU D O 1
ATOM 5823 N N . ALA D 1 103 ? -95.952 55.864 90.595 1.00 33.34 103 ALA D N 1
ATOM 5824 C CA . ALA D 1 103 ? -95.020 56.636 91.400 1.00 31.43 103 ALA D CA 1
ATOM 5825 C C . ALA D 1 103 ? -94.392 57.833 90.700 1.00 30.56 103 ALA D C 1
ATOM 5826 O O . ALA D 1 103 ? -93.627 58.528 91.329 1.00 32.50 103 ALA D O 1
ATOM 5828 N N . GLY D 1 104 ? -94.689 58.075 89.424 1.00 29.93 104 GLY D N 1
ATOM 5829 C CA . GLY D 1 104 ? -94.121 59.201 88.696 1.00 32.36 104 GLY D CA 1
ATOM 5830 C C . GLY D 1 104 ? -92.942 58.904 87.767 1.00 32.75 104 GLY D C 1
ATOM 5831 O O . GLY D 1 104 ? -92.421 59.816 87.125 1.00 32.48 104 GLY D O 1
ATOM 5832 N N . PHE D 1 105 ? -92.547 57.637 87.650 1.00 32.63 105 PHE D N 1
ATOM 5833 C CA . PHE D 1 105 ? -91.373 57.278 86.858 1.00 31.76 105 PHE D CA 1
ATOM 5834 C C . PHE D 1 105 ? -91.671 56.773 85.465 1.00 32.85 105 PHE D C 1
ATOM 5835 O O . PHE D 1 105 ? -92.674 56.080 85.220 1.00 32.81 105 PHE D O 1
ATOM 5843 N N . ALA D 1 106 ? -90.766 57.066 84.540 1.00 33.60 106 ALA D N 1
ATOM 5844 C CA . ALA D 1 106 ? -90.762 56.325 83.269 1.00 31.98 106 ALA D CA 1
ATOM 5845 C C . ALA D 1 106 ? -90.169 54.930 83.480 1.00 29.29 106 ALA D C 1
ATOM 5846 O O . ALA D 1 106 ? -89.445 54.689 84.453 1.00 26.81 106 ALA D O 1
ATOM 5848 N N . VAL D 1 107 ? -90.479 54.000 82.599 1.00 26.73 107 VAL D N 1
ATOM 5849 C CA . VAL D 1 107 ? -89.880 52.700 82.764 1.00 27.00 107 VAL D CA 1
ATOM 5850 C C . VAL D 1 107 ? -88.991 52.397 81.582 1.00 27.09 107 VAL D C 1
ATOM 5851 O O . VAL D 1 107 ? -89.440 52.427 80.450 1.00 26.52 107 VAL D O 1
ATOM 5855 N N . ILE D 1 108 ? -87.730 52.102 81.880 1.00 27.16 108 ILE D N 1
ATOM 5856 C CA . ILE D 1 108 ? -86.703 51.832 80.870 1.00 28.00 108 ILE D CA 1
ATOM 5857 C C . ILE D 1 108 ? -86.346 50.375 80.941 1.00 25.96 108 ILE D C 1
ATOM 5858 O O . ILE D 1 108 ? -86.075 49.886 82.020 1.00 27.54 108 ILE D O 1
ATOM 5863 N N . THR D 1 109 ? -86.348 49.674 79.814 1.00 25.02 109 THR D N 1
ATOM 5864 C CA . THR D 1 109 ? -85.847 48.289 79.808 1.00 25.81 109 THR D CA 1
ATOM 5865 C C . THR D 1 109 ? -84.946 48.003 78.609 1.00 26.40 109 THR D C 1
ATOM 5866 O O . THR D 1 109 ? -84.691 48.859 77.756 1.00 26.33 109 THR D O 1
ATOM 5870 N N . GLY D 1 110 ? -84.473 46.768 78.525 1.00 26.74 110 GLY D N 1
ATOM 5871 C CA . GLY D 1 110 ? -83.726 46.353 77.358 1.00 25.09 110 GLY D CA 1
ATOM 5872 C C . GLY D 1 110 ? -84.548 46.241 76.100 1.00 24.98 110 GLY D C 1
ATOM 5873 O O . GLY D 1 110 ? -83.957 46.051 75.033 1.00 25.93 110 GLY D O 1
ATOM 5874 N N . GLY D 1 111 ? -85.888 46.303 76.206 1.00 23.22 111 GLY D N 1
ATOM 5875 C CA . GLY D 1 111 ? -86.764 46.155 75.054 1.00 22.60 111 GLY D CA 1
ATOM 5876 C C . GLY D 1 111 ? -86.908 44.696 74.647 1.00 22.29 111 GLY D C 1
ATOM 5877 O O . GLY D 1 111 ? -87.470 44.408 73.618 1.00 21.75 111 GLY D O 1
ATOM 5878 N N . GLY D 1 112 ? -86.417 43.758 75.448 1.00 23.37 112 GLY D N 1
ATOM 5879 C CA . GLY D 1 112 ? -86.497 42.360 75.075 1.00 25.41 112 GLY D CA 1
ATOM 5880 C C . GLY D 1 112 ? -87.850 41.742 75.376 1.00 26.24 112 GLY D C 1
ATOM 5881 O O . GLY D 1 112 ? -88.786 42.414 75.793 1.00 27.99 112 GLY D O 1
ATOM 5882 N N . PRO D 1 113 ? -87.957 40.438 75.185 1.00 27.11 113 PRO D N 1
ATOM 5883 C CA . PRO D 1 113 ? -89.064 39.641 75.710 1.00 28.78 113 PRO D CA 1
ATOM 5884 C C . PRO D 1 113 ? -88.956 39.357 77.234 1.00 29.31 113 PRO D C 1
ATOM 5885 O O . PRO D 1 113 ? -88.115 39.943 77.930 1.00 25.83 113 PRO D O 1
ATOM 5889 N N . GLY D 1 114 ? -89.843 38.480 77.720 1.00 30.45 114 GLY D N 1
ATOM 5890 C CA . GLY D 1 114 ? -89.842 38.033 79.118 1.00 31.14 114 GLY D CA 1
ATOM 5891 C C . GLY D 1 114 ? -90.124 39.152 80.124 1.00 30.10 114 GLY D C 1
ATOM 5892 O O . GLY D 1 114 ? -91.038 39.969 79.948 1.00 29.47 114 GLY D O 1
ATOM 5893 N N . ALA D 1 115 ? -89.291 39.206 81.153 1.00 29.94 115 ALA D N 1
ATOM 5894 C CA . ALA D 1 115 ? -89.430 40.184 82.206 1.00 29.83 115 ALA D CA 1
ATOM 5895 C C . ALA D 1 115 ? -89.313 41.615 81.703 1.00 30.09 115 ALA D C 1
ATOM 5896 O O . ALA D 1 115 ? -89.950 42.521 82.241 1.00 33.77 115 ALA D O 1
ATOM 5898 N N . MET D 1 116 ? -88.503 41.847 80.679 1.00 31.97 116 MET D N 1
ATOM 5899 C CA . MET D 1 116 ? -88.424 43.207 80.100 1.00 31.97 116 MET D CA 1
ATOM 5900 C C . MET D 1 116 ? -89.783 43.618 79.555 1.00 30.90 116 MET D C 1
ATOM 5901 O O . MET D 1 116 ? -90.252 44.715 79.819 1.00 32.11 116 MET D O 1
ATOM 5906 N N . GLU D 1 117 ? -90.387 42.707 78.796 1.00 31.54 117 GLU D N 1
ATOM 5907 C CA . GLU D 1 117 ? -91.672 42.923 78.184 1.00 32.46 117 GLU D CA 1
ATOM 5908 C C . GLU D 1 117 ? -92.727 43.134 79.265 1.00 30.17 117 GLU D C 1
ATOM 5909 O O . GLU D 1 117 ? -93.530 44.076 79.200 1.00 26.18 117 GLU D O 1
ATOM 5915 N N . ALA D 1 118 ? -92.676 42.279 80.280 1.00 29.14 118 ALA D N 1
ATOM 5916 C CA . ALA D 1 118 ? -93.545 42.413 81.463 1.00 29.25 118 ALA D CA 1
ATOM 5917 C C . ALA D 1 118 ? -93.577 43.830 81.997 1.00 29.71 118 ALA D C 1
ATOM 5918 O O . ALA D 1 118 ? -94.646 44.432 82.147 1.00 29.41 118 ALA D O 1
ATOM 5920 N N . ALA D 1 119 ? -92.405 44.380 82.257 1.00 30.80 119 ALA D N 1
ATOM 5921 C CA . ALA D 1 119 ? -92.334 45.728 82.816 1.00 32.77 119 ALA D CA 1
ATOM 5922 C C . ALA D 1 119 ? -92.810 46.778 81.824 1.00 32.33 119 ALA D C 1
ATOM 5923 O O . ALA D 1 119 ? -93.526 47.709 82.206 1.00 33.07 119 ALA D O 1
ATOM 5925 N N . ASN D 1 120 ? -92.445 46.636 80.555 1.00 32.03 120 ASN D N 1
ATOM 5926 C CA . ASN D 1 120 ? -92.928 47.592 79.543 1.00 33.26 120 ASN D CA 1
ATOM 5927 C C . ASN D 1 120 ? -94.468 47.534 79.444 1.00 33.38 120 ASN D C 1
ATOM 5928 O O . ASN D 1 120 ? -95.126 48.589 79.316 1.00 33.41 120 ASN D O 1
ATOM 5933 N N . LYS D 1 121 ? -95.009 46.311 79.491 1.00 30.92 121 LYS D N 1
ATOM 5934 C CA . LYS D 1 121 ? -96.439 46.089 79.448 1.00 32.63 121 LYS D CA 1
ATOM 5935 C C . LYS D 1 121 ? -97.151 46.820 80.567 1.00 32.79 121 LYS D C 1
ATOM 5936 O O . LYS D 1 121 ? -98.101 47.585 80.326 1.00 31.99 121 LYS D O 1
ATOM 5942 N N . GLY D 1 122 ? -96.681 46.589 81.790 1.00 31.37 122 GLY D N 1
ATOM 5943 C CA . GLY D 1 122 ? -97.212 47.276 82.950 1.00 31.40 122 GLY D CA 1
ATOM 5944 C C . GLY D 1 122 ? -97.174 48.790 82.822 1.00 31.96 122 GLY D C 1
ATOM 5945 O O . GLY D 1 122 ? -98.096 49.454 83.244 1.00 32.42 122 GLY D O 1
ATOM 5946 N N . ALA D 1 123 ? -96.115 49.345 82.235 1.00 33.25 123 ALA D N 1
ATOM 5947 C CA . ALA D 1 123 ? -95.972 50.800 82.147 1.00 32.62 123 ALA D CA 1
ATOM 5948 C C . ALA D 1 123 ? -96.996 51.401 81.195 1.00 35.40 123 ALA D C 1
ATOM 5949 O O . ALA D 1 123 ? -97.461 52.544 81.375 1.00 33.09 123 ALA D O 1
ATOM 5951 N N . LEU D 1 124 ? -97.346 50.609 80.180 1.00 38.88 124 LEU D N 1
ATOM 5952 C CA . LEU D 1 124 ? -98.387 50.985 79.218 1.00 39.80 124 LEU D CA 1
ATOM 5953 C C . LEU D 1 124 ? -99.792 50.902 79.798 1.00 38.58 124 LEU D C 1
ATOM 5954 O O . LEU D 1 124 ? -100.625 51.783 79.541 1.00 36.05 124 LEU D O 1
ATOM 5959 N N . GLU D 1 125 ? -100.052 49.837 80.552 1.00 36.75 125 GLU D N 1
ATOM 5960 C CA . GLU D 1 125 ? -101.334 49.696 81.243 1.00 37.16 125 GLU D CA 1
ATOM 5961 C C . GLU D 1 125 ? -101.674 50.908 82.099 1.00 37.53 125 GLU D C 1
ATOM 5962 O O . GLU D 1 125 ? -102.851 51.256 82.224 1.00 39.57 125 GLU D O 1
ATOM 5968 N N . ALA D 1 126 ? -100.650 51.537 82.680 1.00 37.04 126 ALA D N 1
ATOM 5969 C CA . ALA D 1 126 ? -100.835 52.695 83.556 1.00 35.42 126 ALA D CA 1
ATOM 5970 C C . ALA D 1 126 ? -100.667 54.022 82.808 1.00 34.35 126 ALA D C 1
ATOM 5971 O O . ALA D 1 126 ? -100.537 55.072 83.430 1.00 29.60 126 ALA D O 1
ATOM 5973 N N . LYS D 1 127 ? -100.726 53.968 81.477 1.00 36.36 127 LYS D N 1
ATOM 5974 C CA . LYS D 1 127 ? -100.591 55.140 80.629 1.00 40.40 127 LYS D CA 1
ATOM 5975 C C . LYS D 1 127 ? -99.324 55.946 80.910 1.00 39.74 127 LYS D C 1
ATOM 5976 O O . LYS D 1 127 ? -99.349 57.174 80.916 1.00 40.65 127 LYS D O 1
ATOM 5982 N N . GLY D 1 128 ? -98.209 55.262 81.143 1.00 40.30 128 GLY D N 1
ATOM 5983 C CA . GLY D 1 128 ? -96.936 55.944 81.401 1.00 40.42 128 GLY D CA 1
ATOM 5984 C C . GLY D 1 128 ? -96.071 55.934 80.161 1.00 41.32 128 GLY D C 1
ATOM 5985 O O . GLY D 1 128 ? -96.495 55.453 79.108 1.00 45.39 128 GLY D O 1
ATOM 5986 N N . THR D 1 129 ? -94.842 56.420 80.301 1.00 39.69 129 THR D N 1
ATOM 5987 C CA . THR D 1 129 ? -93.894 56.377 79.199 1.00 37.34 129 THR D CA 1
ATOM 5988 C C . THR D 1 129 ? -93.028 55.106 79.368 1.00 36.36 129 THR D C 1
ATOM 5989 O O . THR D 1 129 ? -92.379 54.912 80.398 1.00 38.89 129 THR D O 1
ATOM 5993 N N . SER D 1 130 ? -93.071 54.243 78.347 1.00 36.25 130 SER D N 1
ATOM 5994 C CA . SER D 1 130 ? -92.450 52.912 78.318 1.00 31.51 130 SER D CA 1
ATOM 5995 C C . SER D 1 130 ? -91.283 52.902 77.314 1.00 33.17 130 SER D C 1
ATOM 5996 O O . SER D 1 130 ? -91.508 52.972 76.125 1.00 31.95 130 SER D O 1
ATOM 5999 N N . VAL D 1 131 ? -90.042 52.833 77.814 1.00 33.28 131 VAL D N 1
ATOM 6000 C CA . VAL D 1 131 ? -88.820 52.897 76.996 1.00 31.22 131 VAL D CA 1
ATOM 6001 C C . VAL D 1 131 ? -88.177 51.505 76.848 1.00 29.60 131 VAL D C 1
ATOM 6002 O O . VAL D 1 131 ? -88.114 50.690 77.801 1.00 29.92 131 VAL D O 1
ATOM 6006 N N . GLY D 1 132 ? -87.735 51.240 75.622 1.00 27.61 132 GLY D N 1
ATOM 6007 C CA . GLY D 1 132 ? -87.016 50.005 75.285 1.00 27.77 132 GLY D CA 1
ATOM 6008 C C . GLY D 1 132 ? -85.732 50.321 74.522 1.00 25.07 132 GLY D C 1
ATOM 6009 O O . GLY D 1 132 ? -85.795 50.825 73.415 1.00 22.61 132 GLY D O 1
ATOM 6010 N N . LEU D 1 133 ? -84.586 50.034 75.138 1.00 24.12 133 LEU D N 1
ATOM 6011 C CA . LEU D 1 133 ? -83.282 50.289 74.549 1.00 23.76 133 LEU D CA 1
ATOM 6012 C C . LEU D 1 133 ? -82.704 48.961 74.113 1.00 23.70 133 LEU D C 1
ATOM 6013 O O . LEU D 1 133 ? -82.160 48.243 74.916 1.00 24.94 133 LEU D O 1
ATOM 6018 N N . GLY D 1 134 ? -82.869 48.630 72.843 1.00 23.98 134 GLY D N 1
ATOM 6019 C CA . GLY D 1 134 ? -82.426 47.353 72.296 1.00 25.25 134 GLY D CA 1
ATOM 6020 C C . GLY D 1 134 ? -80.941 47.262 72.010 1.00 25.61 134 GLY D C 1
ATOM 6021 O O . GLY D 1 134 ? -80.197 48.259 72.049 1.00 26.11 134 GLY D O 1
ATOM 6022 N N . ILE D 1 135 ? -80.518 46.058 71.700 1.00 24.68 135 ILE D N 1
ATOM 6023 C CA . ILE D 1 135 ? -79.154 45.834 71.350 1.00 27.14 135 ILE D CA 1
ATOM 6024 C C . ILE D 1 135 ? -79.131 44.792 70.243 1.00 26.63 135 ILE D C 1
ATOM 6025 O O . ILE D 1 135 ? -79.823 43.762 70.309 1.00 26.50 135 ILE D O 1
ATOM 6030 N N . GLU D 1 136 ? -78.318 45.045 69.231 1.00 26.26 136 GLU D N 1
ATOM 6031 C CA . GLU D 1 136 ? -78.131 44.085 68.137 1.00 26.05 136 GLU D CA 1
ATOM 6032 C C . GLU D 1 136 ? -77.730 42.706 68.654 1.00 24.87 136 GLU D C 1
ATOM 6033 O O . GLU D 1 136 ? -76.804 42.585 69.411 1.00 26.73 136 GLU D O 1
ATOM 6039 N N . LEU D 1 137 ? -78.427 41.669 68.218 1.00 25.36 137 LEU D N 1
ATOM 6040 C CA . LEU D 1 137 ? -78.100 40.300 68.554 1.00 23.67 137 LEU D CA 1
ATOM 6041 C C . LEU D 1 137 ? -77.843 39.545 67.265 1.00 26.02 137 LEU D C 1
ATOM 6042 O O . LEU D 1 137 ? -78.156 40.044 66.177 1.00 25.42 137 LEU D O 1
ATOM 6047 N N . PRO D 1 138 ? -77.246 38.346 67.365 1.00 27.51 138 PRO D N 1
ATOM 6048 C CA . PRO D 1 138 ? -76.915 37.565 66.182 1.00 28.19 138 PRO D CA 1
ATOM 6049 C C . PRO D 1 138 ? -78.107 36.792 65.616 1.00 29.49 138 PRO D C 1
ATOM 6050 O O . PRO D 1 138 ? -77.983 36.139 64.573 1.00 27.99 138 PRO D O 1
ATOM 6054 N N . PHE D 1 139 ? -79.240 36.874 66.299 1.00 32.34 139 PHE D N 1
ATOM 6055 C CA . PHE D 1 139 ? -80.471 36.247 65.839 1.00 35.19 139 PHE D CA 1
ATOM 6056 C C . PHE D 1 139 ? -81.616 37.266 65.779 1.00 38.01 139 PHE D C 1
ATOM 6057 O O . PHE D 1 139 ? -81.564 38.360 66.359 1.00 35.49 139 PHE D O 1
ATOM 6065 N N . GLU D 1 140 ? -82.642 36.873 65.042 1.00 43.78 140 GLU D N 1
ATOM 6066 C CA . GLU D 1 140 ? -83.830 37.686 64.826 1.00 49.60 140 GLU D CA 1
ATOM 6067 C C . GLU D 1 140 ? -84.509 37.971 66.165 1.00 45.97 140 GLU D C 1
ATOM 6068 O O . GLU D 1 140 ? -84.841 37.062 66.893 1.00 45.63 140 GLU D O 1
ATOM 6074 N N . GLN D 1 141 ? -84.673 39.232 66.511 1.00 43.65 141 GLN D N 1
ATOM 6075 C CA . GLN D 1 141 ? -85.439 39.594 67.695 1.00 44.01 141 GLN D CA 1
ATOM 6076 C C . GLN D 1 141 ? -85.701 41.095 67.642 1.00 43.37 141 GLN D C 1
ATOM 6077 O O . GLN D 1 141 ? -84.757 41.877 67.582 1.00 47.24 141 GLN D O 1
ATOM 6083 N N . GLY D 1 142 ? -86.977 41.482 67.617 1.00 39.87 142 GLY D N 1
ATOM 6084 C CA . GLY D 1 142 ? -87.395 42.894 67.559 1.00 35.42 142 GLY D CA 1
ATOM 6085 C C . GLY D 1 142 ? -87.738 43.390 68.948 1.00 32.35 142 GLY D C 1
ATOM 6086 O O . GLY D 1 142 ? -87.823 42.622 69.900 1.00 30.49 142 GLY D O 1
ATOM 6087 N N . LEU D 1 143 ? -87.907 44.685 69.071 1.00 30.99 143 LEU D N 1
ATOM 6088 C CA . LEU D 1 143 ? -88.346 45.272 70.326 1.00 31.47 143 LEU D CA 1
ATOM 6089 C C . LEU D 1 143 ? -89.740 44.728 70.656 1.00 32.54 143 LEU D C 1
ATOM 6090 O O . LEU D 1 143 ? -90.531 44.414 69.739 1.00 34.55 143 LEU D O 1
ATOM 6095 N N . ASN D 1 144 ? -90.050 44.648 71.954 1.00 29.58 144 ASN D N 1
ATOM 6096 C CA . ASN D 1 144 ? -91.285 44.044 72.388 1.00 28.66 144 ASN D CA 1
ATOM 6097 C C . ASN D 1 144 ? -92.420 45.033 72.101 1.00 29.81 144 ASN D C 1
ATOM 6098 O O . ASN D 1 144 ? -92.178 46.245 71.952 1.00 29.04 144 ASN D O 1
ATOM 6103 N N . PRO D 1 145 ? -93.657 44.506 71.961 1.00 32.22 145 PRO D N 1
ATOM 6104 C CA . PRO D 1 145 ? -94.855 45.270 71.518 1.00 29.73 145 PRO D CA 1
ATOM 6105 C C . PRO D 1 145 ? -95.288 46.365 72.435 1.00 32.04 145 PRO D C 1
ATOM 6106 O O . PRO D 1 145 ? -96.009 47.259 71.992 1.00 35.98 145 PRO D O 1
ATOM 6110 N N . TYR D 1 146 ? -94.826 46.348 73.686 1.00 33.90 146 TYR D N 1
ATOM 6111 C CA . TYR D 1 146 ? -95.189 47.418 74.621 1.00 34.94 146 TYR D CA 1
ATOM 6112 C C . TYR D 1 146 ? -94.139 48.477 74.749 1.00 32.26 146 TYR D C 1
ATOM 6113 O O . TYR D 1 146 ? -94.176 49.246 75.705 1.00 32.24 146 TYR D O 1
ATOM 6122 N N . VAL D 1 147 ? -93.228 48.551 73.789 1.00 31.13 147 VAL D N 1
ATOM 6123 C CA . VAL D 1 147 ? -92.225 49.606 73.804 1.00 33.11 147 VAL D CA 1
ATOM 6124 C C . VAL D 1 147 ? -92.758 50.831 73.092 1.00 33.85 147 VAL D C 1
ATOM 6125 O O . VAL D 1 147 ? -93.243 50.731 71.995 1.00 35.44 147 VAL D O 1
ATOM 6129 N N . ASP D 1 148 ? -92.616 52.002 73.687 1.00 36.82 148 ASP D N 1
ATOM 6130 C CA . ASP D 1 148 ? -93.083 53.235 73.045 1.00 38.45 148 ASP D CA 1
ATOM 6131 C C . ASP D 1 148 ? -91.952 54.116 72.509 1.00 35.22 148 ASP D C 1
ATOM 6132 O O . ASP D 1 148 ? -91.969 54.529 71.360 1.00 33.19 148 ASP D O 1
ATOM 6137 N N . ILE D 1 149 ? -91.004 54.435 73.366 1.00 33.67 149 ILE D N 1
ATOM 6138 C CA . ILE D 1 149 ? -89.787 55.064 72.939 1.00 34.10 149 ILE D CA 1
ATOM 6139 C C . ILE D 1 149 ? -88.778 53.919 72.731 1.00 37.54 149 ILE D C 1
ATOM 6140 O O . ILE D 1 149 ? -88.340 53.285 73.697 1.00 38.47 149 ILE D O 1
ATOM 6145 N N . GLY D 1 150 ? -88.469 53.626 71.461 1.00 38.78 150 GLY D N 1
ATOM 6146 C CA . GLY D 1 150 ? -87.631 52.489 71.069 1.00 39.11 150 GLY D CA 1
ATOM 6147 C C . GLY D 1 150 ? -86.375 52.916 70.331 1.00 39.29 150 GLY D C 1
ATOM 6148 O O . GLY D 1 150 ? -86.455 53.716 69.389 1.00 36.48 150 GLY D O 1
ATOM 6149 N N . LEU D 1 151 ? -85.220 52.394 70.767 1.00 38.48 151 LEU D N 1
ATOM 6150 C CA . LEU D 1 151 ? -83.971 52.437 69.988 1.00 37.24 151 LEU D CA 1
ATOM 6151 C C . LEU D 1 151 ? -83.298 51.128 70.014 1.00 33.40 151 LEU D C 1
ATOM 6152 O O . LEU D 1 151 ? -83.344 50.468 71.017 1.00 33.48 151 LEU D O 1
ATOM 6157 N N . ASN D 1 152 ? -82.577 50.812 68.952 1.00 33.48 152 ASN D N 1
ATOM 6158 C CA . ASN D 1 152 ? -81.713 49.642 68.903 1.00 32.16 152 ASN D CA 1
ATOM 6159 C C . ASN D 1 152 ? -80.292 50.092 68.748 1.00 29.84 152 ASN D C 1
ATOM 6160 O O . ASN D 1 152 ? -79.902 50.634 67.691 1.00 29.71 152 ASN D O 1
ATOM 6165 N N . PHE D 1 153 ? -79.523 49.876 69.796 1.00 26.77 153 PHE D N 1
ATOM 6166 C CA . PHE D 1 153 ? -78.104 50.262 69.808 1.00 25.66 153 PHE D CA 1
ATOM 6167 C C . PHE D 1 153 ? -77.296 49.191 69.158 1.00 24.78 153 PHE D C 1
ATOM 6168 O O . PHE D 1 153 ? -77.616 47.997 69.273 1.00 23.58 153 PHE D O 1
ATOM 6176 N N . ARG D 1 154 ? -76.215 49.602 68.508 1.00 24.11 154 ARG D N 1
ATOM 6177 C CA . ARG D 1 154 ? -75.276 48.607 68.048 1.00 24.93 154 ARG D CA 1
ATOM 6178 C C . ARG D 1 154 ? -74.019 48.485 68.907 1.00 24.43 154 ARG D C 1
ATOM 6179 O O . ARG D 1 154 ? -73.380 47.413 68.908 1.00 24.16 154 ARG D O 1
ATOM 6187 N N . TYR D 1 155 ? -73.746 49.500 69.723 1.00 23.85 155 TYR D N 1
ATOM 6188 C CA . TYR D 1 155 ? -72.645 49.455 70.660 1.00 25.72 155 TYR D CA 1
ATOM 6189 C C . TYR D 1 155 ? -73.126 49.227 72.090 1.00 27.03 155 TYR D C 1
ATOM 6190 O O . TYR D 1 155 ? -73.738 50.084 72.689 1.00 26.46 155 TYR D O 1
ATOM 6199 N N . PHE D 1 156 ? -72.798 48.051 72.615 1.00 30.03 156 PHE D N 1
ATOM 6200 C CA . PHE D 1 156 ? -73.102 47.604 73.985 1.00 31.39 156 PHE D CA 1
ATOM 6201 C C . PHE D 1 156 ? -72.814 48.659 75.052 1.00 30.68 156 PHE D C 1
ATOM 6202 O O . PHE D 1 156 ? -73.618 48.922 75.952 1.00 31.13 156 PHE D O 1
ATOM 6210 N N . PHE D 1 157 ? -71.659 49.285 74.913 1.00 30.43 157 PHE D N 1
ATOM 6211 C CA . PHE D 1 157 ? -71.135 50.179 75.907 1.00 29.17 157 PHE D CA 1
ATOM 6212 C C . PHE D 1 157 ? -71.717 51.554 75.831 1.00 26.06 157 PHE D C 1
ATOM 6213 O O . PHE D 1 157 ? -71.633 52.320 76.762 1.00 26.06 157 PHE D O 1
ATOM 6221 N N . VAL D 1 158 ? -72.333 51.863 74.717 1.00 25.03 158 VAL D N 1
ATOM 6222 C CA . VAL D 1 158 ? -73.120 53.053 74.619 1.00 24.87 158 VAL D CA 1
ATOM 6223 C C . VAL D 1 158 ? -74.429 52.798 75.349 1.00 24.67 158 VAL D C 1
ATOM 6224 O O . VAL D 1 158 ? -74.854 53.614 76.147 1.00 21.82 158 VAL D O 1
ATOM 6228 N N . ARG D 1 159 ? -75.049 51.653 75.116 1.00 24.69 159 ARG D N 1
ATOM 6229 C CA . ARG D 1 159 ? -76.315 51.410 75.773 1.00 25.70 159 ARG D CA 1
ATOM 6230 C C . ARG D 1 159 ? -76.190 51.360 77.272 1.00 27.10 159 ARG D C 1
ATOM 6231 O O . ARG D 1 159 ? -77.067 51.865 77.978 1.00 28.19 159 ARG D O 1
ATOM 6239 N N . LYS D 1 160 ? -75.116 50.761 77.767 1.00 31.21 160 LYS D N 1
ATOM 6240 C CA . LYS D 1 160 ? -74.837 50.698 79.243 1.00 30.91 160 LYS D CA 1
ATOM 6241 C C . LYS D 1 160 ? -74.890 52.030 79.957 1.00 27.92 160 LYS D C 1
ATOM 6242 O O . LYS D 1 160 ? -75.370 52.154 81.074 1.00 28.85 160 LYS D O 1
ATOM 6248 N N . MET D 1 161 ? -74.364 53.028 79.309 1.00 26.94 161 MET D N 1
ATOM 6249 C CA . MET D 1 161 ? -74.379 54.320 79.910 1.00 30.49 161 MET D CA 1
ATOM 6250 C C . MET D 1 161 ? -75.769 54.955 79.865 1.00 29.17 161 MET D C 1
ATOM 6251 O O . MET D 1 161 ? -76.104 55.731 80.742 1.00 31.26 161 MET D O 1
ATOM 6256 N N . MET D 1 162 ? -76.586 54.631 78.876 1.00 27.61 162 MET D N 1
ATOM 6257 C CA . MET D 1 162 ? -77.953 55.191 78.814 1.00 28.61 162 MET D CA 1
ATOM 6258 C C . MET D 1 162 ? -78.884 54.717 79.970 1.00 28.90 162 MET D C 1
ATOM 6259 O O . MET D 1 162 ? -79.772 55.453 80.431 1.00 27.64 162 MET D O 1
ATOM 6264 N N . PHE D 1 163 ? -78.666 53.482 80.419 1.00 29.89 163 PHE D N 1
ATOM 6265 C CA . PHE D 1 163 ? -79.420 52.874 81.512 1.00 27.85 163 PHE D CA 1
ATOM 6266 C C . PHE D 1 163 ? -79.181 53.578 82.827 1.00 26.90 163 PHE D C 1
ATOM 6267 O O . PHE D 1 163 ? -80.033 53.542 83.669 1.00 27.33 163 PHE D O 1
ATOM 6275 N N . VAL D 1 164 ? -77.998 54.154 83.033 1.00 27.68 164 VAL D N 1
ATOM 6276 C CA . VAL D 1 164 ? -77.693 54.885 84.284 1.00 25.64 164 VAL D CA 1
ATOM 6277 C C . VAL D 1 164 ? -78.014 56.371 84.212 1.00 26.23 164 VAL D C 1
ATOM 6278 O O . VAL D 1 164 ? -78.534 56.963 85.158 1.00 28.59 164 VAL D O 1
ATOM 6282 N N . LYS D 1 165 ? -77.708 56.957 83.067 1.00 27.48 165 LYS D N 1
ATOM 6283 C CA . LYS D 1 165 ? -77.822 58.380 82.851 1.00 27.85 165 LYS D CA 1
ATOM 6284 C C . LYS D 1 165 ? -79.253 58.843 82.962 1.00 28.26 165 LYS D C 1
ATOM 6285 O O . LYS D 1 165 ? -79.500 59.930 83.473 1.00 31.84 165 LYS D O 1
ATOM 6291 N N . TYR D 1 166 ? -80.184 58.047 82.450 1.00 27.92 166 TYR D N 1
ATOM 6292 C CA . TYR D 1 166 ? -81.591 58.468 82.366 1.00 27.99 166 TYR D CA 1
ATOM 6293 C C . TYR D 1 166 ? -82.448 57.890 83.482 1.00 27.85 166 TYR D C 1
ATOM 6294 O O . TYR D 1 166 ? -83.644 58.168 83.529 1.00 27.96 166 TYR D O 1
ATOM 6303 N N . ALA D 1 167 ? -81.841 57.087 84.361 1.00 29.14 167 ALA D N 1
ATOM 6304 C CA . ALA D 1 167 ? -82.541 56.487 85.486 1.00 30.13 167 ALA D CA 1
ATOM 6305 C C . ALA D 1 167 ? -82.040 57.046 86.821 1.00 31.93 167 ALA D C 1
ATOM 6306 O O . ALA D 1 167 ? -80.944 57.644 86.901 1.00 36.22 167 ALA D O 1
ATOM 6308 N N . GLN D 1 168 ? -82.877 56.871 87.851 1.00 32.67 168 GLN D N 1
ATOM 6309 C CA . GLN D 1 168 ? -82.512 57.144 89.236 1.00 31.27 168 GLN D CA 1
ATOM 6310 C C . GLN D 1 168 ? -82.473 55.922 90.101 1.00 28.93 168 GLN D C 1
ATOM 6311 O O . GLN D 1 168 ? -82.184 56.063 91.266 1.00 29.23 168 GLN D O 1
ATOM 6317 N N . GLY D 1 169 ? -82.698 54.732 89.546 1.00 26.91 169 GLY D N 1
ATOM 6318 C CA . GLY D 1 169 ? -82.543 53.511 90.304 1.00 25.46 169 GLY D CA 1
ATOM 6319 C C . GLY D 1 169 ? -82.773 52.297 89.439 1.00 25.77 169 GLY D C 1
ATOM 6320 O O . GLY D 1 169 ? -83.236 52.417 88.292 1.00 25.15 169 GLY D O 1
ATOM 6321 N N . PHE D 1 170 ? -82.429 51.128 89.981 1.00 25.19 170 PHE D N 1
ATOM 6322 C CA . PHE D 1 170 ? -82.615 49.862 89.285 1.00 26.11 170 PHE D CA 1
ATOM 6323 C C . PHE D 1 170 ? -83.567 48.970 90.056 1.00 27.87 170 PHE D C 1
ATOM 6324 O O . PHE D 1 170 ? -83.511 48.896 91.290 1.00 26.36 170 PHE D O 1
ATOM 6332 N N . VAL D 1 171 ? -84.402 48.254 89.303 1.00 27.92 171 VAL D N 1
ATOM 6333 C CA . VAL D 1 171 ? -85.169 47.146 89.856 1.00 28.16 171 VAL D CA 1
ATOM 6334 C C . VAL D 1 171 ? -84.819 45.889 89.059 1.00 26.21 171 VAL D C 1
ATOM 6335 O O . VAL D 1 171 ? -84.894 45.853 87.851 1.00 24.92 171 VAL D O 1
ATOM 6339 N N . VAL D 1 172 ? -84.463 44.846 89.757 1.00 24.52 172 VAL D N 1
ATOM 6340 C CA . VAL D 1 172 ? -83.887 43.736 89.116 1.00 26.57 172 VAL D CA 1
ATOM 6341 C C . VAL D 1 172 ? -84.756 42.551 89.379 1.00 28.10 172 VAL D C 1
ATOM 6342 O O . VAL D 1 172 ? -84.746 41.986 90.456 1.00 29.99 172 VAL D O 1
ATOM 6346 N N . LEU D 1 173 ? -85.489 42.149 88.365 1.00 29.00 173 LEU D N 1
ATOM 6347 C CA . LEU D 1 173 ? -86.203 40.888 88.431 1.00 32.00 173 LEU D CA 1
ATOM 6348 C C . LEU D 1 173 ? -85.255 39.713 88.226 1.00 31.41 173 LEU D C 1
ATOM 6349 O O . LEU D 1 173 ? -84.144 39.859 87.723 1.00 32.30 173 LEU D O 1
ATOM 6354 N N . PRO D 1 174 ? -85.689 38.528 88.625 1.00 31.01 174 PRO D N 1
ATOM 6355 C CA . PRO D 1 174 ? -84.839 37.365 88.466 1.00 32.90 174 PRO D CA 1
ATOM 6356 C C . PRO D 1 174 ? -84.300 37.235 87.040 1.00 37.14 174 PRO D C 1
ATOM 6357 O O . PRO D 1 174 ? -85.095 37.230 86.095 1.00 43.07 174 PRO D O 1
ATOM 6361 N N . GLY D 1 175 ? -82.975 37.151 86.889 1.00 37.96 175 GLY D N 1
ATOM 6362 C CA . GLY D 1 175 ? -82.349 37.125 85.577 1.00 35.47 175 GLY D CA 1
ATOM 6363 C C . GLY D 1 175 ? -81.163 36.206 85.382 1.00 35.03 175 GLY D C 1
ATOM 6364 O O . GLY D 1 175 ? -80.667 35.558 86.325 1.00 33.21 175 GLY D O 1
ATOM 6365 N N . GLY D 1 176 ? -80.738 36.167 84.114 1.00 32.68 176 GLY D N 1
ATOM 6366 C CA . GLY D 1 176 ? -79.529 35.510 83.675 1.00 30.55 176 GLY D CA 1
ATOM 6367 C C . GLY D 1 176 ? -78.293 36.389 83.712 1.00 28.64 176 GLY D C 1
ATOM 6368 O O . GLY D 1 176 ? -78.227 37.430 84.379 1.00 26.40 176 GLY D O 1
ATOM 6369 N N . LEU D 1 177 ? -77.304 35.951 82.958 1.00 27.81 177 LEU D N 1
ATOM 6370 C CA . LEU D 1 177 ? -75.995 36.596 82.911 1.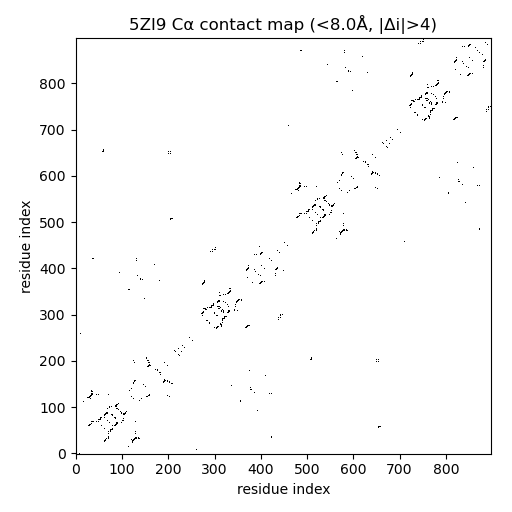00 25.74 177 LEU D CA 1
ATOM 6371 C C . LEU D 1 177 ? -76.071 38.083 82.580 1.00 25.86 177 LEU D C 1
ATOM 6372 O O . LEU D 1 177 ? -75.364 38.893 83.157 1.00 26.78 177 LEU D O 1
ATOM 6377 N N . GLY D 1 178 ? -76.925 38.451 81.651 1.00 27.35 178 GLY D N 1
ATOM 6378 C CA . GLY D 1 178 ? -77.102 39.869 81.265 1.00 27.53 178 GLY D CA 1
ATOM 6379 C C . GLY D 1 178 ? -77.577 40.768 82.379 1.00 26.02 178 GLY D C 1
ATOM 6380 O O . GLY D 1 178 ? -77.213 41.951 82.452 1.00 24.64 178 GLY D O 1
ATOM 6381 N N . THR D 1 179 ? -78.414 40.189 83.226 1.00 26.43 179 THR D N 1
ATOM 6382 C CA . THR D 1 179 ? -79.035 40.903 84.314 1.00 26.09 179 THR D CA 1
ATOM 6383 C C . THR D 1 179 ? -78.031 41.047 85.455 1.00 24.92 179 THR D C 1
ATOM 6384 O O . THR D 1 179 ? -77.963 42.060 86.066 1.00 23.80 179 THR D O 1
ATOM 6388 N N . LEU D 1 180 ? -77.260 40.016 85.733 1.00 26.24 180 LEU D N 1
ATOM 6389 C CA . LEU D 1 180 ? -76.177 40.111 86.713 1.00 27.99 180 LEU D CA 1
ATOM 6390 C C . LEU D 1 180 ? -75.124 41.150 86.335 1.00 28.47 180 LEU D C 1
ATOM 6391 O O . LEU D 1 180 ? -74.622 41.859 87.209 1.00 28.77 180 LEU D O 1
ATOM 6396 N N . ASP D 1 181 ? -74.780 41.212 85.053 1.00 28.99 181 ASP D N 1
ATOM 6397 C CA . ASP D 1 181 ? -73.829 42.181 84.505 1.00 29.73 181 ASP D CA 1
ATOM 6398 C C . ASP D 1 181 ? -74.203 43.603 84.900 1.00 31.23 181 ASP D C 1
ATOM 6399 O O . ASP D 1 181 ? -73.350 44.333 85.443 1.00 31.58 181 ASP D O 1
ATOM 6404 N N . GLU D 1 182 ? -75.479 43.964 84.676 1.00 33.28 182 GLU D N 1
ATOM 6405 C CA . GLU D 1 182 ? -76.057 45.272 85.094 1.00 31.56 182 GLU D CA 1
ATOM 6406 C C . GLU D 1 182 ? -76.153 45.459 86.594 1.00 28.91 182 GLU D C 1
ATOM 6407 O O . GLU D 1 182 ? -75.834 46.531 87.110 1.00 29.92 182 GLU D O 1
ATOM 6413 N N . LEU D 1 183 ? -76.603 44.431 87.298 1.00 25.65 183 LEU D N 1
ATOM 6414 C CA . LEU D 1 183 ? -76.687 44.471 88.744 1.00 24.51 183 LEU D CA 1
ATOM 6415 C C . LEU D 1 183 ? -75.369 44.872 89.335 1.00 22.55 183 LEU D C 1
ATOM 6416 O O . LEU D 1 183 ? -75.264 45.865 90.050 1.00 22.45 183 LEU D O 1
ATOM 6421 N N . PHE D 1 184 ? -74.352 44.094 89.046 1.00 23.25 184 PHE D N 1
ATOM 6422 C CA . PHE D 1 184 ? -73.057 44.380 89.627 1.00 24.76 184 PHE D CA 1
ATOM 6423 C C . PHE D 1 184 ? -72.373 45.642 89.114 1.00 25.99 184 PHE D C 1
ATOM 6424 O O . PHE D 1 184 ? -71.555 46.169 89.787 1.00 27.09 184 PHE D O 1
ATOM 6432 N N . GLU D 1 185 ? -72.787 46.176 87.983 1.00 28.13 185 GLU D N 1
ATOM 6433 C CA . GLU D 1 185 ? -72.352 47.497 87.524 1.00 30.04 185 GLU D CA 1
ATOM 6434 C C . GLU D 1 185 ? -72.854 48.658 88.416 1.00 28.92 185 GLU D C 1
ATOM 6435 O O . GLU D 1 185 ? -72.123 49.575 88.728 1.00 26.79 185 GLU D O 1
ATOM 6441 N N . ALA D 1 186 ? -74.143 48.625 88.748 1.00 28.15 186 ALA D N 1
ATOM 6442 C CA . ALA D 1 186 ? -74.766 49.631 89.592 1.00 26.07 186 ALA D CA 1
ATOM 6443 C C . ALA D 1 186 ? -74.233 49.521 91.012 1.00 24.34 186 ALA D C 1
ATOM 6444 O O . ALA D 1 186 ? -73.946 50.515 91.679 1.00 24.41 186 ALA D O 1
ATOM 6446 N N . LEU D 1 187 ? -74.076 48.294 91.465 1.00 23.82 187 LEU D N 1
ATOM 6447 C CA . LEU D 1 187 ? -73.488 48.076 92.738 1.00 24.10 187 LEU D CA 1
ATOM 6448 C C . LEU D 1 187 ? -72.107 48.664 92.852 1.00 23.71 187 LEU D C 1
ATOM 6449 O O . LEU D 1 187 ? -71.819 49.293 93.859 1.00 22.57 187 LEU D O 1
ATOM 6454 N N . THR D 1 188 ? -71.262 48.490 91.837 1.00 23.81 188 THR D N 1
ATOM 6455 C CA . THR D 1 188 ? -69.902 49.005 91.976 1.00 25.29 188 THR D CA 1
ATOM 6456 C C . THR D 1 188 ? -69.869 50.517 91.758 1.00 24.63 188 THR D C 1
ATOM 6457 O O . THR D 1 188 ? -69.154 51.239 92.454 1.00 23.52 188 THR D O 1
ATOM 6461 N N . LEU D 1 189 ? -70.736 51.004 90.900 1.00 25.38 189 LEU D N 1
ATOM 6462 C CA . LEU D 1 189 ? -70.887 52.423 90.752 1.00 27.88 189 LEU D CA 1
ATOM 6463 C C . LEU D 1 189 ? -71.318 53.078 92.050 1.00 30.23 189 LEU D C 1
ATOM 6464 O O . LEU D 1 189 ? -70.864 54.175 92.362 1.00 33.02 189 LEU D O 1
ATOM 6469 N N . VAL D 1 190 ? -72.173 52.411 92.823 1.00 30.98 190 VAL D N 1
ATOM 6470 C CA . VAL D 1 190 ? -72.617 52.982 94.090 1.00 29.54 190 VAL D CA 1
ATOM 6471 C C . VAL D 1 190 ? -71.545 52.797 95.162 1.00 29.04 190 VAL D C 1
ATOM 6472 O O . VAL D 1 190 ? -71.247 53.738 95.907 1.00 30.74 190 VAL D O 1
ATOM 6476 N N . GLN D 1 191 ? -70.955 51.615 95.237 1.00 27.75 191 GLN D N 1
ATOM 6477 C CA . GLN D 1 191 ? -69.853 51.365 96.179 1.00 28.81 191 GLN D CA 1
ATOM 6478 C C . GLN D 1 191 ? -68.670 52.350 96.039 1.00 28.96 191 GLN D C 1
ATOM 6479 O O . GLN D 1 191 ? -68.091 52.777 97.011 1.00 28.66 191 GLN D O 1
ATOM 6485 N N . THR D 1 192 ? -68.319 52.707 94.823 1.00 30.17 192 THR D N 1
ATOM 6486 C CA . THR D 1 192 ? -67.210 53.621 94.593 1.00 30.11 192 THR D CA 1
ATOM 6487 C C . THR D 1 192 ? -67.638 55.087 94.645 1.00 31.97 192 THR D C 1
ATOM 6488 O O . THR D 1 192 ? -66.817 55.999 94.505 1.00 33.98 192 THR D O 1
ATOM 6492 N N . GLN D 1 193 ? -68.934 55.315 94.809 1.00 35.41 193 GLN D N 1
ATOM 6493 C CA . GLN D 1 193 ? -69.534 56.654 94.932 1.00 35.00 193 GLN D CA 1
ATOM 6494 C C . GLN D 1 193 ? -69.443 57.461 93.671 1.00 35.62 193 GLN D C 1
ATOM 6495 O O . GLN D 1 193 ? -69.481 58.668 93.732 1.00 35.68 193 GLN D O 1
ATOM 6501 N N . LYS D 1 194 ? -69.366 56.783 92.524 1.00 37.32 194 LYS D N 1
ATOM 6502 C CA . LYS D 1 194 ? -69.493 57.441 91.221 1.00 37.36 194 LYS D CA 1
ATOM 6503 C C . LYS D 1 194 ? -70.918 57.808 90.952 1.00 36.19 194 LYS D C 1
ATOM 6504 O O . LYS D 1 194 ? -71.197 58.653 90.121 1.00 41.18 194 LYS D O 1
ATOM 6510 N N . VAL D 1 195 ? -71.824 57.098 91.585 1.00 36.99 195 VAL D N 1
ATOM 6511 C CA . VAL D 1 195 ? -73.222 57.437 91.542 1.00 38.57 195 VAL D CA 1
ATOM 6512 C C . VAL D 1 195 ? -73.723 57.511 93.012 1.00 39.23 195 VAL D C 1
ATOM 6513 O O . VAL D 1 195 ? -73.130 56.967 93.945 1.00 35.61 195 VAL D O 1
ATOM 6517 N N . THR D 1 196 ? -74.777 58.262 93.222 1.00 43.20 196 THR D N 1
ATOM 6518 C CA . THR D 1 196 ? -75.308 58.420 94.556 1.00 48.38 196 THR D CA 1
ATOM 6519 C C . THR D 1 196 ? -76.842 58.541 94.535 1.00 50.54 196 THR D C 1
ATOM 6520 O O . THR D 1 196 ? -77.427 58.960 93.522 1.00 56.27 196 THR D O 1
ATOM 6524 N N . ARG D 1 197 ? -77.478 58.173 95.652 1.00 50.94 197 ARG D N 1
ATOM 6525 C CA . ARG D 1 197 ? -78.954 58.181 95.794 1.00 49.51 197 ARG D CA 1
ATOM 6526 C C . ARG D 1 197 ? -79.591 57.390 94.666 1.00 41.74 197 ARG D C 1
ATOM 6527 O O . ARG D 1 197 ? -80.468 57.889 93.941 1.00 41.31 197 ARG D O 1
ATOM 6535 N N . PHE D 1 198 ? -79.088 56.160 94.531 1.00 34.33 198 PHE D N 1
ATOM 6536 C CA . PHE D 1 198 ? -79.415 55.272 93.437 1.00 30.14 198 PHE D CA 1
ATOM 6537 C C . PHE D 1 198 ? -79.855 53.934 94.015 1.00 28.70 198 PHE D C 1
ATOM 6538 O O . PHE D 1 198 ? -79.048 53.007 94.192 1.00 26.57 198 PHE D O 1
ATOM 6546 N N . PRO D 1 199 ? -81.152 53.840 94.354 1.00 28.59 199 PRO D N 1
ATOM 6547 C CA . PRO D 1 199 ? -81.727 52.650 94.915 1.00 27.30 199 PRO D CA 1
ATOM 6548 C C . PRO D 1 199 ? -81.649 51.534 93.960 1.00 29.19 199 PRO D C 1
ATOM 6549 O O . PRO D 1 199 ? -81.935 51.727 92.747 1.00 32.22 199 PRO D O 1
ATOM 6553 N N . ILE D 1 200 ? -81.253 50.383 94.495 1.00 28.36 200 ILE D N 1
ATOM 6554 C CA . ILE D 1 200 ? -81.172 49.150 93.736 1.00 28.54 200 ILE D CA 1
ATOM 6555 C C . ILE D 1 200 ? -82.015 48.129 94.476 1.00 27.60 200 ILE D C 1
ATOM 6556 O O . ILE D 1 200 ? -81.743 47.838 95.610 1.00 29.74 200 ILE D O 1
ATOM 6561 N N . VAL D 1 201 ? -82.988 47.540 93.814 1.00 27.51 201 VAL D N 1
ATOM 6562 C CA . VAL D 1 201 ? -83.887 46.606 94.456 1.00 27.56 201 VAL D CA 1
ATOM 6563 C C . VAL D 1 201 ? -83.901 45.307 93.674 1.00 27.46 201 VAL D C 1
ATOM 6564 O O . VAL D 1 201 ? -84.112 45.332 92.492 1.00 28.49 201 VAL D O 1
ATOM 6568 N N . LEU D 1 202 ? -83.740 44.162 94.328 1.00 29.60 202 LEU D N 1
ATOM 6569 C CA . LEU D 1 202 ? -83.882 42.876 93.641 1.00 28.73 202 LEU D CA 1
ATOM 6570 C C . LEU D 1 202 ? -85.195 42.250 94.051 1.00 31.80 202 LEU D C 1
ATOM 6571 O O . LEU D 1 202 ? -85.514 42.241 95.208 1.00 35.22 202 LEU D O 1
ATOM 6576 N N . PHE D 1 203 ? -85.927 41.674 93.107 1.00 33.59 203 PHE D N 1
ATOM 6577 C CA . PHE D 1 203 ? -87.179 41.049 93.381 1.00 32.75 203 PHE D CA 1
ATOM 6578 C C . PHE D 1 203 ? -87.013 39.535 93.310 1.00 33.61 203 PHE D C 1
ATOM 6579 O O . PHE D 1 203 ? -86.474 39.048 92.347 1.00 34.32 203 PHE D O 1
ATOM 6587 N N . GLY D 1 204 ? -87.503 38.801 94.320 1.00 35.22 204 GLY D N 1
ATOM 6588 C CA . GLY D 1 204 ? -87.503 37.333 94.339 1.00 33.27 204 GLY D CA 1
ATOM 6589 C C . GLY D 1 204 ? -86.515 36.828 95.351 1.00 34.10 204 GLY D C 1
ATOM 6590 O O . GLY D 1 204 ? -85.401 36.482 95.007 1.00 35.96 204 GLY D O 1
ATOM 6591 N N . SER D 1 205 ? -86.901 36.789 96.616 1.00 36.74 205 SER D N 1
ATOM 6592 C CA . SER D 1 205 ? -85.952 36.407 97.695 1.00 36.53 205 SER D CA 1
ATOM 6593 C C . SER D 1 205 ? -85.433 34.960 97.596 1.00 38.13 205 SER D C 1
ATOM 6594 O O . SER D 1 205 ? -84.270 34.696 97.960 1.00 37.54 205 SER D O 1
ATOM 6597 N N . GLU D 1 206 ? -86.268 34.040 97.106 1.00 40.48 206 GLU D N 1
ATOM 6598 C CA . GLU D 1 206 ? -85.825 32.652 96.918 1.00 45.35 206 GLU D CA 1
ATOM 6599 C C . GLU D 1 206 ? -84.855 32.537 95.772 1.00 44.91 206 GLU D C 1
ATOM 6600 O O . GLU D 1 206 ? -83.962 31.687 95.806 1.00 43.46 206 GLU D O 1
ATOM 6606 N N . TYR D 1 207 ? -85.033 33.383 94.759 1.00 42.71 207 TYR D N 1
ATOM 6607 C CA . TYR D 1 207 ? -84.132 33.385 93.608 1.00 41.45 207 TYR D CA 1
ATOM 6608 C C . TYR D 1 207 ? -82.750 33.989 93.926 1.00 39.05 207 TYR D C 1
ATOM 6609 O O . TYR D 1 207 ? -81.729 33.378 93.609 1.00 36.91 207 TYR D O 1
ATOM 6618 N N . TRP D 1 208 ? -82.745 35.178 94.548 1.00 34.80 208 TRP D N 1
ATOM 6619 C CA . TRP D 1 208 ? -81.510 35.889 94.911 1.00 35.46 208 TRP D CA 1
ATOM 6620 C C . TRP D 1 208 ? -80.795 35.416 96.182 1.00 34.90 208 TRP D C 1
ATOM 6621 O O . TRP D 1 208 ? -79.663 35.839 96.468 1.00 35.22 208 TRP D O 1
ATOM 6632 N N . GLY D 1 209 ? -81.449 34.545 96.938 1.00 33.93 209 GLY D N 1
ATOM 6633 C CA . GLY D 1 209 ? -80.988 34.163 98.242 1.00 32.55 209 GLY D CA 1
ATOM 6634 C C . GLY D 1 209 ? -79.649 33.463 98.273 1.00 34.48 209 GLY D C 1
ATOM 6635 O O . GLY D 1 209 ? -78.852 33.705 99.175 1.00 37.31 209 GLY D O 1
ATOM 6636 N N . GLY D 1 210 ? -79.400 32.559 97.328 1.00 33.26 210 GLY D N 1
ATOM 6637 C CA . GLY D 1 210 ? -78.108 31.863 97.255 1.00 31.25 210 GLY D CA 1
ATOM 6638 C C . GLY D 1 210 ? -76.964 32.779 96.852 1.00 29.92 210 GLY D C 1
ATOM 6639 O O . GLY D 1 210 ? -75.828 32.583 97.255 1.00 27.05 210 GLY D O 1
ATOM 6640 N N . LEU D 1 211 ? -77.281 33.795 96.059 1.00 31.35 211 LEU D N 1
ATOM 6641 C CA . LEU D 1 211 ? -76.291 34.792 95.652 1.00 31.97 211 LEU D CA 1
ATOM 6642 C C . LEU D 1 211 ? -75.910 35.657 96.854 1.00 29.18 211 LEU D C 1
ATOM 6643 O O . LEU D 1 211 ? -74.742 35.781 97.185 1.00 29.25 211 LEU D O 1
ATOM 6648 N N . VAL D 1 212 ? -76.905 36.232 97.509 1.00 27.83 212 VAL D N 1
ATOM 6649 C CA . VAL D 1 212 ? -76.670 36.997 98.738 1.00 26.39 212 VAL D CA 1
ATOM 6650 C C . VAL D 1 212 ? -75.937 36.177 99.809 1.00 25.01 212 VAL D C 1
ATOM 6651 O O . VAL D 1 212 ? -75.108 36.712 100.524 1.00 23.87 212 VAL D O 1
ATOM 6655 N N . ASP D 1 213 ? -76.201 34.880 99.901 1.00 26.30 213 ASP D N 1
ATOM 6656 C CA . ASP D 1 213 ? -75.478 34.027 100.863 1.00 29.35 213 ASP D CA 1
ATOM 6657 C C . ASP D 1 213 ? -74.027 33.850 100.573 1.00 30.21 213 ASP D C 1
ATOM 6658 O O . ASP D 1 213 ? -73.232 33.734 101.521 1.00 31.38 213 ASP D O 1
ATOM 6663 N N . TRP D 1 214 ? -73.691 33.782 99.283 1.00 30.23 214 TRP D N 1
ATOM 6664 C CA . TRP D 1 214 ? -72.300 33.704 98.853 1.00 29.03 214 TRP D CA 1
ATOM 6665 C C . TRP D 1 214 ? -71.598 35.034 99.029 1.00 28.42 214 TRP D C 1
ATOM 6666 O O . TRP D 1 214 ? -70.472 35.066 99.468 1.00 26.97 214 TRP D O 1
ATOM 6677 N N . LEU D 1 215 ? -72.263 36.135 98.687 1.00 31.98 215 LEU D N 1
ATOM 6678 C CA . LEU D 1 215 ? -71.717 37.477 98.932 1.00 33.44 215 LEU D CA 1
ATOM 6679 C C . LEU D 1 215 ? -71.341 37.688 100.391 1.00 34.63 215 LEU D C 1
ATOM 6680 O O . LEU D 1 215 ? -70.315 38.251 100.673 1.00 34.64 215 LEU D O 1
ATOM 6685 N N . ARG D 1 216 ? -72.186 37.232 101.308 1.00 39.72 216 ARG D N 1
ATOM 6686 C CA . ARG D 1 216 ? -71.927 37.333 102.765 1.00 40.91 216 ARG D CA 1
ATOM 6687 C C . ARG D 1 216 ? -70.909 36.274 103.241 1.00 38.39 216 ARG D C 1
ATOM 6688 O O . ARG D 1 216 ? -69.900 36.612 103.855 1.00 37.34 216 ARG D O 1
ATOM 6696 N N . GLY D 1 217 ? -71.176 35.007 102.925 1.00 35.38 217 GLY D N 1
ATOM 6697 C CA . GLY D 1 217 ? -70.368 33.874 103.397 1.00 35.73 217 GLY D CA 1
ATOM 6698 C C . GLY D 1 217 ? -68.980 33.719 102.793 1.00 38.04 217 GLY D C 1
ATOM 6699 O O . GLY D 1 217 ? -68.112 33.063 103.375 1.00 37.68 217 GLY D O 1
ATOM 6700 N N . THR D 1 218 ? -68.755 34.310 101.617 1.00 39.29 218 THR D N 1
ATOM 6701 C CA . THR D 1 218 ? -67.431 34.303 100.976 1.00 34.57 218 THR D CA 1
ATOM 6702 C C . THR D 1 218 ? -66.845 35.707 100.814 1.00 32.03 218 THR D C 1
ATOM 6703 O O . THR D 1 218 ? -65.774 35.939 101.352 1.00 32.03 218 THR D O 1
ATOM 6707 N N . LEU D 1 219 ? -67.521 36.639 100.140 1.00 29.91 219 LEU D N 1
ATOM 6708 C CA . LEU D 1 219 ? -66.915 37.957 99.880 1.00 32.30 219 LEU D CA 1
ATOM 6709 C C . LEU D 1 219 ? -66.680 38.768 101.170 1.00 33.82 219 LEU D C 1
ATOM 6710 O O . LEU D 1 219 ? -65.539 39.211 101.477 1.00 34.21 219 LEU D O 1
ATOM 6715 N N . VAL D 1 220 ? -67.765 39.021 101.890 1.00 32.04 220 VAL D N 1
ATOM 6716 C CA . VAL D 1 220 ? -67.674 39.820 103.104 1.00 33.45 220 VAL D CA 1
ATOM 6717 C C . VAL D 1 220 ? -66.820 39.057 104.142 1.00 33.30 220 VAL D C 1
ATOM 6718 O O . VAL D 1 220 ? -65.920 39.619 104.770 1.00 33.09 220 VAL D O 1
ATOM 6722 N N . ALA D 1 221 ? -67.073 37.763 104.257 1.00 29.70 221 ALA D N 1
ATOM 6723 C CA . ALA D 1 221 ? -66.399 36.953 105.223 1.00 28.86 221 ALA D CA 1
ATOM 6724 C C . ALA D 1 221 ? -64.890 36.917 105.018 1.00 30.97 221 ALA D C 1
ATOM 6725 O O . ALA D 1 221 ? -64.172 36.618 105.947 1.00 28.96 221 ALA D O 1
ATOM 6727 N N . GLN D 1 222 ? -64.401 37.164 103.795 1.00 33.62 222 GLN D N 1
ATOM 6728 C CA . GLN D 1 222 ? -62.949 37.148 103.526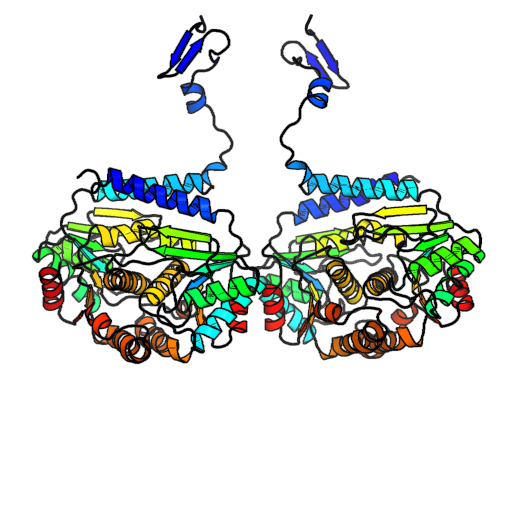 1.00 30.80 222 GLN D CA 1
ATOM 6729 C C . GLN D 1 222 ? -62.399 38.525 103.285 1.00 30.74 222 GLN D C 1
ATOM 6730 O O . GLN D 1 222 ? -61.242 38.639 102.863 1.00 35.27 222 GLN D O 1
ATOM 6736 N N . GLY D 1 223 ? -63.189 39.571 103.540 1.00 28.69 223 GLY D N 1
ATOM 6737 C CA . GLY D 1 223 ? -62.687 40.957 103.418 1.00 30.13 223 GLY D CA 1
ATOM 6738 C C . GLY D 1 223 ? -62.707 41.654 102.059 1.00 31.92 223 GLY D C 1
ATOM 6739 O O . GLY D 1 223 ? -62.217 42.777 101.960 1.00 32.27 223 GLY D O 1
ATOM 6740 N N . LYS D 1 224 ? -63.330 41.033 101.042 1.00 34.50 224 LYS D N 1
ATOM 6741 C CA . LYS D 1 224 ? -63.384 41.567 99.659 1.00 35.44 224 LYS D CA 1
ATOM 6742 C C . LYS D 1 224 ? -64.473 42.605 99.517 1.00 36.61 224 LYS D C 1
ATOM 6743 O O . LYS D 1 224 ? -64.417 43.467 98.651 1.00 40.70 224 LYS D O 1
ATOM 6749 N N . ALA D 1 225 ? -65.494 42.481 100.350 1.00 39.88 225 ALA D N 1
ATOM 6750 C CA . ALA D 1 225 ? -66.486 43.519 100.541 1.00 40.36 225 ALA D CA 1
ATOM 6751 C C . ALA D 1 225 ? -66.660 43.724 102.054 1.00 41.53 225 ALA D C 1
ATOM 6752 O O . ALA D 1 225 ? -66.174 42.908 102.870 1.00 39.98 225 ALA D O 1
ATOM 6754 N N . ALA D 1 226 ? -67.342 44.819 102.410 1.00 39.03 226 ALA D N 1
ATOM 6755 C CA . ALA D 1 226 ? -67.738 45.102 103.802 1.00 37.82 226 ALA D CA 1
ATOM 6756 C C . ALA D 1 226 ? -69.189 44.692 104.001 1.00 38.98 226 ALA D C 1
ATOM 6757 O O . ALA D 1 226 ? -69.958 44.644 103.036 1.00 38.56 226 ALA D O 1
ATOM 6759 N N . GLU D 1 227 ? -69.601 44.459 105.242 1.00 41.07 227 GLU D N 1
ATOM 6760 C CA . GLU D 1 227 ? -71.019 44.155 105.481 1.00 45.40 227 GLU D CA 1
ATOM 6761 C C . GLU D 1 227 ? -71.963 45.298 105.022 1.00 45.21 227 GLU D C 1
ATOM 6762 O O . GLU D 1 227 ? -73.040 45.038 104.478 1.00 45.08 227 GLU D O 1
ATOM 6768 N N . LYS D 1 228 ? -71.536 46.543 105.214 1.00 43.61 228 LYS D N 1
ATOM 6769 C CA . LYS D 1 228 ? -72.317 47.695 104.772 1.00 44.99 228 LYS D CA 1
ATOM 6770 C C . LYS D 1 228 ? -72.489 47.770 103.254 1.00 43.70 228 LYS D C 1
ATOM 6771 O O . LYS D 1 228 ? -73.335 48.524 102.778 1.00 45.21 228 LYS D O 1
ATOM 6777 N N . ASP D 1 229 ? -71.669 47.043 102.492 1.00 43.28 229 ASP D N 1
ATOM 6778 C CA . ASP D 1 229 ? -71.795 47.012 101.017 1.00 42.53 229 ASP D CA 1
ATOM 6779 C C . ASP D 1 229 ? -73.020 46.177 100.583 1.00 42.15 229 ASP D C 1
ATOM 6780 O O . ASP D 1 229 ? -73.576 46.377 99.501 1.00 42.56 229 ASP D O 1
ATOM 6785 N N . LEU D 1 230 ? -73.447 45.256 101.446 1.00 43.11 230 LEU D N 1
ATOM 6786 C CA . LEU D 1 230 ? -74.678 44.485 101.226 1.00 42.02 230 LEU D CA 1
ATOM 6787 C C . LEU D 1 230 ? -75.991 45.271 101.450 1.00 40.50 230 LEU D C 1
ATOM 6788 O O . LEU D 1 230 ? -77.041 44.815 101.024 1.00 38.91 230 LEU D O 1
ATOM 6793 N N . MET D 1 231 ? -75.888 46.468 102.032 1.00 37.28 231 MET D N 1
ATOM 6794 C CA . MET D 1 231 ? -76.990 47.391 102.225 1.00 39.14 231 MET D CA 1
ATOM 6795 C C . MET D 1 231 ? -77.273 48.255 101.010 1.00 38.40 231 MET D C 1
ATOM 6796 O O . MET D 1 231 ? -78.211 49.042 101.022 1.00 39.80 231 MET D O 1
ATOM 6801 N N . LEU D 1 232 ? -76.434 48.147 99.985 1.00 38.76 232 LEU D N 1
ATOM 6802 C CA . LEU D 1 232 ? -76.582 48.934 98.754 1.00 36.54 232 LEU D CA 1
ATOM 6803 C C . LEU D 1 232 ? -77.722 48.455 97.858 1.00 33.66 232 LEU D C 1
ATOM 6804 O O . LEU D 1 232 ? -78.105 49.149 96.917 1.00 32.55 232 LEU D O 1
ATOM 6809 N N . PHE D 1 233 ? -78.249 47.276 98.153 1.00 31.81 233 PHE D N 1
ATOM 6810 C CA . PHE D 1 233 ? -79.449 46.782 97.508 1.00 31.62 233 PHE D CA 1
ATOM 6811 C C . PHE D 1 233 ? -80.416 46.264 98.555 1.00 31.59 233 PHE D C 1
ATOM 6812 O O . PHE D 1 233 ? -80.016 46.062 99.666 1.00 31.44 233 PHE D O 1
ATOM 6820 N N . HIS D 1 234 ? -81.683 46.087 98.191 1.00 33.58 234 HIS D N 1
ATOM 6821 C CA . HIS D 1 234 ? -82.700 45.483 99.057 1.00 35.96 234 HIS D CA 1
ATOM 6822 C C . HIS D 1 234 ? -83.255 44.289 98.308 1.00 32.47 234 HIS D C 1
ATOM 6823 O O . HIS D 1 234 ? -83.403 44.338 97.113 1.00 37.73 234 HIS D O 1
ATOM 6830 N N . VAL D 1 235 ? -83.537 43.215 99.005 1.00 30.36 235 VAL D N 1
ATOM 6831 C CA . VAL D 1 235 ? -84.224 42.085 98.446 1.00 29.86 235 VAL D CA 1
ATOM 6832 C C . VAL D 1 235 ? -85.661 42.105 98.964 1.00 31.82 235 VAL D C 1
ATOM 6833 O O . VAL D 1 235 ? -85.893 42.420 100.103 1.00 34.88 235 VAL D O 1
ATOM 6837 N N . THR D 1 236 ? -86.622 41.759 98.114 1.00 34.12 236 THR D N 1
ATOM 6838 C CA . THR D 1 236 ? -88.034 41.820 98.452 1.00 33.41 236 THR D CA 1
ATOM 6839 C C . THR D 1 236 ? -88.878 40.905 97.569 1.00 36.56 236 THR D C 1
ATOM 6840 O O . THR D 1 236 ? -88.509 40.617 96.417 1.00 40.97 236 THR D O 1
ATOM 6844 N N . ASP D 1 237 ? -90.003 40.442 98.109 1.00 34.42 237 ASP D N 1
ATOM 6845 C CA . ASP D 1 237 ? -90.994 39.759 97.300 1.00 33.34 237 ASP D CA 1
ATOM 6846 C C . ASP D 1 237 ? -92.211 40.638 97.048 1.00 33.16 237 ASP D C 1
ATOM 6847 O O . ASP D 1 237 ? -93.119 40.211 96.373 1.00 35.32 237 ASP D O 1
ATOM 6852 N N . ASP D 1 238 ? -92.202 41.885 97.499 1.00 32.67 238 ASP D N 1
ATOM 6853 C CA . ASP D 1 238 ? -93.405 42.680 97.462 1.00 35.47 238 ASP D CA 1
ATOM 6854 C C . ASP D 1 238 ? -93.252 43.850 96.484 1.00 36.37 238 ASP D C 1
ATOM 6855 O O . ASP D 1 238 ? -92.403 44.739 96.635 1.00 34.82 238 ASP D O 1
ATOM 6860 N N . VAL D 1 239 ? -94.112 43.846 95.483 1.00 35.82 239 VAL D N 1
ATOM 6861 C CA . VAL D 1 239 ? -94.013 44.803 94.409 1.00 34.62 239 VAL D CA 1
ATOM 6862 C C . VAL D 1 239 ? -94.259 46.180 94.968 1.00 34.79 239 VAL D C 1
ATOM 6863 O O . VAL D 1 239 ? -93.565 47.136 94.610 1.00 31.64 239 VAL D O 1
ATOM 6867 N N . ASP D 1 240 ? -95.240 46.289 95.852 1.00 39.33 240 ASP D N 1
ATOM 6868 C CA . ASP D 1 240 ? -95.532 47.593 96.445 1.00 44.54 240 ASP D CA 1
ATOM 6869 C C . ASP D 1 240 ? -94.409 48.102 97.355 1.00 41.73 240 ASP D C 1
ATOM 6870 O O . ASP D 1 240 ? -94.197 49.322 97.432 1.00 38.85 240 ASP D O 1
ATOM 6875 N N . GLU D 1 241 ? -93.690 47.175 98.009 1.00 38.50 241 GLU D N 1
ATOM 6876 C CA . GLU D 1 241 ? -92.474 47.525 98.787 1.00 36.56 241 GLU D CA 1
ATOM 6877 C C . GLU D 1 241 ? -91.350 48.078 97.855 1.00 33.38 241 GLU D C 1
ATOM 6878 O O . GLU D 1 241 ? -90.797 49.176 98.094 1.00 28.92 241 GLU D O 1
ATOM 6884 N N . ALA D 1 242 ? -91.063 47.327 96.785 1.00 30.37 242 ALA D N 1
ATOM 6885 C CA . ALA D 1 242 ? -90.057 47.722 95.794 1.00 29.05 242 ALA D CA 1
ATOM 6886 C C . ALA D 1 242 ? -90.289 49.103 95.256 1.00 28.27 242 ALA D C 1
ATOM 6887 O O . ALA D 1 242 ? -89.344 49.916 95.225 1.00 28.88 242 ALA D O 1
ATOM 6889 N N . VAL D 1 243 ? -91.529 49.392 94.868 1.00 26.77 243 VAL D N 1
ATOM 6890 C CA . VAL D 1 243 ? -91.835 50.730 94.359 1.00 28.36 243 VAL D CA 1
ATOM 6891 C C . VAL D 1 243 ? -91.601 51.785 95.419 1.00 30.05 243 VAL D C 1
ATOM 6892 O O . VAL D 1 243 ? -91.127 52.881 95.125 1.00 32.37 243 VAL D O 1
ATOM 6896 N N . ALA D 1 244 ? -91.955 51.478 96.659 1.00 32.60 244 ALA D N 1
ATOM 6897 C CA . ALA D 1 244 ? -91.832 52.472 97.723 1.00 34.15 244 ALA D CA 1
ATOM 6898 C C . ALA D 1 244 ? -90.356 52.772 98.008 1.00 34.54 244 ALA D C 1
ATOM 6899 O O . ALA D 1 244 ? -89.956 53.958 98.162 1.00 30.06 244 ALA D O 1
ATOM 6901 N N . LEU D 1 245 ? -89.568 51.689 98.087 1.00 32.75 245 LEU D N 1
ATOM 6902 C CA . LEU D 1 245 ? -88.123 51.813 98.257 1.00 36.16 245 LEU D CA 1
ATOM 6903 C C . LEU D 1 245 ? -87.495 52.741 97.228 1.00 38.00 245 LEU D C 1
ATOM 6904 O O . LEU D 1 245 ? -86.765 53.665 97.610 1.00 41.04 245 LEU D O 1
ATOM 6909 N N . VAL D 1 246 ? -87.819 52.511 95.955 1.00 34.60 246 VAL D N 1
ATOM 6910 C CA . VAL D 1 246 ? -87.261 53.290 94.878 1.00 35.88 246 VAL D CA 1
ATOM 6911 C C . VAL D 1 246 ? -87.664 54.773 94.968 1.00 35.49 246 VAL D C 1
ATOM 6912 O O . VAL D 1 246 ? -86.818 55.616 94.758 1.00 37.66 246 VAL D O 1
ATOM 6916 N N . SER D 1 247 ? -88.927 55.088 95.274 1.00 39.71 247 SER D N 1
ATOM 6917 C CA . SER D 1 247 ? -89.426 56.498 95.285 1.00 42.18 247 SER D CA 1
ATOM 6918 C C . SER D 1 247 ? -88.875 57.279 96.455 1.00 43.55 247 SER D C 1
ATOM 6919 O O . SER D 1 247 ? -88.531 58.480 96.319 1.00 44.49 247 SER D O 1
ATOM 6922 N N . LYS D 1 248 ? -88.826 56.604 97.604 1.00 43.53 248 LYS D N 1
ATOM 6923 C CA . LYS D 1 248 ? -88.162 57.138 98.790 1.00 51.51 248 LYS D CA 1
ATOM 6924 C C . LYS D 1 248 ? -86.695 57.567 98.454 1.00 51.98 248 LYS D C 1
ATOM 6925 O O . LYS D 1 248 ? -86.348 58.757 98.532 1.00 52.25 248 LYS D O 1
ATOM 6931 N N . GLU D 1 249 ? -85.887 56.617 97.981 1.00 54.67 249 GLU D N 1
ATOM 6932 C CA . GLU D 1 249 ? -84.432 56.838 97.765 1.00 58.11 249 GLU D CA 1
ATOM 6933 C C . GLU D 1 249 ? -84.001 57.676 96.529 1.00 54.67 249 GLU D C 1
ATOM 6934 O O . GLU D 1 249 ? -83.027 58.410 96.634 1.00 53.91 249 GLU D O 1
ATOM 6940 N N . ALA D 1 250 ? -84.693 57.568 95.386 1.00 55.59 250 ALA D N 1
ATOM 6941 C CA . ALA D 1 250 ? -84.270 58.236 94.109 1.00 56.69 250 ALA D CA 1
ATOM 6942 C C . ALA D 1 250 ? -84.303 59.779 94.177 1.00 53.26 250 ALA D C 1
ATOM 6943 O O . ALA D 1 250 ? -83.373 60.514 93.893 1.00 50.25 250 ALA D O 1
#

B-factor: mean 32.6, std 10.54, range [16.37, 89.64]

Solvent-accessible surface area: 40042 Å² total; per-residue (Å²): 149,150,61,127,54,37,97,90,69,14,99,100,2,16,50,22,2,91,108,0,19,56,61,1,66,170,38,53,39,0,0,0,0,16,7,3,47,120,12,73,74,132,19,111,46,11,70,3,0,11,101,2,0,90,14,0,22,113,0,20,5,1,0,0,0,9,1,14,79,4,2,28,35,0,0,0,54,0,0,57,91,26,192,17,56,0,0,0,0,5,27,83,30,86,105,178,79,61,60,12,109,64,24,102,60,33,17,91,2,104,35,24,6,0,41,9,22,0,1,14,73,22,5,42,0,0,0,0,4,6,0,8,2,33,8,0,6,9,2,0,0,0,1,5,2,34,56,28,114,62,24,71,69,15,2,0,0,3,21,9,40,162,11,0,23,30,1,21,97,12,5,110,51,20,1,29,76,93,38,16,4,37,89,142,7,17,137,46,16,55,54,11,89,79,9,90,84,0,5,7,23,0,0,47,54,0,5,34,163,272,117,65,141,71,31,181,67,71,141,69,86,58,106,173,79,131,24,63,192,34,78,84,92,82,73,125,134,107,118,227,67,111,78,110,122,51,135,51,45,97,87,104,10,83,108,6,38,42,6,2,88,82,0,8,52,77,2,71,171,29,55,75,0,0,0,0,15,6,4,43,121,11,80,75,137,19,116,42,13,66,10,0,11,124,0,0,87,10,0,23,136,42,56,22,1,0,1,0,10,2,6,42,4,2,28,33,0,0,0,60,0,0,56,81,23,187,23,47,0,0,0,0,4,30,108,42,71,118,177,82,59,58,10,104,64,26,101,57,39,27,105,3,100,57,20,17,1,32,2,9,0,2,17,66,28,8,57,0,0,0,0,1,3,0,8,8,36,8,0,2,10,2,0,1,1,1,19,12,23,41,36,112,73,35,103,195,19,3,0,0,2,21,12,46,170,10,0,25,32,1,19,99,13,3,112,54,19,0,25,72,100,42,17,4,45,89,175,18,10,136,47,14,55,56,7,88,73,17,111,85,0,15,57,35,0,52,186,69,46,127,160,56,125,55,37,99,89,69,13,105,99,2,16,49,21,2,91,108,0,18,60,59,1,68,171,37,52,38,0,0,0,0,16,8,3,47,123,12,74,75,135,19,114,50,12,65,4,0,11,98,1,0,88,12,0,24,115,0,18,5,0,0,0,0,10,2,15,78,4,2,26,32,0,0,0,53,0,0,59,94,28,194,18,59,0,0,0,0,5,27,85,38,86,104,177,94,62,62,10,111,63,24,102,62,31,17,92,2,84,34,26,4,0,44,9,22,0,2,15,76,22,5,44,0,0,0,0,4,6,0,7,3,31,7,0,7,10,3,0,0,0,2,5,2,35,54,28,111,63,24,76,66,17,3,0,0,3,20,10,46,165,12,0,20,32,1,19,97,13,4,110,52,22,1,29,76,95,38,15,4,37,87,140,8,16,138,47,18,55,52,10,88,79,9,89,87,0,4,8,24,0,0,48,53,0,5,32,163,278,124,63,136,70,29,177,67,72,141,71,85,58,105,168,80,130,25,64,191,35,79,84,88,84,69,126,133,104,115,227,65,113,77,110,122,51,133,52,46,96,88,106,10,79,106,5,38,41,7,3,87,82,0,8,52,75,2,69,175,29,52,76,0,0,0,0,14,5,5,44,120,10,79,72,137,18,118,38,12,64,9,0,12,127,0,0,84,13,0,24,138,42,54,22,0,0,1,0,10,2,6,43,4,1,28,34,0,0,0,62,0,0,54,82,23,183,20,48,0,0,0,1,4,27,109,43,72,118,176,83,58,58,9,104,62,26,103,58,39,32,102,4,99,54,21,15,1,34,2,10,0,2,18,63,25,8,58,0,1,0,0,2,4,0,7,7,36,9,0,1,10,3,0,2,1,1,17,12,23,44,35,109,72,36,100,188,18,3,0,0,2,22,11,44,172,10,0,25,31,1,20,99,11,2,108,54,20,0,24,72,97,42,18,4,46,88,171,19,10,134,46,14,54,55,6,89,72,18,112,86,0,17,58,35,0,52,165,55,45

InterPro domains:
  IPR005269 Cytokinin riboside 5'-monophosphate phosphoribohydrolase LOG [TIGR00730] (74-247)
  IPR031100 LOG family [PF03641] (116-244)
  IPR052341 LOG family pyrimidine/purine nucleotide 5'-monophosphatases [PTHR43393] (31-249)

Nearest PDB structures (foldseek):
  5zi9-assembly1_B  TM=1.004E+00  e=2.387E-49  Streptomyces coelicolor A3(2)
  5zi9-assembly1_A  TM=9.953E-01  e=1.988E-38  Streptomyces coelicolor A3(2)
  5wq3-assembly1_C-3  TM=9.755E-01  e=1.084E-29  Corynebacterium glutamicum
  5wq3-assembly1_B-2  TM=9.832E-01  e=9.602E-28  Corynebacterium glutamicum
  1wek-assembly1_B  TM=9.533E-01  e=1.151E-23  Thermus thermophilus

Foldseek 3Di:
DVCPDVVVVCVQLVVLLVVLCVQQVPAWAAEEEEAALPADCVDPLLQLLLLLLLLLVVLPHEYEYQQGHHSLLSNLNNVVVNPHQREHEHEDDPDDDDGHPSHDYYDYDPDPVSSLVSNPVRYFEYEQGYHDDVSVVSLVVVLVCDVVVVHFLYEYEYEDCVRCVVVLCCCVVPCCVVVVDPPVSSVSYYYDHDSVVSSVRSSVRTDPD/DQDQWDDDDPDIAGDPRRDPDDPVCCVPPDDDDDPVCPDDVVVVVVLVVLLVVLCVLCVPADEAEEEEAALPADCVDPLLCLLLLLLLLQVVLPHEYEYQQGHHSLLSNLNNVVVNPGQRAHEHEDDPDDTGGHPSHDSYDYDDDPVSSLVSNPPRYQEYEYEHHDPVRVVNVVVVLVCVVVPVDALYEYEYADCVRCVVVLCCCVVPCCVVPVDPPVSSVSYYYYNDSNVVSVRSSVRD/DVCPDVVVVVVQLVVLLVVLCVQQVPAWAAEEEEAALPADCVDPLLQLLLVLLLLLVVLPHEYEYQQGHHSLLSNLNSVVVNVHQREHEHEDDPDDGDGHPSHDRYDYDPDPVSSLVSNPPRYFEYEQGYHDDVSVVSLVVVLVCVVVVVHALYEYEYEDCVSCVVVVCCCVVPCCVVVVDPPVSSVRYYYDHDSVVVSVRSSVRTDPD/DLDQWDDDDPDIAGDPRRDPDDPVCCVPPDDDDDPVCPDDVVVVVVLVVLLVVLCVLCVPADEAEEEEAALPADCVDPLLCLLLLQLLLQQVLVHEYEYQLGHHSLLSSLNNVVVNVHQRAHEHEDDPDDGDGHPSHDSYDYDDDPVSVLVVNVVRYQEYEYEHHDPVRVVNLVVVLVCVVVVVDALYEYEYADCPRCVVVLCCCVVPCCVVPVDPPVSSVSYYYYNDSNVVSVRSSVRD

Organism: Streptomyces coelicolor (strain ATCC BAA-471 / A3(2) / M145) (NCBI:txid100226)

Sequence (898 aa):
DWVHTDPWRVLRIQSEFIEGFGTLAELPPAISVFGSARTPADSPEYDAGVRLGRGLVEAGFAVITGGGPGAMEAANKGALEAKGTSVGLGIELPFEQGLNPYVDIGLNFRYFFFVRKMMFVKYAQGFVVLPGGLGTLDELFEALTLVQTQKVTRFPIVLFGSEYWGGLVDWLRGTLVAQGKAAEKDLMLFHVTDDVDEAVALVSKEAGRLRPPEEQRLGPVLRRRGQVQESTTDQRLLDERAPTDWVHTDPWRVLRIQSEFIEGFGTLAELPPAISVFGSARTPADSPEYDAGVRRLGRGLVEAGFAVITGGGPGAMEAANKGALEAKGTSVGLGIELPFEQGLNPYVDIGLNFRYFFVRKMMFVKYAQGFVVLPGGLGTLDELFEALTLVQTQKVTRFPIVLFGSEYWGGLVDWLRGTLVAQGKAAEKDLMLFHVTDDVDEAVALVSKEADWVHTDPWRVLRIQSEFIEGFGTLAELPPAISVFGSARTPADSPEYDAGVRLGRGLVEAGFAVITGGGPGAMEAANKGALEAKGTSVGLGIELPFEQGLNPYVDIGLNFRYFFFVRKMMFVKYAQGFVVLPGGLGTLDELFEALTLVQTQKVTRFPIVLFGSEYWGGLVDWLRGTLVAQGKAAEKDLMLFHVTDDVDEAVALVSKEAGRLRPPEEQRLGPVLRRRGQVQESTTDQRLLDERAPTDWVHTDPWRVLRIQSEFIEGFGTLAELPPAISVFGSARTPADSPEYDAGVRRLGRGLVEAGFAVITGGGPGAMEAANKGALEAKGTSVGLGIELPFEQGLNPYVDIGLNFRYFFVRKMMFVKYAQGFVVLPGGLGTLDELFEALTLVQTQKVTRFPIVLFGSEYWGGLVDWLRGTLVAQGKAAEKDLMLFHVTDDVDEAVALVSKEA